Protein 1RQ8 (pdb70)

Secondary structure (DSSP, 8-state):
---HHHHHHHHHHTTSS--S-EE-SSS--HHHHHHHHHHHHHSSEEEEEE----HHHHHHHHHHHHHHHTEEEEEEETTEEEEEE---S--S----

Organism: Staphylococcus aureus (strain Mu50 / ATCC 700699) (NCBI:txid158878)

Nearest PDB structures (foldseek):
  1rq8-assembly1_A  TM=9.640E-01  e=4.983E-17  Staphylococcus aureus
  1jo0-assembly2_B  TM=8.767E-01  e=6.551E-09  Haemophilus influenzae
  1ln4-assembly1_A  TM=8.874E-01  e=1.952E-08  Escherichia coli
  8apo-assembly1_Xh  TM=8.265E-01  e=1.211E-04  Polytomella magna
  3gnl-assembly2_B  TM=3.657E-01  e=8.043E-01  Listeria monocytogenes serotype 4b str. F2365

Radius of gyration: 12.04 Å; Cα contacts (8 Å, |Δi|>4): 175; chains: 1; bounding box: 29×35×24 Å

Foldseek 3Di:
DADLQLLVVQVVVCVVPDQPFEADQVARDVVRVVVCQVVLVPDFKHKYQYNVPDDVRLVVRCVVVVVVNCWAFSAHDDSITITTHDDDDPDPRGGD

Sequence (96 aa):
MLTGKQKRYLRSLAHNIDPIFQIGKGGINENMIKQIDDTLENRELIKVHVLQNNFDDKKELAETLSEATRSELVQVIGSMIVIYRESKENKEIELPMLTGKQKRYLRSLAHNIDPIFQIGKGGINENMIKQIDDTLENRELIKVHVLQNNFDDKKELAETLSEATRSELVQVIGSMIVIYRESKENKEIELPMLTGKQKRYLRSLAHNIDPIFQIGKGGINENMIKQIDDTLENRELIKVHVLQNNFDDKKELAETLSEATRSELVQVIGSMIVIYRESKENKEIELPMLTGKQKRYLRSLAHNIDPIFQIGKGGINENMIKQIDDTLENRELIKVHVLQNNFDDKKELAETLSEATRSELVQVIGSMIVIYRESKENKEIELPMLTGKQKRYLRSLAHNIDPIFQIGKGGINENMIKQIDDTLENRELIKVHVLQNNFDDKKELAETLSEATRSELVQVIGSMIVIYRESKENKEIELPMLTGKQKRYLRSLAHNIDPIFQIGKGGINENMIKQIDDTLENRELIKVHVLQNNFDDKKELAETLSEATRSELVQVIGSMIVIYRESKENKEIELPMLTGKQKRYLRSLAHNIDPIFQIGKGGINENMIKQIDDTLENRELIKVHVLQNNFDDKKELAETLSEATRSELVQVIGSMIVIYRESKENKEIELPMLTGKQKRYLRSLAHNIDPIFQIGKGGINENMIKQIDDTLENRELIKVHVLQNNFDDKKELAETLSEATRSELVQVIGSMIVIYRESKENKEIELPMLTGKQKRYLRSLAHNIDPIFQIGKGGINENMIKQIDDTLENRELIKVHVLQNNFDDKKELAETLSEATRSELVQVIGSMIVIYRESKENKEIELPMLTGKQKRYLRSLAHNIDPIFQIGKGGINENMIKQIDDTLENRELIKVHVLQNNFDDKKELAETLSEATRSELVQVIGSMIVIYRESKENKEIELP

Structure (mmCIF, N/CA/C/O backbone):
data_1RQ8
#
_entry.id   1RQ8
#
loop_
_atom_site.group_PDB
_atom_site.id
_atom_site.type_symbol
_atom_site.label_atom_id
_atom_site.label_alt_id
_atom_site.label_comp_id
_atom_site.label_asym_id
_atom_site.label_entity_id
_atom_site.label_seq_id
_atom_site.pdbx_PDB_ins_code
_atom_site.Cartn_x
_atom_site.Cartn_y
_atom_site.Cartn_z
_atom_site.occupancy
_atom_site.B_iso_or_equiv
_atom_site.auth_seq_id
_atom_site.auth_comp_id
_atom_site.auth_asym_id
_atom_site.auth_atom_id
_atom_site.pdbx_PDB_model_num
ATOM 1 N N . MET A 1 1 ? -7.620 6.429 1.434 1.00 0.00 1 MET A N 1
ATOM 2 C CA . MET A 1 1 ? -7.465 7.621 0.551 1.00 0.00 1 MET A CA 1
ATOM 3 C C . MET A 1 1 ? -8.369 7.492 -0.679 1.00 0.00 1 MET A C 1
ATOM 4 O O . MET A 1 1 ? -9.125 8.388 -1.000 1.00 0.00 1 MET A O 1
ATOM 20 N N . LEU A 1 2 ? -8.294 6.388 -1.372 1.00 0.00 2 LEU A N 1
ATOM 21 C CA . LEU A 1 2 ? -9.149 6.212 -2.579 1.00 0.00 2 LEU A CA 1
ATOM 22 C C . LEU A 1 2 ? -10.539 5.750 -2.204 1.00 0.00 2 LEU A C 1
ATOM 23 O O . LEU A 1 2 ? -10.765 5.100 -1.203 1.00 0.00 2 LEU A O 1
ATOM 39 N N . THR A 1 3 ? -11.471 6.122 -3.016 1.00 0.00 3 THR A N 1
ATOM 40 C CA . THR A 1 3 ? -12.882 5.775 -2.772 1.00 0.00 3 THR A CA 1
ATOM 41 C C . THR A 1 3 ? -13.435 5.001 -3.978 1.00 0.00 3 THR A C 1
ATOM 42 O O . THR A 1 3 ? -12.809 4.920 -5.016 1.00 0.00 3 THR A O 1
ATOM 53 N N . GLY A 1 4 ? -14.589 4.424 -3.832 1.00 0.00 4 GLY A N 1
ATOM 54 C CA . GLY A 1 4 ? -15.197 3.631 -4.945 1.00 0.00 4 GLY A CA 1
ATOM 55 C C . GLY A 1 4 ? -15.069 4.358 -6.293 1.00 0.00 4 GLY A C 1
ATOM 56 O O . GLY A 1 4 ? -14.371 3.914 -7.183 1.00 0.00 4 GLY A O 1
ATOM 60 N N . LYS A 1 5 ? -15.761 5.451 -6.463 1.00 0.00 5 LYS A N 1
ATOM 61 C CA . LYS A 1 5 ? -15.705 6.181 -7.770 1.00 0.00 5 LYS A CA 1
ATOM 62 C C . LYS A 1 5 ? -14.261 6.468 -8.211 1.00 0.00 5 LYS A C 1
ATOM 63 O O . LYS A 1 5 ? -13.974 6.515 -9.392 1.00 0.00 5 LYS A O 1
ATOM 82 N N . GLN A 1 6 ? -13.345 6.660 -7.296 1.00 0.00 6 GLN A N 1
ATOM 83 C CA . GLN A 1 6 ? -11.944 6.941 -7.713 1.00 0.00 6 GLN A CA 1
ATOM 84 C C . GLN A 1 6 ? -11.305 5.664 -8.263 1.00 0.00 6 GLN A C 1
ATOM 85 O O . GLN A 1 6 ? -10.529 5.694 -9.195 1.00 0.00 6 GLN A O 1
ATOM 99 N N . LYS A 1 7 ? -11.639 4.542 -7.691 1.00 0.00 7 LYS A N 1
ATOM 100 C CA . LYS A 1 7 ? -11.070 3.248 -8.164 1.00 0.00 7 LYS A CA 1
ATOM 101 C C . LYS A 1 7 ? -11.485 2.981 -9.611 1.00 0.00 7 LYS A C 1
ATOM 102 O O . LYS A 1 7 ? -10.677 2.614 -10.432 1.00 0.00 7 LYS A O 1
ATOM 121 N N . ARG A 1 8 ? -12.739 3.132 -9.927 1.00 0.00 8 ARG A N 1
ATOM 122 C CA . ARG A 1 8 ? -13.180 2.851 -11.320 1.00 0.00 8 ARG A CA 1
ATOM 123 C C . ARG A 1 8 ? -12.400 3.711 -12.321 1.00 0.00 8 ARG A C 1
ATOM 124 O O . ARG A 1 8 ? -11.803 3.206 -13.252 1.00 0.00 8 ARG A O 1
ATOM 145 N N . TYR A 1 9 ? -12.399 5.003 -12.139 1.00 0.00 9 TYR A N 1
ATOM 146 C CA . TYR A 1 9 ? -11.656 5.888 -13.086 1.00 0.00 9 TYR A CA 1
ATOM 147 C C . TYR A 1 9 ? -10.193 5.475 -13.162 1.00 0.00 9 TYR A C 1
ATOM 148 O O . TYR A 1 9 ? -9.640 5.246 -14.221 1.00 0.00 9 TYR A O 1
ATOM 166 N N . LEU A 1 10 ? -9.561 5.417 -12.032 1.00 0.00 10 LEU A N 1
ATOM 167 C CA . LEU A 1 10 ? -8.122 5.069 -11.994 1.00 0.00 10 LEU A CA 1
ATOM 168 C C . LEU A 1 10 ? -7.874 3.611 -12.370 1.00 0.00 10 LEU A C 1
ATOM 169 O O . LEU A 1 10 ? -6.895 3.291 -13.014 1.00 0.00 10 LEU A O 1
ATOM 185 N N . ARG A 1 11 ? -8.735 2.720 -11.973 1.00 0.00 11 ARG A N 1
ATOM 186 C CA . ARG A 1 11 ? -8.521 1.285 -12.315 1.00 0.00 11 ARG A CA 1
ATOM 187 C C . ARG A 1 11 ? -8.256 1.147 -13.819 1.00 0.00 11 ARG A C 1
ATOM 188 O O . ARG A 1 11 ? -7.445 0.353 -14.250 1.00 0.00 11 ARG A O 1
ATOM 209 N N . SER A 1 12 ? -8.933 1.927 -14.614 1.00 0.00 12 SER A N 1
ATOM 210 C CA . SER A 1 12 ? -8.720 1.856 -16.086 1.00 0.00 12 SER A CA 1
ATOM 211 C C . SER A 1 12 ? -7.387 2.515 -16.445 1.00 0.00 12 SER A C 1
ATOM 212 O O . SER A 1 12 ? -6.685 2.074 -17.334 1.00 0.00 12 SER A O 1
ATOM 220 N N . LEU A 1 13 ? -7.034 3.573 -15.764 1.00 0.00 13 LEU A N 1
ATOM 221 C CA . LEU A 1 13 ? -5.750 4.261 -16.071 1.00 0.00 13 LEU A CA 1
ATOM 222 C C . LEU A 1 13 ? -4.579 3.301 -15.952 1.00 0.00 13 LEU A C 1
ATOM 223 O O . LEU A 1 13 ? -3.766 3.235 -16.833 1.00 0.00 13 LEU A O 1
ATOM 239 N N . ALA A 1 14 ? -4.489 2.566 -14.876 1.00 0.00 14 ALA A N 1
ATOM 240 C CA . ALA A 1 14 ? -3.346 1.613 -14.701 1.00 0.00 14 ALA A CA 1
ATOM 241 C C . ALA A 1 14 ? -3.548 0.345 -15.544 1.00 0.00 14 ALA A C 1
ATOM 242 O O . ALA A 1 14 ? -2.667 -0.485 -15.646 1.00 0.00 14 ALA A O 1
ATOM 249 N N . HIS A 1 15 ? -4.704 0.172 -16.126 1.00 0.00 15 HIS A N 1
ATOM 250 C CA . HIS A 1 15 ? -4.960 -1.061 -16.932 1.00 0.00 15 HIS A CA 1
ATOM 251 C C . HIS A 1 15 ? -4.134 -1.079 -18.223 1.00 0.00 15 HIS A C 1
ATOM 252 O O . HIS A 1 15 ? -3.548 -2.083 -18.577 1.00 0.00 15 HIS A O 1
ATOM 266 N N . ASN A 1 16 ? -4.091 0.009 -18.941 1.00 0.00 16 ASN A N 1
ATOM 267 C CA . ASN A 1 16 ? -3.313 0.024 -20.216 1.00 0.00 16 ASN A CA 1
ATOM 268 C C . ASN A 1 16 ? -1.832 0.321 -19.957 1.00 0.00 16 ASN A C 1
ATOM 269 O O . ASN A 1 16 ? -1.042 0.403 -20.877 1.00 0.00 16 ASN A O 1
ATOM 280 N N . ILE A 1 17 ? -1.445 0.496 -18.723 1.00 0.00 17 ILE A N 1
ATOM 281 C CA . ILE A 1 17 ? -0.024 0.797 -18.427 1.00 0.00 17 ILE A CA 1
ATOM 282 C C . ILE A 1 17 ? 0.732 -0.491 -18.098 1.00 0.00 17 ILE A C 1
ATOM 283 O O . ILE A 1 17 ? 0.146 -1.541 -17.926 1.00 0.00 17 ILE A O 1
ATOM 299 N N . ASP A 1 18 ? 2.029 -0.416 -18.013 1.00 0.00 18 ASP A N 1
ATOM 300 C CA . ASP A 1 18 ? 2.830 -1.634 -17.700 1.00 0.00 18 ASP A CA 1
ATOM 301 C C . ASP A 1 18 ? 3.430 -1.568 -16.283 1.00 0.00 18 ASP A C 1
ATOM 302 O O . ASP A 1 18 ? 3.803 -0.508 -15.819 1.00 0.00 18 ASP A O 1
ATOM 311 N N . PRO A 1 19 ? 3.534 -2.719 -15.654 1.00 0.00 19 PRO A N 1
ATOM 312 C CA . PRO A 1 19 ? 4.130 -2.802 -14.295 1.00 0.00 19 PRO A CA 1
ATOM 313 C C . PRO A 1 19 ? 5.659 -2.707 -14.392 1.00 0.00 19 PRO A C 1
ATOM 314 O O . PRO A 1 19 ? 6.276 -3.333 -15.230 1.00 0.00 19 PRO A O 1
ATOM 325 N N . ILE A 1 20 ? 6.276 -1.943 -13.529 1.00 0.00 20 ILE A N 1
ATOM 326 C CA . ILE A 1 20 ? 7.771 -1.834 -13.569 1.00 0.00 20 ILE A CA 1
ATOM 327 C C . ILE A 1 20 ? 8.377 -2.566 -12.362 1.00 0.00 20 ILE A C 1
ATOM 328 O O . ILE A 1 20 ? 9.540 -2.921 -12.357 1.00 0.00 20 ILE A O 1
ATOM 344 N N . PHE A 1 21 ? 7.576 -2.855 -11.369 1.00 0.00 21 PHE A N 1
ATOM 345 C CA . PHE A 1 21 ? 8.069 -3.635 -10.189 1.00 0.00 21 PHE A CA 1
ATOM 346 C C . PHE A 1 21 ? 7.376 -5.004 -10.213 1.00 0.00 21 PHE A C 1
ATOM 347 O O . PHE A 1 21 ? 6.188 -5.098 -10.447 1.00 0.00 21 PHE A O 1
ATOM 364 N N . GLN A 1 22 ? 8.101 -6.071 -10.008 1.00 0.00 22 GLN A N 1
ATOM 365 C CA . GLN A 1 22 ? 7.454 -7.418 -10.059 1.00 0.00 22 GLN A CA 1
ATOM 366 C C . GLN A 1 22 ? 7.729 -8.220 -8.783 1.00 0.00 22 GLN A C 1
ATOM 367 O O . GLN A 1 22 ? 8.858 -8.360 -8.356 1.00 0.00 22 GLN A O 1
ATOM 381 N N . ILE A 1 23 ? 6.700 -8.762 -8.185 1.00 0.00 23 ILE A N 1
ATOM 382 C CA . ILE A 1 23 ? 6.891 -9.572 -6.949 1.00 0.00 23 ILE A CA 1
ATOM 383 C C . ILE A 1 23 ? 7.153 -11.032 -7.329 1.00 0.00 23 ILE A C 1
ATOM 384 O O . ILE A 1 23 ? 6.610 -11.536 -8.288 1.00 0.00 23 ILE A O 1
ATOM 400 N N . GLY A 1 24 ? 7.982 -11.709 -6.583 1.00 0.00 24 GLY A N 1
ATOM 401 C CA . GLY A 1 24 ? 8.270 -13.134 -6.901 1.00 0.00 24 GLY A CA 1
ATOM 402 C C . GLY A 1 24 ? 7.009 -13.959 -6.659 1.00 0.00 24 GLY A C 1
ATOM 403 O O . GLY A 1 24 ? 5.927 -13.424 -6.516 1.00 0.00 24 GLY A O 1
ATOM 407 N N . LYS A 1 25 ? 7.128 -15.255 -6.613 1.00 0.00 25 LYS A N 1
ATOM 408 C CA . LYS A 1 25 ? 5.915 -16.095 -6.386 1.00 0.00 25 LYS A CA 1
ATOM 409 C C . LYS A 1 25 ? 5.706 -16.330 -4.887 1.00 0.00 25 LYS A C 1
ATOM 410 O O . LYS A 1 25 ? 4.613 -16.620 -4.444 1.00 0.00 25 LYS A O 1
ATOM 429 N N . GLY A 1 26 ? 6.743 -16.206 -4.104 1.00 0.00 26 GLY A N 1
ATOM 430 C CA . GLY A 1 26 ? 6.599 -16.422 -2.634 1.00 0.00 26 GLY A CA 1
ATOM 431 C C . GLY A 1 26 ? 5.446 -15.567 -2.103 1.00 0.00 26 GLY A C 1
ATOM 432 O O . GLY A 1 26 ? 4.669 -15.997 -1.274 1.00 0.00 26 GLY A O 1
ATOM 436 N N . GLY A 1 27 ? 5.333 -14.355 -2.574 1.00 0.00 27 GLY A N 1
ATOM 437 C CA . GLY A 1 27 ? 4.239 -13.465 -2.103 1.00 0.00 27 GLY A CA 1
ATOM 438 C C . GLY A 1 27 ? 4.712 -12.022 -2.222 1.00 0.00 27 GLY A C 1
ATOM 439 O O . GLY A 1 27 ? 5.218 -11.612 -3.248 1.00 0.00 27 GLY A O 1
ATOM 443 N N . ILE A 1 28 ? 4.576 -11.249 -1.183 1.00 0.00 28 ILE A N 1
ATOM 444 C CA . ILE A 1 28 ? 5.051 -9.843 -1.259 1.00 0.00 28 ILE A CA 1
ATOM 445 C C . ILE A 1 28 ? 6.368 -9.714 -0.489 1.00 0.00 28 ILE A C 1
ATOM 446 O O . ILE A 1 28 ? 6.421 -9.916 0.708 1.00 0.00 28 ILE A O 1
ATOM 462 N N . ASN A 1 29 ? 7.429 -9.379 -1.165 1.00 0.00 29 ASN A N 1
ATOM 463 C CA . ASN A 1 29 ? 8.739 -9.239 -0.467 1.00 0.00 29 ASN A CA 1
ATOM 464 C C . ASN A 1 29 ? 9.108 -7.760 -0.321 1.00 0.00 29 ASN A C 1
ATOM 465 O O . ASN A 1 29 ? 8.971 -6.987 -1.249 1.00 0.00 29 ASN A O 1
ATOM 476 N N . GLU A 1 30 ? 9.577 -7.351 0.833 1.00 0.00 30 GLU A N 1
ATOM 477 C CA . GLU A 1 30 ? 9.946 -5.914 1.002 1.00 0.00 30 GLU A CA 1
ATOM 478 C C . GLU A 1 30 ? 10.972 -5.520 -0.053 1.00 0.00 30 GLU A C 1
ATOM 479 O O . GLU A 1 30 ? 10.889 -4.462 -0.630 1.00 0.00 30 GLU A O 1
ATOM 491 N N . ASN A 1 31 ? 11.938 -6.364 -0.321 1.00 0.00 31 ASN A N 1
ATOM 492 C CA . ASN A 1 31 ? 12.956 -6.019 -1.360 1.00 0.00 31 ASN A CA 1
ATOM 493 C C . ASN A 1 31 ? 12.230 -5.571 -2.628 1.00 0.00 31 ASN A C 1
ATOM 494 O O . ASN A 1 31 ? 12.588 -4.597 -3.266 1.00 0.00 31 ASN A O 1
ATOM 505 N N . MET A 1 32 ? 11.177 -6.255 -2.967 1.00 0.00 32 MET A N 1
ATOM 506 C CA . MET A 1 32 ? 10.397 -5.852 -4.156 1.00 0.00 32 MET A CA 1
ATOM 507 C C . MET A 1 32 ? 9.691 -4.535 -3.852 1.00 0.00 32 MET A C 1
ATOM 508 O O . MET A 1 32 ? 9.589 -3.667 -4.695 1.00 0.00 32 MET A O 1
ATOM 522 N N . ILE A 1 33 ? 9.216 -4.367 -2.641 1.00 0.00 33 ILE A N 1
ATOM 523 C CA . ILE A 1 33 ? 8.542 -3.087 -2.303 1.00 0.00 33 ILE A CA 1
ATOM 524 C C . ILE A 1 33 ? 9.583 -1.979 -2.218 1.00 0.00 33 ILE A C 1
ATOM 525 O O . ILE A 1 33 ? 9.305 -0.838 -2.502 1.00 0.00 33 ILE A O 1
ATOM 541 N N . LYS A 1 34 ? 10.793 -2.305 -1.842 1.00 0.00 34 LYS A N 1
ATOM 542 C CA . LYS A 1 34 ? 11.844 -1.256 -1.761 1.00 0.00 34 LYS A CA 1
ATOM 543 C C . LYS A 1 34 ? 11.890 -0.536 -3.109 1.00 0.00 34 LYS A C 1
ATOM 544 O O . LYS A 1 34 ? 11.955 0.678 -3.192 1.00 0.00 34 LYS A O 1
ATOM 563 N N . GLN A 1 35 ? 11.811 -1.297 -4.170 1.00 0.00 35 GLN A N 1
ATOM 564 C CA . GLN A 1 35 ? 11.803 -0.693 -5.528 1.00 0.00 35 GLN A CA 1
ATOM 565 C C . GLN A 1 35 ? 10.424 -0.084 -5.794 1.00 0.00 35 GLN A C 1
ATOM 566 O O . GLN A 1 35 ? 10.306 1.058 -6.189 1.00 0.00 35 GLN A O 1
ATOM 580 N N . ILE A 1 36 ? 9.372 -0.833 -5.553 1.00 0.00 36 ILE A N 1
ATOM 581 C CA . ILE A 1 36 ? 8.000 -0.280 -5.767 1.00 0.00 36 ILE A CA 1
ATOM 582 C C . ILE A 1 36 ? 7.872 1.040 -5.006 1.00 0.00 36 ILE A C 1
ATOM 583 O O . ILE A 1 36 ? 7.315 2.007 -5.486 1.00 0.00 36 ILE A O 1
ATOM 599 N N . ASP A 1 37 ? 8.385 1.059 -3.802 1.00 0.00 37 ASP A N 1
ATOM 600 C CA . ASP A 1 37 ? 8.311 2.277 -2.954 1.00 0.00 37 ASP A CA 1
ATOM 601 C C . ASP A 1 37 ? 8.808 3.496 -3.733 1.00 0.00 37 ASP A C 1
ATOM 602 O O . ASP A 1 37 ? 8.101 4.468 -3.909 1.00 0.00 37 ASP A O 1
ATOM 611 N N . ASP A 1 38 ? 10.025 3.443 -4.209 1.00 0.00 38 ASP A N 1
ATOM 612 C CA . ASP A 1 38 ? 10.575 4.591 -4.986 1.00 0.00 38 ASP A CA 1
ATOM 613 C C . ASP A 1 38 ? 9.829 4.722 -6.315 1.00 0.00 38 ASP A C 1
ATOM 614 O O . ASP A 1 38 ? 9.562 5.809 -6.790 1.00 0.00 38 ASP A O 1
ATOM 623 N N . THR A 1 39 ? 9.489 3.615 -6.910 1.00 0.00 39 THR A N 1
ATOM 624 C CA . THR A 1 39 ? 8.754 3.647 -8.206 1.00 0.00 39 THR A CA 1
ATOM 625 C C . THR A 1 39 ? 7.400 4.340 -8.042 1.00 0.00 39 THR A C 1
ATOM 626 O O . THR A 1 39 ? 7.067 5.254 -8.770 1.00 0.00 39 THR A O 1
ATOM 637 N N . LEU A 1 40 ? 6.611 3.906 -7.094 1.00 0.00 40 LEU A N 1
ATOM 638 C CA . LEU A 1 40 ? 5.272 4.533 -6.888 1.00 0.00 40 LEU A CA 1
ATOM 639 C C . LEU A 1 40 ? 5.427 5.906 -6.229 1.00 0.00 40 LEU A C 1
ATOM 640 O O . LEU A 1 40 ? 4.657 6.812 -6.473 1.00 0.00 40 LEU A O 1
ATOM 656 N N . GLU A 1 41 ? 6.421 6.065 -5.400 1.00 0.00 41 GLU A N 1
ATOM 657 C CA . GLU A 1 41 ? 6.627 7.379 -4.732 1.00 0.00 41 GLU A CA 1
ATOM 658 C C . GLU A 1 41 ? 6.883 8.462 -5.784 1.00 0.00 41 GLU A C 1
ATOM 659 O O . GLU A 1 41 ? 6.699 9.637 -5.537 1.00 0.00 41 GLU A O 1
ATOM 671 N N . ASN A 1 42 ? 7.301 8.073 -6.958 1.00 0.00 42 ASN A N 1
ATOM 672 C CA . ASN A 1 42 ? 7.563 9.077 -8.028 1.00 0.00 42 ASN A CA 1
ATOM 673 C C . ASN A 1 42 ? 6.313 9.263 -8.895 1.00 0.00 42 ASN A C 1
ATOM 674 O O . ASN A 1 42 ? 5.958 10.366 -9.261 1.00 0.00 42 ASN A O 1
ATOM 685 N N . ARG A 1 43 ? 5.645 8.190 -9.227 1.00 0.00 43 ARG A N 1
ATOM 686 C CA . ARG A 1 43 ? 4.419 8.300 -10.071 1.00 0.00 43 ARG A CA 1
ATOM 687 C C . ARG A 1 43 ? 3.164 8.304 -9.189 1.00 0.00 43 ARG A C 1
ATOM 688 O O . ARG A 1 43 ? 3.243 8.182 -7.984 1.00 0.00 43 ARG A O 1
ATOM 709 N N . GLU A 1 44 ? 2.007 8.445 -9.782 1.00 0.00 44 GLU A N 1
ATOM 710 C CA . GLU A 1 44 ? 0.751 8.459 -8.975 1.00 0.00 44 GLU A CA 1
ATOM 711 C C . GLU A 1 44 ? -0.005 7.137 -9.140 1.00 0.00 44 GLU A C 1
ATOM 712 O O . GLU A 1 44 ? -0.622 6.644 -8.216 1.00 0.00 44 GLU A O 1
ATOM 724 N N . LEU A 1 45 ? 0.042 6.556 -10.307 1.00 0.00 45 LEU A N 1
ATOM 725 C CA . LEU A 1 45 ? -0.667 5.263 -10.530 1.00 0.00 45 LEU A CA 1
ATOM 726 C C . LEU A 1 45 ? 0.349 4.131 -10.654 1.00 0.00 45 LEU A C 1
ATOM 727 O O . LEU A 1 45 ? 1.292 4.215 -11.416 1.00 0.00 45 LEU A O 1
ATOM 743 N N . ILE A 1 46 ? 0.174 3.073 -9.913 1.00 0.00 46 ILE A N 1
ATOM 744 C CA . ILE A 1 46 ? 1.153 1.950 -10.003 1.00 0.00 46 ILE A CA 1
ATOM 745 C C . ILE A 1 46 ? 0.458 0.615 -10.276 1.00 0.00 46 ILE A C 1
ATOM 746 O O . ILE A 1 46 ? -0.369 0.152 -9.515 1.00 0.00 46 ILE A O 1
ATOM 762 N N . LYS A 1 47 ? 0.849 -0.020 -11.341 1.00 0.00 47 LYS A N 1
ATOM 763 C CA . LYS A 1 47 ? 0.294 -1.363 -11.691 1.00 0.00 47 LYS A CA 1
ATOM 764 C C . LYS A 1 47 ? 1.408 -2.362 -11.391 1.00 0.00 47 LYS A C 1
ATOM 765 O O . LYS A 1 47 ? 2.426 -2.346 -12.041 1.00 0.00 47 LYS A O 1
ATOM 784 N N . VAL A 1 48 ? 1.286 -3.173 -10.378 1.00 0.00 48 VAL A N 1
ATOM 785 C CA . VAL A 1 48 ? 2.411 -4.080 -10.041 1.00 0.00 48 VAL A CA 1
ATOM 786 C C . VAL A 1 48 ? 2.158 -5.506 -10.535 1.00 0.00 48 VAL A C 1
ATOM 787 O O . VAL A 1 48 ? 1.051 -5.983 -10.530 1.00 0.00 48 VAL A O 1
ATOM 800 N N . HIS A 1 49 ? 3.191 -6.201 -10.931 1.00 0.00 49 HIS A N 1
ATOM 801 C CA . HIS A 1 49 ? 3.017 -7.609 -11.396 1.00 0.00 49 HIS A CA 1
ATOM 802 C C . HIS A 1 49 ? 3.405 -8.578 -10.269 1.00 0.00 49 HIS A C 1
ATOM 803 O O . HIS A 1 49 ? 4.570 -8.777 -9.984 1.00 0.00 49 HIS A O 1
ATOM 817 N N . VAL A 1 50 ? 2.439 -9.177 -9.623 1.00 0.00 50 VAL A N 1
ATOM 818 C CA . VAL A 1 50 ? 2.751 -10.128 -8.509 1.00 0.00 50 VAL A CA 1
ATOM 819 C C . VAL A 1 50 ? 2.666 -11.565 -9.001 1.00 0.00 50 VAL A C 1
ATOM 820 O O . VAL A 1 50 ? 1.809 -11.919 -9.786 1.00 0.00 50 VAL A O 1
ATOM 833 N N . LEU A 1 51 ? 3.576 -12.389 -8.568 1.00 0.00 51 LEU A N 1
ATOM 834 C CA . LEU A 1 51 ? 3.577 -13.792 -9.036 1.00 0.00 51 LEU A CA 1
ATOM 835 C C . LEU A 1 51 ? 2.917 -14.747 -8.034 1.00 0.00 51 LEU A C 1
ATOM 836 O O . LEU A 1 51 ? 3.254 -15.913 -7.970 1.00 0.00 51 LEU A O 1
ATOM 852 N N . GLN A 1 52 ? 1.979 -14.283 -7.262 1.00 0.00 52 GLN A N 1
ATOM 853 C CA . GLN A 1 52 ? 1.313 -15.192 -6.281 1.00 0.00 52 GLN A CA 1
ATOM 854 C C . GLN A 1 52 ? 0.554 -16.314 -7.004 1.00 0.00 52 GLN A C 1
ATOM 855 O O . GLN A 1 52 ? 0.160 -17.286 -6.396 1.00 0.00 52 GLN A O 1
ATOM 869 N N . ASN A 1 53 ? 0.352 -16.183 -8.294 1.00 0.00 53 ASN A N 1
ATOM 870 C CA . ASN A 1 53 ? -0.377 -17.237 -9.079 1.00 0.00 53 ASN A CA 1
ATOM 871 C C . ASN A 1 53 ? -1.847 -17.325 -8.648 1.00 0.00 53 ASN A C 1
ATOM 872 O O . ASN A 1 53 ? -2.742 -17.122 -9.444 1.00 0.00 53 ASN A O 1
ATOM 883 N N . ASN A 1 54 ? -2.108 -17.630 -7.406 1.00 0.00 54 ASN A N 1
ATOM 884 C CA . ASN A 1 54 ? -3.527 -17.733 -6.950 1.00 0.00 54 ASN A CA 1
ATOM 885 C C . ASN A 1 54 ? -4.253 -16.403 -7.176 1.00 0.00 54 ASN A C 1
ATOM 886 O O . ASN A 1 54 ? -3.662 -15.343 -7.112 1.00 0.00 54 ASN A O 1
ATOM 897 N N . PHE A 1 55 ? -5.528 -16.454 -7.447 1.00 0.00 55 PHE A N 1
ATOM 898 C CA . PHE A 1 55 ? -6.293 -15.196 -7.687 1.00 0.00 55 PHE A CA 1
ATOM 899 C C . PHE A 1 55 ? -6.752 -14.578 -6.362 1.00 0.00 55 PHE A C 1
ATOM 900 O O . PHE A 1 55 ? -6.472 -13.431 -6.074 1.00 0.00 55 PHE A O 1
ATOM 917 N N . ASP A 1 56 ? -7.462 -15.321 -5.555 1.00 0.00 56 ASP A N 1
ATOM 918 C CA . ASP A 1 56 ? -7.939 -14.757 -4.258 1.00 0.00 56 ASP A CA 1
ATOM 919 C C . ASP A 1 56 ? -6.765 -14.462 -3.331 1.00 0.00 56 ASP A C 1
ATOM 920 O O . ASP A 1 56 ? -6.860 -13.675 -2.409 1.00 0.00 56 ASP A O 1
ATOM 929 N N . ASP A 1 57 ? -5.660 -15.073 -3.586 1.00 0.00 57 ASP A N 1
ATOM 930 C CA . ASP A 1 57 ? -4.459 -14.827 -2.740 1.00 0.00 57 ASP A CA 1
ATOM 931 C C . ASP A 1 57 ? -3.800 -13.521 -3.180 1.00 0.00 57 ASP A C 1
ATOM 932 O O . ASP A 1 57 ? -3.392 -12.715 -2.369 1.00 0.00 57 ASP A O 1
ATOM 941 N N . LYS A 1 58 ? -3.717 -13.298 -4.465 1.00 0.00 58 LYS A N 1
ATOM 942 C CA . LYS A 1 58 ? -3.107 -12.034 -4.964 1.00 0.00 58 LYS A CA 1
ATOM 943 C C . LYS A 1 58 ? -3.829 -10.845 -4.330 1.00 0.00 58 LYS A C 1
ATOM 944 O O . LYS A 1 58 ? -3.229 -9.845 -3.992 1.00 0.00 58 LYS A O 1
ATOM 963 N N . LYS A 1 59 ? -5.115 -10.962 -4.149 1.00 0.00 59 LYS A N 1
ATOM 964 C CA . LYS A 1 59 ? -5.881 -9.857 -3.514 1.00 0.00 59 LYS A CA 1
ATOM 965 C C . LYS A 1 59 ? -5.394 -9.683 -2.074 1.00 0.00 59 LYS A C 1
ATOM 966 O O . LYS A 1 59 ? -5.100 -8.589 -1.630 1.00 0.00 59 LYS A O 1
ATOM 985 N N . GLU A 1 60 ? -5.279 -10.765 -1.347 1.00 0.00 60 GLU A N 1
ATOM 986 C CA . GLU A 1 60 ? -4.783 -10.667 0.056 1.00 0.00 60 GLU A CA 1
ATOM 987 C C . GLU A 1 60 ? -3.443 -9.928 0.064 1.00 0.00 60 GLU A C 1
ATOM 988 O O . GLU A 1 60 ? -3.179 -9.094 0.912 1.00 0.00 60 GLU A O 1
ATOM 1000 N N . LEU A 1 61 ? -2.598 -10.215 -0.891 1.00 0.00 61 LEU A N 1
ATOM 1001 C CA . LEU A 1 61 ? -1.287 -9.515 -0.947 1.00 0.00 61 LEU A CA 1
ATOM 1002 C C . LEU A 1 61 ? -1.527 -8.008 -0.981 1.00 0.00 61 LEU A C 1
ATOM 1003 O O . LEU A 1 61 ? -0.847 -7.253 -0.321 1.00 0.00 61 LEU A O 1
ATOM 1019 N N . ALA A 1 62 ? -2.513 -7.563 -1.719 1.00 0.00 62 ALA A N 1
ATOM 1020 C CA . ALA A 1 62 ? -2.800 -6.102 -1.746 1.00 0.00 62 ALA A CA 1
ATOM 1021 C C . ALA A 1 62 ? -3.060 -5.634 -0.319 1.00 0.00 62 ALA A C 1
ATOM 1022 O O . ALA A 1 62 ? -2.783 -4.512 0.042 1.00 0.00 62 ALA A O 1
ATOM 1029 N N . GLU A 1 63 ? -3.567 -6.505 0.511 1.00 0.00 63 GLU A N 1
ATOM 1030 C CA . GLU A 1 63 ? -3.803 -6.111 1.926 1.00 0.00 63 GLU A CA 1
ATOM 1031 C C . GLU A 1 63 ? -2.472 -5.698 2.526 1.00 0.00 63 GLU A C 1
ATOM 1032 O O . GLU A 1 63 ? -2.361 -4.760 3.290 1.00 0.00 63 GLU A O 1
ATOM 1044 N N . THR A 1 64 ? -1.464 -6.398 2.140 1.00 0.00 64 THR A N 1
ATOM 1045 C CA . THR A 1 64 ? -0.088 -6.094 2.621 1.00 0.00 64 THR A CA 1
ATOM 1046 C C . THR A 1 64 ? 0.568 -5.067 1.692 1.00 0.00 64 THR A C 1
ATOM 1047 O O . THR A 1 64 ? 1.268 -4.176 2.130 1.00 0.00 64 THR A O 1
ATOM 1058 N N . LEU A 1 65 ? 0.341 -5.185 0.410 1.00 0.00 65 LEU A N 1
ATOM 1059 C CA . LEU A 1 65 ? 0.945 -4.216 -0.547 1.00 0.00 65 LEU A CA 1
ATOM 1060 C C . LEU A 1 65 ? 0.269 -2.854 -0.395 1.00 0.00 65 LEU A C 1
ATOM 1061 O O . LEU A 1 65 ? 0.920 -1.846 -0.218 1.00 0.00 65 LEU A O 1
ATOM 1077 N N . SER A 1 66 ? -1.035 -2.820 -0.453 1.00 0.00 66 SER A N 1
ATOM 1078 C CA . SER A 1 66 ? -1.753 -1.522 -0.302 1.00 0.00 66 SER A CA 1
ATOM 1079 C C . SER A 1 66 ? -1.437 -0.896 1.059 1.00 0.00 66 SER A C 1
ATOM 1080 O O . SER A 1 66 ? -1.102 0.269 1.151 1.00 0.00 66 SER A O 1
ATOM 1088 N N . GLU A 1 67 ? -1.543 -1.653 2.120 1.00 0.00 67 GLU A N 1
ATOM 1089 C CA . GLU A 1 67 ? -1.248 -1.084 3.467 1.00 0.00 67 GLU A CA 1
ATOM 1090 C C . GLU A 1 67 ? 0.210 -0.617 3.539 1.00 0.00 67 GLU A C 1
ATOM 1091 O O . GLU A 1 67 ? 0.526 0.360 4.189 1.00 0.00 67 GLU A O 1
ATOM 1103 N N . ALA A 1 68 ? 1.099 -1.305 2.875 1.00 0.00 68 ALA A N 1
ATOM 1104 C CA . ALA A 1 68 ? 2.535 -0.894 2.909 1.00 0.00 68 ALA A CA 1
ATOM 1105 C C . ALA A 1 68 ? 2.799 0.199 1.870 1.00 0.00 68 ALA A C 1
ATOM 1106 O O . ALA A 1 68 ? 3.598 1.091 2.082 1.00 0.00 68 ALA A O 1
ATOM 1113 N N . THR A 1 69 ? 2.134 0.139 0.749 1.00 0.00 69 THR A N 1
ATOM 1114 C CA . THR A 1 69 ? 2.348 1.175 -0.304 1.00 0.00 69 THR A CA 1
ATOM 1115 C C . THR A 1 69 ? 1.608 2.469 0.053 1.00 0.00 69 THR A C 1
ATOM 1116 O O . THR A 1 69 ? 1.628 3.425 -0.699 1.00 0.00 69 THR A O 1
ATOM 1127 N N . ARG A 1 70 ? 0.944 2.516 1.181 1.00 0.00 70 ARG A N 1
ATOM 1128 C CA . ARG A 1 70 ? 0.201 3.757 1.549 1.00 0.00 70 ARG A CA 1
ATOM 1129 C C . ARG A 1 70 ? -0.702 4.169 0.386 1.00 0.00 70 ARG A C 1
ATOM 1130 O O . ARG A 1 70 ? -1.020 5.328 0.202 1.00 0.00 70 ARG A O 1
ATOM 1151 N N . SER A 1 71 ? -1.100 3.215 -0.408 1.00 0.00 71 SER A N 1
ATOM 1152 C CA . SER A 1 71 ? -1.967 3.517 -1.577 1.00 0.00 71 SER A CA 1
ATOM 1153 C C . SER A 1 71 ? -3.271 2.712 -1.485 1.00 0.00 71 SER A C 1
ATOM 1154 O O . SER A 1 71 ? -3.528 2.049 -0.500 1.00 0.00 71 SER A O 1
ATOM 1162 N N . GLU A 1 72 ? -4.098 2.766 -2.496 1.00 0.00 72 GLU A N 1
ATOM 1163 C CA . GLU A 1 72 ? -5.381 2.003 -2.443 1.00 0.00 72 GLU A CA 1
ATOM 1164 C C . GLU A 1 72 ? -5.585 1.178 -3.722 1.00 0.00 72 GLU A C 1
ATOM 1165 O O . GLU A 1 72 ? -5.536 1.696 -4.819 1.00 0.00 72 GLU A O 1
ATOM 1177 N N . LEU A 1 73 ? -5.810 -0.105 -3.588 1.00 0.00 73 LEU A N 1
ATOM 1178 C CA . LEU A 1 73 ? -6.008 -0.965 -4.781 1.00 0.00 73 LEU A CA 1
ATOM 1179 C C . LEU A 1 73 ? -7.229 -0.559 -5.600 1.00 0.00 73 LEU A C 1
ATOM 1180 O O . LEU A 1 73 ? -8.345 -0.879 -5.237 1.00 0.00 73 LEU A O 1
ATOM 1196 N N . VAL A 1 74 ? -7.045 0.059 -6.733 1.00 0.00 74 VAL A N 1
ATOM 1197 C CA . VAL A 1 74 ? -8.241 0.354 -7.558 1.00 0.00 74 VAL A CA 1
ATOM 1198 C C . VAL A 1 74 ? -8.677 -0.983 -8.171 1.00 0.00 74 VAL A C 1
ATOM 1199 O O . VAL A 1 74 ? -9.840 -1.213 -8.426 1.00 0.00 74 VAL A O 1
ATOM 1212 N N . GLN A 1 75 ? -7.747 -1.907 -8.351 1.00 0.00 75 GLN A N 1
ATOM 1213 C CA . GLN A 1 75 ? -8.133 -3.256 -8.881 1.00 0.00 75 GLN A CA 1
ATOM 1214 C C . GLN A 1 75 ? -6.953 -4.165 -9.122 1.00 0.00 75 GLN A C 1
ATOM 1215 O O . GLN A 1 75 ? -5.819 -3.794 -9.048 1.00 0.00 75 GLN A O 1
ATOM 1229 N N . VAL A 1 76 ? -7.255 -5.399 -9.346 1.00 0.00 76 VAL A N 1
ATOM 1230 C CA . VAL A 1 76 ? -6.207 -6.415 -9.552 1.00 0.00 76 VAL A CA 1
ATOM 1231 C C . VAL A 1 76 ? -6.440 -7.123 -10.901 1.00 0.00 76 VAL A C 1
ATOM 1232 O O . VAL A 1 76 ? -7.504 -7.656 -11.151 1.00 0.00 76 VAL A O 1
ATOM 1245 N N . ILE A 1 77 ? -5.465 -7.131 -11.766 1.00 0.00 77 ILE A N 1
ATOM 1246 C CA . ILE A 1 77 ? -5.644 -7.797 -13.080 1.00 0.00 77 ILE A CA 1
ATOM 1247 C C . ILE A 1 77 ? -4.779 -9.070 -13.146 1.00 0.00 77 ILE A C 1
ATOM 1248 O O . ILE A 1 77 ? -3.592 -9.013 -13.399 1.00 0.00 77 ILE A O 1
ATOM 1264 N N . GLY A 1 78 ? -5.372 -10.215 -12.925 1.00 0.00 78 GLY A N 1
ATOM 1265 C CA . GLY A 1 78 ? -4.597 -11.492 -12.981 1.00 0.00 78 GLY A CA 1
ATOM 1266 C C . GLY A 1 78 ? -3.324 -11.375 -12.139 1.00 0.00 78 GLY A C 1
ATOM 1267 O O . GLY A 1 78 ? -3.375 -11.236 -10.933 1.00 0.00 78 GLY A O 1
ATOM 1271 N N . SER A 1 79 ? -2.181 -11.432 -12.767 1.00 0.00 79 SER A N 1
ATOM 1272 C CA . SER A 1 79 ? -0.902 -11.325 -12.004 1.00 0.00 79 SER A CA 1
ATOM 1273 C C . SER A 1 79 ? -0.489 -9.859 -11.857 1.00 0.00 79 SER A C 1
ATOM 1274 O O . SER A 1 79 ? 0.639 -9.557 -11.522 1.00 0.00 79 SER A O 1
ATOM 1282 N N . MET A 1 80 ? -1.388 -8.945 -12.102 1.00 0.00 80 MET A N 1
ATOM 1283 C CA . MET A 1 80 ? -1.031 -7.508 -11.971 1.00 0.00 80 MET A CA 1
ATOM 1284 C C . MET A 1 80 ? -1.937 -6.827 -10.941 1.00 0.00 80 MET A C 1
ATOM 1285 O O . MET A 1 80 ? -3.125 -7.068 -10.893 1.00 0.00 80 MET A O 1
ATOM 1299 N N . ILE A 1 81 ? -1.391 -5.974 -10.122 1.00 0.00 81 ILE A N 1
ATOM 1300 C CA . ILE A 1 81 ? -2.225 -5.276 -9.109 1.00 0.00 81 ILE A CA 1
ATOM 1301 C C . ILE A 1 81 ? -2.328 -3.793 -9.476 1.00 0.00 81 ILE A C 1
ATOM 1302 O O . ILE A 1 81 ? -1.356 -3.157 -9.826 1.00 0.00 81 ILE A O 1
ATOM 1318 N N . VAL A 1 82 ? -3.507 -3.255 -9.417 1.00 0.00 82 VAL A N 1
ATOM 1319 C CA . VAL A 1 82 ? -3.717 -1.821 -9.779 1.00 0.00 82 VAL A CA 1
ATOM 1320 C C . VAL A 1 82 ? -3.934 -0.990 -8.514 1.00 0.00 82 VAL A C 1
ATOM 1321 O O . VAL A 1 82 ? -4.935 -1.115 -7.841 1.00 0.00 82 VAL A O 1
ATOM 1334 N N . ILE A 1 83 ? -2.993 -0.151 -8.176 1.00 0.00 83 ILE A N 1
ATOM 1335 C CA . ILE A 1 83 ? -3.138 0.669 -6.937 1.00 0.00 83 ILE A CA 1
ATOM 1336 C C . ILE A 1 83 ? -2.846 2.142 -7.206 1.00 0.00 83 ILE A C 1
ATOM 1337 O O . ILE A 1 83 ? -2.149 2.494 -8.137 1.00 0.00 83 ILE A O 1
ATOM 1353 N N . TYR A 1 84 ? -3.366 3.002 -6.378 1.00 0.00 84 TYR A N 1
ATOM 1354 C CA . TYR A 1 84 ? -3.117 4.455 -6.553 1.00 0.00 84 TYR A CA 1
ATOM 1355 C C . TYR A 1 84 ? -2.477 5.029 -5.284 1.00 0.00 84 TYR A C 1
ATOM 1356 O O . TYR A 1 84 ? -3.099 5.120 -4.245 1.00 0.00 84 TYR A O 1
ATOM 1374 N N . ARG A 1 85 ? -1.242 5.421 -5.373 1.00 0.00 85 ARG A N 1
ATOM 1375 C CA . ARG A 1 85 ? -0.548 6.003 -4.188 1.00 0.00 85 ARG A CA 1
ATOM 1376 C C . ARG A 1 85 ? -0.985 7.457 -3.988 1.00 0.00 85 ARG A C 1
ATOM 1377 O O . ARG A 1 85 ? -1.231 8.165 -4.943 1.00 0.00 85 ARG A O 1
ATOM 1398 N N . GLU A 1 86 ? -1.126 7.875 -2.749 1.00 0.00 86 GLU A N 1
ATOM 1399 C CA . GLU A 1 86 ? -1.578 9.274 -2.432 1.00 0.00 86 GLU A CA 1
ATOM 1400 C C . GLU A 1 86 ? -0.999 10.309 -3.416 1.00 0.00 86 GLU A C 1
ATOM 1401 O O . GLU A 1 86 ? -0.112 10.025 -4.195 1.00 0.00 86 GLU A O 1
ATOM 1413 N N . SER A 1 87 ? -1.485 11.516 -3.371 1.00 0.00 87 SER A N 1
ATOM 1414 C CA . SER A 1 87 ? -0.969 12.552 -4.294 1.00 0.00 87 SER A CA 1
ATOM 1415 C C . SER A 1 87 ? 0.158 13.328 -3.639 1.00 0.00 87 SER A C 1
ATOM 1416 O O . SER A 1 87 ? 0.147 13.591 -2.453 1.00 0.00 87 SER A O 1
ATOM 1424 N N . LYS A 1 88 ? 1.119 13.718 -4.411 1.00 0.00 88 LYS A N 1
ATOM 1425 C CA . LYS A 1 88 ? 2.238 14.499 -3.858 1.00 0.00 88 LYS A CA 1
ATOM 1426 C C . LYS A 1 88 ? 2.688 15.460 -4.946 1.00 0.00 88 LYS A C 1
ATOM 1427 O O . LYS A 1 88 ? 2.821 16.651 -4.741 1.00 0.00 88 LYS A O 1
ATOM 1446 N N . GLU A 1 89 ? 2.867 14.938 -6.129 1.00 0.00 89 GLU A N 1
ATOM 1447 C CA . GLU A 1 89 ? 3.246 15.792 -7.276 1.00 0.00 89 GLU A CA 1
ATOM 1448 C C . GLU A 1 89 ? 2.008 15.969 -8.154 1.00 0.00 89 GLU A C 1
ATOM 1449 O O . GLU A 1 89 ? 1.401 15.010 -8.584 1.00 0.00 89 GLU A O 1
ATOM 1461 N N . ASN A 1 90 ? 1.620 17.184 -8.389 1.00 0.00 90 ASN A N 1
ATOM 1462 C CA . ASN A 1 90 ? 0.402 17.458 -9.211 1.00 0.00 90 ASN A CA 1
ATOM 1463 C C . ASN A 1 90 ? 0.504 16.830 -10.602 1.00 0.00 90 ASN A C 1
ATOM 1464 O O . ASN A 1 90 ? 0.799 17.488 -11.580 1.00 0.00 90 ASN A O 1
ATOM 1475 N N . LYS A 1 91 ? 0.217 15.566 -10.693 1.00 0.00 91 LYS A N 1
ATOM 1476 C CA . LYS A 1 91 ? 0.239 14.870 -12.005 1.00 0.00 91 LYS A CA 1
ATOM 1477 C C . LYS A 1 91 ? -1.192 14.841 -12.530 1.00 0.00 91 LYS A C 1
ATOM 1478 O O . LYS A 1 91 ? -2.121 14.987 -11.765 1.00 0.00 91 LYS A O 1
ATOM 1497 N N . GLU A 1 92 ? -1.393 14.685 -13.811 1.00 0.00 92 GLU A N 1
ATOM 1498 C CA . GLU A 1 92 ? -2.792 14.673 -14.334 1.00 0.00 92 GLU A CA 1
ATOM 1499 C C . GLU A 1 92 ? -3.530 13.454 -13.770 1.00 0.00 92 GLU A C 1
ATOM 1500 O O . GLU A 1 92 ? -3.728 12.458 -14.437 1.00 0.00 92 GLU A O 1
ATOM 1512 N N . ILE A 1 93 ? -3.908 13.535 -12.522 1.00 0.00 93 ILE A N 1
ATOM 1513 C CA . ILE A 1 93 ? -4.605 12.408 -11.850 1.00 0.00 93 ILE A CA 1
ATOM 1514 C C . ILE A 1 93 ? -6.079 12.760 -11.603 1.00 0.00 93 ILE A C 1
ATOM 1515 O O . ILE A 1 93 ? -6.413 13.873 -11.246 1.00 0.00 93 ILE A O 1
ATOM 1531 N N . GLU A 1 94 ? -6.954 11.805 -11.754 1.00 0.00 94 GLU A N 1
ATOM 1532 C CA . GLU A 1 94 ? -8.400 12.065 -11.489 1.00 0.00 94 GLU A CA 1
ATOM 1533 C C . GLU A 1 94 ? -8.805 11.370 -10.210 1.00 0.00 94 GLU A C 1
ATOM 1534 O O . GLU A 1 94 ? -8.252 10.348 -9.851 1.00 0.00 94 GLU A O 1
ATOM 1546 N N . LEU A 1 95 ? -9.780 11.886 -9.529 1.00 0.00 95 LEU A N 1
ATOM 1547 C CA . LEU A 1 95 ? -10.219 11.209 -8.293 1.00 0.00 95 LEU A CA 1
ATOM 1548 C C . LEU A 1 95 ? -11.482 11.871 -7.732 1.00 0.00 95 LEU A C 1
ATOM 1549 O O . LEU A 1 95 ? -11.456 12.441 -6.660 1.00 0.00 95 LEU A O 1
ATOM 1565 N N . PRO A 1 96 ? -12.555 11.769 -8.475 1.00 0.00 96 PRO A N 1
ATOM 1566 C CA . PRO A 1 96 ? -13.842 12.364 -8.035 1.00 0.00 96 PRO A CA 1
ATOM 1567 C C . PRO A 1 96 ? -14.400 11.603 -6.830 1.00 0.00 96 PRO A C 1
ATOM 1568 O O . PRO A 1 96 ? -14.010 10.463 -6.641 1.00 0.00 96 PRO A O 1
ATOM 1579 N N . MET A 1 1 ? -7.644 9.104 0.972 1.00 0.00 1 MET A N 2
ATOM 1580 C CA . MET A 1 1 ? -7.844 7.683 0.558 1.00 0.00 1 MET A CA 2
ATOM 1581 C C . MET A 1 1 ? -8.540 7.620 -0.797 1.00 0.00 1 MET A C 2
ATOM 1582 O O . MET A 1 1 ? -8.809 8.630 -1.417 1.00 0.00 1 MET A O 2
ATOM 1598 N N . LEU A 1 2 ? -8.852 6.440 -1.251 1.00 0.00 2 LEU A N 2
ATOM 1599 C CA . LEU A 1 2 ? -9.552 6.315 -2.555 1.00 0.00 2 LEU A CA 2
ATOM 1600 C C . LEU A 1 2 ? -10.918 5.685 -2.377 1.00 0.00 2 LEU A C 2
ATOM 1601 O O . LEU A 1 2 ? -11.159 4.901 -1.482 1.00 0.00 2 LEU A O 2
ATOM 1617 N N . THR A 1 3 ? -11.820 6.067 -3.223 1.00 0.00 3 THR A N 2
ATOM 1618 C CA . THR A 1 3 ? -13.205 5.554 -3.134 1.00 0.00 3 THR A CA 2
ATOM 1619 C C . THR A 1 3 ? -13.614 4.888 -4.457 1.00 0.00 3 THR A C 2
ATOM 1620 O O . THR A 1 3 ? -12.946 5.013 -5.463 1.00 0.00 3 THR A O 2
ATOM 1631 N N . GLY A 1 4 ? -14.706 4.181 -4.451 1.00 0.00 4 GLY A N 2
ATOM 1632 C CA . GLY A 1 4 ? -15.171 3.493 -5.696 1.00 0.00 4 GLY A CA 2
ATOM 1633 C C . GLY A 1 4 ? -15.142 4.460 -6.884 1.00 0.00 4 GLY A C 2
ATOM 1634 O O . GLY A 1 4 ? -14.608 4.157 -7.931 1.00 0.00 4 GLY A O 2
ATOM 1638 N N . LYS A 1 5 ? -15.717 5.621 -6.732 1.00 0.00 5 LYS A N 2
ATOM 1639 C CA . LYS A 1 5 ? -15.725 6.605 -7.855 1.00 0.00 5 LYS A CA 2
ATOM 1640 C C . LYS A 1 5 ? -14.301 6.878 -8.344 1.00 0.00 5 LYS A C 2
ATOM 1641 O O . LYS A 1 5 ? -14.028 6.856 -9.528 1.00 0.00 5 LYS A O 2
ATOM 1660 N N . GLN A 1 6 ? -13.388 7.131 -7.447 1.00 0.00 6 GLN A N 2
ATOM 1661 C CA . GLN A 1 6 ? -11.990 7.394 -7.870 1.00 0.00 6 GLN A CA 2
ATOM 1662 C C . GLN A 1 6 ? -11.402 6.110 -8.442 1.00 0.00 6 GLN A C 2
ATOM 1663 O O . GLN A 1 6 ? -10.708 6.113 -9.441 1.00 0.00 6 GLN A O 2
ATOM 1677 N N . LYS A 1 7 ? -11.703 5.008 -7.821 1.00 0.00 7 LYS A N 2
ATOM 1678 C CA . LYS A 1 7 ? -11.203 3.699 -8.315 1.00 0.00 7 LYS A CA 2
ATOM 1679 C C . LYS A 1 7 ? -11.647 3.509 -9.764 1.00 0.00 7 LYS A C 2
ATOM 1680 O O . LYS A 1 7 ? -10.915 3.009 -10.582 1.00 0.00 7 LYS A O 2
ATOM 1699 N N . ARG A 1 8 ? -12.846 3.901 -10.085 1.00 0.00 8 ARG A N 2
ATOM 1700 C CA . ARG A 1 8 ? -13.325 3.732 -11.485 1.00 0.00 8 ARG A CA 2
ATOM 1701 C C . ARG A 1 8 ? -12.377 4.451 -12.453 1.00 0.00 8 ARG A C 2
ATOM 1702 O O . ARG A 1 8 ? -11.843 3.860 -13.377 1.00 0.00 8 ARG A O 2
ATOM 1723 N N . TYR A 1 9 ? -12.158 5.717 -12.238 1.00 0.00 9 TYR A N 2
ATOM 1724 C CA . TYR A 1 9 ? -11.246 6.488 -13.134 1.00 0.00 9 TYR A CA 2
ATOM 1725 C C . TYR A 1 9 ? -9.829 5.935 -13.073 1.00 0.00 9 TYR A C 2
ATOM 1726 O O . TYR A 1 9 ? -9.143 5.823 -14.071 1.00 0.00 9 TYR A O 2
ATOM 1744 N N . LEU A 1 10 ? -9.372 5.643 -11.896 1.00 0.00 10 LEU A N 2
ATOM 1745 C CA . LEU A 1 10 ? -7.982 5.158 -11.740 1.00 0.00 10 LEU A CA 2
ATOM 1746 C C . LEU A 1 10 ? -7.825 3.687 -12.107 1.00 0.00 10 LEU A C 2
ATOM 1747 O O . LEU A 1 10 ? -6.918 3.323 -12.830 1.00 0.00 10 LEU A O 2
ATOM 1763 N N . ARG A 1 11 ? -8.674 2.829 -11.614 1.00 0.00 11 ARG A N 2
ATOM 1764 C CA . ARG A 1 11 ? -8.525 1.385 -11.947 1.00 0.00 11 ARG A CA 2
ATOM 1765 C C . ARG A 1 11 ? -8.404 1.214 -13.471 1.00 0.00 11 ARG A C 2
ATOM 1766 O O . ARG A 1 11 ? -7.811 0.273 -13.959 1.00 0.00 11 ARG A O 2
ATOM 1787 N N . SER A 1 12 ? -8.968 2.130 -14.217 1.00 0.00 12 SER A N 2
ATOM 1788 C CA . SER A 1 12 ? -8.896 2.039 -15.705 1.00 0.00 12 SER A CA 2
ATOM 1789 C C . SER A 1 12 ? -7.551 2.573 -16.222 1.00 0.00 12 SER A C 2
ATOM 1790 O O . SER A 1 12 ? -6.969 2.020 -17.134 1.00 0.00 12 SER A O 2
ATOM 1798 N N . LEU A 1 13 ? -7.055 3.643 -15.656 1.00 0.00 13 LEU A N 2
ATOM 1799 C CA . LEU A 1 13 ? -5.755 4.202 -16.133 1.00 0.00 13 LEU A CA 2
ATOM 1800 C C . LEU A 1 13 ? -4.670 3.133 -16.073 1.00 0.00 13 LEU A C 2
ATOM 1801 O O . LEU A 1 13 ? -3.940 2.925 -17.020 1.00 0.00 13 LEU A O 2
ATOM 1817 N N . ALA A 1 14 ? -4.563 2.454 -14.968 1.00 0.00 14 ALA A N 2
ATOM 1818 C CA . ALA A 1 14 ? -3.523 1.397 -14.834 1.00 0.00 14 ALA A CA 2
ATOM 1819 C C . ALA A 1 14 ? -3.572 0.442 -16.033 1.00 0.00 14 ALA A C 2
ATOM 1820 O O . ALA A 1 14 ? -2.586 -0.146 -16.413 1.00 0.00 14 ALA A O 2
ATOM 1827 N N . HIS A 1 15 ? -4.723 0.273 -16.620 1.00 0.00 15 HIS A N 2
ATOM 1828 C CA . HIS A 1 15 ? -4.843 -0.656 -17.781 1.00 0.00 15 HIS A CA 2
ATOM 1829 C C . HIS A 1 15 ? -3.831 -0.300 -18.875 1.00 0.00 15 HIS A C 2
ATOM 1830 O O . HIS A 1 15 ? -3.518 -1.108 -19.726 1.00 0.00 15 HIS A O 2
ATOM 1844 N N . ASN A 1 16 ? -3.322 0.903 -18.871 1.00 0.00 16 ASN A N 2
ATOM 1845 C CA . ASN A 1 16 ? -2.342 1.296 -19.926 1.00 0.00 16 ASN A CA 2
ATOM 1846 C C . ASN A 1 16 ? -0.968 1.591 -19.317 1.00 0.00 16 ASN A C 2
ATOM 1847 O O . ASN A 1 16 ? 0.022 1.672 -20.018 1.00 0.00 16 ASN A O 2
ATOM 1858 N N . ILE A 1 17 ? -0.890 1.763 -18.026 1.00 0.00 17 ILE A N 2
ATOM 1859 C CA . ILE A 1 17 ? 0.419 2.060 -17.394 1.00 0.00 17 ILE A CA 2
ATOM 1860 C C . ILE A 1 17 ? 1.249 0.775 -17.309 1.00 0.00 17 ILE A C 2
ATOM 1861 O O . ILE A 1 17 ? 0.813 -0.285 -17.712 1.00 0.00 17 ILE A O 2
ATOM 1877 N N . ASP A 1 18 ? 2.448 0.868 -16.818 1.00 0.00 18 ASP A N 2
ATOM 1878 C CA . ASP A 1 18 ? 3.325 -0.336 -16.731 1.00 0.00 18 ASP A CA 2
ATOM 1879 C C . ASP A 1 18 ? 3.483 -0.815 -15.280 1.00 0.00 18 ASP A C 2
ATOM 1880 O O . ASP A 1 18 ? 3.422 -0.023 -14.360 1.00 0.00 18 ASP A O 2
ATOM 1889 N N . PRO A 1 19 ? 3.689 -2.104 -15.122 1.00 0.00 19 PRO A N 2
ATOM 1890 C CA . PRO A 1 19 ? 3.862 -2.694 -13.767 1.00 0.00 19 PRO A CA 2
ATOM 1891 C C . PRO A 1 19 ? 5.100 -2.108 -13.086 1.00 0.00 19 PRO A C 2
ATOM 1892 O O . PRO A 1 19 ? 6.221 -2.382 -13.466 1.00 0.00 19 PRO A O 2
ATOM 1903 N N . ILE A 1 20 ? 4.890 -1.291 -12.083 1.00 0.00 20 ILE A N 2
ATOM 1904 C CA . ILE A 1 20 ? 6.031 -0.660 -11.354 1.00 0.00 20 ILE A CA 2
ATOM 1905 C C . ILE A 1 20 ? 7.133 -1.698 -11.069 1.00 0.00 20 ILE A C 2
ATOM 1906 O O . ILE A 1 20 ? 8.295 -1.458 -11.326 1.00 0.00 20 ILE A O 2
ATOM 1922 N N . PHE A 1 21 ? 6.772 -2.853 -10.567 1.00 0.00 21 PHE A N 2
ATOM 1923 C CA . PHE A 1 21 ? 7.787 -3.910 -10.287 1.00 0.00 21 PHE A CA 2
ATOM 1924 C C . PHE A 1 21 ? 7.114 -5.284 -10.240 1.00 0.00 21 PHE A C 2
ATOM 1925 O O . PHE A 1 21 ? 5.913 -5.389 -10.089 1.00 0.00 21 PHE A O 2
ATOM 1942 N N . GLN A 1 22 ? 7.871 -6.338 -10.373 1.00 0.00 22 GLN A N 2
ATOM 1943 C CA . GLN A 1 22 ? 7.259 -7.696 -10.338 1.00 0.00 22 GLN A CA 2
ATOM 1944 C C . GLN A 1 22 ? 7.475 -8.355 -8.970 1.00 0.00 22 GLN A C 2
ATOM 1945 O O . GLN A 1 22 ? 8.575 -8.414 -8.458 1.00 0.00 22 GLN A O 2
ATOM 1959 N N . ILE A 1 23 ? 6.425 -8.854 -8.378 1.00 0.00 23 ILE A N 2
ATOM 1960 C CA . ILE A 1 23 ? 6.547 -9.517 -7.046 1.00 0.00 23 ILE A CA 2
ATOM 1961 C C . ILE A 1 23 ? 6.992 -10.970 -7.244 1.00 0.00 23 ILE A C 2
ATOM 1962 O O . ILE A 1 23 ? 6.578 -11.623 -8.176 1.00 0.00 23 ILE A O 2
ATOM 1978 N N . GLY A 1 24 ? 7.807 -11.486 -6.360 1.00 0.00 24 GLY A N 2
ATOM 1979 C CA . GLY A 1 24 ? 8.248 -12.904 -6.492 1.00 0.00 24 GLY A CA 2
ATOM 1980 C C . GLY A 1 24 ? 7.109 -13.827 -6.056 1.00 0.00 24 GLY A C 2
ATOM 1981 O O . GLY A 1 24 ? 6.139 -13.392 -5.470 1.00 0.00 24 GLY A O 2
ATOM 1985 N N . LYS A 1 25 ? 7.207 -15.095 -6.345 1.00 0.00 25 LYS A N 2
ATOM 1986 C CA . LYS A 1 25 ? 6.111 -16.027 -5.951 1.00 0.00 25 LYS A CA 2
ATOM 1987 C C . LYS A 1 25 ? 6.220 -16.403 -4.472 1.00 0.00 25 LYS A C 2
ATOM 1988 O O . LYS A 1 25 ? 5.229 -16.648 -3.813 1.00 0.00 25 LYS A O 2
ATOM 2007 N N . GLY A 1 26 ? 7.413 -16.452 -3.941 1.00 0.00 26 GLY A N 2
ATOM 2008 C CA . GLY A 1 26 ? 7.573 -16.816 -2.502 1.00 0.00 26 GLY A CA 2
ATOM 2009 C C . GLY A 1 26 ? 6.651 -15.947 -1.643 1.00 0.00 26 GLY A C 2
ATOM 2010 O O . GLY A 1 26 ? 6.113 -16.389 -0.647 1.00 0.00 26 GLY A O 2
ATOM 2014 N N . GLY A 1 27 ? 6.472 -14.712 -2.020 1.00 0.00 27 GLY A N 2
ATOM 2015 C CA . GLY A 1 27 ? 5.595 -13.805 -1.236 1.00 0.00 27 GLY A CA 2
ATOM 2016 C C . GLY A 1 27 ? 6.103 -12.383 -1.430 1.00 0.00 27 GLY A C 2
ATOM 2017 O O . GLY A 1 27 ? 7.211 -12.178 -1.888 1.00 0.00 27 GLY A O 2
ATOM 2021 N N . ILE A 1 28 ? 5.321 -11.396 -1.101 1.00 0.00 28 ILE A N 2
ATOM 2022 C CA . ILE A 1 28 ? 5.808 -10.007 -1.296 1.00 0.00 28 ILE A CA 2
ATOM 2023 C C . ILE A 1 28 ? 7.010 -9.757 -0.378 1.00 0.00 28 ILE A C 2
ATOM 2024 O O . ILE A 1 28 ? 6.899 -9.781 0.832 1.00 0.00 28 ILE A O 2
ATOM 2040 N N . ASN A 1 29 ? 8.154 -9.510 -0.951 1.00 0.00 29 ASN A N 2
ATOM 2041 C CA . ASN A 1 29 ? 9.366 -9.249 -0.122 1.00 0.00 29 ASN A CA 2
ATOM 2042 C C . ASN A 1 29 ? 9.665 -7.746 -0.092 1.00 0.00 29 ASN A C 2
ATOM 2043 O O . ASN A 1 29 ? 9.507 -7.057 -1.080 1.00 0.00 29 ASN A O 2
ATOM 2054 N N . GLU A 1 30 ? 10.099 -7.228 1.029 1.00 0.00 30 GLU A N 2
ATOM 2055 C CA . GLU A 1 30 ? 10.406 -5.767 1.102 1.00 0.00 30 GLU A CA 2
ATOM 2056 C C . GLU A 1 30 ? 11.326 -5.367 -0.050 1.00 0.00 30 GLU A C 2
ATOM 2057 O O . GLU A 1 30 ? 11.277 -4.258 -0.535 1.00 0.00 30 GLU A O 2
ATOM 2069 N N . ASN A 1 31 ? 12.158 -6.268 -0.505 1.00 0.00 31 ASN A N 2
ATOM 2070 C CA . ASN A 1 31 ? 13.062 -5.927 -1.641 1.00 0.00 31 ASN A CA 2
ATOM 2071 C C . ASN A 1 31 ? 12.219 -5.400 -2.804 1.00 0.00 31 ASN A C 2
ATOM 2072 O O . ASN A 1 31 ? 12.503 -4.368 -3.382 1.00 0.00 31 ASN A O 2
ATOM 2083 N N . MET A 1 32 ? 11.164 -6.098 -3.128 1.00 0.00 32 MET A N 2
ATOM 2084 C CA . MET A 1 32 ? 10.280 -5.638 -4.230 1.00 0.00 32 MET A CA 2
ATOM 2085 C C . MET A 1 32 ? 9.607 -4.327 -3.824 1.00 0.00 32 MET A C 2
ATOM 2086 O O . MET A 1 32 ? 9.461 -3.424 -4.624 1.00 0.00 32 MET A O 2
ATOM 2100 N N . ILE A 1 33 ? 9.205 -4.207 -2.585 1.00 0.00 33 ILE A N 2
ATOM 2101 C CA . ILE A 1 33 ? 8.559 -2.939 -2.150 1.00 0.00 33 ILE A CA 2
ATOM 2102 C C . ILE A 1 33 ? 9.595 -1.823 -2.102 1.00 0.00 33 ILE A C 2
ATOM 2103 O O . ILE A 1 33 ? 9.295 -0.683 -2.363 1.00 0.00 33 ILE A O 2
ATOM 2119 N N . LYS A 1 34 ? 10.821 -2.133 -1.774 1.00 0.00 34 LYS A N 2
ATOM 2120 C CA . LYS A 1 34 ? 11.861 -1.065 -1.732 1.00 0.00 34 LYS A CA 2
ATOM 2121 C C . LYS A 1 34 ? 11.855 -0.334 -3.075 1.00 0.00 34 LYS A C 2
ATOM 2122 O O . LYS A 1 34 ? 11.912 0.879 -3.150 1.00 0.00 34 LYS A O 2
ATOM 2141 N N . GLN A 1 35 ? 11.752 -1.085 -4.136 1.00 0.00 35 GLN A N 2
ATOM 2142 C CA . GLN A 1 35 ? 11.701 -0.474 -5.488 1.00 0.00 35 GLN A CA 2
ATOM 2143 C C . GLN A 1 35 ? 10.323 0.163 -5.697 1.00 0.00 35 GLN A C 2
ATOM 2144 O O . GLN A 1 35 ? 10.208 1.334 -5.998 1.00 0.00 35 GLN A O 2
ATOM 2158 N N . ILE A 1 36 ? 9.275 -0.598 -5.507 1.00 0.00 36 ILE A N 2
ATOM 2159 C CA . ILE A 1 36 ? 7.898 -0.037 -5.664 1.00 0.00 36 ILE A CA 2
ATOM 2160 C C . ILE A 1 36 ? 7.767 1.215 -4.805 1.00 0.00 36 ILE A C 2
ATOM 2161 O O . ILE A 1 36 ? 7.124 2.171 -5.168 1.00 0.00 36 ILE A O 2
ATOM 2177 N N . ASP A 1 37 ? 8.378 1.196 -3.660 1.00 0.00 37 ASP A N 2
ATOM 2178 C CA . ASP A 1 37 ? 8.307 2.355 -2.734 1.00 0.00 37 ASP A CA 2
ATOM 2179 C C . ASP A 1 37 ? 8.768 3.635 -3.438 1.00 0.00 37 ASP A C 2
ATOM 2180 O O . ASP A 1 37 ? 8.104 4.650 -3.405 1.00 0.00 37 ASP A O 2
ATOM 2189 N N . ASP A 1 38 ? 9.916 3.592 -4.063 1.00 0.00 38 ASP A N 2
ATOM 2190 C CA . ASP A 1 38 ? 10.440 4.808 -4.757 1.00 0.00 38 ASP A CA 2
ATOM 2191 C C . ASP A 1 38 ? 9.714 5.043 -6.088 1.00 0.00 38 ASP A C 2
ATOM 2192 O O . ASP A 1 38 ? 9.520 6.167 -6.506 1.00 0.00 38 ASP A O 2
ATOM 2201 N N . THR A 1 39 ? 9.318 3.997 -6.763 1.00 0.00 39 THR A N 2
ATOM 2202 C CA . THR A 1 39 ? 8.618 4.182 -8.072 1.00 0.00 39 THR A CA 2
ATOM 2203 C C . THR A 1 39 ? 7.128 4.465 -7.850 1.00 0.00 39 THR A C 2
ATOM 2204 O O . THR A 1 39 ? 6.476 5.075 -8.676 1.00 0.00 39 THR A O 2
ATOM 2215 N N . LEU A 1 40 ? 6.589 4.055 -6.735 1.00 0.00 40 LEU A N 2
ATOM 2216 C CA . LEU A 1 40 ? 5.148 4.332 -6.460 1.00 0.00 40 LEU A CA 2
ATOM 2217 C C . LEU A 1 40 ? 5.013 5.726 -5.846 1.00 0.00 40 LEU A C 2
ATOM 2218 O O . LEU A 1 40 ? 4.194 6.524 -6.256 1.00 0.00 40 LEU A O 2
ATOM 2234 N N . GLU A 1 41 ? 5.814 6.017 -4.859 1.00 0.00 41 GLU A N 2
ATOM 2235 C CA . GLU A 1 41 ? 5.746 7.353 -4.205 1.00 0.00 41 GLU A CA 2
ATOM 2236 C C . GLU A 1 41 ? 5.956 8.457 -5.246 1.00 0.00 41 GLU A C 2
ATOM 2237 O O . GLU A 1 41 ? 5.329 9.496 -5.198 1.00 0.00 41 GLU A O 2
ATOM 2249 N N . ASN A 1 42 ? 6.833 8.237 -6.189 1.00 0.00 42 ASN A N 2
ATOM 2250 C CA . ASN A 1 42 ? 7.081 9.273 -7.232 1.00 0.00 42 ASN A CA 2
ATOM 2251 C C . ASN A 1 42 ? 5.862 9.407 -8.153 1.00 0.00 42 ASN A C 2
ATOM 2252 O O . ASN A 1 42 ? 5.447 10.499 -8.489 1.00 0.00 42 ASN A O 2
ATOM 2263 N N . ARG A 1 43 ? 5.288 8.309 -8.569 1.00 0.00 43 ARG A N 2
ATOM 2264 C CA . ARG A 1 43 ? 4.100 8.389 -9.472 1.00 0.00 43 ARG A CA 2
ATOM 2265 C C . ARG A 1 43 ? 2.802 8.279 -8.663 1.00 0.00 43 ARG A C 2
ATOM 2266 O O . ARG A 1 43 ? 2.822 8.115 -7.460 1.00 0.00 43 ARG A O 2
ATOM 2287 N N . GLU A 1 44 ? 1.674 8.366 -9.317 1.00 0.00 44 GLU A N 2
ATOM 2288 C CA . GLU A 1 44 ? 0.375 8.264 -8.587 1.00 0.00 44 GLU A CA 2
ATOM 2289 C C . GLU A 1 44 ? -0.242 6.880 -8.807 1.00 0.00 44 GLU A C 2
ATOM 2290 O O . GLU A 1 44 ? -0.681 6.230 -7.879 1.00 0.00 44 GLU A O 2
ATOM 2302 N N . LEU A 1 45 ? -0.271 6.422 -10.028 1.00 0.00 45 LEU A N 2
ATOM 2303 C CA . LEU A 1 45 ? -0.853 5.078 -10.311 1.00 0.00 45 LEU A CA 2
ATOM 2304 C C . LEU A 1 45 ? 0.257 4.098 -10.670 1.00 0.00 45 LEU A C 2
ATOM 2305 O O . LEU A 1 45 ? 1.051 4.342 -11.557 1.00 0.00 45 LEU A O 2
ATOM 2321 N N . ILE A 1 46 ? 0.319 2.988 -9.996 1.00 0.00 46 ILE A N 2
ATOM 2322 C CA . ILE A 1 46 ? 1.380 1.997 -10.312 1.00 0.00 46 ILE A CA 2
ATOM 2323 C C . ILE A 1 46 ? 0.793 0.588 -10.374 1.00 0.00 46 ILE A C 2
ATOM 2324 O O . ILE A 1 46 ? 0.141 0.128 -9.459 1.00 0.00 46 ILE A O 2
ATOM 2340 N N . LYS A 1 47 ? 1.030 -0.108 -11.446 1.00 0.00 47 LYS A N 2
ATOM 2341 C CA . LYS A 1 47 ? 0.505 -1.494 -11.556 1.00 0.00 47 LYS A CA 2
ATOM 2342 C C . LYS A 1 47 ? 1.559 -2.440 -10.976 1.00 0.00 47 LYS A C 2
ATOM 2343 O O . LYS A 1 47 ? 2.739 -2.234 -11.168 1.00 0.00 47 LYS A O 2
ATOM 2362 N N . VAL A 1 48 ? 1.179 -3.446 -10.243 1.00 0.00 48 VAL A N 2
ATOM 2363 C CA . VAL A 1 48 ? 2.207 -4.341 -9.673 1.00 0.00 48 VAL A CA 2
ATOM 2364 C C . VAL A 1 48 ? 1.921 -5.798 -10.071 1.00 0.00 48 VAL A C 2
ATOM 2365 O O . VAL A 1 48 ? 0.833 -6.297 -9.884 1.00 0.00 48 VAL A O 2
ATOM 2378 N N . HIS A 1 49 ? 2.893 -6.477 -10.620 1.00 0.00 49 HIS A N 2
ATOM 2379 C CA . HIS A 1 49 ? 2.676 -7.896 -11.039 1.00 0.00 49 HIS A CA 2
ATOM 2380 C C . HIS A 1 49 ? 2.980 -8.854 -9.882 1.00 0.00 49 HIS A C 2
ATOM 2381 O O . HIS A 1 49 ? 4.067 -8.862 -9.342 1.00 0.00 49 HIS A O 2
ATOM 2395 N N . VAL A 1 50 ? 2.023 -9.662 -9.503 1.00 0.00 50 VAL A N 2
ATOM 2396 C CA . VAL A 1 50 ? 2.246 -10.625 -8.380 1.00 0.00 50 VAL A CA 2
ATOM 2397 C C . VAL A 1 50 ? 2.477 -12.029 -8.920 1.00 0.00 50 VAL A C 2
ATOM 2398 O O . VAL A 1 50 ? 1.793 -12.500 -9.806 1.00 0.00 50 VAL A O 2
ATOM 2411 N N . LEU A 1 51 ? 3.472 -12.683 -8.396 1.00 0.00 51 LEU A N 2
ATOM 2412 C CA . LEU A 1 51 ? 3.807 -14.042 -8.870 1.00 0.00 51 LEU A CA 2
ATOM 2413 C C . LEU A 1 51 ? 3.003 -15.132 -8.150 1.00 0.00 51 LEU A C 2
ATOM 2414 O O . LEU A 1 51 ? 3.496 -16.221 -7.925 1.00 0.00 51 LEU A O 2
ATOM 2430 N N . GLN A 1 52 ? 1.777 -14.870 -7.796 1.00 0.00 52 GLN A N 2
ATOM 2431 C CA . GLN A 1 52 ? 0.968 -15.918 -7.107 1.00 0.00 52 GLN A CA 2
ATOM 2432 C C . GLN A 1 52 ? 0.099 -16.660 -8.128 1.00 0.00 52 GLN A C 2
ATOM 2433 O O . GLN A 1 52 ? -0.255 -17.808 -7.943 1.00 0.00 52 GLN A O 2
ATOM 2447 N N . ASN A 1 53 ? -0.239 -16.012 -9.209 1.00 0.00 53 ASN A N 2
ATOM 2448 C CA . ASN A 1 53 ? -1.078 -16.669 -10.256 1.00 0.00 53 ASN A CA 2
ATOM 2449 C C . ASN A 1 53 ? -2.316 -17.321 -9.632 1.00 0.00 53 ASN A C 2
ATOM 2450 O O . ASN A 1 53 ? -2.822 -18.310 -10.125 1.00 0.00 53 ASN A O 2
ATOM 2461 N N . ASN A 1 54 ? -2.811 -16.776 -8.554 1.00 0.00 54 ASN A N 2
ATOM 2462 C CA . ASN A 1 54 ? -4.021 -17.364 -7.909 1.00 0.00 54 ASN A CA 2
ATOM 2463 C C . ASN A 1 54 ? -5.117 -16.302 -7.785 1.00 0.00 54 ASN A C 2
ATOM 2464 O O . ASN A 1 54 ? -4.861 -15.120 -7.880 1.00 0.00 54 ASN A O 2
ATOM 2475 N N . PHE A 1 55 ? -6.338 -16.709 -7.583 1.00 0.00 55 PHE A N 2
ATOM 2476 C CA . PHE A 1 55 ? -7.440 -15.711 -7.464 1.00 0.00 55 PHE A CA 2
ATOM 2477 C C . PHE A 1 55 ? -7.472 -15.093 -6.060 1.00 0.00 55 PHE A C 2
ATOM 2478 O O . PHE A 1 55 ? -7.225 -13.914 -5.889 1.00 0.00 55 PHE A O 2
ATOM 2495 N N . ASP A 1 56 ? -7.788 -15.867 -5.054 1.00 0.00 56 ASP A N 2
ATOM 2496 C CA . ASP A 1 56 ? -7.849 -15.295 -3.673 1.00 0.00 56 ASP A CA 2
ATOM 2497 C C . ASP A 1 56 ? -6.461 -15.186 -3.047 1.00 0.00 56 ASP A C 2
ATOM 2498 O O . ASP A 1 56 ? -6.269 -14.526 -2.045 1.00 0.00 56 ASP A O 2
ATOM 2507 N N . ASP A 1 57 ? -5.498 -15.808 -3.636 1.00 0.00 57 ASP A N 2
ATOM 2508 C CA . ASP A 1 57 ? -4.115 -15.729 -3.083 1.00 0.00 57 ASP A CA 2
ATOM 2509 C C . ASP A 1 57 ? -3.406 -14.502 -3.657 1.00 0.00 57 ASP A C 2
ATOM 2510 O O . ASP A 1 57 ? -2.697 -13.799 -2.964 1.00 0.00 57 ASP A O 2
ATOM 2519 N N . LYS A 1 58 ? -3.607 -14.230 -4.918 1.00 0.00 58 LYS A N 2
ATOM 2520 C CA . LYS A 1 58 ? -2.960 -13.039 -5.534 1.00 0.00 58 LYS A CA 2
ATOM 2521 C C . LYS A 1 58 ? -3.497 -11.773 -4.864 1.00 0.00 58 LYS A C 2
ATOM 2522 O O . LYS A 1 58 ? -2.749 -10.903 -4.461 1.00 0.00 58 LYS A O 2
ATOM 2541 N N . LYS A 1 59 ? -4.792 -11.673 -4.724 1.00 0.00 59 LYS A N 2
ATOM 2542 C CA . LYS A 1 59 ? -5.372 -10.473 -4.060 1.00 0.00 59 LYS A CA 2
ATOM 2543 C C . LYS A 1 59 ? -4.831 -10.372 -2.631 1.00 0.00 59 LYS A C 2
ATOM 2544 O O . LYS A 1 59 ? -4.481 -9.306 -2.165 1.00 0.00 59 LYS A O 2
ATOM 2563 N N . GLU A 1 60 ? -4.739 -11.478 -1.934 1.00 0.00 60 GLU A N 2
ATOM 2564 C CA . GLU A 1 60 ? -4.200 -11.437 -0.543 1.00 0.00 60 GLU A CA 2
ATOM 2565 C C . GLU A 1 60 ? -2.822 -10.767 -0.551 1.00 0.00 60 GLU A C 2
ATOM 2566 O O . GLU A 1 60 ? -2.494 -9.977 0.315 1.00 0.00 60 GLU A O 2
ATOM 2578 N N . LEU A 1 61 ? -2.013 -11.058 -1.536 1.00 0.00 61 LEU A N 2
ATOM 2579 C CA . LEU A 1 61 ? -0.673 -10.411 -1.593 1.00 0.00 61 LEU A CA 2
ATOM 2580 C C . LEU A 1 61 ? -0.863 -8.893 -1.572 1.00 0.00 61 LEU A C 2
ATOM 2581 O O . LEU A 1 61 ? -0.160 -8.177 -0.885 1.00 0.00 61 LEU A O 2
ATOM 2597 N N . ALA A 1 62 ? -1.829 -8.396 -2.298 1.00 0.00 62 ALA A N 2
ATOM 2598 C CA . ALA A 1 62 ? -2.067 -6.927 -2.286 1.00 0.00 62 ALA A CA 2
ATOM 2599 C C . ALA A 1 62 ? -2.370 -6.474 -0.863 1.00 0.00 62 ALA A C 2
ATOM 2600 O O . ALA A 1 62 ? -1.916 -5.441 -0.430 1.00 0.00 62 ALA A O 2
ATOM 2607 N N . GLU A 1 63 ? -3.124 -7.245 -0.119 1.00 0.00 63 GLU A N 2
ATOM 2608 C CA . GLU A 1 63 ? -3.429 -6.843 1.288 1.00 0.00 63 GLU A CA 2
ATOM 2609 C C . GLU A 1 63 ? -2.132 -6.481 1.996 1.00 0.00 63 GLU A C 2
ATOM 2610 O O . GLU A 1 63 ? -2.071 -5.608 2.841 1.00 0.00 63 GLU A O 2
ATOM 2622 N N . THR A 1 64 ? -1.097 -7.141 1.609 1.00 0.00 64 THR A N 2
ATOM 2623 C CA . THR A 1 64 ? 0.245 -6.867 2.191 1.00 0.00 64 THR A CA 2
ATOM 2624 C C . THR A 1 64 ? 0.878 -5.667 1.479 1.00 0.00 64 THR A C 2
ATOM 2625 O O . THR A 1 64 ? 1.582 -4.878 2.077 1.00 0.00 64 THR A O 2
ATOM 2636 N N . LEU A 1 65 ? 0.625 -5.517 0.203 1.00 0.00 65 LEU A N 2
ATOM 2637 C CA . LEU A 1 65 ? 1.208 -4.362 -0.541 1.00 0.00 65 LEU A CA 2
ATOM 2638 C C . LEU A 1 65 ? 0.371 -3.106 -0.294 1.00 0.00 65 LEU A C 2
ATOM 2639 O O . LEU A 1 65 ? 0.881 -2.075 0.096 1.00 0.00 65 LEU A O 2
ATOM 2655 N N . SER A 1 66 ? -0.915 -3.188 -0.507 1.00 0.00 66 SER A N 2
ATOM 2656 C CA . SER A 1 66 ? -1.781 -1.999 -0.270 1.00 0.00 66 SER A CA 2
ATOM 2657 C C . SER A 1 66 ? -1.574 -1.476 1.154 1.00 0.00 66 SER A C 2
ATOM 2658 O O . SER A 1 66 ? -1.580 -0.285 1.394 1.00 0.00 66 SER A O 2
ATOM 2666 N N . GLU A 1 67 ? -1.390 -2.357 2.104 1.00 0.00 67 GLU A N 2
ATOM 2667 C CA . GLU A 1 67 ? -1.184 -1.903 3.510 1.00 0.00 67 GLU A CA 2
ATOM 2668 C C . GLU A 1 67 ? 0.239 -1.368 3.702 1.00 0.00 67 GLU A C 2
ATOM 2669 O O . GLU A 1 67 ? 0.474 -0.481 4.498 1.00 0.00 67 GLU A O 2
ATOM 2681 N N . ALA A 1 68 ? 1.191 -1.901 2.985 1.00 0.00 68 ALA A N 2
ATOM 2682 C CA . ALA A 1 68 ? 2.596 -1.423 3.136 1.00 0.00 68 ALA A CA 2
ATOM 2683 C C . ALA A 1 68 ? 2.860 -0.222 2.222 1.00 0.00 68 ALA A C 2
ATOM 2684 O O . ALA A 1 68 ? 3.686 0.620 2.511 1.00 0.00 68 ALA A O 2
ATOM 2691 N N . THR A 1 69 ? 2.170 -0.138 1.118 1.00 0.00 69 THR A N 2
ATOM 2692 C CA . THR A 1 69 ? 2.389 1.007 0.189 1.00 0.00 69 THR A CA 2
ATOM 2693 C C . THR A 1 69 ? 1.683 2.272 0.699 1.00 0.00 69 THR A C 2
ATOM 2694 O O . THR A 1 69 ? 1.797 3.330 0.113 1.00 0.00 69 THR A O 2
ATOM 2705 N N . ARG A 1 70 ? 0.952 2.178 1.781 1.00 0.00 70 ARG A N 2
ATOM 2706 C CA . ARG A 1 70 ? 0.243 3.384 2.306 1.00 0.00 70 ARG A CA 2
ATOM 2707 C C . ARG A 1 70 ? -0.598 4.017 1.195 1.00 0.00 70 ARG A C 2
ATOM 2708 O O . ARG A 1 70 ? -0.860 5.203 1.193 1.00 0.00 70 ARG A O 2
ATOM 2729 N N . SER A 1 71 ? -1.016 3.224 0.251 1.00 0.00 71 SER A N 2
ATOM 2730 C CA . SER A 1 71 ? -1.837 3.752 -0.876 1.00 0.00 71 SER A CA 2
ATOM 2731 C C . SER A 1 71 ? -3.222 3.092 -0.859 1.00 0.00 71 SER A C 2
ATOM 2732 O O . SER A 1 71 ? -3.596 2.451 0.102 1.00 0.00 71 SER A O 2
ATOM 2740 N N . GLU A 1 72 ? -3.986 3.239 -1.908 1.00 0.00 72 GLU A N 2
ATOM 2741 C CA . GLU A 1 72 ? -5.339 2.607 -1.922 1.00 0.00 72 GLU A CA 2
ATOM 2742 C C . GLU A 1 72 ? -5.558 1.809 -3.212 1.00 0.00 72 GLU A C 2
ATOM 2743 O O . GLU A 1 72 ? -5.608 2.359 -4.294 1.00 0.00 72 GLU A O 2
ATOM 2755 N N . LEU A 1 73 ? -5.678 0.511 -3.105 1.00 0.00 73 LEU A N 2
ATOM 2756 C CA . LEU A 1 73 ? -5.879 -0.332 -4.308 1.00 0.00 73 LEU A CA 2
ATOM 2757 C C . LEU A 1 73 ? -7.164 0.009 -5.052 1.00 0.00 73 LEU A C 2
ATOM 2758 O O . LEU A 1 73 ? -8.247 -0.294 -4.586 1.00 0.00 73 LEU A O 2
ATOM 2774 N N . VAL A 1 74 ? -7.070 0.552 -6.233 1.00 0.00 74 VAL A N 2
ATOM 2775 C CA . VAL A 1 74 ? -8.317 0.787 -6.996 1.00 0.00 74 VAL A CA 2
ATOM 2776 C C . VAL A 1 74 ? -8.809 -0.597 -7.437 1.00 0.00 74 VAL A C 2
ATOM 2777 O O . VAL A 1 74 ? -9.990 -0.861 -7.523 1.00 0.00 74 VAL A O 2
ATOM 2790 N N . GLN A 1 75 ? -7.890 -1.512 -7.667 1.00 0.00 75 GLN A N 2
ATOM 2791 C CA . GLN A 1 75 ? -8.277 -2.909 -8.049 1.00 0.00 75 GLN A CA 2
ATOM 2792 C C . GLN A 1 75 ? -7.067 -3.720 -8.456 1.00 0.00 75 GLN A C 2
ATOM 2793 O O . GLN A 1 75 ? -5.939 -3.270 -8.439 1.00 0.00 75 GLN A O 2
ATOM 2807 N N . VAL A 1 76 ? -7.322 -4.942 -8.780 1.00 0.00 76 VAL A N 2
ATOM 2808 C CA . VAL A 1 76 ? -6.248 -5.877 -9.154 1.00 0.00 76 VAL A CA 2
ATOM 2809 C C . VAL A 1 76 ? -6.533 -6.428 -10.561 1.00 0.00 76 VAL A C 2
ATOM 2810 O O . VAL A 1 76 ? -7.411 -7.245 -10.753 1.00 0.00 76 VAL A O 2
ATOM 2823 N N . ILE A 1 77 ? -5.806 -5.970 -11.540 1.00 0.00 77 ILE A N 2
ATOM 2824 C CA . ILE A 1 77 ? -6.030 -6.437 -12.927 1.00 0.00 77 ILE A CA 2
ATOM 2825 C C . ILE A 1 77 ? -5.355 -7.795 -13.161 1.00 0.00 77 ILE A C 2
ATOM 2826 O O . ILE A 1 77 ? -4.158 -7.879 -13.352 1.00 0.00 77 ILE A O 2
ATOM 2842 N N . GLY A 1 78 ? -6.117 -8.855 -13.156 1.00 0.00 78 GLY A N 2
ATOM 2843 C CA . GLY A 1 78 ? -5.529 -10.209 -13.388 1.00 0.00 78 GLY A CA 2
ATOM 2844 C C . GLY A 1 78 ? -4.301 -10.413 -12.498 1.00 0.00 78 GLY A C 2
ATOM 2845 O O . GLY A 1 78 ? -4.399 -10.463 -11.288 1.00 0.00 78 GLY A O 2
ATOM 2849 N N . SER A 1 79 ? -3.144 -10.536 -13.090 1.00 0.00 79 SER A N 2
ATOM 2850 C CA . SER A 1 79 ? -1.908 -10.742 -12.283 1.00 0.00 79 SER A CA 2
ATOM 2851 C C . SER A 1 79 ? -1.255 -9.400 -11.940 1.00 0.00 79 SER A C 2
ATOM 2852 O O . SER A 1 79 ? -0.137 -9.351 -11.470 1.00 0.00 79 SER A O 2
ATOM 2860 N N . MET A 1 80 ? -1.940 -8.312 -12.164 1.00 0.00 80 MET A N 2
ATOM 2861 C CA . MET A 1 80 ? -1.344 -6.986 -11.841 1.00 0.00 80 MET A CA 2
ATOM 2862 C C . MET A 1 80 ? -2.200 -6.258 -10.802 1.00 0.00 80 MET A C 2
ATOM 2863 O O . MET A 1 80 ? -3.409 -6.257 -10.876 1.00 0.00 80 MET A O 2
ATOM 2877 N N . ILE A 1 81 ? -1.583 -5.633 -9.837 1.00 0.00 81 ILE A N 2
ATOM 2878 C CA . ILE A 1 81 ? -2.369 -4.903 -8.807 1.00 0.00 81 ILE A CA 2
ATOM 2879 C C . ILE A 1 81 ? -2.246 -3.396 -9.039 1.00 0.00 81 ILE A C 2
ATOM 2880 O O . ILE A 1 81 ? -1.163 -2.845 -9.033 1.00 0.00 81 ILE A O 2
ATOM 2896 N N . VAL A 1 82 ? -3.342 -2.725 -9.251 1.00 0.00 82 VAL A N 2
ATOM 2897 C CA . VAL A 1 82 ? -3.279 -1.256 -9.490 1.00 0.00 82 VAL A CA 2
ATOM 2898 C C . VAL A 1 82 ? -3.519 -0.491 -8.190 1.00 0.00 82 VAL A C 2
ATOM 2899 O O . VAL A 1 82 ? -4.594 -0.534 -7.629 1.00 0.00 82 VAL A O 2
ATOM 2912 N N . ILE A 1 83 ? -2.536 0.214 -7.707 1.00 0.00 83 ILE A N 2
ATOM 2913 C CA . ILE A 1 83 ? -2.737 0.976 -6.444 1.00 0.00 83 ILE A CA 2
ATOM 2914 C C . ILE A 1 83 ? -2.456 2.462 -6.662 1.00 0.00 83 ILE A C 2
ATOM 2915 O O . ILE A 1 83 ? -1.604 2.839 -7.442 1.00 0.00 83 ILE A O 2
ATOM 2931 N N . TYR A 1 84 ? -3.167 3.308 -5.969 1.00 0.00 84 TYR A N 2
ATOM 2932 C CA . TYR A 1 84 ? -2.945 4.770 -6.123 1.00 0.00 84 TYR A CA 2
ATOM 2933 C C . TYR A 1 84 ? -2.408 5.347 -4.804 1.00 0.00 84 TYR A C 2
ATOM 2934 O O . TYR A 1 84 ? -3.114 5.409 -3.817 1.00 0.00 84 TYR A O 2
ATOM 2952 N N . ARG A 1 85 ? -1.176 5.773 -4.774 1.00 0.00 85 ARG A N 2
ATOM 2953 C CA . ARG A 1 85 ? -0.629 6.344 -3.508 1.00 0.00 85 ARG A CA 2
ATOM 2954 C C . ARG A 1 85 ? -0.696 7.872 -3.529 1.00 0.00 85 ARG A C 2
ATOM 2955 O O . ARG A 1 85 ? 0.086 8.523 -4.194 1.00 0.00 85 ARG A O 2
ATOM 2976 N N . GLU A 1 86 ? -1.614 8.435 -2.778 1.00 0.00 86 GLU A N 2
ATOM 2977 C CA . GLU A 1 86 ? -1.772 9.932 -2.692 1.00 0.00 86 GLU A CA 2
ATOM 2978 C C . GLU A 1 86 ? -1.377 10.647 -4.000 1.00 0.00 86 GLU A C 2
ATOM 2979 O O . GLU A 1 86 ? -1.519 10.112 -5.083 1.00 0.00 86 GLU A O 2
ATOM 2991 N N . SER A 1 87 ? -0.880 11.854 -3.897 1.00 0.00 87 SER A N 2
ATOM 2992 C CA . SER A 1 87 ? -0.469 12.621 -5.111 1.00 0.00 87 SER A CA 2
ATOM 2993 C C . SER A 1 87 ? 0.958 13.142 -4.939 1.00 0.00 87 SER A C 2
ATOM 2994 O O . SER A 1 87 ? 1.376 13.475 -3.848 1.00 0.00 87 SER A O 2
ATOM 3002 N N . LYS A 1 88 ? 1.706 13.233 -6.002 1.00 0.00 88 LYS A N 2
ATOM 3003 C CA . LYS A 1 88 ? 3.092 13.749 -5.884 1.00 0.00 88 LYS A CA 2
ATOM 3004 C C . LYS A 1 88 ? 3.383 14.612 -7.101 1.00 0.00 88 LYS A C 2
ATOM 3005 O O . LYS A 1 88 ? 3.657 15.791 -6.996 1.00 0.00 88 LYS A O 2
ATOM 3024 N N . GLU A 1 89 ? 3.279 14.036 -8.263 1.00 0.00 89 GLU A N 2
ATOM 3025 C CA . GLU A 1 89 ? 3.499 14.826 -9.496 1.00 0.00 89 GLU A CA 2
ATOM 3026 C C . GLU A 1 89 ? 2.156 14.999 -10.204 1.00 0.00 89 GLU A C 2
ATOM 3027 O O . GLU A 1 89 ? 1.472 14.044 -10.502 1.00 0.00 89 GLU A O 2
ATOM 3039 N N . ASN A 1 90 ? 1.773 16.216 -10.444 1.00 0.00 90 ASN A N 2
ATOM 3040 C CA . ASN A 1 90 ? 0.468 16.493 -11.114 1.00 0.00 90 ASN A CA 2
ATOM 3041 C C . ASN A 1 90 ? 0.394 15.798 -12.476 1.00 0.00 90 ASN A C 2
ATOM 3042 O O . ASN A 1 90 ? 0.623 16.399 -13.507 1.00 0.00 90 ASN A O 2
ATOM 3053 N N . LYS A 1 91 ? 0.067 14.538 -12.484 1.00 0.00 91 LYS A N 2
ATOM 3054 C CA . LYS A 1 91 ? -0.037 13.795 -13.774 1.00 0.00 91 LYS A CA 2
ATOM 3055 C C . LYS A 1 91 ? -1.507 13.690 -14.184 1.00 0.00 91 LYS A C 2
ATOM 3056 O O . LYS A 1 91 ? -2.360 14.354 -13.629 1.00 0.00 91 LYS A O 2
ATOM 3075 N N . GLU A 1 92 ? -1.819 12.858 -15.140 1.00 0.00 92 GLU A N 2
ATOM 3076 C CA . GLU A 1 92 ? -3.245 12.725 -15.555 1.00 0.00 92 GLU A CA 2
ATOM 3077 C C . GLU A 1 92 ? -3.984 11.825 -14.564 1.00 0.00 92 GLU A C 2
ATOM 3078 O O . GLU A 1 92 ? -4.330 10.701 -14.866 1.00 0.00 92 GLU A O 2
ATOM 3090 N N . ILE A 1 93 ? -4.227 12.317 -13.380 1.00 0.00 93 ILE A N 2
ATOM 3091 C CA . ILE A 1 93 ? -4.942 11.499 -12.360 1.00 0.00 93 ILE A CA 2
ATOM 3092 C C . ILE A 1 93 ? -6.343 12.069 -12.117 1.00 0.00 93 ILE A C 2
ATOM 3093 O O . ILE A 1 93 ? -6.534 13.266 -12.040 1.00 0.00 93 ILE A O 2
ATOM 3109 N N . GLU A 1 94 ? -7.318 11.218 -11.976 1.00 0.00 94 GLU A N 2
ATOM 3110 C CA . GLU A 1 94 ? -8.699 11.707 -11.714 1.00 0.00 94 GLU A CA 2
ATOM 3111 C C . GLU A 1 94 ? -9.195 11.119 -10.394 1.00 0.00 94 GLU A C 2
ATOM 3112 O O . GLU A 1 94 ? -9.393 9.928 -10.270 1.00 0.00 94 GLU A O 2
ATOM 3124 N N . LEU A 1 95 ? -9.386 11.944 -9.405 1.00 0.00 95 LEU A N 2
ATOM 3125 C CA . LEU A 1 95 ? -9.856 11.428 -8.090 1.00 0.00 95 LEU A CA 2
ATOM 3126 C C . LEU A 1 95 ? -10.837 12.420 -7.455 1.00 0.00 95 LEU A C 2
ATOM 3127 O O . LEU A 1 95 ? -10.486 13.133 -6.538 1.00 0.00 95 LEU A O 2
ATOM 3143 N N . PRO A 1 96 ? -12.042 12.435 -7.970 1.00 0.00 96 PRO A N 2
ATOM 3144 C CA . PRO A 1 96 ? -13.083 13.353 -7.444 1.00 0.00 96 PRO A CA 2
ATOM 3145 C C . PRO A 1 96 ? -13.523 12.916 -6.044 1.00 0.00 96 PRO A C 2
ATOM 3146 O O . PRO A 1 96 ? -14.711 12.713 -5.853 1.00 0.00 96 PRO A O 2
ATOM 3157 N N . MET A 1 1 ? -7.720 8.271 0.802 1.00 0.00 1 MET A N 3
ATOM 3158 C CA . MET A 1 1 ? -7.892 6.900 0.237 1.00 0.00 1 MET A CA 3
ATOM 3159 C C . MET A 1 1 ? -8.655 6.966 -1.081 1.00 0.00 1 MET A C 3
ATOM 3160 O O . MET A 1 1 ? -8.800 8.015 -1.677 1.00 0.00 1 MET A O 3
ATOM 3176 N N . LEU A 1 2 ? -9.165 5.853 -1.531 1.00 0.00 2 LEU A N 3
ATOM 3177 C CA . LEU A 1 2 ? -9.939 5.862 -2.796 1.00 0.00 2 LEU A CA 3
ATOM 3178 C C . LEU A 1 2 ? -11.377 5.451 -2.557 1.00 0.00 2 LEU A C 3
ATOM 3179 O O . LEU A 1 2 ? -11.711 4.771 -1.607 1.00 0.00 2 LEU A O 3
ATOM 3195 N N . THR A 1 3 ? -12.228 5.903 -3.418 1.00 0.00 3 THR A N 3
ATOM 3196 C CA . THR A 1 3 ? -13.669 5.612 -3.294 1.00 0.00 3 THR A CA 3
ATOM 3197 C C . THR A 1 3 ? -14.172 4.898 -4.561 1.00 0.00 3 THR A C 3
ATOM 3198 O O . THR A 1 3 ? -13.476 4.801 -5.553 1.00 0.00 3 THR A O 3
ATOM 3209 N N . GLY A 1 4 ? -15.365 4.381 -4.512 1.00 0.00 4 GLY A N 3
ATOM 3210 C CA . GLY A 1 4 ? -15.932 3.641 -5.682 1.00 0.00 4 GLY A CA 3
ATOM 3211 C C . GLY A 1 4 ? -15.674 4.383 -7.000 1.00 0.00 4 GLY A C 3
ATOM 3212 O O . GLY A 1 4 ? -14.906 3.938 -7.831 1.00 0.00 4 GLY A O 3
ATOM 3216 N N . LYS A 1 5 ? -16.332 5.490 -7.218 1.00 0.00 5 LYS A N 3
ATOM 3217 C CA . LYS A 1 5 ? -16.146 6.232 -8.506 1.00 0.00 5 LYS A CA 3
ATOM 3218 C C . LYS A 1 5 ? -14.663 6.497 -8.807 1.00 0.00 5 LYS A C 3
ATOM 3219 O O . LYS A 1 5 ? -14.257 6.507 -9.956 1.00 0.00 5 LYS A O 3
ATOM 3238 N N . GLN A 1 6 ? -13.844 6.706 -7.810 1.00 0.00 6 GLN A N 3
ATOM 3239 C CA . GLN A 1 6 ? -12.404 6.960 -8.087 1.00 0.00 6 GLN A CA 3
ATOM 3240 C C . GLN A 1 6 ? -11.742 5.674 -8.587 1.00 0.00 6 GLN A C 3
ATOM 3241 O O . GLN A 1 6 ? -10.734 5.699 -9.263 1.00 0.00 6 GLN A O 3
ATOM 3255 N N . LYS A 1 7 ? -12.318 4.550 -8.263 1.00 0.00 7 LYS A N 3
ATOM 3256 C CA . LYS A 1 7 ? -11.748 3.253 -8.717 1.00 0.00 7 LYS A CA 3
ATOM 3257 C C . LYS A 1 7 ? -11.983 3.084 -10.217 1.00 0.00 7 LYS A C 3
ATOM 3258 O O . LYS A 1 7 ? -11.075 2.819 -10.963 1.00 0.00 7 LYS A O 3
ATOM 3277 N N . ARG A 1 8 ? -13.195 3.236 -10.665 1.00 0.00 8 ARG A N 3
ATOM 3278 C CA . ARG A 1 8 ? -13.470 3.078 -12.122 1.00 0.00 8 ARG A CA 3
ATOM 3279 C C . ARG A 1 8 ? -12.505 3.936 -12.954 1.00 0.00 8 ARG A C 3
ATOM 3280 O O . ARG A 1 8 ? -11.858 3.454 -13.866 1.00 0.00 8 ARG A O 3
ATOM 3301 N N . TYR A 1 9 ? -12.404 5.202 -12.654 1.00 0.00 9 TYR A N 3
ATOM 3302 C CA . TYR A 1 9 ? -11.485 6.081 -13.439 1.00 0.00 9 TYR A CA 3
ATOM 3303 C C . TYR A 1 9 ? -10.046 5.601 -13.337 1.00 0.00 9 TYR A C 3
ATOM 3304 O O . TYR A 1 9 ? -9.358 5.413 -14.322 1.00 0.00 9 TYR A O 3
ATOM 3322 N N . LEU A 1 10 ? -9.572 5.456 -12.141 1.00 0.00 10 LEU A N 3
ATOM 3323 C CA . LEU A 1 10 ? -8.161 5.057 -11.942 1.00 0.00 10 LEU A CA 3
ATOM 3324 C C . LEU A 1 10 ? -7.913 3.580 -12.245 1.00 0.00 10 LEU A C 3
ATOM 3325 O O . LEU A 1 10 ? -6.917 3.232 -12.850 1.00 0.00 10 LEU A O 3
ATOM 3341 N N . ARG A 1 11 ? -8.777 2.706 -11.826 1.00 0.00 11 ARG A N 3
ATOM 3342 C CA . ARG A 1 11 ? -8.538 1.263 -12.095 1.00 0.00 11 ARG A CA 3
ATOM 3343 C C . ARG A 1 11 ? -8.277 1.036 -13.591 1.00 0.00 11 ARG A C 3
ATOM 3344 O O . ARG A 1 11 ? -7.546 0.146 -13.975 1.00 0.00 11 ARG A O 3
ATOM 3365 N N . SER A 1 12 ? -8.870 1.840 -14.436 1.00 0.00 12 SER A N 3
ATOM 3366 C CA . SER A 1 12 ? -8.652 1.669 -15.902 1.00 0.00 12 SER A CA 3
ATOM 3367 C C . SER A 1 12 ? -7.327 2.314 -16.329 1.00 0.00 12 SER A C 3
ATOM 3368 O O . SER A 1 12 ? -6.655 1.833 -17.220 1.00 0.00 12 SER A O 3
ATOM 3376 N N . LEU A 1 13 ? -6.947 3.402 -15.711 1.00 0.00 13 LEU A N 3
ATOM 3377 C CA . LEU A 1 13 ? -5.668 4.073 -16.098 1.00 0.00 13 LEU A CA 3
ATOM 3378 C C . LEU A 1 13 ? -4.493 3.106 -15.990 1.00 0.00 13 LEU A C 3
ATOM 3379 O O . LEU A 1 13 ? -3.710 2.975 -16.906 1.00 0.00 13 LEU A O 3
ATOM 3395 N N . ALA A 1 14 ? -4.363 2.432 -14.881 1.00 0.00 14 ALA A N 3
ATOM 3396 C CA . ALA A 1 14 ? -3.222 1.486 -14.710 1.00 0.00 14 ALA A CA 3
ATOM 3397 C C . ALA A 1 14 ? -3.213 0.451 -15.838 1.00 0.00 14 ALA A C 3
ATOM 3398 O O . ALA A 1 14 ? -2.172 0.006 -16.277 1.00 0.00 14 ALA A O 3
ATOM 3405 N N . HIS A 1 15 ? -4.369 0.062 -16.303 1.00 0.00 15 HIS A N 3
ATOM 3406 C CA . HIS A 1 15 ? -4.433 -0.952 -17.395 1.00 0.00 15 HIS A CA 3
ATOM 3407 C C . HIS A 1 15 ? -3.579 -0.505 -18.581 1.00 0.00 15 HIS A C 3
ATOM 3408 O O . HIS A 1 15 ? -3.125 -1.311 -19.369 1.00 0.00 15 HIS A O 3
ATOM 3422 N N . ASN A 1 16 ? -3.358 0.771 -18.715 1.00 0.00 16 ASN A N 3
ATOM 3423 C CA . ASN A 1 16 ? -2.535 1.266 -19.853 1.00 0.00 16 ASN A CA 3
ATOM 3424 C C . ASN A 1 16 ? -1.102 1.552 -19.395 1.00 0.00 16 ASN A C 3
ATOM 3425 O O . ASN A 1 16 ? -0.179 1.543 -20.183 1.00 0.00 16 ASN A O 3
ATOM 3436 N N . ILE A 1 17 ? -0.904 1.804 -18.128 1.00 0.00 17 ILE A N 3
ATOM 3437 C CA . ILE A 1 17 ? 0.464 2.085 -17.632 1.00 0.00 17 ILE A CA 3
ATOM 3438 C C . ILE A 1 17 ? 1.280 0.795 -17.630 1.00 0.00 17 ILE A C 3
ATOM 3439 O O . ILE A 1 17 ? 0.770 -0.277 -17.892 1.00 0.00 17 ILE A O 3
ATOM 3455 N N . ASP A 1 18 ? 2.544 0.894 -17.360 1.00 0.00 18 ASP A N 3
ATOM 3456 C CA . ASP A 1 18 ? 3.404 -0.322 -17.367 1.00 0.00 18 ASP A CA 3
ATOM 3457 C C . ASP A 1 18 ? 3.863 -0.729 -15.953 1.00 0.00 18 ASP A C 3
ATOM 3458 O O . ASP A 1 18 ? 4.122 0.116 -15.118 1.00 0.00 18 ASP A O 3
ATOM 3467 N N . PRO A 1 19 ? 3.997 -2.024 -15.754 1.00 0.00 19 PRO A N 3
ATOM 3468 C CA . PRO A 1 19 ? 4.486 -2.566 -14.465 1.00 0.00 19 PRO A CA 3
ATOM 3469 C C . PRO A 1 19 ? 6.025 -2.534 -14.464 1.00 0.00 19 PRO A C 3
ATOM 3470 O O . PRO A 1 19 ? 6.668 -2.860 -15.441 1.00 0.00 19 PRO A O 3
ATOM 3481 N N . ILE A 1 20 ? 6.608 -2.145 -13.367 1.00 0.00 20 ILE A N 3
ATOM 3482 C CA . ILE A 1 20 ? 8.111 -2.084 -13.260 1.00 0.00 20 ILE A CA 3
ATOM 3483 C C . ILE A 1 20 ? 8.572 -2.979 -12.102 1.00 0.00 20 ILE A C 3
ATOM 3484 O O . ILE A 1 20 ? 9.719 -3.366 -12.007 1.00 0.00 20 ILE A O 3
ATOM 3500 N N . PHE A 1 21 ? 7.675 -3.263 -11.211 1.00 0.00 21 PHE A N 3
ATOM 3501 C CA . PHE A 1 21 ? 7.988 -4.085 -10.009 1.00 0.00 21 PHE A CA 3
ATOM 3502 C C . PHE A 1 21 ? 7.253 -5.422 -10.083 1.00 0.00 21 PHE A C 3
ATOM 3503 O O . PHE A 1 21 ? 6.095 -5.488 -10.448 1.00 0.00 21 PHE A O 3
ATOM 3520 N N . GLN A 1 22 ? 7.915 -6.492 -9.742 1.00 0.00 22 GLN A N 3
ATOM 3521 C CA . GLN A 1 22 ? 7.250 -7.822 -9.797 1.00 0.00 22 GLN A CA 3
ATOM 3522 C C . GLN A 1 22 ? 7.486 -8.593 -8.497 1.00 0.00 22 GLN A C 3
ATOM 3523 O O . GLN A 1 22 ? 8.606 -8.778 -8.065 1.00 0.00 22 GLN A O 3
ATOM 3537 N N . ILE A 1 23 ? 6.436 -9.062 -7.885 1.00 0.00 23 ILE A N 3
ATOM 3538 C CA . ILE A 1 23 ? 6.588 -9.843 -6.627 1.00 0.00 23 ILE A CA 3
ATOM 3539 C C . ILE A 1 23 ? 7.019 -11.262 -6.989 1.00 0.00 23 ILE A C 3
ATOM 3540 O O . ILE A 1 23 ? 6.610 -11.790 -7.997 1.00 0.00 23 ILE A O 3
ATOM 3556 N N . GLY A 1 24 ? 7.833 -11.876 -6.177 1.00 0.00 24 GLY A N 3
ATOM 3557 C CA . GLY A 1 24 ? 8.274 -13.266 -6.479 1.00 0.00 24 GLY A CA 3
ATOM 3558 C C . GLY A 1 24 ? 7.233 -14.239 -5.931 1.00 0.00 24 GLY A C 3
ATOM 3559 O O . GLY A 1 24 ? 6.398 -13.878 -5.125 1.00 0.00 24 GLY A O 3
ATOM 3563 N N . LYS A 1 25 ? 7.267 -15.469 -6.359 1.00 0.00 25 LYS A N 3
ATOM 3564 C CA . LYS A 1 25 ? 6.265 -16.447 -5.852 1.00 0.00 25 LYS A CA 3
ATOM 3565 C C . LYS A 1 25 ? 6.681 -16.967 -4.477 1.00 0.00 25 LYS A C 3
ATOM 3566 O O . LYS A 1 25 ? 7.557 -17.799 -4.348 1.00 0.00 25 LYS A O 3
ATOM 3585 N N . GLY A 1 26 ? 6.052 -16.471 -3.449 1.00 0.00 26 GLY A N 3
ATOM 3586 C CA . GLY A 1 26 ? 6.390 -16.912 -2.070 1.00 0.00 26 GLY A CA 3
ATOM 3587 C C . GLY A 1 26 ? 5.726 -15.963 -1.074 1.00 0.00 26 GLY A C 3
ATOM 3588 O O . GLY A 1 26 ? 5.218 -16.376 -0.050 1.00 0.00 26 GLY A O 3
ATOM 3592 N N . GLY A 1 27 ? 5.719 -14.690 -1.371 1.00 0.00 27 GLY A N 3
ATOM 3593 C CA . GLY A 1 27 ? 5.086 -13.711 -0.453 1.00 0.00 27 GLY A CA 3
ATOM 3594 C C . GLY A 1 27 ? 5.629 -12.326 -0.773 1.00 0.00 27 GLY A C 3
ATOM 3595 O O . GLY A 1 27 ? 6.656 -12.188 -1.409 1.00 0.00 27 GLY A O 3
ATOM 3599 N N . ILE A 1 28 ? 4.953 -11.295 -0.355 1.00 0.00 28 ILE A N 3
ATOM 3600 C CA . ILE A 1 28 ? 5.452 -9.932 -0.662 1.00 0.00 28 ILE A CA 3
ATOM 3601 C C . ILE A 1 28 ? 6.766 -9.672 0.087 1.00 0.00 28 ILE A C 3
ATOM 3602 O O . ILE A 1 28 ? 6.804 -9.639 1.301 1.00 0.00 28 ILE A O 3
ATOM 3618 N N . ASN A 1 29 ? 7.838 -9.480 -0.629 1.00 0.00 29 ASN A N 3
ATOM 3619 C CA . ASN A 1 29 ? 9.147 -9.213 0.043 1.00 0.00 29 ASN A CA 3
ATOM 3620 C C . ASN A 1 29 ? 9.518 -7.728 -0.080 1.00 0.00 29 ASN A C 3
ATOM 3621 O O . ASN A 1 29 ? 9.356 -7.126 -1.123 1.00 0.00 29 ASN A O 3
ATOM 3632 N N . GLU A 1 30 ? 10.018 -7.130 0.975 1.00 0.00 30 GLU A N 3
ATOM 3633 C CA . GLU A 1 30 ? 10.399 -5.684 0.901 1.00 0.00 30 GLU A CA 3
ATOM 3634 C C . GLU A 1 30 ? 11.335 -5.456 -0.284 1.00 0.00 30 GLU A C 3
ATOM 3635 O O . GLU A 1 30 ? 11.328 -4.407 -0.892 1.00 0.00 30 GLU A O 3
ATOM 3647 N N . ASN A 1 31 ? 12.134 -6.436 -0.629 1.00 0.00 31 ASN A N 3
ATOM 3648 C CA . ASN A 1 31 ? 13.054 -6.266 -1.794 1.00 0.00 31 ASN A CA 3
ATOM 3649 C C . ASN A 1 31 ? 12.244 -5.761 -2.988 1.00 0.00 31 ASN A C 3
ATOM 3650 O O . ASN A 1 31 ? 12.671 -4.900 -3.735 1.00 0.00 31 ASN A O 3
ATOM 3661 N N . MET A 1 32 ? 11.053 -6.272 -3.138 1.00 0.00 32 MET A N 3
ATOM 3662 C CA . MET A 1 32 ? 10.182 -5.810 -4.243 1.00 0.00 32 MET A CA 3
ATOM 3663 C C . MET A 1 32 ? 9.640 -4.425 -3.897 1.00 0.00 32 MET A C 3
ATOM 3664 O O . MET A 1 32 ? 9.563 -3.553 -4.740 1.00 0.00 32 MET A O 3
ATOM 3678 N N . ILE A 1 33 ? 9.282 -4.201 -2.655 1.00 0.00 33 ILE A N 3
ATOM 3679 C CA . ILE A 1 33 ? 8.772 -2.855 -2.286 1.00 0.00 33 ILE A CA 3
ATOM 3680 C C . ILE A 1 33 ? 9.905 -1.849 -2.401 1.00 0.00 33 ILE A C 3
ATOM 3681 O O . ILE A 1 33 ? 9.684 -0.697 -2.686 1.00 0.00 33 ILE A O 3
ATOM 3697 N N . LYS A 1 34 ? 11.125 -2.274 -2.203 1.00 0.00 34 LYS A N 3
ATOM 3698 C CA . LYS A 1 34 ? 12.260 -1.321 -2.340 1.00 0.00 34 LYS A CA 3
ATOM 3699 C C . LYS A 1 34 ? 12.210 -0.750 -3.757 1.00 0.00 34 LYS A C 3
ATOM 3700 O O . LYS A 1 34 ? 12.294 0.447 -3.980 1.00 0.00 34 LYS A O 3
ATOM 3719 N N . GLN A 1 35 ? 12.021 -1.614 -4.718 1.00 0.00 35 GLN A N 3
ATOM 3720 C CA . GLN A 1 35 ? 11.906 -1.150 -6.123 1.00 0.00 35 GLN A CA 3
ATOM 3721 C C . GLN A 1 35 ? 10.591 -0.384 -6.273 1.00 0.00 35 GLN A C 3
ATOM 3722 O O . GLN A 1 35 ? 10.567 0.750 -6.709 1.00 0.00 35 GLN A O 3
ATOM 3736 N N . ILE A 1 36 ? 9.497 -0.991 -5.888 1.00 0.00 36 ILE A N 3
ATOM 3737 C CA . ILE A 1 36 ? 8.181 -0.294 -5.981 1.00 0.00 36 ILE A CA 3
ATOM 3738 C C . ILE A 1 36 ? 8.261 1.047 -5.259 1.00 0.00 36 ILE A C 3
ATOM 3739 O O . ILE A 1 36 ? 7.587 1.998 -5.601 1.00 0.00 36 ILE A O 3
ATOM 3755 N N . ASP A 1 37 ? 9.082 1.117 -4.246 1.00 0.00 37 ASP A N 3
ATOM 3756 C CA . ASP A 1 37 ? 9.213 2.379 -3.477 1.00 0.00 37 ASP A CA 3
ATOM 3757 C C . ASP A 1 37 ? 9.574 3.515 -4.436 1.00 0.00 37 ASP A C 3
ATOM 3758 O O . ASP A 1 37 ? 8.886 4.512 -4.527 1.00 0.00 37 ASP A O 3
ATOM 3767 N N . ASP A 1 38 ? 10.651 3.356 -5.167 1.00 0.00 38 ASP A N 3
ATOM 3768 C CA . ASP A 1 38 ? 11.062 4.416 -6.138 1.00 0.00 38 ASP A CA 3
ATOM 3769 C C . ASP A 1 38 ? 10.111 4.415 -7.342 1.00 0.00 38 ASP A C 3
ATOM 3770 O O . ASP A 1 38 ? 9.694 5.452 -7.821 1.00 0.00 38 ASP A O 3
ATOM 3779 N N . THR A 1 39 ? 9.754 3.254 -7.819 1.00 0.00 39 THR A N 3
ATOM 3780 C CA . THR A 1 39 ? 8.813 3.165 -8.977 1.00 0.00 39 THR A CA 3
ATOM 3781 C C . THR A 1 39 ? 7.508 3.887 -8.644 1.00 0.00 39 THR A C 3
ATOM 3782 O O . THR A 1 39 ? 6.910 4.536 -9.479 1.00 0.00 39 THR A O 3
ATOM 3793 N N . LEU A 1 40 ? 7.061 3.770 -7.423 1.00 0.00 40 LEU A N 3
ATOM 3794 C CA . LEU A 1 40 ? 5.792 4.441 -7.020 1.00 0.00 40 LEU A CA 3
ATOM 3795 C C . LEU A 1 40 ? 6.081 5.856 -6.508 1.00 0.00 40 LEU A C 3
ATOM 3796 O O . LEU A 1 40 ? 5.386 6.798 -6.834 1.00 0.00 40 LEU A O 3
ATOM 3812 N N . GLU A 1 41 ? 7.103 6.012 -5.710 1.00 0.00 41 GLU A N 3
ATOM 3813 C CA . GLU A 1 41 ? 7.436 7.366 -5.181 1.00 0.00 41 GLU A CA 3
ATOM 3814 C C . GLU A 1 41 ? 7.570 8.363 -6.335 1.00 0.00 41 GLU A C 3
ATOM 3815 O O . GLU A 1 41 ? 7.424 9.556 -6.158 1.00 0.00 41 GLU A O 3
ATOM 3827 N N . ASN A 1 42 ? 7.849 7.882 -7.515 1.00 0.00 42 ASN A N 3
ATOM 3828 C CA . ASN A 1 42 ? 7.995 8.801 -8.680 1.00 0.00 42 ASN A CA 3
ATOM 3829 C C . ASN A 1 42 ? 6.665 8.926 -9.432 1.00 0.00 42 ASN A C 3
ATOM 3830 O O . ASN A 1 42 ? 6.172 10.012 -9.662 1.00 0.00 42 ASN A O 3
ATOM 3841 N N . ARG A 1 43 ? 6.082 7.823 -9.819 1.00 0.00 43 ARG A N 3
ATOM 3842 C CA . ARG A 1 43 ? 4.788 7.884 -10.559 1.00 0.00 43 ARG A CA 3
ATOM 3843 C C . ARG A 1 43 ? 3.618 8.058 -9.585 1.00 0.00 43 ARG A C 3
ATOM 3844 O O . ARG A 1 43 ? 3.804 8.227 -8.396 1.00 0.00 43 ARG A O 3
ATOM 3865 N N . GLU A 1 44 ? 2.413 8.007 -10.085 1.00 0.00 44 GLU A N 3
ATOM 3866 C CA . GLU A 1 44 ? 1.220 8.159 -9.197 1.00 0.00 44 GLU A CA 3
ATOM 3867 C C . GLU A 1 44 ? 0.343 6.906 -9.289 1.00 0.00 44 GLU A C 3
ATOM 3868 O O . GLU A 1 44 ? -0.281 6.498 -8.328 1.00 0.00 44 GLU A O 3
ATOM 3880 N N . LEU A 1 45 ? 0.321 6.269 -10.430 1.00 0.00 45 LEU A N 3
ATOM 3881 C CA . LEU A 1 45 ? -0.475 5.019 -10.585 1.00 0.00 45 LEU A CA 3
ATOM 3882 C C . LEU A 1 45 ? 0.502 3.863 -10.771 1.00 0.00 45 LEU A C 3
ATOM 3883 O O . LEU A 1 45 ? 1.543 4.026 -11.378 1.00 0.00 45 LEU A O 3
ATOM 3899 N N . ILE A 1 46 ? 0.215 2.709 -10.237 1.00 0.00 46 ILE A N 3
ATOM 3900 C CA . ILE A 1 46 ? 1.194 1.593 -10.387 1.00 0.00 46 ILE A CA 3
ATOM 3901 C C . ILE A 1 46 ? 0.525 0.230 -10.572 1.00 0.00 46 ILE A C 3
ATOM 3902 O O . ILE A 1 46 ? -0.025 -0.337 -9.646 1.00 0.00 46 ILE A O 3
ATOM 3918 N N . LYS A 1 47 ? 0.638 -0.331 -11.750 1.00 0.00 47 LYS A N 3
ATOM 3919 C CA . LYS A 1 47 ? 0.085 -1.702 -11.979 1.00 0.00 47 LYS A CA 3
ATOM 3920 C C . LYS A 1 47 ? 1.210 -2.684 -11.646 1.00 0.00 47 LYS A C 3
ATOM 3921 O O . LYS A 1 47 ? 2.182 -2.773 -12.367 1.00 0.00 47 LYS A O 3
ATOM 3940 N N . VAL A 1 48 ? 1.133 -3.375 -10.545 1.00 0.00 48 VAL A N 3
ATOM 3941 C CA . VAL A 1 48 ? 2.240 -4.285 -10.168 1.00 0.00 48 VAL A CA 3
ATOM 3942 C C . VAL A 1 48 ? 1.888 -5.737 -10.507 1.00 0.00 48 VAL A C 3
ATOM 3943 O O . VAL A 1 48 ? 0.760 -6.139 -10.383 1.00 0.00 48 VAL A O 3
ATOM 3956 N N . HIS A 1 49 ? 2.850 -6.533 -10.893 1.00 0.00 49 HIS A N 3
ATOM 3957 C CA . HIS A 1 49 ? 2.563 -7.973 -11.200 1.00 0.00 49 HIS A CA 3
ATOM 3958 C C . HIS A 1 49 ? 2.905 -8.834 -9.978 1.00 0.00 49 HIS A C 3
ATOM 3959 O O . HIS A 1 49 ? 3.935 -8.662 -9.359 1.00 0.00 49 HIS A O 3
ATOM 3973 N N . VAL A 1 50 ? 2.045 -9.750 -9.618 1.00 0.00 50 VAL A N 3
ATOM 3974 C CA . VAL A 1 50 ? 2.325 -10.606 -8.426 1.00 0.00 50 VAL A CA 3
ATOM 3975 C C . VAL A 1 50 ? 2.546 -12.055 -8.834 1.00 0.00 50 VAL A C 3
ATOM 3976 O O . VAL A 1 50 ? 1.880 -12.589 -9.699 1.00 0.00 50 VAL A O 3
ATOM 3989 N N . LEU A 1 51 ? 3.505 -12.681 -8.216 1.00 0.00 51 LEU A N 3
ATOM 3990 C CA . LEU A 1 51 ? 3.821 -14.086 -8.554 1.00 0.00 51 LEU A CA 3
ATOM 3991 C C . LEU A 1 51 ? 2.954 -15.079 -7.768 1.00 0.00 51 LEU A C 3
ATOM 3992 O O . LEU A 1 51 ? 3.425 -16.110 -7.332 1.00 0.00 51 LEU A O 3
ATOM 4008 N N . GLN A 1 52 ? 1.694 -14.790 -7.591 1.00 0.00 52 GLN A N 3
ATOM 4009 C CA . GLN A 1 52 ? 0.815 -15.738 -6.843 1.00 0.00 52 GLN A CA 3
ATOM 4010 C C . GLN A 1 52 ? 0.034 -16.616 -7.827 1.00 0.00 52 GLN A C 3
ATOM 4011 O O . GLN A 1 52 ? -0.303 -17.746 -7.536 1.00 0.00 52 GLN A O 3
ATOM 4025 N N . ASN A 1 53 ? -0.257 -16.097 -8.993 1.00 0.00 53 ASN A N 3
ATOM 4026 C CA . ASN A 1 53 ? -1.019 -16.887 -10.012 1.00 0.00 53 ASN A CA 3
ATOM 4027 C C . ASN A 1 53 ? -2.412 -17.262 -9.489 1.00 0.00 53 ASN A C 3
ATOM 4028 O O . ASN A 1 53 ? -3.091 -18.093 -10.058 1.00 0.00 53 ASN A O 3
ATOM 4039 N N . ASN A 1 54 ? -2.846 -16.656 -8.416 1.00 0.00 54 ASN A N 3
ATOM 4040 C CA . ASN A 1 54 ? -4.197 -16.982 -7.875 1.00 0.00 54 ASN A CA 3
ATOM 4041 C C . ASN A 1 54 ? -5.036 -15.707 -7.752 1.00 0.00 54 ASN A C 3
ATOM 4042 O O . ASN A 1 54 ? -4.516 -14.607 -7.754 1.00 0.00 54 ASN A O 3
ATOM 4053 N N . PHE A 1 55 ? -6.330 -15.841 -7.655 1.00 0.00 55 PHE A N 3
ATOM 4054 C CA . PHE A 1 55 ? -7.195 -14.632 -7.545 1.00 0.00 55 PHE A CA 3
ATOM 4055 C C . PHE A 1 55 ? -7.318 -14.171 -6.088 1.00 0.00 55 PHE A C 3
ATOM 4056 O O . PHE A 1 55 ? -6.971 -13.056 -5.753 1.00 0.00 55 PHE A O 3
ATOM 4073 N N . ASP A 1 56 ? -7.820 -15.008 -5.221 1.00 0.00 56 ASP A N 3
ATOM 4074 C CA . ASP A 1 56 ? -7.972 -14.592 -3.793 1.00 0.00 56 ASP A CA 3
ATOM 4075 C C . ASP A 1 56 ? -6.617 -14.454 -3.106 1.00 0.00 56 ASP A C 3
ATOM 4076 O O . ASP A 1 56 ? -6.499 -13.880 -2.040 1.00 0.00 56 ASP A O 3
ATOM 4085 N N . ASP A 1 57 ? -5.597 -14.957 -3.713 1.00 0.00 57 ASP A N 3
ATOM 4086 C CA . ASP A 1 57 ? -4.239 -14.846 -3.110 1.00 0.00 57 ASP A CA 3
ATOM 4087 C C . ASP A 1 57 ? -3.617 -13.509 -3.508 1.00 0.00 57 ASP A C 3
ATOM 4088 O O . ASP A 1 57 ? -3.091 -12.789 -2.683 1.00 0.00 57 ASP A O 3
ATOM 4097 N N . LYS A 1 58 ? -3.690 -13.163 -4.765 1.00 0.00 58 LYS A N 3
ATOM 4098 C CA . LYS A 1 58 ? -3.121 -11.860 -5.205 1.00 0.00 58 LYS A CA 3
ATOM 4099 C C . LYS A 1 58 ? -3.779 -10.735 -4.408 1.00 0.00 58 LYS A C 3
ATOM 4100 O O . LYS A 1 58 ? -3.173 -9.723 -4.115 1.00 0.00 58 LYS A O 3
ATOM 4119 N N . LYS A 1 59 ? -5.019 -10.917 -4.041 1.00 0.00 59 LYS A N 3
ATOM 4120 C CA . LYS A 1 59 ? -5.721 -9.875 -3.245 1.00 0.00 59 LYS A CA 3
ATOM 4121 C C . LYS A 1 59 ? -5.084 -9.788 -1.860 1.00 0.00 59 LYS A C 3
ATOM 4122 O O . LYS A 1 59 ? -4.778 -8.718 -1.370 1.00 0.00 59 LYS A O 3
ATOM 4141 N N . GLU A 1 60 ? -4.868 -10.912 -1.227 1.00 0.00 60 GLU A N 3
ATOM 4142 C CA . GLU A 1 60 ? -4.235 -10.895 0.122 1.00 0.00 60 GLU A CA 3
ATOM 4143 C C . GLU A 1 60 ? -2.911 -10.130 0.058 1.00 0.00 60 GLU A C 3
ATOM 4144 O O . GLU A 1 60 ? -2.628 -9.289 0.889 1.00 0.00 60 GLU A O 3
ATOM 4156 N N . LEU A 1 61 ? -2.101 -10.399 -0.930 1.00 0.00 61 LEU A N 3
ATOM 4157 C CA . LEU A 1 61 ? -0.809 -9.667 -1.044 1.00 0.00 61 LEU A CA 3
ATOM 4158 C C . LEU A 1 61 ? -1.083 -8.162 -1.024 1.00 0.00 61 LEU A C 3
ATOM 4159 O O . LEU A 1 61 ? -0.494 -7.422 -0.262 1.00 0.00 61 LEU A O 3
ATOM 4175 N N . ALA A 1 62 ? -1.994 -7.700 -1.840 1.00 0.00 62 ALA A N 3
ATOM 4176 C CA . ALA A 1 62 ? -2.312 -6.244 -1.839 1.00 0.00 62 ALA A CA 3
ATOM 4177 C C . ALA A 1 62 ? -2.658 -5.802 -0.419 1.00 0.00 62 ALA A C 3
ATOM 4178 O O . ALA A 1 62 ? -2.470 -4.664 -0.049 1.00 0.00 62 ALA A O 3
ATOM 4185 N N . GLU A 1 63 ? -3.145 -6.703 0.389 1.00 0.00 63 GLU A N 3
ATOM 4186 C CA . GLU A 1 63 ? -3.473 -6.328 1.789 1.00 0.00 63 GLU A CA 3
ATOM 4187 C C . GLU A 1 63 ? -2.200 -5.858 2.466 1.00 0.00 63 GLU A C 3
ATOM 4188 O O . GLU A 1 63 ? -2.171 -4.900 3.216 1.00 0.00 63 GLU A O 3
ATOM 4200 N N . THR A 1 64 ? -1.149 -6.532 2.163 1.00 0.00 64 THR A N 3
ATOM 4201 C CA . THR A 1 64 ? 0.182 -6.176 2.729 1.00 0.00 64 THR A CA 3
ATOM 4202 C C . THR A 1 64 ? 0.868 -5.150 1.826 1.00 0.00 64 THR A C 3
ATOM 4203 O O . THR A 1 64 ? 1.573 -4.276 2.289 1.00 0.00 64 THR A O 3
ATOM 4214 N N . LEU A 1 65 ? 0.664 -5.246 0.537 1.00 0.00 65 LEU A N 3
ATOM 4215 C CA . LEU A 1 65 ? 1.301 -4.266 -0.386 1.00 0.00 65 LEU A CA 3
ATOM 4216 C C . LEU A 1 65 ? 0.581 -2.922 -0.276 1.00 0.00 65 LEU A C 3
ATOM 4217 O O . LEU A 1 65 ? 1.193 -1.898 -0.058 1.00 0.00 65 LEU A O 3
ATOM 4233 N N . SER A 1 66 ? -0.720 -2.924 -0.411 1.00 0.00 66 SER A N 3
ATOM 4234 C CA . SER A 1 66 ? -1.484 -1.647 -0.301 1.00 0.00 66 SER A CA 3
ATOM 4235 C C . SER A 1 66 ? -1.226 -0.995 1.060 1.00 0.00 66 SER A C 3
ATOM 4236 O O . SER A 1 66 ? -0.991 0.193 1.153 1.00 0.00 66 SER A O 3
ATOM 4244 N N . GLU A 1 67 ? -1.269 -1.760 2.120 1.00 0.00 67 GLU A N 3
ATOM 4245 C CA . GLU A 1 67 ? -1.028 -1.173 3.472 1.00 0.00 67 GLU A CA 3
ATOM 4246 C C . GLU A 1 67 ? 0.431 -0.723 3.605 1.00 0.00 67 GLU A C 3
ATOM 4247 O O . GLU A 1 67 ? 0.737 0.218 4.310 1.00 0.00 67 GLU A O 3
ATOM 4259 N N . ALA A 1 68 ? 1.334 -1.386 2.935 1.00 0.00 68 ALA A N 3
ATOM 4260 C CA . ALA A 1 68 ? 2.771 -0.994 3.027 1.00 0.00 68 ALA A CA 3
ATOM 4261 C C . ALA A 1 68 ? 3.122 0.032 1.943 1.00 0.00 68 ALA A C 3
ATOM 4262 O O . ALA A 1 68 ? 4.191 0.609 1.947 1.00 0.00 68 ALA A O 3
ATOM 4269 N N . THR A 1 69 ? 2.237 0.263 1.010 1.00 0.00 69 THR A N 3
ATOM 4270 C CA . THR A 1 69 ? 2.536 1.249 -0.067 1.00 0.00 69 THR A CA 3
ATOM 4271 C C . THR A 1 69 ? 1.854 2.591 0.221 1.00 0.00 69 THR A C 3
ATOM 4272 O O . THR A 1 69 ? 1.920 3.506 -0.578 1.00 0.00 69 THR A O 3
ATOM 4283 N N . ARG A 1 70 ? 1.183 2.724 1.342 1.00 0.00 70 ARG A N 3
ATOM 4284 C CA . ARG A 1 70 ? 0.488 4.015 1.641 1.00 0.00 70 ARG A CA 3
ATOM 4285 C C . ARG A 1 70 ? -0.383 4.393 0.444 1.00 0.00 70 ARG A C 3
ATOM 4286 O O . ARG A 1 70 ? -0.570 5.550 0.124 1.00 0.00 70 ARG A O 3
ATOM 4307 N N . SER A 1 71 ? -0.888 3.402 -0.234 1.00 0.00 71 SER A N 3
ATOM 4308 C CA . SER A 1 71 ? -1.724 3.648 -1.439 1.00 0.00 71 SER A CA 3
ATOM 4309 C C . SER A 1 71 ? -3.092 2.969 -1.290 1.00 0.00 71 SER A C 3
ATOM 4310 O O . SER A 1 71 ? -3.386 2.370 -0.275 1.00 0.00 71 SER A O 3
ATOM 4318 N N . GLU A 1 72 ? -3.931 3.050 -2.291 1.00 0.00 72 GLU A N 3
ATOM 4319 C CA . GLU A 1 72 ? -5.272 2.396 -2.188 1.00 0.00 72 GLU A CA 3
ATOM 4320 C C . GLU A 1 72 ? -5.556 1.533 -3.426 1.00 0.00 72 GLU A C 3
ATOM 4321 O O . GLU A 1 72 ? -5.601 2.022 -4.537 1.00 0.00 72 GLU A O 3
ATOM 4333 N N . LEU A 1 73 ? -5.735 0.248 -3.241 1.00 0.00 73 LEU A N 3
ATOM 4334 C CA . LEU A 1 73 ? -6.001 -0.653 -4.391 1.00 0.00 73 LEU A CA 3
ATOM 4335 C C . LEU A 1 73 ? -7.278 -0.279 -5.133 1.00 0.00 73 LEU A C 3
ATOM 4336 O O . LEU A 1 73 ? -8.363 -0.606 -4.687 1.00 0.00 73 LEU A O 3
ATOM 4352 N N . VAL A 1 74 ? -7.181 0.315 -6.290 1.00 0.00 74 VAL A N 3
ATOM 4353 C CA . VAL A 1 74 ? -8.432 0.571 -7.037 1.00 0.00 74 VAL A CA 3
ATOM 4354 C C . VAL A 1 74 ? -8.889 -0.797 -7.558 1.00 0.00 74 VAL A C 3
ATOM 4355 O O . VAL A 1 74 ? -10.064 -1.066 -7.695 1.00 0.00 74 VAL A O 3
ATOM 4368 N N . GLN A 1 75 ? -7.950 -1.697 -7.799 1.00 0.00 75 GLN A N 3
ATOM 4369 C CA . GLN A 1 75 ? -8.331 -3.071 -8.254 1.00 0.00 75 GLN A CA 3
ATOM 4370 C C . GLN A 1 75 ? -7.139 -3.945 -8.557 1.00 0.00 75 GLN A C 3
ATOM 4371 O O . GLN A 1 75 ? -6.009 -3.600 -8.335 1.00 0.00 75 GLN A O 3
ATOM 4385 N N . VAL A 1 76 ? -7.427 -5.125 -8.999 1.00 0.00 76 VAL A N 3
ATOM 4386 C CA . VAL A 1 76 ? -6.373 -6.114 -9.295 1.00 0.00 76 VAL A CA 3
ATOM 4387 C C . VAL A 1 76 ? -6.545 -6.614 -10.743 1.00 0.00 76 VAL A C 3
ATOM 4388 O O . VAL A 1 76 ? -7.543 -7.222 -11.078 1.00 0.00 76 VAL A O 3
ATOM 4401 N N . ILE A 1 77 ? -5.597 -6.365 -11.604 1.00 0.00 77 ILE A N 3
ATOM 4402 C CA . ILE A 1 77 ? -5.733 -6.825 -13.010 1.00 0.00 77 ILE A CA 3
ATOM 4403 C C . ILE A 1 77 ? -5.108 -8.223 -13.172 1.00 0.00 77 ILE A C 3
ATOM 4404 O O . ILE A 1 77 ? -3.912 -8.362 -13.325 1.00 0.00 77 ILE A O 3
ATOM 4420 N N . GLY A 1 78 ? -5.915 -9.254 -13.156 1.00 0.00 78 GLY A N 3
ATOM 4421 C CA . GLY A 1 78 ? -5.379 -10.642 -13.323 1.00 0.00 78 GLY A CA 3
ATOM 4422 C C . GLY A 1 78 ? -4.168 -10.859 -12.410 1.00 0.00 78 GLY A C 3
ATOM 4423 O O . GLY A 1 78 ? -4.274 -10.818 -11.199 1.00 0.00 78 GLY A O 3
ATOM 4427 N N . SER A 1 79 ? -3.016 -11.085 -12.984 1.00 0.00 79 SER A N 3
ATOM 4428 C CA . SER A 1 79 ? -1.791 -11.301 -12.158 1.00 0.00 79 SER A CA 3
ATOM 4429 C C . SER A 1 79 ? -1.162 -9.966 -11.767 1.00 0.00 79 SER A C 3
ATOM 4430 O O . SER A 1 79 ? -0.058 -9.916 -11.262 1.00 0.00 79 SER A O 3
ATOM 4438 N N . MET A 1 80 ? -1.851 -8.881 -11.987 1.00 0.00 80 MET A N 3
ATOM 4439 C CA . MET A 1 80 ? -1.281 -7.566 -11.615 1.00 0.00 80 MET A CA 3
ATOM 4440 C C . MET A 1 80 ? -2.199 -6.852 -10.618 1.00 0.00 80 MET A C 3
ATOM 4441 O O . MET A 1 80 ? -3.397 -7.048 -10.617 1.00 0.00 80 MET A O 3
ATOM 4455 N N . ILE A 1 81 ? -1.649 -6.027 -9.771 1.00 0.00 81 ILE A N 3
ATOM 4456 C CA . ILE A 1 81 ? -2.493 -5.304 -8.784 1.00 0.00 81 ILE A CA 3
ATOM 4457 C C . ILE A 1 81 ? -2.571 -3.824 -9.162 1.00 0.00 81 ILE A C 3
ATOM 4458 O O . ILE A 1 81 ? -1.586 -3.203 -9.511 1.00 0.00 81 ILE A O 3
ATOM 4474 N N . VAL A 1 82 ? -3.740 -3.269 -9.113 1.00 0.00 82 VAL A N 3
ATOM 4475 C CA . VAL A 1 82 ? -3.922 -1.836 -9.485 1.00 0.00 82 VAL A CA 3
ATOM 4476 C C . VAL A 1 82 ? -4.063 -0.978 -8.226 1.00 0.00 82 VAL A C 3
ATOM 4477 O O . VAL A 1 82 ? -5.065 -1.023 -7.548 1.00 0.00 82 VAL A O 3
ATOM 4490 N N . ILE A 1 83 ? -3.072 -0.188 -7.907 1.00 0.00 83 ILE A N 3
ATOM 4491 C CA . ILE A 1 83 ? -3.168 0.652 -6.674 1.00 0.00 83 ILE A CA 3
ATOM 4492 C C . ILE A 1 83 ? -2.971 2.132 -6.982 1.00 0.00 83 ILE A C 3
ATOM 4493 O O . ILE A 1 83 ? -2.209 2.507 -7.851 1.00 0.00 83 ILE A O 3
ATOM 4509 N N . TYR A 1 84 ? -3.645 2.977 -6.253 1.00 0.00 84 TYR A N 3
ATOM 4510 C CA . TYR A 1 84 ? -3.497 4.437 -6.470 1.00 0.00 84 TYR A CA 3
ATOM 4511 C C . TYR A 1 84 ? -2.863 5.070 -5.227 1.00 0.00 84 TYR A C 3
ATOM 4512 O O . TYR A 1 84 ? -3.464 5.125 -4.171 1.00 0.00 84 TYR A O 3
ATOM 4530 N N . ARG A 1 85 ? -1.660 5.547 -5.345 1.00 0.00 85 ARG A N 3
ATOM 4531 C CA . ARG A 1 85 ? -0.986 6.179 -4.172 1.00 0.00 85 ARG A CA 3
ATOM 4532 C C . ARG A 1 85 ? -1.562 7.584 -3.945 1.00 0.00 85 ARG A C 3
ATOM 4533 O O . ARG A 1 85 ? -1.877 8.289 -4.883 1.00 0.00 85 ARG A O 3
ATOM 4554 N N . GLU A 1 86 ? -1.734 7.963 -2.701 1.00 0.00 86 GLU A N 3
ATOM 4555 C CA . GLU A 1 86 ? -2.315 9.305 -2.364 1.00 0.00 86 GLU A CA 3
ATOM 4556 C C . GLU A 1 86 ? -1.763 10.413 -3.272 1.00 0.00 86 GLU A C 3
ATOM 4557 O O . GLU A 1 86 ? -0.864 10.206 -4.063 1.00 0.00 86 GLU A O 3
ATOM 4569 N N . SER A 1 87 ? -2.283 11.600 -3.147 1.00 0.00 87 SER A N 3
ATOM 4570 C CA . SER A 1 87 ? -1.790 12.712 -3.987 1.00 0.00 87 SER A CA 3
ATOM 4571 C C . SER A 1 87 ? -0.745 13.510 -3.229 1.00 0.00 87 SER A C 3
ATOM 4572 O O . SER A 1 87 ? -0.834 13.703 -2.032 1.00 0.00 87 SER A O 3
ATOM 4580 N N . LYS A 1 88 ? 0.231 13.995 -3.921 1.00 0.00 88 LYS A N 3
ATOM 4581 C CA . LYS A 1 88 ? 1.273 14.804 -3.262 1.00 0.00 88 LYS A CA 3
ATOM 4582 C C . LYS A 1 88 ? 1.750 15.827 -4.283 1.00 0.00 88 LYS A C 3
ATOM 4583 O O . LYS A 1 88 ? 1.807 17.013 -4.029 1.00 0.00 88 LYS A O 3
ATOM 4602 N N . GLU A 1 89 ? 2.036 15.358 -5.465 1.00 0.00 89 GLU A N 3
ATOM 4603 C CA . GLU A 1 89 ? 2.450 16.272 -6.555 1.00 0.00 89 GLU A CA 3
ATOM 4604 C C . GLU A 1 89 ? 1.308 16.329 -7.572 1.00 0.00 89 GLU A C 3
ATOM 4605 O O . GLU A 1 89 ? 0.867 15.316 -8.073 1.00 0.00 89 GLU A O 3
ATOM 4617 N N . ASN A 1 90 ? 0.813 17.501 -7.847 1.00 0.00 90 ASN A N 3
ATOM 4618 C CA . ASN A 1 90 ? -0.327 17.650 -8.804 1.00 0.00 90 ASN A CA 3
ATOM 4619 C C . ASN A 1 90 ? -0.027 16.994 -10.153 1.00 0.00 90 ASN A C 3
ATOM 4620 O O . ASN A 1 90 ? 0.369 17.636 -11.106 1.00 0.00 90 ASN A O 3
ATOM 4631 N N . LYS A 1 91 ? -0.253 15.720 -10.233 1.00 0.00 91 LYS A N 3
ATOM 4632 C CA . LYS A 1 91 ? -0.039 14.976 -11.499 1.00 0.00 91 LYS A CA 3
ATOM 4633 C C . LYS A 1 91 ? -1.399 14.781 -12.159 1.00 0.00 91 LYS A C 3
ATOM 4634 O O . LYS A 1 91 ? -2.411 14.883 -11.500 1.00 0.00 91 LYS A O 3
ATOM 4653 N N . GLU A 1 92 ? -1.453 14.532 -13.442 1.00 0.00 92 GLU A N 3
ATOM 4654 C CA . GLU A 1 92 ? -2.785 14.356 -14.097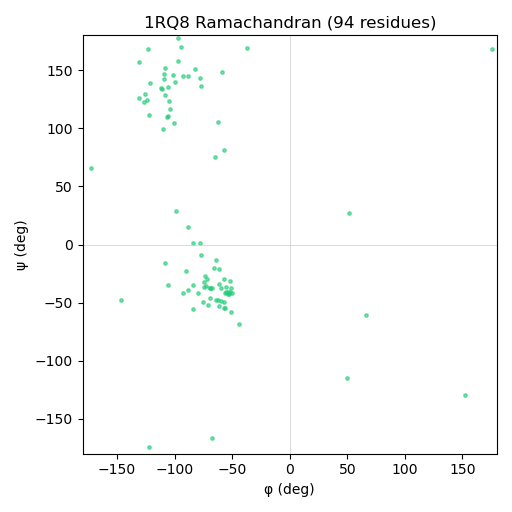 1.00 0.00 92 GLU A CA 3
ATOM 4655 C C . GLU A 1 92 ? -3.472 13.109 -13.527 1.00 0.00 92 GLU A C 3
ATOM 4656 O O . GLU A 1 92 ? -3.551 12.074 -14.159 1.00 0.00 92 GLU A O 3
ATOM 4668 N N . ILE A 1 93 ? -3.953 13.219 -12.319 1.00 0.00 93 ILE A N 3
ATOM 4669 C CA . ILE A 1 93 ? -4.627 12.080 -11.643 1.00 0.00 93 ILE A CA 3
ATOM 4670 C C . ILE A 1 93 ? -6.133 12.356 -11.540 1.00 0.00 93 ILE A C 3
ATOM 4671 O O . ILE A 1 93 ? -6.551 13.459 -11.248 1.00 0.00 93 ILE A O 3
ATOM 4687 N N . GLU A 1 94 ? -6.947 11.362 -11.757 1.00 0.00 94 GLU A N 3
ATOM 4688 C CA . GLU A 1 94 ? -8.417 11.577 -11.647 1.00 0.00 94 GLU A CA 3
ATOM 4689 C C . GLU A 1 94 ? -8.918 11.065 -10.317 1.00 0.00 94 GLU A C 3
ATOM 4690 O O . GLU A 1 94 ? -8.498 10.026 -9.844 1.00 0.00 94 GLU A O 3
ATOM 4702 N N . LEU A 1 95 ? -9.842 11.751 -9.728 1.00 0.00 95 LEU A N 3
ATOM 4703 C CA . LEU A 1 95 ? -10.399 11.259 -8.455 1.00 0.00 95 LEU A CA 3
ATOM 4704 C C . LEU A 1 95 ? -11.544 12.167 -7.992 1.00 0.00 95 LEU A C 3
ATOM 4705 O O . LEU A 1 95 ? -11.412 12.880 -7.018 1.00 0.00 95 LEU A O 3
ATOM 4721 N N . PRO A 1 96 ? -12.634 12.111 -8.714 1.00 0.00 96 PRO A N 3
ATOM 4722 C CA . PRO A 1 96 ? -13.815 12.944 -8.375 1.00 0.00 96 PRO A CA 3
ATOM 4723 C C . PRO A 1 96 ? -14.474 12.443 -7.087 1.00 0.00 96 PRO A C 3
ATOM 4724 O O . PRO A 1 96 ? -13.853 11.653 -6.395 1.00 0.00 96 PRO A O 3
ATOM 4735 N N . MET A 1 1 ? -7.748 6.222 1.488 1.00 0.00 1 MET A N 4
ATOM 4736 C CA . MET A 1 1 ? -7.388 7.343 0.573 1.00 0.00 1 MET A CA 4
ATOM 4737 C C . MET A 1 1 ? -8.312 7.347 -0.647 1.00 0.00 1 MET A C 4
ATOM 4738 O O . MET A 1 1 ? -9.012 8.305 -0.907 1.00 0.00 1 MET A O 4
ATOM 4754 N N . LEU A 1 2 ? -8.315 6.280 -1.397 1.00 0.00 2 LEU A N 4
ATOM 4755 C CA . LEU A 1 2 ? -9.189 6.214 -2.602 1.00 0.00 2 LEU A CA 4
ATOM 4756 C C . LEU A 1 2 ? -10.565 5.684 -2.250 1.00 0.00 2 LEU A C 4
ATOM 4757 O O . LEU A 1 2 ? -10.772 5.042 -1.239 1.00 0.00 2 LEU A O 4
ATOM 4773 N N . THR A 1 3 ? -11.512 5.992 -3.079 1.00 0.00 3 THR A N 4
ATOM 4774 C CA . THR A 1 3 ? -12.906 5.566 -2.825 1.00 0.00 3 THR A CA 4
ATOM 4775 C C . THR A 1 3 ? -13.440 4.736 -4.007 1.00 0.00 3 THR A C 4
ATOM 4776 O O . THR A 1 3 ? -12.839 4.666 -5.058 1.00 0.00 3 THR A O 4
ATOM 4787 N N . GLY A 1 4 ? -14.557 4.101 -3.820 1.00 0.00 4 GLY A N 4
ATOM 4788 C CA . GLY A 1 4 ? -15.141 3.253 -4.902 1.00 0.00 4 GLY A CA 4
ATOM 4789 C C . GLY A 1 4 ? -15.215 4.019 -6.229 1.00 0.00 4 GLY A C 4
ATOM 4790 O O . GLY A 1 4 ? -14.947 3.473 -7.280 1.00 0.00 4 GLY A O 4
ATOM 4794 N N . LYS A 1 5 ? -15.596 5.268 -6.202 1.00 0.00 5 LYS A N 4
ATOM 4795 C CA . LYS A 1 5 ? -15.703 6.038 -7.480 1.00 0.00 5 LYS A CA 4
ATOM 4796 C C . LYS A 1 5 ? -14.321 6.329 -8.074 1.00 0.00 5 LYS A C 4
ATOM 4797 O O . LYS A 1 5 ? -14.079 6.088 -9.241 1.00 0.00 5 LYS A O 4
ATOM 4816 N N . GLN A 1 6 ? -13.411 6.843 -7.292 1.00 0.00 6 GLN A N 4
ATOM 4817 C CA . GLN A 1 6 ? -12.060 7.138 -7.836 1.00 0.00 6 GLN A CA 4
ATOM 4818 C C . GLN A 1 6 ? -11.431 5.841 -8.338 1.00 0.00 6 GLN A C 4
ATOM 4819 O O . GLN A 1 6 ? -10.623 5.834 -9.243 1.00 0.00 6 GLN A O 4
ATOM 4833 N N . LYS A 1 7 ? -11.821 4.740 -7.762 1.00 0.00 7 LYS A N 4
ATOM 4834 C CA . LYS A 1 7 ? -11.282 3.424 -8.199 1.00 0.00 7 LYS A CA 4
ATOM 4835 C C . LYS A 1 7 ? -11.746 3.145 -9.625 1.00 0.00 7 LYS A C 4
ATOM 4836 O O . LYS A 1 7 ? -10.981 2.744 -10.466 1.00 0.00 7 LYS A O 4
ATOM 4855 N N . ARG A 1 8 ? -12.997 3.365 -9.904 1.00 0.00 8 ARG A N 4
ATOM 4856 C CA . ARG A 1 8 ? -13.504 3.115 -11.282 1.00 0.00 8 ARG A CA 4
ATOM 4857 C C . ARG A 1 8 ? -12.626 3.834 -12.317 1.00 0.00 8 ARG A C 4
ATOM 4858 O O . ARG A 1 8 ? -12.110 3.232 -13.243 1.00 0.00 8 ARG A O 4
ATOM 4879 N N . TYR A 1 9 ? -12.454 5.120 -12.164 1.00 0.00 9 TYR A N 4
ATOM 4880 C CA . TYR A 1 9 ? -11.620 5.891 -13.138 1.00 0.00 9 TYR A CA 4
ATOM 4881 C C . TYR A 1 9 ? -10.173 5.417 -13.125 1.00 0.00 9 TYR A C 4
ATOM 4882 O O . TYR A 1 9 ? -9.597 5.098 -14.146 1.00 0.00 9 TYR A O 4
ATOM 4900 N N . LEU A 1 10 ? -9.573 5.413 -11.975 1.00 0.00 10 LEU A N 4
ATOM 4901 C CA . LEU A 1 10 ? -8.148 5.015 -11.882 1.00 0.00 10 LEU A CA 4
ATOM 4902 C C . LEU A 1 10 ? -7.949 3.531 -12.168 1.00 0.00 10 LEU A C 4
ATOM 4903 O O . LEU A 1 10 ? -6.984 3.146 -12.798 1.00 0.00 10 LEU A O 4
ATOM 4919 N N . ARG A 1 11 ? -8.834 2.690 -11.716 1.00 0.00 11 ARG A N 4
ATOM 4920 C CA . ARG A 1 11 ? -8.659 1.234 -11.978 1.00 0.00 11 ARG A CA 4
ATOM 4921 C C . ARG A 1 11 ? -8.418 1.009 -13.479 1.00 0.00 11 ARG A C 4
ATOM 4922 O O . ARG A 1 11 ? -7.625 0.180 -13.876 1.00 0.00 11 ARG A O 4
ATOM 4943 N N . SER A 1 12 ? -9.105 1.754 -14.310 1.00 0.00 12 SER A N 4
ATOM 4944 C CA . SER A 1 12 ? -8.925 1.596 -15.784 1.00 0.00 12 SER A CA 4
ATOM 4945 C C . SER A 1 12 ? -7.603 2.226 -16.242 1.00 0.00 12 SER A C 4
ATOM 4946 O O . SER A 1 12 ? -6.983 1.770 -17.182 1.00 0.00 12 SER A O 4
ATOM 4954 N N . LEU A 1 13 ? -7.169 3.275 -15.595 1.00 0.00 13 LEU A N 4
ATOM 4955 C CA . LEU A 1 13 ? -5.890 3.930 -16.007 1.00 0.00 13 LEU A CA 4
ATOM 4956 C C . LEU A 1 13 ? -4.747 2.915 -15.998 1.00 0.00 13 LEU A C 4
ATOM 4957 O O . LEU A 1 13 ? -3.976 2.834 -16.934 1.00 0.00 13 LEU A O 4
ATOM 4973 N N . ALA A 1 14 ? -4.635 2.147 -14.943 1.00 0.00 14 ALA A N 4
ATOM 4974 C CA . ALA A 1 14 ? -3.540 1.128 -14.838 1.00 0.00 14 ALA A CA 4
ATOM 4975 C C . ALA A 1 14 ? -3.326 0.391 -16.166 1.00 0.00 14 ALA A C 4
ATOM 4976 O O . ALA A 1 14 ? -2.210 0.123 -16.565 1.00 0.00 14 ALA A O 4
ATOM 4983 N N . HIS A 1 15 ? -4.390 0.048 -16.845 1.00 0.00 15 HIS A N 4
ATOM 4984 C CA . HIS A 1 15 ? -4.248 -0.689 -18.134 1.00 0.00 15 HIS A CA 4
ATOM 4985 C C . HIS A 1 15 ? -3.293 0.059 -19.062 1.00 0.00 15 HIS A C 4
ATOM 4986 O O . HIS A 1 15 ? -2.413 -0.523 -19.662 1.00 0.00 15 HIS A O 4
ATOM 5000 N N . ASN A 1 16 ? -3.450 1.346 -19.172 1.00 0.00 16 ASN A N 4
ATOM 5001 C CA . ASN A 1 16 ? -2.535 2.122 -20.047 1.00 0.00 16 ASN A CA 4
ATOM 5002 C C . ASN A 1 16 ? -1.143 2.171 -19.415 1.00 0.00 16 ASN A C 4
ATOM 5003 O O . ASN A 1 16 ? -0.154 2.403 -20.081 1.00 0.00 16 ASN A O 4
ATOM 5014 N N . ILE A 1 17 ? -1.061 1.963 -18.126 1.00 0.00 17 ILE A N 4
ATOM 5015 C CA . ILE A 1 17 ? 0.253 2.005 -17.440 1.00 0.00 17 ILE A CA 4
ATOM 5016 C C . ILE A 1 17 ? 0.902 0.620 -17.449 1.00 0.00 17 ILE A C 4
ATOM 5017 O O . ILE A 1 17 ? 0.265 -0.385 -17.691 1.00 0.00 17 ILE A O 4
ATOM 5033 N N . ASP A 1 18 ? 2.171 0.580 -17.188 1.00 0.00 18 ASP A N 4
ATOM 5034 C CA . ASP A 1 18 ? 2.918 -0.712 -17.174 1.00 0.00 18 ASP A CA 4
ATOM 5035 C C . ASP A 1 18 ? 3.352 -1.091 -15.748 1.00 0.00 18 ASP A C 4
ATOM 5036 O O . ASP A 1 18 ? 3.619 -0.225 -14.939 1.00 0.00 18 ASP A O 4
ATOM 5045 N N . PRO A 1 19 ? 3.436 -2.377 -15.492 1.00 0.00 19 PRO A N 4
ATOM 5046 C CA . PRO A 1 19 ? 3.879 -2.858 -14.155 1.00 0.00 19 PRO A CA 4
ATOM 5047 C C . PRO A 1 19 ? 5.335 -2.433 -13.934 1.00 0.00 19 PRO A C 4
ATOM 5048 O O . PRO A 1 19 ? 6.241 -2.958 -14.550 1.00 0.00 19 PRO A O 4
ATOM 5059 N N . ILE A 1 20 ? 5.566 -1.458 -13.095 1.00 0.00 20 ILE A N 4
ATOM 5060 C CA . ILE A 1 20 ? 6.975 -0.982 -12.894 1.00 0.00 20 ILE A CA 4
ATOM 5061 C C . ILE A 1 20 ? 7.820 -1.999 -12.098 1.00 0.00 20 ILE A C 4
ATOM 5062 O O . ILE A 1 20 ? 9.019 -2.061 -12.273 1.00 0.00 20 ILE A O 4
ATOM 5078 N N . PHE A 1 21 ? 7.223 -2.836 -11.280 1.00 0.00 21 PHE A N 4
ATOM 5079 C CA . PHE A 1 21 ? 8.034 -3.870 -10.554 1.00 0.00 21 PHE A CA 4
ATOM 5080 C C . PHE A 1 21 ? 7.205 -5.144 -10.359 1.00 0.00 21 PHE A C 4
ATOM 5081 O O . PHE A 1 21 ? 5.999 -5.096 -10.220 1.00 0.00 21 PHE A O 4
ATOM 5098 N N . GLN A 1 22 ? 7.840 -6.288 -10.378 1.00 0.00 22 GLN A N 4
ATOM 5099 C CA . GLN A 1 22 ? 7.084 -7.568 -10.225 1.00 0.00 22 GLN A CA 4
ATOM 5100 C C . GLN A 1 22 ? 7.599 -8.385 -9.033 1.00 0.00 22 GLN A C 4
ATOM 5101 O O . GLN A 1 22 ? 8.770 -8.372 -8.709 1.00 0.00 22 GLN A O 4
ATOM 5115 N N . ILE A 1 23 ? 6.718 -9.107 -8.393 1.00 0.00 23 ILE A N 4
ATOM 5116 C CA . ILE A 1 23 ? 7.117 -9.951 -7.228 1.00 0.00 23 ILE A CA 4
ATOM 5117 C C . ILE A 1 23 ? 7.415 -11.374 -7.718 1.00 0.00 23 ILE A C 4
ATOM 5118 O O . ILE A 1 23 ? 6.772 -11.863 -8.622 1.00 0.00 23 ILE A O 4
ATOM 5134 N N . GLY A 1 24 ? 8.365 -12.041 -7.122 1.00 0.00 24 GLY A N 4
ATOM 5135 C CA . GLY A 1 24 ? 8.669 -13.436 -7.550 1.00 0.00 24 GLY A CA 4
ATOM 5136 C C . GLY A 1 24 ? 7.542 -14.340 -7.058 1.00 0.00 24 GLY A C 4
ATOM 5137 O O . GLY A 1 24 ? 6.677 -13.906 -6.323 1.00 0.00 24 GLY A O 4
ATOM 5141 N N . LYS A 1 25 ? 7.528 -15.585 -7.445 1.00 0.00 25 LYS A N 4
ATOM 5142 C CA . LYS A 1 25 ? 6.426 -16.477 -6.973 1.00 0.00 25 LYS A CA 4
ATOM 5143 C C . LYS A 1 25 ? 6.829 -17.133 -5.654 1.00 0.00 25 LYS A C 4
ATOM 5144 O O . LYS A 1 25 ? 7.466 -18.166 -5.625 1.00 0.00 25 LYS A O 4
ATOM 5163 N N . GLY A 1 26 ? 6.458 -16.528 -4.560 1.00 0.00 26 GLY A N 4
ATOM 5164 C CA . GLY A 1 26 ? 6.810 -17.095 -3.232 1.00 0.00 26 GLY A CA 4
ATOM 5165 C C . GLY A 1 26 ? 6.118 -16.283 -2.135 1.00 0.00 26 GLY A C 4
ATOM 5166 O O . GLY A 1 26 ? 5.674 -16.821 -1.140 1.00 0.00 26 GLY A O 4
ATOM 5170 N N . GLY A 1 27 ? 6.021 -14.989 -2.303 1.00 0.00 27 GLY A N 4
ATOM 5171 C CA . GLY A 1 27 ? 5.359 -14.153 -1.268 1.00 0.00 27 GLY A CA 4
ATOM 5172 C C . GLY A 1 27 ? 5.801 -12.708 -1.459 1.00 0.00 27 GLY A C 4
ATOM 5173 O O . GLY A 1 27 ? 6.837 -12.443 -2.037 1.00 0.00 27 GLY A O 4
ATOM 5177 N N . ILE A 1 28 ? 5.032 -11.767 -0.992 1.00 0.00 28 ILE A N 4
ATOM 5178 C CA . ILE A 1 28 ? 5.436 -10.348 -1.173 1.00 0.00 28 ILE A CA 4
ATOM 5179 C C . ILE A 1 28 ? 6.733 -10.079 -0.412 1.00 0.00 28 ILE A C 4
ATOM 5180 O O . ILE A 1 28 ? 6.786 -10.156 0.799 1.00 0.00 28 ILE A O 4
ATOM 5196 N N . ASN A 1 29 ? 7.780 -9.756 -1.115 1.00 0.00 29 ASN A N 4
ATOM 5197 C CA . ASN A 1 29 ? 9.075 -9.471 -0.433 1.00 0.00 29 ASN A CA 4
ATOM 5198 C C . ASN A 1 29 ? 9.327 -7.960 -0.401 1.00 0.00 29 ASN A C 4
ATOM 5199 O O . ASN A 1 29 ? 9.187 -7.281 -1.398 1.00 0.00 29 ASN A O 4
ATOM 5210 N N . GLU A 1 30 ? 9.698 -7.424 0.735 1.00 0.00 30 GLU A N 4
ATOM 5211 C CA . GLU A 1 30 ? 9.955 -5.953 0.809 1.00 0.00 30 GLU A CA 4
ATOM 5212 C C . GLU A 1 30 ? 10.918 -5.534 -0.301 1.00 0.00 30 GLU A C 4
ATOM 5213 O O . GLU A 1 30 ? 10.933 -4.396 -0.720 1.00 0.00 30 GLU A O 4
ATOM 5225 N N . ASN A 1 31 ? 11.714 -6.445 -0.798 1.00 0.00 31 ASN A N 4
ATOM 5226 C CA . ASN A 1 31 ? 12.651 -6.078 -1.898 1.00 0.00 31 ASN A CA 4
ATOM 5227 C C . ASN A 1 31 ? 11.846 -5.475 -3.048 1.00 0.00 31 ASN A C 4
ATOM 5228 O O . ASN A 1 31 ? 12.211 -4.469 -3.625 1.00 0.00 31 ASN A O 4
ATOM 5239 N N . MET A 1 32 ? 10.732 -6.077 -3.363 1.00 0.00 32 MET A N 4
ATOM 5240 C CA . MET A 1 32 ? 9.880 -5.536 -4.453 1.00 0.00 32 MET A CA 4
ATOM 5241 C C . MET A 1 32 ? 9.195 -4.258 -3.975 1.00 0.00 32 MET A C 4
ATOM 5242 O O . MET A 1 32 ? 9.152 -3.269 -4.680 1.00 0.00 32 MET A O 4
ATOM 5256 N N . ILE A 1 33 ? 8.670 -4.256 -2.774 1.00 0.00 33 ILE A N 4
ATOM 5257 C CA . ILE A 1 33 ? 8.014 -3.018 -2.276 1.00 0.00 33 ILE A CA 4
ATOM 5258 C C . ILE A 1 33 ? 9.055 -1.912 -2.158 1.00 0.00 33 ILE A C 4
ATOM 5259 O O . ILE A 1 33 ? 8.766 -0.760 -2.373 1.00 0.00 33 ILE A O 4
ATOM 5275 N N . LYS A 1 34 ? 10.273 -2.247 -1.828 1.00 0.00 34 LYS A N 4
ATOM 5276 C CA . LYS A 1 34 ? 11.318 -1.190 -1.723 1.00 0.00 34 LYS A CA 4
ATOM 5277 C C . LYS A 1 34 ? 11.375 -0.437 -3.053 1.00 0.00 34 LYS A C 4
ATOM 5278 O O . LYS A 1 34 ? 11.408 0.779 -3.099 1.00 0.00 34 LYS A O 4
ATOM 5297 N N . GLN A 1 35 ? 11.347 -1.162 -4.138 1.00 0.00 35 GLN A N 4
ATOM 5298 C CA . GLN A 1 35 ? 11.360 -0.508 -5.473 1.00 0.00 35 GLN A CA 4
ATOM 5299 C C . GLN A 1 35 ? 9.967 0.055 -5.769 1.00 0.00 35 GLN A C 4
ATOM 5300 O O . GLN A 1 35 ? 9.815 1.220 -6.079 1.00 0.00 35 GLN A O 4
ATOM 5314 N N . ILE A 1 36 ? 8.941 -0.754 -5.646 1.00 0.00 36 ILE A N 4
ATOM 5315 C CA . ILE A 1 36 ? 7.554 -0.246 -5.893 1.00 0.00 36 ILE A CA 4
ATOM 5316 C C . ILE A 1 36 ? 7.324 1.006 -5.043 1.00 0.00 36 ILE A C 4
ATOM 5317 O O . ILE A 1 36 ? 6.721 1.969 -5.469 1.00 0.00 36 ILE A O 4
ATOM 5333 N N . ASP A 1 37 ? 7.808 0.975 -3.829 1.00 0.00 37 ASP A N 4
ATOM 5334 C CA . ASP A 1 37 ? 7.639 2.130 -2.908 1.00 0.00 37 ASP A CA 4
ATOM 5335 C C . ASP A 1 37 ? 8.112 3.417 -3.595 1.00 0.00 37 ASP A C 4
ATOM 5336 O O . ASP A 1 37 ? 7.393 4.392 -3.679 1.00 0.00 37 ASP A O 4
ATOM 5345 N N . ASP A 1 38 ? 9.329 3.419 -4.077 1.00 0.00 38 ASP A N 4
ATOM 5346 C CA . ASP A 1 38 ? 9.872 4.633 -4.758 1.00 0.00 38 ASP A CA 4
ATOM 5347 C C . ASP A 1 38 ? 9.094 4.923 -6.043 1.00 0.00 38 ASP A C 4
ATOM 5348 O O . ASP A 1 38 ? 9.014 6.051 -6.491 1.00 0.00 38 ASP A O 4
ATOM 5357 N N . THR A 1 39 ? 8.513 3.918 -6.635 1.00 0.00 39 THR A N 4
ATOM 5358 C CA . THR A 1 39 ? 7.728 4.139 -7.889 1.00 0.00 39 THR A CA 4
ATOM 5359 C C . THR A 1 39 ? 6.327 4.607 -7.519 1.00 0.00 39 THR A C 4
ATOM 5360 O O . THR A 1 39 ? 5.714 5.401 -8.205 1.00 0.00 39 THR A O 4
ATOM 5371 N N . LEU A 1 40 ? 5.822 4.117 -6.426 1.00 0.00 40 LEU A N 4
ATOM 5372 C CA . LEU A 1 40 ? 4.465 4.515 -5.979 1.00 0.00 40 LEU A CA 4
ATOM 5373 C C . LEU A 1 40 ? 4.553 5.816 -5.177 1.00 0.00 40 LEU A C 4
ATOM 5374 O O . LEU A 1 40 ? 3.646 6.623 -5.179 1.00 0.00 40 LEU A O 4
ATOM 5390 N N . GLU A 1 41 ? 5.647 6.025 -4.498 1.00 0.00 41 GLU A N 4
ATOM 5391 C CA . GLU A 1 41 ? 5.804 7.274 -3.701 1.00 0.00 41 GLU A CA 4
ATOM 5392 C C . GLU A 1 41 ? 6.209 8.435 -4.616 1.00 0.00 41 GLU A C 4
ATOM 5393 O O . GLU A 1 41 ? 6.057 9.590 -4.272 1.00 0.00 41 GLU A O 4
ATOM 5405 N N . ASN A 1 42 ? 6.726 8.137 -5.778 1.00 0.00 42 ASN A N 4
ATOM 5406 C CA . ASN A 1 42 ? 7.139 9.225 -6.713 1.00 0.00 42 ASN A CA 4
ATOM 5407 C C . ASN A 1 42 ? 6.062 9.449 -7.776 1.00 0.00 42 ASN A C 4
ATOM 5408 O O . ASN A 1 42 ? 5.893 10.543 -8.281 1.00 0.00 42 ASN A O 4
ATOM 5419 N N . ARG A 1 43 ? 5.331 8.425 -8.123 1.00 0.00 43 ARG A N 4
ATOM 5420 C CA . ARG A 1 43 ? 4.266 8.582 -9.155 1.00 0.00 43 ARG A CA 4
ATOM 5421 C C . ARG A 1 43 ? 2.882 8.562 -8.502 1.00 0.00 43 ARG A C 4
ATOM 5422 O O . ARG A 1 43 ? 2.737 8.811 -7.320 1.00 0.00 43 ARG A O 4
ATOM 5443 N N . GLU A 1 44 ? 1.864 8.265 -9.263 1.00 0.00 44 GLU A N 4
ATOM 5444 C CA . GLU A 1 44 ? 0.488 8.224 -8.690 1.00 0.00 44 GLU A CA 4
ATOM 5445 C C . GLU A 1 44 ? -0.124 6.838 -8.904 1.00 0.00 44 GLU A C 4
ATOM 5446 O O . GLU A 1 44 ? -0.509 6.170 -7.967 1.00 0.00 44 GLU A O 4
ATOM 5458 N N . LEU A 1 45 ? -0.205 6.397 -10.130 1.00 0.00 45 LEU A N 4
ATOM 5459 C CA . LEU A 1 45 ? -0.780 5.049 -10.405 1.00 0.00 45 LEU A CA 4
ATOM 5460 C C . LEU A 1 45 ? 0.339 4.093 -10.815 1.00 0.00 45 LEU A C 4
ATOM 5461 O O . LEU A 1 45 ? 1.045 4.327 -11.776 1.00 0.00 45 LEU A O 4
ATOM 5477 N N . ILE A 1 46 ? 0.514 3.023 -10.094 1.00 0.00 46 ILE A N 4
ATOM 5478 C CA . ILE A 1 46 ? 1.599 2.061 -10.450 1.00 0.00 46 ILE A CA 4
ATOM 5479 C C . ILE A 1 46 ? 1.042 0.651 -10.609 1.00 0.00 46 ILE A C 4
ATOM 5480 O O . ILE A 1 46 ? 0.314 0.151 -9.775 1.00 0.00 46 ILE A O 4
ATOM 5496 N N . LYS A 1 47 ? 1.414 -0.008 -11.663 1.00 0.00 47 LYS A N 4
ATOM 5497 C CA . LYS A 1 47 ? 0.956 -1.404 -11.867 1.00 0.00 47 LYS A CA 4
ATOM 5498 C C . LYS A 1 47 ? 2.004 -2.326 -11.239 1.00 0.00 47 LYS A C 4
ATOM 5499 O O . LYS A 1 47 ? 3.189 -2.084 -11.356 1.00 0.00 47 LYS A O 4
ATOM 5518 N N . VAL A 1 48 ? 1.605 -3.347 -10.541 1.00 0.00 48 VAL A N 4
ATOM 5519 C CA . VAL A 1 48 ? 2.608 -4.224 -9.911 1.00 0.00 48 VAL A CA 4
ATOM 5520 C C . VAL A 1 48 ? 2.309 -5.686 -10.256 1.00 0.00 48 VAL A C 4
ATOM 5521 O O . VAL A 1 48 ? 1.247 -6.181 -9.965 1.00 0.00 48 VAL A O 4
ATOM 5534 N N . HIS A 1 49 ? 3.235 -6.380 -10.866 1.00 0.00 49 HIS A N 4
ATOM 5535 C CA . HIS A 1 49 ? 2.983 -7.809 -11.228 1.00 0.00 49 HIS A CA 4
ATOM 5536 C C . HIS A 1 49 ? 3.354 -8.732 -10.066 1.00 0.00 49 HIS A C 4
ATOM 5537 O O . HIS A 1 49 ? 4.509 -8.909 -9.736 1.00 0.00 49 HIS A O 4
ATOM 5551 N N . VAL A 1 50 ? 2.367 -9.316 -9.443 1.00 0.00 50 VAL A N 4
ATOM 5552 C CA . VAL A 1 50 ? 2.621 -10.225 -8.301 1.00 0.00 50 VAL A CA 4
ATOM 5553 C C . VAL A 1 50 ? 2.509 -11.679 -8.744 1.00 0.00 50 VAL A C 4
ATOM 5554 O O . VAL A 1 50 ? 1.555 -12.090 -9.372 1.00 0.00 50 VAL A O 4
ATOM 5567 N N . LEU A 1 51 ? 3.510 -12.447 -8.436 1.00 0.00 51 LEU A N 4
ATOM 5568 C CA . LEU A 1 51 ? 3.517 -13.869 -8.843 1.00 0.00 51 LEU A CA 4
ATOM 5569 C C . LEU A 1 51 ? 2.830 -14.765 -7.805 1.00 0.00 51 LEU A C 4
ATOM 5570 O O . LEU A 1 51 ? 3.442 -15.633 -7.219 1.00 0.00 51 LEU A O 4
ATOM 5586 N N . GLN A 1 52 ? 1.564 -14.579 -7.590 1.00 0.00 52 GLN A N 4
ATOM 5587 C CA . GLN A 1 52 ? 0.846 -15.439 -6.607 1.00 0.00 52 GLN A CA 4
ATOM 5588 C C . GLN A 1 52 ? 0.116 -16.565 -7.344 1.00 0.00 52 GLN A C 4
ATOM 5589 O O . GLN A 1 52 ? -0.085 -17.641 -6.816 1.00 0.00 52 GLN A O 4
ATOM 5603 N N . ASN A 1 53 ? -0.270 -16.325 -8.571 1.00 0.00 53 ASN A N 4
ATOM 5604 C CA . ASN A 1 53 ? -0.979 -17.374 -9.368 1.00 0.00 53 ASN A CA 4
ATOM 5605 C C . ASN A 1 53 ? -2.284 -17.804 -8.685 1.00 0.00 53 ASN A C 4
ATOM 5606 O O . ASN A 1 53 ? -2.870 -18.809 -9.034 1.00 0.00 53 ASN A O 4
ATOM 5617 N N . ASN A 1 54 ? -2.750 -17.057 -7.720 1.00 0.00 54 ASN A N 4
ATOM 5618 C CA . ASN A 1 54 ? -4.019 -17.443 -7.038 1.00 0.00 54 ASN A CA 4
ATOM 5619 C C . ASN A 1 54 ? -5.028 -16.291 -7.096 1.00 0.00 54 ASN A C 4
ATOM 5620 O O . ASN A 1 54 ? -4.673 -15.149 -7.317 1.00 0.00 54 ASN A O 4
ATOM 5631 N N . PHE A 1 55 ? -6.286 -16.586 -6.904 1.00 0.00 55 PHE A N 4
ATOM 5632 C CA . PHE A 1 55 ? -7.325 -15.516 -6.963 1.00 0.00 55 PHE A CA 4
ATOM 5633 C C . PHE A 1 55 ? -7.427 -14.752 -5.637 1.00 0.00 55 PHE A C 4
ATOM 5634 O O . PHE A 1 55 ? -7.063 -13.596 -5.552 1.00 0.00 55 PHE A O 4
ATOM 5651 N N . ASP A 1 56 ? -7.942 -15.373 -4.608 1.00 0.00 56 ASP A N 4
ATOM 5652 C CA . ASP A 1 56 ? -8.087 -14.653 -3.306 1.00 0.00 56 ASP A CA 4
ATOM 5653 C C . ASP A 1 56 ? -6.753 -14.527 -2.575 1.00 0.00 56 ASP A C 4
ATOM 5654 O O . ASP A 1 56 ? -6.668 -13.932 -1.518 1.00 0.00 56 ASP A O 4
ATOM 5663 N N . ASP A 1 57 ? -5.713 -15.053 -3.135 1.00 0.00 57 ASP A N 4
ATOM 5664 C CA . ASP A 1 57 ? -4.382 -14.933 -2.478 1.00 0.00 57 ASP A CA 4
ATOM 5665 C C . ASP A 1 57 ? -3.632 -13.766 -3.114 1.00 0.00 57 ASP A C 4
ATOM 5666 O O . ASP A 1 57 ? -3.085 -12.924 -2.431 1.00 0.00 57 ASP A O 4
ATOM 5675 N N . LYS A 1 58 ? -3.630 -13.687 -4.418 1.00 0.00 58 LYS A N 4
ATOM 5676 C CA . LYS A 1 58 ? -2.941 -12.548 -5.077 1.00 0.00 58 LYS A CA 4
ATOM 5677 C C . LYS A 1 58 ? -3.611 -11.256 -4.619 1.00 0.00 58 LYS A C 4
ATOM 5678 O O . LYS A 1 58 ? -2.973 -10.237 -4.440 1.00 0.00 58 LYS A O 4
ATOM 5697 N N . LYS A 1 59 ? -4.897 -11.305 -4.398 1.00 0.00 59 LYS A N 4
ATOM 5698 C CA . LYS A 1 59 ? -5.617 -10.098 -3.917 1.00 0.00 59 LYS A CA 4
ATOM 5699 C C . LYS A 1 59 ? -5.198 -9.830 -2.473 1.00 0.00 59 LYS A C 4
ATOM 5700 O O . LYS A 1 59 ? -4.822 -8.731 -2.117 1.00 0.00 59 LYS A O 4
ATOM 5719 N N . GLU A 1 60 ? -5.231 -10.842 -1.644 1.00 0.00 60 GLU A N 4
ATOM 5720 C CA . GLU A 1 60 ? -4.802 -10.657 -0.230 1.00 0.00 60 GLU A CA 4
ATOM 5721 C C . GLU A 1 60 ? -3.378 -10.099 -0.217 1.00 0.00 60 GLU A C 4
ATOM 5722 O O . GLU A 1 60 ? -3.032 -9.251 0.585 1.00 0.00 60 GLU A O 4
ATOM 5734 N N . LEU A 1 61 ? -2.549 -10.552 -1.124 1.00 0.00 61 LEU A N 4
ATOM 5735 C CA . LEU A 1 61 ? -1.159 -10.026 -1.179 1.00 0.00 61 LEU A CA 4
ATOM 5736 C C . LEU A 1 61 ? -1.217 -8.504 -1.320 1.00 0.00 61 LEU A C 4
ATOM 5737 O O . LEU A 1 61 ? -0.497 -7.782 -0.664 1.00 0.00 61 LEU A O 4
ATOM 5753 N N . ALA A 1 62 ? -2.091 -8.006 -2.154 1.00 0.00 62 ALA A N 4
ATOM 5754 C CA . ALA A 1 62 ? -2.195 -6.531 -2.296 1.00 0.00 62 ALA A CA 4
ATOM 5755 C C . ALA A 1 62 ? -2.557 -5.928 -0.945 1.00 0.00 62 ALA A C 4
ATOM 5756 O O . ALA A 1 62 ? -2.070 -4.886 -0.577 1.00 0.00 62 ALA A O 4
ATOM 5763 N N . GLU A 1 63 ? -3.396 -6.586 -0.183 1.00 0.00 63 GLU A N 4
ATOM 5764 C CA . GLU A 1 63 ? -3.754 -6.036 1.158 1.00 0.00 63 GLU A CA 4
ATOM 5765 C C . GLU A 1 63 ? -2.475 -5.711 1.918 1.00 0.00 63 GLU A C 4
ATOM 5766 O O . GLU A 1 63 ? -2.400 -4.785 2.704 1.00 0.00 63 GLU A O 4
ATOM 5778 N N . THR A 1 64 ? -1.463 -6.460 1.636 1.00 0.00 64 THR A N 4
ATOM 5779 C CA . THR A 1 64 ? -0.139 -6.229 2.275 1.00 0.00 64 THR A CA 4
ATOM 5780 C C . THR A 1 64 ? 0.607 -5.135 1.507 1.00 0.00 64 THR A C 4
ATOM 5781 O O . THR A 1 64 ? 1.327 -4.342 2.080 1.00 0.00 64 THR A O 4
ATOM 5792 N N . LEU A 1 65 ? 0.431 -5.079 0.209 1.00 0.00 65 LEU A N 4
ATOM 5793 C CA . LEU A 1 65 ? 1.126 -4.025 -0.587 1.00 0.00 65 LEU A CA 4
ATOM 5794 C C . LEU A 1 65 ? 0.365 -2.705 -0.475 1.00 0.00 65 LEU A C 4
ATOM 5795 O O . LEU A 1 65 ? 0.924 -1.688 -0.119 1.00 0.00 65 LEU A O 4
ATOM 5811 N N . SER A 1 66 ? -0.911 -2.716 -0.760 1.00 0.00 66 SER A N 4
ATOM 5812 C CA . SER A 1 66 ? -1.707 -1.461 -0.655 1.00 0.00 66 SER A CA 4
ATOM 5813 C C . SER A 1 66 ? -1.512 -0.833 0.731 1.00 0.00 66 SER A C 4
ATOM 5814 O O . SER A 1 66 ? -1.364 0.365 0.864 1.00 0.00 66 SER A O 4
ATOM 5822 N N . GLU A 1 67 ? -1.504 -1.636 1.762 1.00 0.00 67 GLU A N 4
ATOM 5823 C CA . GLU A 1 67 ? -1.311 -1.084 3.133 1.00 0.00 67 GLU A CA 4
ATOM 5824 C C . GLU A 1 67 ? 0.158 -0.702 3.342 1.00 0.00 67 GLU A C 4
ATOM 5825 O O . GLU A 1 67 ? 0.471 0.259 4.015 1.00 0.00 67 GLU A O 4
ATOM 5837 N N . ALA A 1 68 ? 1.059 -1.450 2.767 1.00 0.00 68 ALA A N 4
ATOM 5838 C CA . ALA A 1 68 ? 2.508 -1.135 2.930 1.00 0.00 68 ALA A CA 4
ATOM 5839 C C . ALA A 1 68 ? 2.895 0.051 2.043 1.00 0.00 68 ALA A C 4
ATOM 5840 O O . ALA A 1 68 ? 3.766 0.830 2.377 1.00 0.00 68 ALA A O 4
ATOM 5847 N N . THR A 1 69 ? 2.256 0.196 0.915 1.00 0.00 69 THR A N 4
ATOM 5848 C CA . THR A 1 69 ? 2.591 1.336 0.011 1.00 0.00 69 THR A CA 4
ATOM 5849 C C . THR A 1 69 ? 1.833 2.599 0.434 1.00 0.00 69 THR A C 4
ATOM 5850 O O . THR A 1 69 ? 1.837 3.591 -0.267 1.00 0.00 69 THR A O 4
ATOM 5861 N N . ARG A 1 70 ? 1.173 2.576 1.567 1.00 0.00 70 ARG A N 4
ATOM 5862 C CA . ARG A 1 70 ? 0.410 3.784 2.009 1.00 0.00 70 ARG A CA 4
ATOM 5863 C C . ARG A 1 70 ? -0.482 4.268 0.864 1.00 0.00 70 ARG A C 4
ATOM 5864 O O . ARG A 1 70 ? -0.537 5.442 0.554 1.00 0.00 70 ARG A O 4
ATOM 5885 N N . SER A 1 71 ? -1.155 3.358 0.219 1.00 0.00 71 SER A N 4
ATOM 5886 C CA . SER A 1 71 ? -2.021 3.738 -0.931 1.00 0.00 71 SER A CA 4
ATOM 5887 C C . SER A 1 71 ? -3.318 2.928 -0.920 1.00 0.00 71 SER A C 4
ATOM 5888 O O . SER A 1 71 ? -3.624 2.238 0.031 1.00 0.00 71 SER A O 4
ATOM 5896 N N . GLU A 1 72 ? -4.086 3.005 -1.976 1.00 0.00 72 GLU A N 4
ATOM 5897 C CA . GLU A 1 72 ? -5.362 2.237 -2.018 1.00 0.00 72 GLU A CA 4
ATOM 5898 C C . GLU A 1 72 ? -5.499 1.460 -3.336 1.00 0.00 72 GLU A C 4
ATOM 5899 O O . GLU A 1 72 ? -5.533 2.036 -4.405 1.00 0.00 72 GLU A O 4
ATOM 5911 N N . LEU A 1 73 ? -5.582 0.157 -3.267 1.00 0.00 73 LEU A N 4
ATOM 5912 C CA . LEU A 1 73 ? -5.720 -0.659 -4.501 1.00 0.00 73 LEU A CA 4
ATOM 5913 C C . LEU A 1 73 ? -6.994 -0.321 -5.270 1.00 0.00 73 LEU A C 4
ATOM 5914 O O . LEU A 1 73 ? -8.066 -0.757 -4.894 1.00 0.00 73 LEU A O 4
ATOM 5930 N N . VAL A 1 74 ? -6.906 0.375 -6.372 1.00 0.00 74 VAL A N 4
ATOM 5931 C CA . VAL A 1 74 ? -8.154 0.606 -7.137 1.00 0.00 74 VAL A CA 4
ATOM 5932 C C . VAL A 1 74 ? -8.545 -0.751 -7.725 1.00 0.00 74 VAL A C 4
ATOM 5933 O O . VAL A 1 74 ? -9.706 -1.071 -7.862 1.00 0.00 74 VAL A O 4
ATOM 5946 N N . GLN A 1 75 ? -7.564 -1.584 -8.029 1.00 0.00 75 GLN A N 4
ATOM 5947 C CA . GLN A 1 75 ? -7.884 -2.948 -8.556 1.00 0.00 75 GLN A CA 4
ATOM 5948 C C . GLN A 1 75 ? -6.660 -3.782 -8.850 1.00 0.00 75 GLN A C 4
ATOM 5949 O O . GLN A 1 75 ? -5.545 -3.366 -8.716 1.00 0.00 75 GLN A O 4
ATOM 5963 N N . VAL A 1 76 ? -6.904 -5.007 -9.185 1.00 0.00 76 VAL A N 4
ATOM 5964 C CA . VAL A 1 76 ? -5.812 -5.965 -9.450 1.00 0.00 76 VAL A CA 4
ATOM 5965 C C . VAL A 1 76 ? -5.968 -6.527 -10.877 1.00 0.00 76 VAL A C 4
ATOM 5966 O O . VAL A 1 76 ? -6.928 -7.208 -11.177 1.00 0.00 76 VAL A O 4
ATOM 5979 N N . ILE A 1 77 ? -5.047 -6.238 -11.756 1.00 0.00 77 ILE A N 4
ATOM 5980 C CA . ILE A 1 77 ? -5.165 -6.744 -13.146 1.00 0.00 77 ILE A CA 4
ATOM 5981 C C . ILE A 1 77 ? -4.551 -8.148 -13.265 1.00 0.00 77 ILE A C 4
ATOM 5982 O O . ILE A 1 77 ? -3.354 -8.300 -13.393 1.00 0.00 77 ILE A O 4
ATOM 5998 N N . GLY A 1 78 ? -5.367 -9.170 -13.237 1.00 0.00 78 GLY A N 4
ATOM 5999 C CA . GLY A 1 78 ? -4.837 -10.564 -13.360 1.00 0.00 78 GLY A CA 4
ATOM 6000 C C . GLY A 1 78 ? -3.659 -10.764 -12.403 1.00 0.00 78 GLY A C 4
ATOM 6001 O O . GLY A 1 78 ? -3.817 -10.778 -11.199 1.00 0.00 78 GLY A O 4
ATOM 6005 N N . SER A 1 79 ? -2.476 -10.917 -12.934 1.00 0.00 79 SER A N 4
ATOM 6006 C CA . SER A 1 79 ? -1.284 -11.115 -12.061 1.00 0.00 79 SER A CA 4
ATOM 6007 C C . SER A 1 79 ? -0.677 -9.767 -11.671 1.00 0.00 79 SER A C 4
ATOM 6008 O O . SER A 1 79 ? 0.438 -9.695 -11.191 1.00 0.00 79 SER A O 4
ATOM 6016 N N . MET A 1 80 ? -1.394 -8.695 -11.872 1.00 0.00 80 MET A N 4
ATOM 6017 C CA . MET A 1 80 ? -0.841 -7.365 -11.510 1.00 0.00 80 MET A CA 4
ATOM 6018 C C . MET A 1 80 ? -1.750 -6.646 -10.504 1.00 0.00 80 MET A C 4
ATOM 6019 O O . MET A 1 80 ? -2.923 -6.941 -10.388 1.00 0.00 80 MET A O 4
ATOM 6033 N N . ILE A 1 81 ? -1.209 -5.704 -9.774 1.00 0.00 81 ILE A N 4
ATOM 6034 C CA . ILE A 1 81 ? -2.028 -4.960 -8.774 1.00 0.00 81 ILE A CA 4
ATOM 6035 C C . ILE A 1 81 ? -2.059 -3.467 -9.125 1.00 0.00 81 ILE A C 4
ATOM 6036 O O . ILE A 1 81 ? -1.055 -2.880 -9.478 1.00 0.00 81 ILE A O 4
ATOM 6052 N N . VAL A 1 82 ? -3.205 -2.856 -9.043 1.00 0.00 82 VAL A N 4
ATOM 6053 C CA . VAL A 1 82 ? -3.318 -1.408 -9.381 1.00 0.00 82 VAL A CA 4
ATOM 6054 C C . VAL A 1 82 ? -3.508 -0.563 -8.121 1.00 0.00 82 VAL A C 4
ATOM 6055 O O . VAL A 1 82 ? -4.546 -0.595 -7.497 1.00 0.00 82 VAL A O 4
ATOM 6068 N N . ILE A 1 83 ? -2.524 0.207 -7.747 1.00 0.00 83 ILE A N 4
ATOM 6069 C CA . ILE A 1 83 ? -2.676 1.037 -6.517 1.00 0.00 83 ILE A CA 4
ATOM 6070 C C . ILE A 1 83 ? -2.386 2.509 -6.800 1.00 0.00 83 ILE A C 4
ATOM 6071 O O . ILE A 1 83 ? -1.470 2.849 -7.522 1.00 0.00 83 ILE A O 4
ATOM 6087 N N . TYR A 1 84 ? -3.153 3.382 -6.210 1.00 0.00 84 TYR A N 4
ATOM 6088 C CA . TYR A 1 84 ? -2.923 4.838 -6.407 1.00 0.00 84 TYR A CA 4
ATOM 6089 C C . TYR A 1 84 ? -2.606 5.471 -5.048 1.00 0.00 84 TYR A C 4
ATOM 6090 O O . TYR A 1 84 ? -3.460 5.562 -4.188 1.00 0.00 84 TYR A O 4
ATOM 6108 N N . ARG A 1 85 ? -1.388 5.889 -4.831 1.00 0.00 85 ARG A N 4
ATOM 6109 C CA . ARG A 1 85 ? -1.044 6.486 -3.504 1.00 0.00 85 ARG A CA 4
ATOM 6110 C C . ARG A 1 85 ? -1.140 8.010 -3.535 1.00 0.00 85 ARG A C 4
ATOM 6111 O O . ARG A 1 85 ? -0.387 8.667 -4.225 1.00 0.00 85 ARG A O 4
ATOM 6132 N N . GLU A 1 86 ? -2.043 8.553 -2.749 1.00 0.00 86 GLU A N 4
ATOM 6133 C CA . GLU A 1 86 ? -2.244 10.047 -2.643 1.00 0.00 86 GLU A CA 4
ATOM 6134 C C . GLU A 1 86 ? -1.762 10.814 -3.894 1.00 0.00 86 GLU A C 4
ATOM 6135 O O . GLU A 1 86 ? -1.875 10.342 -5.008 1.00 0.00 86 GLU A O 4
ATOM 6147 N N . SER A 1 87 ? -1.231 11.997 -3.711 1.00 0.00 87 SER A N 4
ATOM 6148 C CA . SER A 1 87 ? -0.734 12.795 -4.870 1.00 0.00 87 SER A CA 4
ATOM 6149 C C . SER A 1 87 ? 0.693 13.266 -4.597 1.00 0.00 87 SER A C 4
ATOM 6150 O O . SER A 1 87 ? 1.052 13.564 -3.475 1.00 0.00 87 SER A O 4
ATOM 6158 N N . LYS A 1 88 ? 1.508 13.353 -5.608 1.00 0.00 88 LYS A N 4
ATOM 6159 C CA . LYS A 1 88 ? 2.899 13.820 -5.397 1.00 0.00 88 LYS A CA 4
ATOM 6160 C C . LYS A 1 88 ? 3.377 14.461 -6.687 1.00 0.00 88 LYS A C 4
ATOM 6161 O O . LYS A 1 88 ? 3.645 15.644 -6.746 1.00 0.00 88 LYS A O 4
ATOM 6180 N N . GLU A 1 89 ? 3.439 13.696 -7.737 1.00 0.00 89 GLU A N 4
ATOM 6181 C CA . GLU A 1 89 ? 3.844 14.276 -9.035 1.00 0.00 89 GLU A CA 4
ATOM 6182 C C . GLU A 1 89 ? 2.577 14.712 -9.768 1.00 0.00 89 GLU A C 4
ATOM 6183 O O . GLU A 1 89 ? 1.679 13.926 -9.990 1.00 0.00 89 GLU A O 4
ATOM 6195 N N . ASN A 1 90 ? 2.495 15.960 -10.119 1.00 0.00 90 ASN A N 4
ATOM 6196 C CA . ASN A 1 90 ? 1.281 16.474 -10.821 1.00 0.00 90 ASN A CA 4
ATOM 6197 C C . ASN A 1 90 ? 1.090 15.775 -12.165 1.00 0.00 90 ASN A C 4
ATOM 6198 O O . ASN A 1 90 ? 1.370 16.320 -13.215 1.00 0.00 90 ASN A O 4
ATOM 6209 N N . LYS A 1 91 ? 0.586 14.582 -12.126 1.00 0.00 91 LYS A N 4
ATOM 6210 C CA . LYS A 1 91 ? 0.325 13.818 -13.372 1.00 0.00 91 LYS A CA 4
ATOM 6211 C C . LYS A 1 91 ? -1.156 13.959 -13.704 1.00 0.00 91 LYS A C 4
ATOM 6212 O O . LYS A 1 91 ? -1.941 14.277 -12.837 1.00 0.00 91 LYS A O 4
ATOM 6231 N N . GLU A 1 92 ? -1.550 13.755 -14.932 1.00 0.00 92 GLU A N 4
ATOM 6232 C CA . GLU A 1 92 ? -2.999 13.897 -15.265 1.00 0.00 92 GLU A CA 4
ATOM 6233 C C . GLU A 1 92 ? -3.780 12.809 -14.520 1.00 0.00 92 GLU A C 4
ATOM 6234 O O . GLU A 1 92 ? -4.208 11.822 -15.086 1.00 0.00 92 GLU A O 4
ATOM 6246 N N . ILE A 1 93 ? -3.936 12.987 -13.237 1.00 0.00 93 ILE A N 4
ATOM 6247 C CA . ILE A 1 93 ? -4.643 11.988 -12.396 1.00 0.00 93 ILE A CA 4
ATOM 6248 C C . ILE A 1 93 ? -6.010 12.531 -11.957 1.00 0.00 93 ILE A C 4
ATOM 6249 O O . ILE A 1 93 ? -6.142 13.674 -11.569 1.00 0.00 93 ILE A O 4
ATOM 6265 N N . GLU A 1 94 ? -7.016 11.703 -11.992 1.00 0.00 94 GLU A N 4
ATOM 6266 C CA . GLU A 1 94 ? -8.371 12.151 -11.551 1.00 0.00 94 GLU A CA 4
ATOM 6267 C C . GLU A 1 94 ? -8.752 11.461 -10.261 1.00 0.00 94 GLU A C 4
ATOM 6268 O O . GLU A 1 94 ? -8.315 10.362 -9.979 1.00 0.00 94 GLU A O 4
ATOM 6280 N N . LEU A 1 95 ? -9.593 12.074 -9.491 1.00 0.00 95 LEU A N 4
ATOM 6281 C CA . LEU A 1 95 ? -10.029 11.421 -8.243 1.00 0.00 95 LEU A CA 4
ATOM 6282 C C . LEU A 1 95 ? -11.213 12.183 -7.637 1.00 0.00 95 LEU A C 4
ATOM 6283 O O . LEU A 1 95 ? -11.105 12.747 -6.566 1.00 0.00 95 LEU A O 4
ATOM 6299 N N . PRO A 1 96 ? -12.311 12.174 -8.353 1.00 0.00 96 PRO A N 4
ATOM 6300 C CA . PRO A 1 96 ? -13.532 12.876 -7.886 1.00 0.00 96 PRO A CA 4
ATOM 6301 C C . PRO A 1 96 ? -14.156 12.135 -6.701 1.00 0.00 96 PRO A C 4
ATOM 6302 O O . PRO A 1 96 ? -13.431 11.838 -5.765 1.00 0.00 96 PRO A O 4
ATOM 6313 N N . MET A 1 1 ? -8.396 6.296 1.586 1.00 0.00 1 MET A N 5
ATOM 6314 C CA . MET A 1 1 ? -8.272 7.567 0.813 1.00 0.00 1 MET A CA 5
ATOM 6315 C C . MET A 1 1 ? -9.059 7.477 -0.494 1.00 0.00 1 MET A C 5
ATOM 6316 O O . MET A 1 1 ? -9.869 8.329 -0.801 1.00 0.00 1 MET A O 5
ATOM 6332 N N . LEU A 1 2 ? -8.823 6.457 -1.274 1.00 0.00 2 LEU A N 5
ATOM 6333 C CA . LEU A 1 2 ? -9.557 6.326 -2.560 1.00 0.00 2 LEU A CA 5
ATOM 6334 C C . LEU A 1 2 ? -10.927 5.720 -2.338 1.00 0.00 2 LEU A C 5
ATOM 6335 O O . LEU A 1 2 ? -11.157 4.962 -1.416 1.00 0.00 2 LEU A O 5
ATOM 6351 N N . THR A 1 3 ? -11.845 6.096 -3.169 1.00 0.00 3 THR A N 5
ATOM 6352 C CA . THR A 1 3 ? -13.234 5.608 -3.023 1.00 0.00 3 THR A CA 5
ATOM 6353 C C . THR A 1 3 ? -13.702 4.907 -4.309 1.00 0.00 3 THR A C 5
ATOM 6354 O O . THR A 1 3 ? -13.067 4.977 -5.340 1.00 0.00 3 THR A O 5
ATOM 6365 N N . GLY A 1 4 ? -14.806 4.223 -4.236 1.00 0.00 4 GLY A N 5
ATOM 6366 C CA . GLY A 1 4 ? -15.334 3.492 -5.429 1.00 0.00 4 GLY A CA 5
ATOM 6367 C C . GLY A 1 4 ? -15.302 4.381 -6.678 1.00 0.00 4 GLY A C 5
ATOM 6368 O O . GLY A 1 4 ? -14.835 3.974 -7.725 1.00 0.00 4 GLY A O 5
ATOM 6372 N N . LYS A 1 5 ? -15.804 5.581 -6.589 1.00 0.00 5 LYS A N 5
ATOM 6373 C CA . LYS A 1 5 ? -15.812 6.475 -7.787 1.00 0.00 5 LYS A CA 5
ATOM 6374 C C . LYS A 1 5 ? -14.385 6.760 -8.269 1.00 0.00 5 LYS A C 5
ATOM 6375 O O . LYS A 1 5 ? -14.105 6.721 -9.453 1.00 0.00 5 LYS A O 5
ATOM 6394 N N . GLN A 1 6 ? -13.477 7.044 -7.375 1.00 0.00 6 GLN A N 5
ATOM 6395 C CA . GLN A 1 6 ? -12.085 7.325 -7.804 1.00 0.00 6 GLN A CA 5
ATOM 6396 C C . GLN A 1 6 ? -11.452 6.036 -8.324 1.00 0.00 6 GLN A C 5
ATOM 6397 O O . GLN A 1 6 ? -10.602 6.048 -9.192 1.00 0.00 6 GLN A O 5
ATOM 6411 N N . LYS A 1 7 ? -11.893 4.920 -7.816 1.00 0.00 7 LYS A N 5
ATOM 6412 C CA . LYS A 1 7 ? -11.362 3.612 -8.287 1.00 0.00 7 LYS A CA 5
ATOM 6413 C C . LYS A 1 7 ? -11.812 3.392 -9.730 1.00 0.00 7 LYS A C 5
ATOM 6414 O O . LYS A 1 7 ? -11.060 2.947 -10.561 1.00 0.00 7 LYS A O 5
ATOM 6433 N N . ARG A 1 8 ? -13.037 3.710 -10.035 1.00 0.00 8 ARG A N 5
ATOM 6434 C CA . ARG A 1 8 ? -13.524 3.521 -11.430 1.00 0.00 8 ARG A CA 5
ATOM 6435 C C . ARG A 1 8 ? -12.581 4.222 -12.418 1.00 0.00 8 ARG A C 5
ATOM 6436 O O . ARG A 1 8 ? -12.075 3.623 -13.349 1.00 0.00 8 ARG A O 5
ATOM 6457 N N . TYR A 1 9 ? -12.341 5.489 -12.215 1.00 0.00 9 TYR A N 5
ATOM 6458 C CA . TYR A 1 9 ? -11.436 6.243 -13.134 1.00 0.00 9 TYR A CA 5
ATOM 6459 C C . TYR A 1 9 ? -10.021 5.680 -13.099 1.00 0.00 9 TYR A C 5
ATOM 6460 O O . TYR A 1 9 ? -9.406 5.438 -14.119 1.00 0.00 9 TYR A O 5
ATOM 6478 N N . LEU A 1 10 ? -9.488 5.519 -11.928 1.00 0.00 10 LEU A N 5
ATOM 6479 C CA . LEU A 1 10 ? -8.093 5.029 -11.803 1.00 0.00 10 LEU A CA 5
ATOM 6480 C C . LEU A 1 10 ? -7.968 3.547 -12.136 1.00 0.00 10 LEU A C 5
ATOM 6481 O O . LEU A 1 10 ? -7.071 3.144 -12.852 1.00 0.00 10 LEU A O 5
ATOM 6497 N N . ARG A 1 11 ? -8.835 2.724 -11.622 1.00 0.00 11 ARG A N 5
ATOM 6498 C CA . ARG A 1 11 ? -8.731 1.268 -11.915 1.00 0.00 11 ARG A CA 5
ATOM 6499 C C . ARG A 1 11 ? -8.608 1.050 -13.429 1.00 0.00 11 ARG A C 5
ATOM 6500 O O . ARG A 1 11 ? -7.965 0.126 -13.886 1.00 0.00 11 ARG A O 5
ATOM 6521 N N . SER A 1 12 ? -9.229 1.900 -14.208 1.00 0.00 12 SER A N 5
ATOM 6522 C CA . SER A 1 12 ? -9.155 1.749 -15.689 1.00 0.00 12 SER A CA 5
ATOM 6523 C C . SER A 1 12 ? -7.827 2.300 -16.220 1.00 0.00 12 SER A C 5
ATOM 6524 O O . SER A 1 12 ? -7.264 1.781 -17.163 1.00 0.00 12 SER A O 5
ATOM 6532 N N . LEU A 1 13 ? -7.320 3.349 -15.627 1.00 0.00 13 LEU A N 5
ATOM 6533 C CA . LEU A 1 13 ? -6.032 3.920 -16.112 1.00 0.00 13 LEU A CA 5
ATOM 6534 C C . LEU A 1 13 ? -4.948 2.851 -16.112 1.00 0.00 13 LEU A C 5
ATOM 6535 O O . LEU A 1 13 ? -4.257 2.673 -17.087 1.00 0.00 13 LEU A O 5
ATOM 6551 N N . ALA A 1 14 ? -4.806 2.148 -15.023 1.00 0.00 14 ALA A N 5
ATOM 6552 C CA . ALA A 1 14 ? -3.760 1.086 -14.925 1.00 0.00 14 ALA A CA 5
ATOM 6553 C C . ALA A 1 14 ? -3.857 0.092 -16.092 1.00 0.00 14 ALA A C 5
ATOM 6554 O O . ALA A 1 14 ? -2.914 -0.608 -16.404 1.00 0.00 14 ALA A O 5
ATOM 6561 N N . HIS A 1 15 ? -5.001 -0.001 -16.709 1.00 0.00 15 HIS A N 5
ATOM 6562 C CA . HIS A 1 15 ? -5.185 -0.978 -17.825 1.00 0.00 15 HIS A CA 5
ATOM 6563 C C . HIS A 1 15 ? -4.140 -0.805 -18.938 1.00 0.00 15 HIS A C 5
ATOM 6564 O O . HIS A 1 15 ? -3.587 -1.772 -19.423 1.00 0.00 15 HIS A O 5
ATOM 6578 N N . ASN A 1 16 ? -3.883 0.399 -19.371 1.00 0.00 16 ASN A N 5
ATOM 6579 C CA . ASN A 1 16 ? -2.896 0.587 -20.480 1.00 0.00 16 ASN A CA 5
ATOM 6580 C C . ASN A 1 16 ? -1.506 0.956 -19.950 1.00 0.00 16 ASN A C 5
ATOM 6581 O O . ASN A 1 16 ? -0.637 1.350 -20.703 1.00 0.00 16 ASN A O 5
ATOM 6592 N N . ILE A 1 17 ? -1.285 0.852 -18.672 1.00 0.00 17 ILE A N 5
ATOM 6593 C CA . ILE A 1 17 ? 0.042 1.216 -18.115 1.00 0.00 17 ILE A CA 5
ATOM 6594 C C . ILE A 1 17 ? 0.888 -0.047 -17.906 1.00 0.00 17 ILE A C 5
ATOM 6595 O O . ILE A 1 17 ? 0.423 -1.155 -18.088 1.00 0.00 17 ILE A O 5
ATOM 6611 N N . ASP A 1 18 ? 2.127 0.116 -17.539 1.00 0.00 18 ASP A N 5
ATOM 6612 C CA . ASP A 1 18 ? 3.018 -1.063 -17.331 1.00 0.00 18 ASP A CA 5
ATOM 6613 C C . ASP A 1 18 ? 3.249 -1.312 -15.835 1.00 0.00 18 ASP A C 5
ATOM 6614 O O . ASP A 1 18 ? 3.259 -0.387 -15.054 1.00 0.00 18 ASP A O 5
ATOM 6623 N N . PRO A 1 19 ? 3.429 -2.562 -15.482 1.00 0.00 19 PRO A N 5
ATOM 6624 C CA . PRO A 1 19 ? 3.660 -2.930 -14.057 1.00 0.00 19 PRO A CA 5
ATOM 6625 C C . PRO A 1 19 ? 4.942 -2.277 -13.532 1.00 0.00 19 PRO A C 5
ATOM 6626 O O . PRO A 1 19 ? 6.037 -2.650 -13.902 1.00 0.00 19 PRO A O 5
ATOM 6637 N N . ILE A 1 20 ? 4.803 -1.292 -12.676 1.00 0.00 20 ILE A N 5
ATOM 6638 C CA . ILE A 1 20 ? 6.002 -0.587 -12.115 1.00 0.00 20 ILE A CA 5
ATOM 6639 C C . ILE A 1 20 ? 7.083 -1.613 -11.698 1.00 0.00 20 ILE A C 5
ATOM 6640 O O . ILE A 1 20 ? 8.196 -1.552 -12.175 1.00 0.00 20 ILE A O 5
ATOM 6656 N N . PHE A 1 21 ? 6.762 -2.587 -10.878 1.00 0.00 21 PHE A N 5
ATOM 6657 C CA . PHE A 1 21 ? 7.773 -3.633 -10.518 1.00 0.00 21 PHE A CA 5
ATOM 6658 C C . PHE A 1 21 ? 7.054 -4.977 -10.343 1.00 0.00 21 PHE A C 5
ATOM 6659 O O . PHE A 1 21 ? 5.847 -5.028 -10.199 1.00 0.00 21 PHE A O 5
ATOM 6676 N N . GLN A 1 22 ? 7.771 -6.066 -10.385 1.00 0.00 22 GLN A N 5
ATOM 6677 C CA . GLN A 1 22 ? 7.100 -7.392 -10.252 1.00 0.00 22 GLN A CA 5
ATOM 6678 C C . GLN A 1 22 ? 7.372 -8.037 -8.887 1.00 0.00 22 GLN A C 5
ATOM 6679 O O . GLN A 1 22 ? 8.451 -7.935 -8.335 1.00 0.00 22 GLN A O 5
ATOM 6693 N N . ILE A 1 23 ? 6.393 -8.720 -8.357 1.00 0.00 23 ILE A N 5
ATOM 6694 C CA . ILE A 1 23 ? 6.554 -9.410 -7.041 1.00 0.00 23 ILE A CA 5
ATOM 6695 C C . ILE A 1 23 ? 7.246 -10.758 -7.278 1.00 0.00 23 ILE A C 5
ATOM 6696 O O . ILE A 1 23 ? 6.988 -11.416 -8.265 1.00 0.00 23 ILE A O 5
ATOM 6712 N N . GLY A 1 24 ? 8.097 -11.179 -6.381 1.00 0.00 24 GLY A N 5
ATOM 6713 C CA . GLY A 1 24 ? 8.783 -12.490 -6.564 1.00 0.00 24 GLY A CA 5
ATOM 6714 C C . GLY A 1 24 ? 7.805 -13.621 -6.258 1.00 0.00 24 GLY A C 5
ATOM 6715 O O . GLY A 1 24 ? 6.860 -13.451 -5.515 1.00 0.00 24 GLY A O 5
ATOM 6719 N N . LYS A 1 25 ? 8.021 -14.777 -6.825 1.00 0.00 25 LYS A N 5
ATOM 6720 C CA . LYS A 1 25 ? 7.095 -15.910 -6.561 1.00 0.00 25 LYS A CA 5
ATOM 6721 C C . LYS A 1 25 ? 7.358 -16.494 -5.174 1.00 0.00 25 LYS A C 5
ATOM 6722 O O . LYS A 1 25 ? 8.447 -16.945 -4.872 1.00 0.00 25 LYS A O 5
ATOM 6741 N N . GLY A 1 26 ? 6.367 -16.481 -4.330 1.00 0.00 26 GLY A N 5
ATOM 6742 C CA . GLY A 1 26 ? 6.544 -17.023 -2.957 1.00 0.00 26 GLY A CA 5
ATOM 6743 C C . GLY A 1 26 ? 5.782 -16.139 -1.970 1.00 0.00 26 GLY A C 5
ATOM 6744 O O . GLY A 1 26 ? 5.146 -16.622 -1.054 1.00 0.00 26 GLY A O 5
ATOM 6748 N N . GLY A 1 27 ? 5.838 -14.846 -2.151 1.00 0.00 27 GLY A N 5
ATOM 6749 C CA . GLY A 1 27 ? 5.119 -13.933 -1.227 1.00 0.00 27 GLY A CA 5
ATOM 6750 C C . GLY A 1 27 ? 5.691 -12.533 -1.394 1.00 0.00 27 GLY A C 5
ATOM 6751 O O . GLY A 1 27 ? 6.781 -12.362 -1.902 1.00 0.00 27 GLY A O 5
ATOM 6755 N N . ILE A 1 28 ? 4.973 -11.527 -0.986 1.00 0.00 28 ILE A N 5
ATOM 6756 C CA . ILE A 1 28 ? 5.508 -10.150 -1.149 1.00 0.00 28 ILE A CA 5
ATOM 6757 C C . ILE A 1 28 ? 6.767 -9.983 -0.293 1.00 0.00 28 ILE A C 5
ATOM 6758 O O . ILE A 1 28 ? 6.723 -10.064 0.919 1.00 0.00 28 ILE A O 5
ATOM 6774 N N . ASN A 1 29 ? 7.885 -9.746 -0.917 1.00 0.00 29 ASN A N 5
ATOM 6775 C CA . ASN A 1 29 ? 9.153 -9.567 -0.151 1.00 0.00 29 ASN A CA 5
ATOM 6776 C C . ASN A 1 29 ? 9.477 -8.076 -0.009 1.00 0.00 29 ASN A C 5
ATOM 6777 O O . ASN A 1 29 ? 9.345 -7.319 -0.950 1.00 0.00 29 ASN A O 5
ATOM 6788 N N . GLU A 1 30 ? 9.905 -7.640 1.151 1.00 0.00 30 GLU A N 5
ATOM 6789 C CA . GLU A 1 30 ? 10.231 -6.191 1.305 1.00 0.00 30 GLU A CA 5
ATOM 6790 C C . GLU A 1 30 ? 11.249 -5.777 0.250 1.00 0.00 30 GLU A C 5
ATOM 6791 O O . GLU A 1 30 ? 11.096 -4.766 -0.390 1.00 0.00 30 GLU A O 5
ATOM 6803 N N . ASN A 1 31 ? 12.285 -6.555 0.051 1.00 0.00 31 ASN A N 5
ATOM 6804 C CA . ASN A 1 31 ? 13.298 -6.190 -0.987 1.00 0.00 31 ASN A CA 5
ATOM 6805 C C . ASN A 1 31 ? 12.571 -5.873 -2.296 1.00 0.00 31 ASN A C 5
ATOM 6806 O O . ASN A 1 31 ? 12.815 -4.869 -2.944 1.00 0.00 31 ASN A O 5
ATOM 6817 N N . MET A 1 32 ? 11.641 -6.702 -2.660 1.00 0.00 32 MET A N 5
ATOM 6818 C CA . MET A 1 32 ? 10.860 -6.433 -3.887 1.00 0.00 32 MET A CA 5
ATOM 6819 C C . MET A 1 32 ? 10.083 -5.129 -3.687 1.00 0.00 32 MET A C 5
ATOM 6820 O O . MET A 1 32 ? 9.908 -4.353 -4.606 1.00 0.00 32 MET A O 5
ATOM 6834 N N . ILE A 1 33 ? 9.632 -4.868 -2.483 1.00 0.00 33 ILE A N 5
ATOM 6835 C CA . ILE A 1 33 ? 8.892 -3.600 -2.236 1.00 0.00 33 ILE A CA 5
ATOM 6836 C C . ILE A 1 33 ? 9.881 -2.445 -2.121 1.00 0.00 33 ILE A C 5
ATOM 6837 O O . ILE A 1 33 ? 9.544 -1.313 -2.382 1.00 0.00 33 ILE A O 5
ATOM 6853 N N . LYS A 1 34 ? 11.108 -2.713 -1.741 1.00 0.00 34 LYS A N 5
ATOM 6854 C CA . LYS A 1 34 ? 12.097 -1.606 -1.639 1.00 0.00 34 LYS A CA 5
ATOM 6855 C C . LYS A 1 34 ? 12.105 -0.885 -2.985 1.00 0.00 34 LYS A C 5
ATOM 6856 O O . LYS A 1 34 ? 12.205 0.323 -3.074 1.00 0.00 34 LYS A O 5
ATOM 6875 N N . GLN A 1 35 ? 11.941 -1.648 -4.034 1.00 0.00 35 GLN A N 5
ATOM 6876 C CA . GLN A 1 35 ? 11.872 -1.055 -5.394 1.00 0.00 35 GLN A CA 5
ATOM 6877 C C . GLN A 1 35 ? 10.516 -0.357 -5.548 1.00 0.00 35 GLN A C 5
ATOM 6878 O O . GLN A 1 35 ? 10.436 0.822 -5.831 1.00 0.00 35 GLN A O 5
ATOM 6892 N N . ILE A 1 36 ? 9.446 -1.084 -5.330 1.00 0.00 36 ILE A N 5
ATOM 6893 C CA . ILE A 1 36 ? 8.085 -0.475 -5.425 1.00 0.00 36 ILE A CA 5
ATOM 6894 C C . ILE A 1 36 ? 8.024 0.761 -4.526 1.00 0.00 36 ILE A C 5
ATOM 6895 O O . ILE A 1 36 ? 7.247 1.670 -4.743 1.00 0.00 36 ILE A O 5
ATOM 6911 N N . ASP A 1 37 ? 8.842 0.788 -3.509 1.00 0.00 37 ASP A N 5
ATOM 6912 C CA . ASP A 1 37 ? 8.851 1.941 -2.573 1.00 0.00 37 ASP A CA 5
ATOM 6913 C C . ASP A 1 37 ? 9.279 3.216 -3.307 1.00 0.00 37 ASP A C 5
ATOM 6914 O O . ASP A 1 37 ? 8.570 4.200 -3.334 1.00 0.00 37 ASP A O 5
ATOM 6923 N N . ASP A 1 38 ? 10.441 3.202 -3.902 1.00 0.00 38 ASP A N 5
ATOM 6924 C CA . ASP A 1 38 ? 10.920 4.410 -4.636 1.00 0.00 38 ASP A CA 5
ATOM 6925 C C . ASP A 1 38 ? 9.902 4.811 -5.706 1.00 0.00 38 ASP A C 5
ATOM 6926 O O . ASP A 1 38 ? 9.712 5.976 -5.997 1.00 0.00 38 ASP A O 5
ATOM 6935 N N . THR A 1 39 ? 9.247 3.850 -6.292 1.00 0.00 39 THR A N 5
ATOM 6936 C CA . THR A 1 39 ? 8.237 4.163 -7.347 1.00 0.00 39 THR A CA 5
ATOM 6937 C C . THR A 1 39 ? 6.924 4.610 -6.698 1.00 0.00 39 THR A C 5
ATOM 6938 O O . THR A 1 39 ? 6.412 5.679 -6.987 1.00 0.00 39 THR A O 5
ATOM 6949 N N . LEU A 1 40 ? 6.381 3.828 -5.800 1.00 0.00 40 LEU A N 5
ATOM 6950 C CA . LEU A 1 40 ? 5.121 4.263 -5.139 1.00 0.00 40 LEU A CA 5
ATOM 6951 C C . LEU A 1 40 ? 5.409 5.554 -4.374 1.00 0.00 40 LEU A C 5
ATOM 6952 O O . LEU A 1 40 ? 4.555 6.403 -4.217 1.00 0.00 40 LEU A O 5
ATOM 6968 N N . GLU A 1 41 ? 6.631 5.727 -3.938 1.00 0.00 41 GLU A N 5
ATOM 6969 C CA . GLU A 1 41 ? 6.992 6.985 -3.234 1.00 0.00 41 GLU A CA 5
ATOM 6970 C C . GLU A 1 41 ? 6.800 8.136 -4.217 1.00 0.00 41 GLU A C 5
ATOM 6971 O O . GLU A 1 41 ? 6.361 9.211 -3.860 1.00 0.00 41 GLU A O 5
ATOM 6983 N N . ASN A 1 42 ? 7.095 7.895 -5.470 1.00 0.00 42 ASN A N 5
ATOM 6984 C CA . ASN A 1 42 ? 6.892 8.949 -6.502 1.00 0.00 42 ASN A CA 5
ATOM 6985 C C . ASN A 1 42 ? 5.394 9.250 -6.608 1.00 0.00 42 ASN A C 5
ATOM 6986 O O . ASN A 1 42 ? 4.996 10.301 -7.067 1.00 0.00 42 ASN A O 5
ATOM 6997 N N . ARG A 1 43 ? 4.569 8.318 -6.161 1.00 0.00 43 ARG A N 5
ATOM 6998 C CA . ARG A 1 43 ? 3.070 8.485 -6.178 1.00 0.00 43 ARG A CA 5
ATOM 6999 C C . ARG A 1 43 ? 2.490 8.208 -7.569 1.00 0.00 43 ARG A C 5
ATOM 7000 O O . ARG A 1 43 ? 3.044 7.452 -8.339 1.00 0.00 43 ARG A O 5
ATOM 7021 N N . GLU A 1 44 ? 1.358 8.805 -7.877 1.00 0.00 44 GLU A N 5
ATOM 7022 C CA . GLU A 1 44 ? 0.683 8.593 -9.205 1.00 0.00 44 GLU A CA 5
ATOM 7023 C C . GLU A 1 44 ? 0.031 7.201 -9.263 1.00 0.00 44 GLU A C 5
ATOM 7024 O O . GLU A 1 44 ? -0.461 6.697 -8.272 1.00 0.00 44 GLU A O 5
ATOM 7036 N N . LEU A 1 45 ? 0.002 6.586 -10.420 1.00 0.00 45 LEU A N 5
ATOM 7037 C CA . LEU A 1 45 ? -0.643 5.242 -10.553 1.00 0.00 45 LEU A CA 5
ATOM 7038 C C . LEU A 1 45 ? 0.418 4.148 -10.725 1.00 0.00 45 LEU A C 5
ATOM 7039 O O . LEU A 1 45 ? 1.195 4.167 -11.659 1.00 0.00 45 LEU A O 5
ATOM 7055 N N . ILE A 1 46 ? 0.451 3.191 -9.832 1.00 0.00 46 ILE A N 5
ATOM 7056 C CA . ILE A 1 46 ? 1.463 2.091 -9.952 1.00 0.00 46 ILE A CA 5
ATOM 7057 C C . ILE A 1 46 ? 0.774 0.754 -10.236 1.00 0.00 46 ILE A C 5
ATOM 7058 O O . ILE A 1 46 ? -0.169 0.364 -9.577 1.00 0.00 46 ILE A O 5
ATOM 7074 N N . LYS A 1 47 ? 1.268 0.052 -11.214 1.00 0.00 47 LYS A N 5
ATOM 7075 C CA . LYS A 1 47 ? 0.700 -1.276 -11.579 1.00 0.00 47 LYS A CA 5
ATOM 7076 C C . LYS A 1 47 ? 1.702 -2.336 -11.113 1.00 0.00 47 LYS A C 5
ATOM 7077 O O . LYS A 1 47 ? 2.876 -2.218 -11.385 1.00 0.00 47 LYS A O 5
ATOM 7096 N N . VAL A 1 48 ? 1.298 -3.335 -10.379 1.00 0.00 48 VAL A N 5
ATOM 7097 C CA . VAL A 1 48 ? 2.297 -4.313 -9.898 1.00 0.00 48 VAL A CA 5
ATOM 7098 C C . VAL A 1 48 ? 1.907 -5.754 -10.255 1.00 0.00 48 VAL A C 5
ATOM 7099 O O . VAL A 1 48 ? 0.806 -6.186 -10.007 1.00 0.00 48 VAL A O 5
ATOM 7112 N N . HIS A 1 49 ? 2.816 -6.505 -10.818 1.00 0.00 49 HIS A N 5
ATOM 7113 C CA . HIS A 1 49 ? 2.500 -7.922 -11.180 1.00 0.00 49 HIS A CA 5
ATOM 7114 C C . HIS A 1 49 ? 2.840 -8.864 -10.017 1.00 0.00 49 HIS A C 5
ATOM 7115 O O . HIS A 1 49 ? 3.890 -8.765 -9.412 1.00 0.00 49 HIS A O 5
ATOM 7129 N N . VAL A 1 50 ? 1.961 -9.780 -9.703 1.00 0.00 50 VAL A N 5
ATOM 7130 C CA . VAL A 1 50 ? 2.233 -10.732 -8.583 1.00 0.00 50 VAL A CA 5
ATOM 7131 C C . VAL A 1 50 ? 2.640 -12.092 -9.127 1.00 0.00 50 VAL A C 5
ATOM 7132 O O . VAL A 1 50 ? 1.959 -12.692 -9.936 1.00 0.00 50 VAL A O 5
ATOM 7145 N N . LEU A 1 51 ? 3.771 -12.567 -8.690 1.00 0.00 51 LEU A N 5
ATOM 7146 C CA . LEU A 1 51 ? 4.270 -13.875 -9.169 1.00 0.00 51 LEU A CA 5
ATOM 7147 C C . LEU A 1 51 ? 3.544 -15.059 -8.519 1.00 0.00 51 LEU A C 5
ATOM 7148 O O . LEU A 1 51 ? 3.946 -16.196 -8.668 1.00 0.00 51 LEU A O 5
ATOM 7164 N N . GLN A 1 52 ? 2.483 -14.815 -7.814 1.00 0.00 52 GLN A N 5
ATOM 7165 C CA . GLN A 1 52 ? 1.738 -15.938 -7.172 1.00 0.00 52 GLN A CA 5
ATOM 7166 C C . GLN A 1 52 ? 0.732 -16.528 -8.166 1.00 0.00 52 GLN A C 5
ATOM 7167 O O . GLN A 1 52 ? 0.364 -17.683 -8.082 1.00 0.00 52 GLN A O 5
ATOM 7181 N N . ASN A 1 53 ? 0.291 -15.742 -9.110 1.00 0.00 53 ASN A N 5
ATOM 7182 C CA . ASN A 1 53 ? -0.684 -16.249 -10.119 1.00 0.00 53 ASN A CA 5
ATOM 7183 C C . ASN A 1 53 ? -1.920 -16.834 -9.430 1.00 0.00 53 ASN A C 5
ATOM 7184 O O . ASN A 1 53 ? -2.447 -17.850 -9.839 1.00 0.00 53 ASN A O 5
ATOM 7195 N N . ASN A 1 54 ? -2.390 -16.204 -8.388 1.00 0.00 54 ASN A N 5
ATOM 7196 C CA . ASN A 1 54 ? -3.594 -16.731 -7.682 1.00 0.00 54 ASN A CA 5
ATOM 7197 C C . ASN A 1 54 ? -4.729 -15.704 -7.737 1.00 0.00 54 ASN A C 5
ATOM 7198 O O . ASN A 1 54 ? -4.500 -14.517 -7.861 1.00 0.00 54 ASN A O 5
ATOM 7209 N N . PHE A 1 55 ? -5.953 -16.152 -7.655 1.00 0.00 55 PHE A N 5
ATOM 7210 C CA . PHE A 1 55 ? -7.102 -15.202 -7.717 1.00 0.00 55 PHE A CA 5
ATOM 7211 C C . PHE A 1 55 ? -7.292 -14.469 -6.384 1.00 0.00 55 PHE A C 5
ATOM 7212 O O . PHE A 1 55 ? -6.816 -13.365 -6.204 1.00 0.00 55 PHE A O 5
ATOM 7229 N N . ASP A 1 56 ? -7.997 -15.057 -5.454 1.00 0.00 56 ASP A N 5
ATOM 7230 C CA . ASP A 1 56 ? -8.223 -14.366 -4.150 1.00 0.00 56 ASP A CA 5
ATOM 7231 C C . ASP A 1 56 ? -6.950 -14.325 -3.309 1.00 0.00 56 ASP A C 5
ATOM 7232 O O . ASP A 1 56 ? -6.889 -13.671 -2.285 1.00 0.00 56 ASP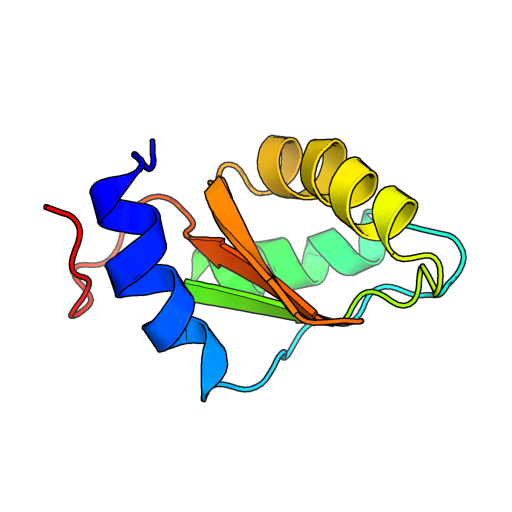 A O 5
ATOM 7241 N N . ASP A 1 57 ? -5.931 -14.992 -3.740 1.00 0.00 57 ASP A N 5
ATOM 7242 C CA . ASP A 1 57 ? -4.653 -14.971 -2.972 1.00 0.00 57 ASP A CA 5
ATOM 7243 C C . ASP A 1 57 ? -3.797 -13.801 -3.458 1.00 0.00 57 ASP A C 5
ATOM 7244 O O . ASP A 1 57 ? -3.211 -13.082 -2.673 1.00 0.00 57 ASP A O 5
ATOM 7253 N N . LYS A 1 58 ? -3.741 -13.586 -4.748 1.00 0.00 58 LYS A N 5
ATOM 7254 C CA . LYS A 1 58 ? -2.944 -12.441 -5.268 1.00 0.00 58 LYS A CA 5
ATOM 7255 C C . LYS A 1 58 ? -3.553 -11.140 -4.747 1.00 0.00 58 LYS A C 5
ATOM 7256 O O . LYS A 1 58 ? -2.856 -10.198 -4.426 1.00 0.00 58 LYS A O 5
ATOM 7275 N N . LYS A 1 59 ? -4.854 -11.092 -4.642 1.00 0.00 59 LYS A N 5
ATOM 7276 C CA . LYS A 1 59 ? -5.514 -9.864 -4.118 1.00 0.00 59 LYS A CA 5
ATOM 7277 C C . LYS A 1 59 ? -5.099 -9.662 -2.661 1.00 0.00 59 LYS A C 5
ATOM 7278 O O . LYS A 1 59 ? -4.714 -8.583 -2.259 1.00 0.00 59 LYS A O 5
ATOM 7297 N N . GLU A 1 60 ? -5.152 -10.703 -1.869 1.00 0.00 60 GLU A N 5
ATOM 7298 C CA . GLU A 1 60 ? -4.733 -10.570 -0.444 1.00 0.00 60 GLU A CA 5
ATOM 7299 C C . GLU A 1 60 ? -3.305 -10.024 -0.396 1.00 0.00 60 GLU A C 5
ATOM 7300 O O . GLU A 1 60 ? -2.960 -9.212 0.441 1.00 0.00 60 GLU A O 5
ATOM 7312 N N . LEU A 1 61 ? -2.471 -10.450 -1.309 1.00 0.00 61 LEU A N 5
ATOM 7313 C CA . LEU A 1 61 ? -1.076 -9.934 -1.326 1.00 0.00 61 LEU A CA 5
ATOM 7314 C C . LEU A 1 61 ? -1.119 -8.407 -1.392 1.00 0.00 61 LEU A C 5
ATOM 7315 O O . LEU A 1 61 ? -0.432 -7.728 -0.659 1.00 0.00 61 LEU A O 5
ATOM 7331 N N . ALA A 1 62 ? -1.948 -7.853 -2.241 1.00 0.00 62 ALA A N 5
ATOM 7332 C CA . ALA A 1 62 ? -2.035 -6.368 -2.299 1.00 0.00 62 ALA A CA 5
ATOM 7333 C C . ALA A 1 62 ? -2.375 -5.843 -0.911 1.00 0.00 62 ALA A C 5
ATOM 7334 O O . ALA A 1 62 ? -1.867 -4.837 -0.480 1.00 0.00 62 ALA A O 5
ATOM 7341 N N . GLU A 1 63 ? -3.218 -6.537 -0.189 1.00 0.00 63 GLU A N 5
ATOM 7342 C CA . GLU A 1 63 ? -3.560 -6.082 1.190 1.00 0.00 63 GLU A CA 5
ATOM 7343 C C . GLU A 1 63 ? -2.272 -5.807 1.955 1.00 0.00 63 GLU A C 5
ATOM 7344 O O . GLU A 1 63 ? -2.180 -4.919 2.781 1.00 0.00 63 GLU A O 5
ATOM 7356 N N . THR A 1 64 ? -1.273 -6.554 1.630 1.00 0.00 64 THR A N 5
ATOM 7357 C CA . THR A 1 64 ? 0.059 -6.367 2.266 1.00 0.00 64 THR A CA 5
ATOM 7358 C C . THR A 1 64 ? 0.811 -5.243 1.548 1.00 0.00 64 THR A C 5
ATOM 7359 O O . THR A 1 64 ? 1.556 -4.497 2.151 1.00 0.00 64 THR A O 5
ATOM 7370 N N . LEU A 1 65 ? 0.610 -5.107 0.260 1.00 0.00 65 LEU A N 5
ATOM 7371 C CA . LEU A 1 65 ? 1.308 -4.020 -0.485 1.00 0.00 65 LEU A CA 5
ATOM 7372 C C . LEU A 1 65 ? 0.575 -2.698 -0.268 1.00 0.00 65 LEU A C 5
ATOM 7373 O O . LEU A 1 65 ? 1.160 -1.714 0.128 1.00 0.00 65 LEU A O 5
ATOM 7389 N N . SER A 1 66 ? -0.711 -2.671 -0.507 1.00 0.00 66 SER A N 5
ATOM 7390 C CA . SER A 1 66 ? -1.480 -1.412 -0.292 1.00 0.00 66 SER A CA 5
ATOM 7391 C C . SER A 1 66 ? -1.207 -0.868 1.115 1.00 0.00 66 SER A C 5
ATOM 7392 O O . SER A 1 66 ? -1.082 0.324 1.317 1.00 0.00 66 SER A O 5
ATOM 7400 N N . GLU A 1 67 ? -1.112 -1.735 2.090 1.00 0.00 67 GLU A N 5
ATOM 7401 C CA . GLU A 1 67 ? -0.847 -1.266 3.481 1.00 0.00 67 GLU A CA 5
ATOM 7402 C C . GLU A 1 67 ? 0.619 -0.845 3.638 1.00 0.00 67 GLU A C 5
ATOM 7403 O O . GLU A 1 67 ? 0.940 0.036 4.411 1.00 0.00 67 GLU A O 5
ATOM 7415 N N . ALA A 1 68 ? 1.511 -1.466 2.914 1.00 0.00 68 ALA A N 5
ATOM 7416 C CA . ALA A 1 68 ? 2.953 -1.097 3.029 1.00 0.00 68 ALA A CA 5
ATOM 7417 C C . ALA A 1 68 ? 3.318 -0.019 2.000 1.00 0.00 68 ALA A C 5
ATOM 7418 O O . ALA A 1 68 ? 4.363 0.595 2.077 1.00 0.00 68 ALA A O 5
ATOM 7425 N N . THR A 1 69 ? 2.468 0.214 1.035 1.00 0.00 69 THR A N 5
ATOM 7426 C CA . THR A 1 69 ? 2.770 1.249 0.005 1.00 0.00 69 THR A CA 5
ATOM 7427 C C . THR A 1 69 ? 2.129 2.590 0.380 1.00 0.00 69 THR A C 5
ATOM 7428 O O . THR A 1 69 ? 2.273 3.570 -0.323 1.00 0.00 69 THR A O 5
ATOM 7439 N N . ARG A 1 70 ? 1.418 2.648 1.477 1.00 0.00 70 ARG A N 5
ATOM 7440 C CA . ARG A 1 70 ? 0.771 3.933 1.873 1.00 0.00 70 ARG A CA 5
ATOM 7441 C C . ARG A 1 70 ? -0.091 4.452 0.721 1.00 0.00 70 ARG A C 5
ATOM 7442 O O . ARG A 1 70 ? -0.141 5.635 0.450 1.00 0.00 70 ARG A O 5
ATOM 7463 N N . SER A 1 71 ? -0.763 3.569 0.036 1.00 0.00 71 SER A N 5
ATOM 7464 C CA . SER A 1 71 ? -1.615 4.003 -1.108 1.00 0.00 71 SER A CA 5
ATOM 7465 C C . SER A 1 71 ? -2.983 3.322 -1.044 1.00 0.00 71 SER A C 5
ATOM 7466 O O . SER A 1 71 ? -3.332 2.704 -0.057 1.00 0.00 71 SER A O 5
ATOM 7474 N N . GLU A 1 72 ? -3.769 3.437 -2.082 1.00 0.00 72 GLU A N 5
ATOM 7475 C CA . GLU A 1 72 ? -5.120 2.804 -2.061 1.00 0.00 72 GLU A CA 5
ATOM 7476 C C . GLU A 1 72 ? -5.364 1.977 -3.331 1.00 0.00 72 GLU A C 5
ATOM 7477 O O . GLU A 1 72 ? -5.415 2.499 -4.426 1.00 0.00 72 GLU A O 5
ATOM 7489 N N . LEU A 1 73 ? -5.504 0.684 -3.184 1.00 0.00 73 LEU A N 5
ATOM 7490 C CA . LEU A 1 73 ? -5.733 -0.197 -4.359 1.00 0.00 73 LEU A CA 5
ATOM 7491 C C . LEU A 1 73 ? -7.026 0.136 -5.098 1.00 0.00 73 LEU A C 5
ATOM 7492 O O . LEU A 1 73 ? -8.095 -0.238 -4.654 1.00 0.00 73 LEU A O 5
ATOM 7508 N N . VAL A 1 74 ? -6.958 0.746 -6.254 1.00 0.00 74 VAL A N 5
ATOM 7509 C CA . VAL A 1 74 ? -8.227 0.959 -6.993 1.00 0.00 74 VAL A CA 5
ATOM 7510 C C . VAL A 1 74 ? -8.689 -0.437 -7.413 1.00 0.00 74 VAL A C 5
ATOM 7511 O O . VAL A 1 74 ? -9.844 -0.792 -7.297 1.00 0.00 74 VAL A O 5
ATOM 7524 N N . GLN A 1 75 ? -7.758 -1.264 -7.852 1.00 0.00 75 GLN A N 5
ATOM 7525 C CA . GLN A 1 75 ? -8.126 -2.661 -8.221 1.00 0.00 75 GLN A CA 5
ATOM 7526 C C . GLN A 1 75 ? -6.966 -3.470 -8.742 1.00 0.00 75 GLN A C 5
ATOM 7527 O O . GLN A 1 75 ? -5.833 -3.088 -8.669 1.00 0.00 75 GLN A O 5
ATOM 7541 N N . VAL A 1 76 ? -7.269 -4.643 -9.183 1.00 0.00 76 VAL A N 5
ATOM 7542 C CA . VAL A 1 76 ? -6.219 -5.567 -9.651 1.00 0.00 76 VAL A CA 5
ATOM 7543 C C . VAL A 1 76 ? -6.501 -5.984 -11.104 1.00 0.00 76 VAL A C 5
ATOM 7544 O O . VAL A 1 76 ? -7.606 -6.355 -11.449 1.00 0.00 76 VAL A O 5
ATOM 7557 N N . ILE A 1 77 ? -5.515 -5.923 -11.952 1.00 0.00 77 ILE A N 5
ATOM 7558 C CA . ILE A 1 77 ? -5.727 -6.309 -13.366 1.00 0.00 77 ILE A CA 5
ATOM 7559 C C . ILE A 1 77 ? -5.193 -7.732 -13.605 1.00 0.00 77 ILE A C 5
ATOM 7560 O O . ILE A 1 77 ? -4.012 -7.940 -13.796 1.00 0.00 77 ILE A O 5
ATOM 7576 N N . GLY A 1 78 ? -6.063 -8.707 -13.607 1.00 0.00 78 GLY A N 5
ATOM 7577 C CA . GLY A 1 78 ? -5.620 -10.113 -13.845 1.00 0.00 78 GLY A CA 5
ATOM 7578 C C . GLY A 1 78 ? -4.424 -10.457 -12.952 1.00 0.00 78 GLY A C 5
ATOM 7579 O O . GLY A 1 78 ? -4.577 -10.773 -11.790 1.00 0.00 78 GLY A O 5
ATOM 7583 N N . SER A 1 79 ? -3.235 -10.408 -13.490 1.00 0.00 79 SER A N 5
ATOM 7584 C CA . SER A 1 79 ? -2.030 -10.742 -12.673 1.00 0.00 79 SER A CA 5
ATOM 7585 C C . SER A 1 79 ? -1.332 -9.468 -12.192 1.00 0.00 79 SER A C 5
ATOM 7586 O O . SER A 1 79 ? -0.214 -9.506 -11.718 1.00 0.00 79 SER A O 5
ATOM 7594 N N . MET A 1 80 ? -1.976 -8.340 -12.305 1.00 0.00 80 MET A N 5
ATOM 7595 C CA . MET A 1 80 ? -1.335 -7.077 -11.847 1.00 0.00 80 MET A CA 5
ATOM 7596 C C . MET A 1 80 ? -2.202 -6.393 -10.786 1.00 0.00 80 MET A C 5
ATOM 7597 O O . MET A 1 80 ? -3.406 -6.543 -10.766 1.00 0.00 80 MET A O 5
ATOM 7611 N N . ILE A 1 81 ? -1.605 -5.632 -9.913 1.00 0.00 81 ILE A N 5
ATOM 7612 C CA . ILE A 1 81 ? -2.394 -4.927 -8.873 1.00 0.00 81 ILE A CA 5
ATOM 7613 C C . ILE A 1 81 ? -2.350 -3.428 -9.157 1.00 0.00 81 ILE A C 5
ATOM 7614 O O . ILE A 1 81 ? -1.316 -2.877 -9.476 1.00 0.00 81 ILE A O 5
ATOM 7630 N N . VAL A 1 82 ? -3.465 -2.770 -9.074 1.00 0.00 82 VAL A N 5
ATOM 7631 C CA . VAL A 1 82 ? -3.494 -1.314 -9.376 1.00 0.00 82 VAL A CA 5
ATOM 7632 C C . VAL A 1 82 ? -3.629 -0.478 -8.113 1.00 0.00 82 VAL A C 5
ATOM 7633 O O . VAL A 1 82 ? -4.668 -0.448 -7.490 1.00 0.00 82 VAL A O 5
ATOM 7646 N N . ILE A 1 83 ? -2.604 0.233 -7.741 1.00 0.00 83 ILE A N 5
ATOM 7647 C CA . ILE A 1 83 ? -2.713 1.071 -6.518 1.00 0.00 83 ILE A CA 5
ATOM 7648 C C . ILE A 1 83 ? -2.412 2.530 -6.842 1.00 0.00 83 ILE A C 5
ATOM 7649 O O . ILE A 1 83 ? -1.560 2.841 -7.650 1.00 0.00 83 ILE A O 5
ATOM 7665 N N . TYR A 1 84 ? -3.103 3.427 -6.205 1.00 0.00 84 TYR A N 5
ATOM 7666 C CA . TYR A 1 84 ? -2.855 4.868 -6.459 1.00 0.00 84 TYR A CA 5
ATOM 7667 C C . TYR A 1 84 ? -2.351 5.522 -5.164 1.00 0.00 84 TYR A C 5
ATOM 7668 O O . TYR A 1 84 ? -3.088 5.656 -4.207 1.00 0.00 84 TYR A O 5
ATOM 7686 N N . ARG A 1 85 ? -1.114 5.932 -5.122 1.00 0.00 85 ARG A N 5
ATOM 7687 C CA . ARG A 1 85 ? -0.608 6.576 -3.875 1.00 0.00 85 ARG A CA 5
ATOM 7688 C C . ARG A 1 85 ? -0.869 8.088 -3.915 1.00 0.00 85 ARG A C 5
ATOM 7689 O O . ARG A 1 85 ? -0.277 8.791 -4.705 1.00 0.00 85 ARG A O 5
ATOM 7710 N N . GLU A 1 86 ? -1.728 8.563 -3.031 1.00 0.00 86 GLU A N 5
ATOM 7711 C CA . GLU A 1 86 ? -2.085 10.030 -2.920 1.00 0.00 86 GLU A CA 5
ATOM 7712 C C . GLU A 1 86 ? -1.733 10.852 -4.180 1.00 0.00 86 GLU A C 5
ATOM 7713 O O . GLU A 1 86 ? -1.846 10.384 -5.295 1.00 0.00 86 GLU A O 5
ATOM 7725 N N . SER A 1 87 ? -1.334 12.089 -4.008 1.00 0.00 87 SER A N 5
ATOM 7726 C CA . SER A 1 87 ? -0.984 12.938 -5.187 1.00 0.00 87 SER A CA 5
ATOM 7727 C C . SER A 1 87 ? 0.372 13.612 -4.967 1.00 0.00 87 SER A C 5
ATOM 7728 O O . SER A 1 87 ? 0.722 13.977 -3.863 1.00 0.00 87 SER A O 5
ATOM 7736 N N . LYS A 1 88 ? 1.128 13.797 -6.009 1.00 0.00 88 LYS A N 5
ATOM 7737 C CA . LYS A 1 88 ? 2.446 14.466 -5.864 1.00 0.00 88 LYS A CA 5
ATOM 7738 C C . LYS A 1 88 ? 2.816 15.064 -7.210 1.00 0.00 88 LYS A C 5
ATOM 7739 O O . LYS A 1 88 ? 2.882 16.266 -7.377 1.00 0.00 88 LYS A O 5
ATOM 7758 N N . GLU A 1 89 ? 3.003 14.230 -8.189 1.00 0.00 89 GLU A N 5
ATOM 7759 C CA . GLU A 1 89 ? 3.304 14.744 -9.544 1.00 0.00 89 GLU A CA 5
ATOM 7760 C C . GLU A 1 89 ? 1.984 14.820 -10.305 1.00 0.00 89 GLU A C 5
ATOM 7761 O O . GLU A 1 89 ? 1.264 13.848 -10.395 1.00 0.00 89 GLU A O 5
ATOM 7773 N N . ASN A 1 90 ? 1.646 15.968 -10.812 1.00 0.00 90 ASN A N 5
ATOM 7774 C CA . ASN A 1 90 ? 0.350 16.122 -11.539 1.00 0.00 90 ASN A CA 5
ATOM 7775 C C . ASN A 1 90 ? 0.281 15.196 -12.755 1.00 0.00 90 ASN A C 5
ATOM 7776 O O . ASN A 1 90 ? 0.419 15.611 -13.888 1.00 0.00 90 ASN A O 5
ATOM 7787 N N . LYS A 1 91 ? 0.029 13.948 -12.511 1.00 0.00 91 LYS A N 5
ATOM 7788 C CA . LYS A 1 91 ? -0.103 12.960 -13.613 1.00 0.00 91 LYS A CA 5
ATOM 7789 C C . LYS A 1 91 ? -1.581 12.867 -13.962 1.00 0.00 91 LYS A C 5
ATOM 7790 O O . LYS A 1 91 ? -2.409 13.249 -13.165 1.00 0.00 91 LYS A O 5
ATOM 7809 N N . GLU A 1 92 ? -1.933 12.407 -15.134 1.00 0.00 92 GLU A N 5
ATOM 7810 C CA . GLU A 1 92 ? -3.383 12.335 -15.474 1.00 0.00 92 GLU A CA 5
ATOM 7811 C C . GLU A 1 92 ? -4.066 11.322 -14.551 1.00 0.00 92 GLU A C 5
ATOM 7812 O O . GLU A 1 92 ? -4.441 10.237 -14.949 1.00 0.00 92 GLU A O 5
ATOM 7824 N N . ILE A 1 93 ? -4.215 11.689 -13.309 1.00 0.00 93 ILE A N 5
ATOM 7825 C CA . ILE A 1 93 ? -4.854 10.804 -12.305 1.00 0.00 93 ILE A CA 5
ATOM 7826 C C . ILE A 1 93 ? -6.208 11.388 -11.899 1.00 0.00 93 ILE A C 5
ATOM 7827 O O . ILE A 1 93 ? -6.331 12.573 -11.660 1.00 0.00 93 ILE A O 5
ATOM 7843 N N . GLU A 1 94 ? -7.223 10.577 -11.809 1.00 0.00 94 GLU A N 5
ATOM 7844 C CA . GLU A 1 94 ? -8.554 11.114 -11.407 1.00 0.00 94 GLU A CA 5
ATOM 7845 C C . GLU A 1 94 ? -8.867 10.741 -9.976 1.00 0.00 94 GLU A C 5
ATOM 7846 O O . GLU A 1 94 ? -8.446 9.715 -9.480 1.00 0.00 94 GLU A O 5
ATOM 7858 N N . LEU A 1 95 ? -9.647 11.541 -9.322 1.00 0.00 95 LEU A N 5
ATOM 7859 C CA . LEU A 1 95 ? -10.037 11.200 -7.941 1.00 0.00 95 LEU A CA 5
ATOM 7860 C C . LEU A 1 95 ? -11.033 12.233 -7.401 1.00 0.00 95 LEU A C 5
ATOM 7861 O O . LEU A 1 95 ? -10.729 12.964 -6.480 1.00 0.00 95 LEU A O 5
ATOM 7877 N N . PRO A 1 96 ? -12.197 12.257 -8.000 1.00 0.00 96 PRO A N 5
ATOM 7878 C CA . PRO A 1 96 ? -13.250 13.209 -7.577 1.00 0.00 96 PRO A CA 5
ATOM 7879 C C . PRO A 1 96 ? -13.883 12.756 -6.258 1.00 0.00 96 PRO A C 5
ATOM 7880 O O . PRO A 1 96 ? -15.066 12.992 -6.080 1.00 0.00 96 PRO A O 5
ATOM 7891 N N . MET A 1 1 ? -6.912 8.865 0.867 1.00 0.00 1 MET A N 6
ATOM 7892 C CA . MET A 1 1 ? -7.360 7.470 0.578 1.00 0.00 1 MET A CA 6
ATOM 7893 C C . MET A 1 1 ? -8.136 7.422 -0.732 1.00 0.00 1 MET A C 6
ATOM 7894 O O . MET A 1 1 ? -8.329 8.422 -1.394 1.00 0.00 1 MET A O 6
ATOM 7910 N N . LEU A 1 2 ? -8.599 6.264 -1.100 1.00 0.00 2 LEU A N 6
ATOM 7911 C CA . LEU A 1 2 ? -9.382 6.146 -2.353 1.00 0.00 2 LEU A CA 6
ATOM 7912 C C . LEU A 1 2 ? -10.793 5.676 -2.063 1.00 0.00 2 LEU A C 6
ATOM 7913 O O . LEU A 1 2 ? -11.072 5.040 -1.067 1.00 0.00 2 LEU A O 6
ATOM 7929 N N . THR A 1 3 ? -11.684 6.026 -2.932 1.00 0.00 3 THR A N 6
ATOM 7930 C CA . THR A 1 3 ? -13.103 5.660 -2.745 1.00 0.00 3 THR A CA 6
ATOM 7931 C C . THR A 1 3 ? -13.608 4.861 -3.958 1.00 0.00 3 THR A C 6
ATOM 7932 O O . THR A 1 3 ? -12.959 4.780 -4.980 1.00 0.00 3 THR A O 6
ATOM 7943 N N . GLY A 1 4 ? -14.754 4.263 -3.835 1.00 0.00 4 GLY A N 6
ATOM 7944 C CA . GLY A 1 4 ? -15.309 3.449 -4.958 1.00 0.00 4 GLY A CA 6
ATOM 7945 C C . GLY A 1 4 ? -15.290 4.244 -6.268 1.00 0.00 4 GLY A C 6
ATOM 7946 O O . GLY A 1 4 ? -14.896 3.741 -7.301 1.00 0.00 4 GLY A O 6
ATOM 7950 N N . LYS A 1 5 ? -15.728 5.473 -6.242 1.00 0.00 5 LYS A N 6
ATOM 7951 C CA . LYS A 1 5 ? -15.749 6.282 -7.498 1.00 0.00 5 LYS A CA 6
ATOM 7952 C C . LYS A 1 5 ? -14.332 6.536 -8.018 1.00 0.00 5 LYS A C 6
ATOM 7953 O O . LYS A 1 5 ? -14.079 6.449 -9.205 1.00 0.00 5 LYS A O 6
ATOM 7972 N N . GLN A 1 6 ? -13.400 6.845 -7.157 1.00 0.00 6 GLN A N 6
ATOM 7973 C CA . GLN A 1 6 ? -12.016 7.093 -7.632 1.00 0.00 6 GLN A CA 6
ATOM 7974 C C . GLN A 1 6 ? -11.453 5.801 -8.219 1.00 0.00 6 GLN A C 6
ATOM 7975 O O . GLN A 1 6 ? -10.776 5.800 -9.227 1.00 0.00 6 GLN A O 6
ATOM 7989 N N . LYS A 1 7 ? -11.758 4.699 -7.598 1.00 0.00 7 LYS A N 6
ATOM 7990 C CA . LYS A 1 7 ? -11.281 3.382 -8.102 1.00 0.00 7 LYS A CA 6
ATOM 7991 C C . LYS A 1 7 ? -11.727 3.196 -9.552 1.00 0.00 7 LYS A C 6
ATOM 7992 O O . LYS A 1 7 ? -10.985 2.726 -10.381 1.00 0.00 7 LYS A O 6
ATOM 8011 N N . ARG A 1 8 ? -12.938 3.561 -9.861 1.00 0.00 8 ARG A N 6
ATOM 8012 C CA . ARG A 1 8 ? -13.430 3.396 -11.258 1.00 0.00 8 ARG A CA 6
ATOM 8013 C C . ARG A 1 8 ? -12.522 4.149 -12.244 1.00 0.00 8 ARG A C 6
ATOM 8014 O O . ARG A 1 8 ? -11.997 3.579 -13.185 1.00 0.00 8 ARG A O 6
ATOM 8035 N N . TYR A 1 9 ? -12.333 5.422 -12.031 1.00 0.00 9 TYR A N 6
ATOM 8036 C CA . TYR A 1 9 ? -11.465 6.217 -12.951 1.00 0.00 9 TYR A CA 6
ATOM 8037 C C . TYR A 1 9 ? -10.026 5.717 -12.908 1.00 0.00 9 TYR A C 6
ATOM 8038 O O . TYR A 1 9 ? -9.378 5.555 -13.923 1.00 0.00 9 TYR A O 6
ATOM 8056 N N . LEU A 1 10 ? -9.515 5.510 -11.735 1.00 0.00 10 LEU A N 6
ATOM 8057 C CA . LEU A 1 10 ? -8.105 5.064 -11.603 1.00 0.00 10 LEU A CA 6
ATOM 8058 C C . LEU A 1 10 ? -7.924 3.607 -12.016 1.00 0.00 10 LEU A C 6
ATOM 8059 O O . LEU A 1 10 ? -6.946 3.256 -12.646 1.00 0.00 10 LEU A O 6
ATOM 8075 N N . ARG A 1 11 ? -8.840 2.749 -11.665 1.00 0.00 11 ARG A N 6
ATOM 8076 C CA . ARG A 1 11 ? -8.685 1.316 -12.041 1.00 0.00 11 ARG A CA 6
ATOM 8077 C C . ARG A 1 11 ? -8.388 1.209 -13.544 1.00 0.00 11 ARG A C 6
ATOM 8078 O O . ARG A 1 11 ? -7.547 0.443 -13.970 1.00 0.00 11 ARG A O 6
ATOM 8099 N N . SER A 1 12 ? -9.072 1.983 -14.346 1.00 0.00 12 SER A N 6
ATOM 8100 C CA . SER A 1 12 ? -8.824 1.933 -15.815 1.00 0.00 12 SER A CA 6
ATOM 8101 C C . SER A 1 12 ? -7.545 2.704 -16.163 1.00 0.00 12 SER A C 6
ATOM 8102 O O . SER A 1 12 ? -6.884 2.418 -17.141 1.00 0.00 12 SER A O 6
ATOM 8110 N N . LEU A 1 13 ? -7.196 3.686 -15.373 1.00 0.00 13 LEU A N 6
ATOM 8111 C CA . LEU A 1 13 ? -5.968 4.480 -15.665 1.00 0.00 13 LEU A CA 6
ATOM 8112 C C . LEU A 1 13 ? -4.730 3.602 -15.606 1.00 0.00 13 LEU A C 6
ATOM 8113 O O . LEU A 1 13 ? -3.916 3.629 -16.497 1.00 0.00 13 LEU A O 6
ATOM 8129 N N . ALA A 1 14 ? -4.585 2.838 -14.561 1.00 0.00 14 ALA A N 6
ATOM 8130 C CA . ALA A 1 14 ? -3.386 1.960 -14.414 1.00 0.00 14 ALA A CA 6
ATOM 8131 C C . ALA A 1 14 ? -3.359 0.870 -15.498 1.00 0.00 14 ALA A C 6
ATOM 8132 O O . ALA A 1 14 ? -2.378 0.172 -15.661 1.00 0.00 14 ALA A O 6
ATOM 8139 N N . HIS A 1 15 ? -4.432 0.706 -16.227 1.00 0.00 15 HIS A N 6
ATOM 8140 C CA . HIS A 1 15 ? -4.469 -0.353 -17.282 1.00 0.00 15 HIS A CA 6
ATOM 8141 C C . HIS A 1 15 ? -3.565 0.012 -18.464 1.00 0.00 15 HIS A C 6
ATOM 8142 O O . HIS A 1 15 ? -2.814 -0.806 -18.957 1.00 0.00 15 HIS A O 6
ATOM 8156 N N . ASN A 1 16 ? -3.635 1.228 -18.931 1.00 0.00 16 ASN A N 6
ATOM 8157 C CA . ASN A 1 16 ? -2.783 1.634 -20.088 1.00 0.00 16 ASN A CA 6
ATOM 8158 C C . ASN A 1 16 ? -1.352 1.942 -19.631 1.00 0.00 16 ASN A C 6
ATOM 8159 O O . ASN A 1 16 ? -0.495 2.268 -20.428 1.00 0.00 16 ASN A O 6
ATOM 8170 N N . ILE A 1 17 ? -1.088 1.856 -18.355 1.00 0.00 17 ILE A N 6
ATOM 8171 C CA . ILE A 1 17 ? 0.273 2.158 -17.848 1.00 0.00 17 ILE A CA 6
ATOM 8172 C C . ILE A 1 17 ? 1.068 0.860 -17.680 1.00 0.00 17 ILE A C 6
ATOM 8173 O O . ILE A 1 17 ? 0.529 -0.226 -17.760 1.00 0.00 17 ILE A O 6
ATOM 8189 N N . ASP A 1 18 ? 2.347 0.967 -17.461 1.00 0.00 18 ASP A N 6
ATOM 8190 C CA . ASP A 1 18 ? 3.189 -0.257 -17.302 1.00 0.00 18 ASP A CA 6
ATOM 8191 C C . ASP A 1 18 ? 3.689 -0.438 -15.851 1.00 0.00 18 ASP A C 6
ATOM 8192 O O . ASP A 1 18 ? 3.980 0.529 -15.172 1.00 0.00 18 ASP A O 6
ATOM 8201 N N . PRO A 1 19 ? 3.815 -1.685 -15.444 1.00 0.00 19 PRO A N 6
ATOM 8202 C CA . PRO A 1 19 ? 4.340 -2.014 -14.086 1.00 0.00 19 PRO A CA 6
ATOM 8203 C C . PRO A 1 19 ? 5.860 -1.767 -14.050 1.00 0.00 19 PRO A C 6
ATOM 8204 O O . PRO A 1 19 ? 6.552 -1.956 -15.031 1.00 0.00 19 PRO A O 6
ATOM 8215 N N . ILE A 1 20 ? 6.382 -1.381 -12.920 1.00 0.00 20 ILE A N 6
ATOM 8216 C CA . ILE A 1 20 ? 7.868 -1.157 -12.795 1.00 0.00 20 ILE A CA 6
ATOM 8217 C C . ILE A 1 20 ? 8.434 -2.179 -11.803 1.00 0.00 20 ILE A C 6
ATOM 8218 O O . ILE A 1 20 ? 9.609 -2.487 -11.797 1.00 0.00 20 ILE A O 6
ATOM 8234 N N . PHE A 1 21 ? 7.588 -2.670 -10.946 1.00 0.00 21 PHE A N 6
ATOM 8235 C CA . PHE A 1 21 ? 8.009 -3.643 -9.896 1.00 0.00 21 PHE A CA 6
ATOM 8236 C C . PHE A 1 21 ? 7.400 -5.022 -10.173 1.00 0.00 21 PHE A C 6
ATOM 8237 O O . PHE A 1 21 ? 6.281 -5.138 -10.634 1.00 0.00 21 PHE A O 6
ATOM 8254 N N . GLN A 1 22 ? 8.135 -6.068 -9.898 1.00 0.00 22 GLN A N 6
ATOM 8255 C CA . GLN A 1 22 ? 7.610 -7.442 -10.147 1.00 0.00 22 GLN A CA 6
ATOM 8256 C C . GLN A 1 22 ? 7.907 -8.354 -8.951 1.00 0.00 22 GLN A C 6
ATOM 8257 O O . GLN A 1 22 ? 9.049 -8.577 -8.597 1.00 0.00 22 GLN A O 6
ATOM 8271 N N . ILE A 1 23 ? 6.891 -8.891 -8.333 1.00 0.00 23 ILE A N 6
ATOM 8272 C CA . ILE A 1 23 ? 7.115 -9.799 -7.169 1.00 0.00 23 ILE A CA 6
ATOM 8273 C C . ILE A 1 23 ? 7.343 -11.225 -7.676 1.00 0.00 23 ILE A C 6
ATOM 8274 O O . ILE A 1 23 ? 6.744 -11.646 -8.642 1.00 0.00 23 ILE A O 6
ATOM 8290 N N . GLY A 1 24 ? 8.186 -11.973 -7.017 1.00 0.00 24 GLY A N 6
ATOM 8291 C CA . GLY A 1 24 ? 8.422 -13.378 -7.445 1.00 0.00 24 GLY A CA 6
ATOM 8292 C C . GLY A 1 24 ? 7.378 -14.261 -6.768 1.00 0.00 24 GLY A C 6
ATOM 8293 O O . GLY A 1 24 ? 6.756 -13.862 -5.802 1.00 0.00 24 GLY A O 6
ATOM 8297 N N . LYS A 1 25 ? 7.163 -15.448 -7.259 1.00 0.00 25 LYS A N 6
ATOM 8298 C CA . LYS A 1 25 ? 6.142 -16.325 -6.624 1.00 0.00 25 LYS A CA 6
ATOM 8299 C C . LYS A 1 25 ? 6.655 -16.844 -5.282 1.00 0.00 25 LYS A C 6
ATOM 8300 O O . LYS A 1 25 ? 7.570 -17.642 -5.217 1.00 0.00 25 LYS A O 6
ATOM 8319 N N . GLY A 1 26 ? 6.072 -16.387 -4.210 1.00 0.00 26 GLY A N 6
ATOM 8320 C CA . GLY A 1 26 ? 6.515 -16.836 -2.863 1.00 0.00 26 GLY A CA 6
ATOM 8321 C C . GLY A 1 26 ? 5.823 -15.979 -1.805 1.00 0.00 26 GLY A C 6
ATOM 8322 O O . GLY A 1 26 ? 5.375 -16.469 -0.787 1.00 0.00 26 GLY A O 6
ATOM 8326 N N . GLY A 1 27 ? 5.731 -14.696 -2.038 1.00 0.00 27 GLY A N 6
ATOM 8327 C CA . GLY A 1 27 ? 5.070 -13.805 -1.056 1.00 0.00 27 GLY A CA 6
ATOM 8328 C C . GLY A 1 27 ? 5.584 -12.391 -1.273 1.00 0.00 27 GLY A C 6
ATOM 8329 O O . GLY A 1 27 ? 6.686 -12.195 -1.747 1.00 0.00 27 GLY A O 6
ATOM 8333 N N . ILE A 1 28 ? 4.807 -11.403 -0.944 1.00 0.00 28 ILE A N 6
ATOM 8334 C CA . ILE A 1 28 ? 5.285 -10.015 -1.154 1.00 0.00 28 ILE A CA 6
ATOM 8335 C C . ILE A 1 28 ? 6.477 -9.740 -0.237 1.00 0.00 28 ILE A C 6
ATOM 8336 O O . ILE A 1 28 ? 6.359 -9.751 0.972 1.00 0.00 28 ILE A O 6
ATOM 8352 N N . ASN A 1 29 ? 7.626 -9.499 -0.800 1.00 0.00 29 ASN A N 6
ATOM 8353 C CA . ASN A 1 29 ? 8.824 -9.231 0.051 1.00 0.00 29 ASN A CA 6
ATOM 8354 C C . ASN A 1 29 ? 9.152 -7.733 0.073 1.00 0.00 29 ASN A C 6
ATOM 8355 O O . ASN A 1 29 ? 8.935 -7.031 -0.895 1.00 0.00 29 ASN A O 6
ATOM 8366 N N . GLU A 1 30 ? 9.678 -7.235 1.167 1.00 0.00 30 GLU A N 6
ATOM 8367 C CA . GLU A 1 30 ? 10.016 -5.781 1.223 1.00 0.00 30 GLU A CA 6
ATOM 8368 C C . GLU A 1 30 ? 10.996 -5.434 0.108 1.00 0.00 30 GLU A C 6
ATOM 8369 O O . GLU A 1 30 ? 10.978 -4.341 -0.418 1.00 0.00 30 GLU A O 6
ATOM 8381 N N . ASN A 1 31 ? 11.846 -6.357 -0.275 1.00 0.00 31 ASN A N 6
ATOM 8382 C CA . ASN A 1 31 ? 12.811 -6.064 -1.378 1.00 0.00 31 ASN A CA 6
ATOM 8383 C C . ASN A 1 31 ? 12.038 -5.486 -2.563 1.00 0.00 31 ASN A C 6
ATOM 8384 O O . ASN A 1 31 ? 12.446 -4.525 -3.190 1.00 0.00 31 ASN A O 6
ATOM 8395 N N . MET A 1 32 ? 10.894 -6.047 -2.839 1.00 0.00 32 MET A N 6
ATOM 8396 C CA . MET A 1 32 ? 10.062 -5.517 -3.943 1.00 0.00 32 MET A CA 6
ATOM 8397 C C . MET A 1 32 ? 9.415 -4.212 -3.481 1.00 0.00 32 MET A C 6
ATOM 8398 O O . MET A 1 32 ? 9.190 -3.314 -4.268 1.00 0.00 32 MET A O 6
ATOM 8412 N N . ILE A 1 33 ? 9.144 -4.075 -2.201 1.00 0.00 33 ILE A N 6
ATOM 8413 C CA . ILE A 1 33 ? 8.551 -2.794 -1.728 1.00 0.00 33 ILE A CA 6
ATOM 8414 C C . ILE A 1 33 ? 9.631 -1.724 -1.749 1.00 0.00 33 ILE A C 6
ATOM 8415 O O . ILE A 1 33 ? 9.360 -0.563 -1.949 1.00 0.00 33 ILE A O 6
ATOM 8431 N N . LYS A 1 34 ? 10.866 -2.107 -1.559 1.00 0.00 34 LYS A N 6
ATOM 8432 C CA . LYS A 1 34 ? 11.956 -1.099 -1.599 1.00 0.00 34 LYS A CA 6
ATOM 8433 C C . LYS A 1 34 ? 11.888 -0.400 -2.956 1.00 0.00 34 LYS A C 6
ATOM 8434 O O . LYS A 1 34 ? 11.924 0.813 -3.063 1.00 0.00 34 LYS A O 6
ATOM 8453 N N . GLN A 1 35 ? 11.742 -1.178 -3.996 1.00 0.00 35 GLN A N 6
ATOM 8454 C CA . GLN A 1 35 ? 11.621 -0.592 -5.356 1.00 0.00 35 GLN A CA 6
ATOM 8455 C C . GLN A 1 35 ? 10.236 0.043 -5.500 1.00 0.00 35 GLN A C 6
ATOM 8456 O O . GLN A 1 35 ? 10.107 1.204 -5.835 1.00 0.00 35 GLN A O 6
ATOM 8470 N N . ILE A 1 36 ? 9.193 -0.705 -5.225 1.00 0.00 36 ILE A N 6
ATOM 8471 C CA . ILE A 1 36 ? 7.817 -0.134 -5.328 1.00 0.00 36 ILE A CA 6
ATOM 8472 C C . ILE A 1 36 ? 7.739 1.154 -4.519 1.00 0.00 36 ILE A C 6
ATOM 8473 O O . ILE A 1 36 ? 7.050 2.089 -4.873 1.00 0.00 36 ILE A O 6
ATOM 8489 N N . ASP A 1 37 ? 8.448 1.201 -3.428 1.00 0.00 37 ASP A N 6
ATOM 8490 C CA . ASP A 1 37 ? 8.431 2.416 -2.579 1.00 0.00 37 ASP A CA 6
ATOM 8491 C C . ASP A 1 37 ? 8.817 3.632 -3.430 1.00 0.00 37 ASP A C 6
ATOM 8492 O O . ASP A 1 37 ? 8.091 4.601 -3.515 1.00 0.00 37 ASP A O 6
ATOM 8501 N N . ASP A 1 38 ? 9.962 3.577 -4.066 1.00 0.00 38 ASP A N 6
ATOM 8502 C CA . ASP A 1 38 ? 10.406 4.723 -4.922 1.00 0.00 38 ASP A CA 6
ATOM 8503 C C . ASP A 1 38 ? 9.557 4.799 -6.199 1.00 0.00 38 ASP A C 6
ATOM 8504 O O . ASP A 1 38 ? 9.212 5.866 -6.666 1.00 0.00 38 ASP A O 6
ATOM 8513 N N . THR A 1 39 ? 9.208 3.670 -6.754 1.00 0.00 39 THR A N 6
ATOM 8514 C CA . THR A 1 39 ? 8.367 3.655 -7.991 1.00 0.00 39 THR A CA 6
ATOM 8515 C C . THR A 1 39 ? 7.057 4.412 -7.750 1.00 0.00 39 THR A C 6
ATOM 8516 O O . THR A 1 39 ? 6.633 5.211 -8.563 1.00 0.00 39 THR A O 6
ATOM 8527 N N . LEU A 1 40 ? 6.413 4.173 -6.638 1.00 0.00 40 LEU A N 6
ATOM 8528 C CA . LEU A 1 40 ? 5.134 4.888 -6.354 1.00 0.00 40 LEU A CA 6
ATOM 8529 C C . LEU A 1 40 ? 5.416 6.224 -5.654 1.00 0.00 40 LEU A C 6
ATOM 8530 O O . LEU A 1 40 ? 4.697 7.189 -5.828 1.00 0.00 40 LEU A O 6
ATOM 8546 N N . GLU A 1 41 ? 6.458 6.291 -4.867 1.00 0.00 41 GLU A N 6
ATOM 8547 C CA . GLU A 1 41 ? 6.783 7.567 -4.163 1.00 0.00 41 GLU A CA 6
ATOM 8548 C C . GLU A 1 41 ? 7.037 8.680 -5.186 1.00 0.00 41 GLU A C 6
ATOM 8549 O O . GLU A 1 41 ? 6.988 9.852 -4.868 1.00 0.00 41 GLU A O 6
ATOM 8561 N N . ASN A 1 42 ? 7.306 8.321 -6.413 1.00 0.00 42 ASN A N 6
ATOM 8562 C CA . ASN A 1 42 ? 7.558 9.355 -7.458 1.00 0.00 42 ASN A CA 6
ATOM 8563 C C . ASN A 1 42 ? 6.373 9.421 -8.426 1.00 0.00 42 ASN A C 6
ATOM 8564 O O . ASN A 1 42 ? 6.124 10.432 -9.052 1.00 0.00 42 ASN A O 6
ATOM 8575 N N . ARG A 1 43 ? 5.638 8.348 -8.550 1.00 0.00 43 ARG A N 6
ATOM 8576 C CA . ARG A 1 43 ? 4.467 8.347 -9.474 1.00 0.00 43 ARG A CA 6
ATOM 8577 C C . ARG A 1 43 ? 3.165 8.473 -8.676 1.00 0.00 43 ARG A C 6
ATOM 8578 O O . ARG A 1 43 ? 3.178 8.703 -7.483 1.00 0.00 43 ARG A O 6
ATOM 8599 N N . GLU A 1 44 ? 2.042 8.327 -9.325 1.00 0.00 44 GLU A N 6
ATOM 8600 C CA . GLU A 1 44 ? 0.740 8.439 -8.604 1.00 0.00 44 GLU A CA 6
ATOM 8601 C C . GLU A 1 44 ? -0.036 7.122 -8.712 1.00 0.00 44 GLU A C 6
ATOM 8602 O O . GLU A 1 44 ? -0.606 6.641 -7.752 1.00 0.00 44 GLU A O 6
ATOM 8614 N N . LEU A 1 45 ? -0.051 6.533 -9.877 1.00 0.00 45 LEU A N 6
ATOM 8615 C CA . LEU A 1 45 ? -0.778 5.245 -10.061 1.00 0.00 45 LEU A CA 6
ATOM 8616 C C . LEU A 1 45 ? 0.235 4.111 -10.210 1.00 0.00 45 LEU A C 6
ATOM 8617 O O . LEU A 1 45 ? 1.193 4.220 -10.949 1.00 0.00 45 LEU A O 6
ATOM 8633 N N . ILE A 1 46 ? 0.052 3.032 -9.499 1.00 0.00 46 ILE A N 6
ATOM 8634 C CA . ILE A 1 46 ? 1.034 1.911 -9.597 1.00 0.00 46 ILE A CA 6
ATOM 8635 C C . ILE A 1 46 ? 0.360 0.595 -10.003 1.00 0.00 46 ILE A C 6
ATOM 8636 O O . ILE A 1 46 ? -0.472 0.058 -9.299 1.00 0.00 46 ILE A O 6
ATOM 8652 N N . LYS A 1 47 ? 0.771 0.055 -11.117 1.00 0.00 47 LYS A N 6
ATOM 8653 C CA . LYS A 1 47 ? 0.232 -1.266 -11.583 1.00 0.00 47 LYS A CA 6
ATOM 8654 C C . LYS A 1 47 ? 1.326 -2.287 -11.297 1.00 0.00 47 LYS A C 6
ATOM 8655 O O . LYS A 1 47 ? 2.356 -2.273 -11.938 1.00 0.00 47 LYS A O 6
ATOM 8674 N N . VAL A 1 48 ? 1.173 -3.121 -10.308 1.00 0.00 48 VAL A N 6
ATOM 8675 C CA . VAL A 1 48 ? 2.270 -4.057 -9.977 1.00 0.00 48 VAL A CA 6
ATOM 8676 C C . VAL A 1 48 ? 1.996 -5.460 -10.518 1.00 0.00 48 VAL A C 6
ATOM 8677 O O . VAL A 1 48 ? 0.878 -5.911 -10.540 1.00 0.00 48 VAL A O 6
ATOM 8690 N N . HIS A 1 49 ? 3.017 -6.169 -10.913 1.00 0.00 49 HIS A N 6
ATOM 8691 C CA . HIS A 1 49 ? 2.807 -7.561 -11.405 1.00 0.00 49 HIS A CA 6
ATOM 8692 C C . HIS A 1 49 ? 3.238 -8.551 -10.314 1.00 0.00 49 HIS A C 6
ATOM 8693 O O . HIS A 1 49 ? 4.412 -8.751 -10.073 1.00 0.00 49 HIS A O 6
ATOM 8707 N N . VAL A 1 50 ? 2.296 -9.154 -9.638 1.00 0.00 50 VAL A N 6
ATOM 8708 C CA . VAL A 1 50 ? 2.651 -10.108 -8.542 1.00 0.00 50 VAL A CA 6
ATOM 8709 C C . VAL A 1 50 ? 2.626 -11.551 -9.019 1.00 0.00 50 VAL A C 6
ATOM 8710 O O . VAL A 1 50 ? 1.771 -11.969 -9.776 1.00 0.00 50 VAL A O 6
ATOM 8723 N N . LEU A 1 51 ? 3.580 -12.305 -8.567 1.00 0.00 51 LEU A N 6
ATOM 8724 C CA . LEU A 1 51 ? 3.672 -13.726 -8.958 1.00 0.00 51 LEU A CA 6
ATOM 8725 C C . LEU A 1 51 ? 2.866 -14.615 -8.004 1.00 0.00 51 LEU A C 6
ATOM 8726 O O . LEU A 1 51 ? 3.322 -15.661 -7.584 1.00 0.00 51 LEU A O 6
ATOM 8742 N N . GLN A 1 52 ? 1.676 -14.213 -7.659 1.00 0.00 52 GLN A N 6
ATOM 8743 C CA . GLN A 1 52 ? 0.850 -15.041 -6.732 1.00 0.00 52 GLN A CA 6
ATOM 8744 C C . GLN A 1 52 ? 0.051 -16.094 -7.511 1.00 0.00 52 GLN A C 6
ATOM 8745 O O . GLN A 1 52 ? -0.486 -17.023 -6.940 1.00 0.00 52 GLN A O 6
ATOM 8759 N N . ASN A 1 53 ? -0.028 -15.962 -8.814 1.00 0.00 53 ASN A N 6
ATOM 8760 C CA . ASN A 1 53 ? -0.788 -16.956 -9.641 1.00 0.00 53 ASN A CA 6
ATOM 8761 C C . ASN A 1 53 ? -2.278 -16.937 -9.287 1.00 0.00 53 ASN A C 6
ATOM 8762 O O . ASN A 1 53 ? -3.097 -16.445 -10.039 1.00 0.00 53 ASN A O 6
ATOM 8773 N N . ASN A 1 54 ? -2.642 -17.474 -8.155 1.00 0.00 54 ASN A N 6
ATOM 8774 C CA . ASN A 1 54 ? -4.082 -17.492 -7.765 1.00 0.00 54 ASN A CA 6
ATOM 8775 C C . ASN A 1 54 ? -4.637 -16.068 -7.693 1.00 0.00 54 ASN A C 6
ATOM 8776 O O . ASN A 1 54 ? -3.916 -15.118 -7.457 1.00 0.00 54 ASN A O 6
ATOM 8787 N N . PHE A 1 55 ? -5.916 -15.912 -7.897 1.00 0.00 55 PHE A N 6
ATOM 8788 C CA . PHE A 1 55 ? -6.522 -14.551 -7.845 1.00 0.00 55 PHE A CA 6
ATOM 8789 C C . PHE A 1 55 ? -6.851 -14.161 -6.401 1.00 0.00 55 PHE A C 6
ATOM 8790 O O . PHE A 1 55 ? -6.390 -13.154 -5.902 1.00 0.00 55 PHE A O 6
ATOM 8807 N N . ASP A 1 56 ? -7.646 -14.945 -5.723 1.00 0.00 56 ASP A N 6
ATOM 8808 C CA . ASP A 1 56 ? -7.998 -14.599 -4.314 1.00 0.00 56 ASP A CA 6
ATOM 8809 C C . ASP A 1 56 ? -6.741 -14.461 -3.466 1.00 0.00 56 ASP A C 6
ATOM 8810 O O . ASP A 1 56 ? -6.732 -13.814 -2.437 1.00 0.00 56 ASP A O 6
ATOM 8819 N N . ASP A 1 57 ? -5.682 -15.046 -3.908 1.00 0.00 57 ASP A N 6
ATOM 8820 C CA . ASP A 1 57 ? -4.400 -14.945 -3.158 1.00 0.00 57 ASP A CA 6
ATOM 8821 C C . ASP A 1 57 ? -3.736 -13.615 -3.501 1.00 0.00 57 ASP A C 6
ATOM 8822 O O . ASP A 1 57 ? -3.152 -12.960 -2.661 1.00 0.00 57 ASP A O 6
ATOM 8831 N N . LYS A 1 58 ? -3.844 -13.206 -4.735 1.00 0.00 58 LYS A N 6
ATOM 8832 C CA . LYS A 1 58 ? -3.246 -11.908 -5.148 1.00 0.00 58 LYS A CA 6
ATOM 8833 C C . LYS A 1 58 ? -3.937 -10.776 -4.390 1.00 0.00 58 LYS A C 6
ATOM 8834 O O . LYS A 1 58 ? -3.308 -9.843 -3.928 1.00 0.00 58 LYS A O 6
ATOM 8853 N N . LYS 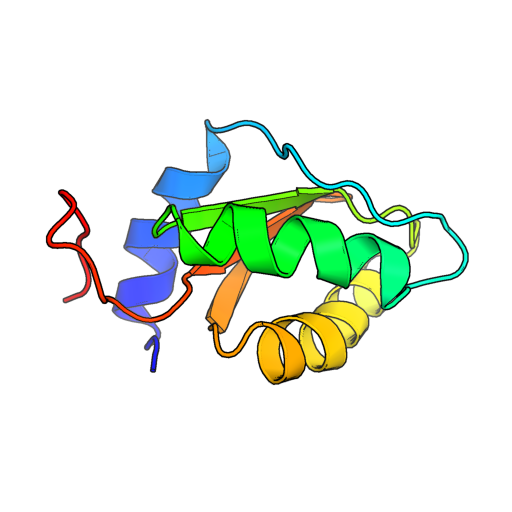A 1 59 ? -5.232 -10.862 -4.249 1.00 0.00 59 LYS A N 6
ATOM 8854 C CA . LYS A 1 59 ? -5.975 -9.805 -3.509 1.00 0.00 59 LYS A CA 6
ATOM 8855 C C . LYS A 1 59 ? -5.431 -9.702 -2.083 1.00 0.00 59 LYS A C 6
ATOM 8856 O O . LYS A 1 59 ? -5.069 -8.636 -1.622 1.00 0.00 59 LYS A O 6
ATOM 8875 N N . GLU A 1 60 ? -5.351 -10.804 -1.381 1.00 0.00 60 GLU A N 6
ATOM 8876 C CA . GLU A 1 60 ? -4.807 -10.759 0.007 1.00 0.00 60 GLU A CA 6
ATOM 8877 C C . GLU A 1 60 ? -3.426 -10.109 -0.020 1.00 0.00 60 GLU A C 6
ATOM 8878 O O . GLU A 1 60 ? -3.099 -9.265 0.798 1.00 0.00 60 GLU A O 6
ATOM 8890 N N . LEU A 1 61 ? -2.612 -10.475 -0.976 1.00 0.00 61 LEU A N 6
ATOM 8891 C CA . LEU A 1 61 ? -1.265 -9.854 -1.069 1.00 0.00 61 LEU A CA 6
ATOM 8892 C C . LEU A 1 61 ? -1.433 -8.335 -1.114 1.00 0.00 61 LEU A C 6
ATOM 8893 O O . LEU A 1 61 ? -0.644 -7.595 -0.561 1.00 0.00 61 LEU A O 6
ATOM 8909 N N . ALA A 1 62 ? -2.488 -7.863 -1.729 1.00 0.00 62 ALA A N 6
ATOM 8910 C CA . ALA A 1 62 ? -2.720 -6.396 -1.753 1.00 0.00 62 ALA A CA 6
ATOM 8911 C C . ALA A 1 62 ? -2.893 -5.927 -0.315 1.00 0.00 62 ALA A C 6
ATOM 8912 O O . ALA A 1 62 ? -2.531 -4.831 0.042 1.00 0.00 62 ALA A O 6
ATOM 8919 N N . GLU A 1 63 ? -3.417 -6.775 0.532 1.00 0.00 63 GLU A N 6
ATOM 8920 C CA . GLU A 1 63 ? -3.563 -6.382 1.960 1.00 0.00 63 GLU A CA 6
ATOM 8921 C C . GLU A 1 63 ? -2.190 -5.994 2.482 1.00 0.00 63 GLU A C 6
ATOM 8922 O O . GLU A 1 63 ? -2.026 -5.101 3.289 1.00 0.00 63 GLU A O 6
ATOM 8934 N N . THR A 1 64 ? -1.209 -6.658 1.975 1.00 0.00 64 THR A N 6
ATOM 8935 C CA . THR A 1 64 ? 0.198 -6.361 2.362 1.00 0.00 64 THR A CA 6
ATOM 8936 C C . THR A 1 64 ? 0.725 -5.207 1.506 1.00 0.00 64 THR A C 6
ATOM 8937 O O . THR A 1 64 ? 1.222 -4.222 2.015 1.00 0.00 64 THR A O 6
ATOM 8948 N N . LEU A 1 65 ? 0.620 -5.319 0.206 1.00 0.00 65 LEU A N 6
ATOM 8949 C CA . LEU A 1 65 ? 1.119 -4.222 -0.673 1.00 0.00 65 LEU A CA 6
ATOM 8950 C C . LEU A 1 65 ? 0.347 -2.934 -0.390 1.00 0.00 65 LEU A C 6
ATOM 8951 O O . LEU A 1 65 ? 0.925 -1.905 -0.111 1.00 0.00 65 LEU A O 6
ATOM 8967 N N . SER A 1 66 ? -0.957 -2.986 -0.443 1.00 0.00 66 SER A N 6
ATOM 8968 C CA . SER A 1 66 ? -1.762 -1.763 -0.164 1.00 0.00 66 SER A CA 6
ATOM 8969 C C . SER A 1 66 ? -1.377 -1.178 1.199 1.00 0.00 66 SER A C 6
ATOM 8970 O O . SER A 1 66 ? -1.194 0.014 1.343 1.00 0.00 66 SER A O 6
ATOM 8978 N N . GLU A 1 67 ? -1.251 -2.009 2.200 1.00 0.00 67 GLU A N 6
ATOM 8979 C CA . GLU A 1 67 ? -0.877 -1.494 3.548 1.00 0.00 67 GLU A CA 6
ATOM 8980 C C . GLU A 1 67 ? 0.571 -0.993 3.541 1.00 0.00 67 GLU A C 6
ATOM 8981 O O . GLU A 1 67 ? 0.896 0.003 4.154 1.00 0.00 67 GLU A O 6
ATOM 8993 N N . ALA A 1 68 ? 1.444 -1.676 2.849 1.00 0.00 68 ALA A N 6
ATOM 8994 C CA . ALA A 1 68 ? 2.868 -1.234 2.804 1.00 0.00 68 ALA A CA 6
ATOM 8995 C C . ALA A 1 68 ? 3.020 -0.024 1.876 1.00 0.00 68 ALA A C 6
ATOM 8996 O O . ALA A 1 68 ? 3.848 0.837 2.094 1.00 0.00 68 ALA A O 6
ATOM 9003 N N . THR A 1 69 ? 2.227 0.046 0.842 1.00 0.00 69 THR A N 6
ATOM 9004 C CA . THR A 1 69 ? 2.327 1.199 -0.099 1.00 0.00 69 THR A CA 6
ATOM 9005 C C . THR A 1 69 ? 1.483 2.380 0.399 1.00 0.00 69 THR A C 6
ATOM 9006 O O . THR A 1 69 ? 1.476 3.438 -0.196 1.00 0.00 69 THR A O 6
ATOM 9017 N N . ARG A 1 70 ? 0.773 2.213 1.486 1.00 0.00 70 ARG A N 6
ATOM 9018 C CA . ARG A 1 70 ? -0.065 3.331 2.009 1.00 0.00 70 ARG A CA 6
ATOM 9019 C C . ARG A 1 70 ? -0.985 3.859 0.903 1.00 0.00 70 ARG A C 6
ATOM 9020 O O . ARG A 1 70 ? -1.324 5.025 0.864 1.00 0.00 70 ARG A O 6
ATOM 9041 N N . SER A 1 71 ? -1.388 3.003 0.006 1.00 0.00 71 SER A N 6
ATOM 9042 C CA . SER A 1 71 ? -2.285 3.439 -1.104 1.00 0.00 71 SER A CA 6
ATOM 9043 C C . SER A 1 71 ? -3.585 2.631 -1.074 1.00 0.00 71 SER A C 6
ATOM 9044 O O . SER A 1 71 ? -3.874 1.942 -0.116 1.00 0.00 71 SER A O 6
ATOM 9052 N N . GLU A 1 72 ? -4.370 2.703 -2.116 1.00 0.00 72 GLU A N 6
ATOM 9053 C CA . GLU A 1 72 ? -5.646 1.928 -2.132 1.00 0.00 72 GLU A CA 6
ATOM 9054 C C . GLU A 1 72 ? -5.797 1.141 -3.441 1.00 0.00 72 GLU A C 6
ATOM 9055 O O . GLU A 1 72 ? -5.760 1.701 -4.518 1.00 0.00 72 GLU A O 6
ATOM 9067 N N . LEU A 1 73 ? -5.965 -0.155 -3.357 1.00 0.00 73 LEU A N 6
ATOM 9068 C CA . LEU A 1 73 ? -6.117 -0.975 -4.584 1.00 0.00 73 LEU A CA 6
ATOM 9069 C C . LEU A 1 73 ? -7.338 -0.564 -5.396 1.00 0.00 73 LEU A C 6
ATOM 9070 O O . LEU A 1 73 ? -8.450 -0.920 -5.050 1.00 0.00 73 LEU A O 6
ATOM 9086 N N . VAL A 1 74 ? -7.165 0.107 -6.500 1.00 0.00 74 VAL A N 6
ATOM 9087 C CA . VAL A 1 74 ? -8.367 0.412 -7.309 1.00 0.00 74 VAL A CA 6
ATOM 9088 C C . VAL A 1 74 ? -8.810 -0.912 -7.941 1.00 0.00 74 VAL A C 6
ATOM 9089 O O . VAL A 1 74 ? -9.978 -1.148 -8.168 1.00 0.00 74 VAL A O 6
ATOM 9102 N N . GLN A 1 75 ? -7.876 -1.817 -8.173 1.00 0.00 75 GLN A N 6
ATOM 9103 C CA . GLN A 1 75 ? -8.257 -3.155 -8.730 1.00 0.00 75 GLN A CA 6
ATOM 9104 C C . GLN A 1 75 ? -7.072 -4.060 -8.954 1.00 0.00 75 GLN A C 6
ATOM 9105 O O . GLN A 1 75 ? -5.937 -3.697 -8.810 1.00 0.00 75 GLN A O 6
ATOM 9119 N N . VAL A 1 76 ? -7.371 -5.280 -9.245 1.00 0.00 76 VAL A N 6
ATOM 9120 C CA . VAL A 1 76 ? -6.320 -6.294 -9.440 1.00 0.00 76 VAL A CA 6
ATOM 9121 C C . VAL A 1 76 ? -6.472 -6.945 -10.829 1.00 0.00 76 VAL A C 6
ATOM 9122 O O . VAL A 1 76 ? -7.370 -7.731 -11.059 1.00 0.00 76 VAL A O 6
ATOM 9135 N N . ILE A 1 77 ? -5.598 -6.637 -11.745 1.00 0.00 77 ILE A N 6
ATOM 9136 C CA . ILE A 1 77 ? -5.684 -7.248 -13.101 1.00 0.00 77 ILE A CA 6
ATOM 9137 C C . ILE A 1 77 ? -4.999 -8.626 -13.068 1.00 0.00 77 ILE A C 6
ATOM 9138 O O . ILE A 1 77 ? -4.167 -8.882 -12.226 1.00 0.00 77 ILE A O 6
ATOM 9154 N N . GLY A 1 78 ? -5.363 -9.515 -13.961 1.00 0.00 78 GLY A N 6
ATOM 9155 C CA . GLY A 1 78 ? -4.747 -10.886 -13.978 1.00 0.00 78 GLY A CA 6
ATOM 9156 C C . GLY A 1 78 ? -3.228 -10.801 -13.761 1.00 0.00 78 GLY A C 6
ATOM 9157 O O . GLY A 1 78 ? -2.490 -10.362 -14.620 1.00 0.00 78 GLY A O 6
ATOM 9161 N N . SER A 1 79 ? -2.770 -11.217 -12.602 1.00 0.00 79 SER A N 6
ATOM 9162 C CA . SER A 1 79 ? -1.303 -11.176 -12.266 1.00 0.00 79 SER A CA 6
ATOM 9163 C C . SER A 1 79 ? -0.822 -9.737 -12.033 1.00 0.00 79 SER A C 6
ATOM 9164 O O . SER A 1 79 ? 0.332 -9.507 -11.726 1.00 0.00 79 SER A O 6
ATOM 9172 N N . MET A 1 80 ? -1.684 -8.765 -12.168 1.00 0.00 80 MET A N 6
ATOM 9173 C CA . MET A 1 80 ? -1.259 -7.357 -11.942 1.00 0.00 80 MET A CA 6
ATOM 9174 C C . MET A 1 80 ? -2.124 -6.706 -10.854 1.00 0.00 80 MET A C 6
ATOM 9175 O O . MET A 1 80 ? -3.306 -6.963 -10.758 1.00 0.00 80 MET A O 6
ATOM 9189 N N . ILE A 1 81 ? -1.553 -5.854 -10.046 1.00 0.00 81 ILE A N 6
ATOM 9190 C CA . ILE A 1 81 ? -2.351 -5.176 -8.987 1.00 0.00 81 ILE A CA 6
ATOM 9191 C C . ILE A 1 81 ? -2.450 -3.683 -9.319 1.00 0.00 81 ILE A C 6
ATOM 9192 O O . ILE A 1 81 ? -1.490 -3.060 -9.726 1.00 0.00 81 ILE A O 6
ATOM 9208 N N . VAL A 1 82 ? -3.613 -3.123 -9.185 1.00 0.00 82 VAL A N 6
ATOM 9209 C CA . VAL A 1 82 ? -3.815 -1.681 -9.529 1.00 0.00 82 VAL A CA 6
ATOM 9210 C C . VAL A 1 82 ? -3.992 -0.847 -8.255 1.00 0.00 82 VAL A C 6
ATOM 9211 O O . VAL A 1 82 ? -4.983 -0.952 -7.564 1.00 0.00 82 VAL A O 6
ATOM 9224 N N . ILE A 1 83 ? -3.025 -0.023 -7.935 1.00 0.00 83 ILE A N 6
ATOM 9225 C CA . ILE A 1 83 ? -3.122 0.801 -6.689 1.00 0.00 83 ILE A CA 6
ATOM 9226 C C . ILE A 1 83 ? -2.744 2.259 -6.954 1.00 0.00 83 ILE A C 6
ATOM 9227 O O . ILE A 1 83 ? -2.062 2.577 -7.907 1.00 0.00 83 ILE A O 6
ATOM 9243 N N . TYR A 1 84 ? -3.179 3.142 -6.098 1.00 0.00 84 TYR A N 6
ATOM 9244 C CA . TYR A 1 84 ? -2.845 4.584 -6.267 1.00 0.00 84 TYR A CA 6
ATOM 9245 C C . TYR A 1 84 ? -2.392 5.165 -4.919 1.00 0.00 84 TYR A C 6
ATOM 9246 O O . TYR A 1 84 ? -3.177 5.301 -4.000 1.00 0.00 84 TYR A O 6
ATOM 9264 N N . ARG A 1 85 ? -1.140 5.515 -4.794 1.00 0.00 85 ARG A N 6
ATOM 9265 C CA . ARG A 1 85 ? -0.670 6.094 -3.498 1.00 0.00 85 ARG A CA 6
ATOM 9266 C C . ARG A 1 85 ? -0.734 7.626 -3.542 1.00 0.00 85 ARG A C 6
ATOM 9267 O O . ARG A 1 85 ? -0.025 8.255 -4.299 1.00 0.00 85 ARG A O 6
ATOM 9288 N N . GLU A 1 86 ? -1.566 8.209 -2.704 1.00 0.00 86 GLU A N 6
ATOM 9289 C CA . GLU A 1 86 ? -1.718 9.708 -2.622 1.00 0.00 86 GLU A CA 6
ATOM 9290 C C . GLU A 1 86 ? -1.383 10.417 -3.949 1.00 0.00 86 GLU A C 6
ATOM 9291 O O . GLU A 1 86 ? -1.611 9.896 -5.022 1.00 0.00 86 GLU A O 6
ATOM 9303 N N . SER A 1 87 ? -0.827 11.599 -3.871 1.00 0.00 87 SER A N 6
ATOM 9304 C CA . SER A 1 87 ? -0.450 12.339 -5.108 1.00 0.00 87 SER A CA 6
ATOM 9305 C C . SER A 1 87 ? 0.999 12.811 -4.997 1.00 0.00 87 SER A C 6
ATOM 9306 O O . SER A 1 87 ? 1.470 13.144 -3.928 1.00 0.00 87 SER A O 6
ATOM 9314 N N . LYS A 1 88 ? 1.710 12.852 -6.087 1.00 0.00 88 LYS A N 6
ATOM 9315 C CA . LYS A 1 88 ? 3.118 13.312 -6.030 1.00 0.00 88 LYS A CA 6
ATOM 9316 C C . LYS A 1 88 ? 3.465 13.943 -7.368 1.00 0.00 88 LYS A C 6
ATOM 9317 O O . LYS A 1 88 ? 3.736 15.123 -7.463 1.00 0.00 88 LYS A O 6
ATOM 9336 N N . GLU A 1 89 ? 3.411 13.170 -8.413 1.00 0.00 89 GLU A N 6
ATOM 9337 C CA . GLU A 1 89 ? 3.688 13.737 -9.752 1.00 0.00 89 GLU A CA 6
ATOM 9338 C C . GLU A 1 89 ? 2.351 14.073 -10.407 1.00 0.00 89 GLU A C 6
ATOM 9339 O O . GLU A 1 89 ? 1.489 13.230 -10.545 1.00 0.00 89 GLU A O 6
ATOM 9351 N N . ASN A 1 90 ? 2.171 15.301 -10.787 1.00 0.00 90 ASN A N 6
ATOM 9352 C CA . ASN A 1 90 ? 0.884 15.723 -11.416 1.00 0.00 90 ASN A CA 6
ATOM 9353 C C . ASN A 1 90 ? 0.615 14.935 -12.699 1.00 0.00 90 ASN A C 6
ATOM 9354 O O . ASN A 1 90 ? 0.826 15.407 -13.798 1.00 0.00 90 ASN A O 6
ATOM 9365 N N . LYS A 1 91 ? 0.121 13.745 -12.548 1.00 0.00 91 LYS A N 6
ATOM 9366 C CA . LYS A 1 91 ? -0.213 12.893 -13.719 1.00 0.00 91 LYS A CA 6
ATOM 9367 C C . LYS A 1 91 ? -1.715 12.997 -13.961 1.00 0.00 91 LYS A C 6
ATOM 9368 O O . LYS A 1 91 ? -2.442 13.383 -13.071 1.00 0.00 91 LYS A O 6
ATOM 9387 N N . GLU A 1 92 ? -2.192 12.693 -15.140 1.00 0.00 92 GLU A N 6
ATOM 9388 C CA . GLU A 1 92 ? -3.663 12.807 -15.382 1.00 0.00 92 GLU A CA 6
ATOM 9389 C C . GLU A 1 92 ? -4.395 11.794 -14.497 1.00 0.00 92 GLU A C 6
ATOM 9390 O O . GLU A 1 92 ? -4.875 10.774 -14.950 1.00 0.00 92 GLU A O 6
ATOM 9402 N N . ILE A 1 93 ? -4.455 1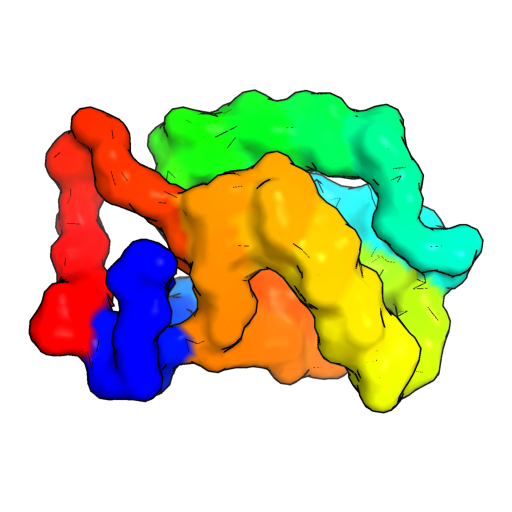2.077 -13.224 1.00 0.00 93 ILE A N 6
ATOM 9403 C CA . ILE A 1 93 ? -5.117 11.165 -12.257 1.00 0.00 93 ILE A CA 6
ATOM 9404 C C . ILE A 1 93 ? -6.420 11.796 -11.750 1.00 0.00 93 ILE A C 6
ATOM 9405 O O . ILE A 1 93 ? -6.435 12.917 -11.283 1.00 0.00 93 ILE A O 6
ATOM 9421 N N . GLU A 1 94 ? -7.505 11.078 -11.820 1.00 0.00 94 GLU A N 6
ATOM 9422 C CA . GLU A 1 94 ? -8.794 11.633 -11.321 1.00 0.00 94 GLU A CA 6
ATOM 9423 C C . GLU A 1 94 ? -9.105 11.054 -9.959 1.00 0.00 94 GLU A C 6
ATOM 9424 O O . GLU A 1 94 ? -8.700 9.955 -9.642 1.00 0.00 94 GLU A O 6
ATOM 9436 N N . LEU A 1 95 ? -9.852 11.755 -9.166 1.00 0.00 95 LEU A N 6
ATOM 9437 C CA . LEU A 1 95 ? -10.210 11.193 -7.851 1.00 0.00 95 LEU A CA 6
ATOM 9438 C C . LEU A 1 95 ? -11.375 11.973 -7.231 1.00 0.00 95 LEU A C 6
ATOM 9439 O O . LEU A 1 95 ? -11.230 12.574 -6.185 1.00 0.00 95 LEU A O 6
ATOM 9455 N N . PRO A 1 96 ? -12.500 11.934 -7.903 1.00 0.00 96 PRO A N 6
ATOM 9456 C CA . PRO A 1 96 ? -13.704 12.644 -7.409 1.00 0.00 96 PRO A CA 6
ATOM 9457 C C . PRO A 1 96 ? -14.311 11.899 -6.216 1.00 0.00 96 PRO A C 6
ATOM 9458 O O . PRO A 1 96 ? -15.504 11.646 -6.246 1.00 0.00 96 PRO A O 6
ATOM 9469 N N . MET A 1 1 ? -7.831 7.438 1.360 1.00 0.00 1 MET A N 7
ATOM 9470 C CA . MET A 1 1 ? -8.051 6.119 0.699 1.00 0.00 1 MET A CA 7
ATOM 9471 C C . MET A 1 1 ? -8.750 6.306 -0.643 1.00 0.00 1 MET A C 7
ATOM 9472 O O . MET A 1 1 ? -9.064 7.409 -1.045 1.00 0.00 1 MET A O 7
ATOM 9488 N N . LEU A 1 2 ? -9.019 5.231 -1.330 1.00 0.00 2 LEU A N 7
ATOM 9489 C CA . LEU A 1 2 ? -9.722 5.346 -2.631 1.00 0.00 2 LEU A CA 7
ATOM 9490 C C . LEU A 1 2 ? -11.063 4.641 -2.575 1.00 0.00 2 LEU A C 7
ATOM 9491 O O . LEU A 1 2 ? -11.258 3.674 -1.865 1.00 0.00 2 LEU A O 7
ATOM 9507 N N . THR A 1 3 ? -12.002 5.175 -3.288 1.00 0.00 3 THR A N 7
ATOM 9508 C CA . THR A 1 3 ? -13.374 4.623 -3.272 1.00 0.00 3 THR A CA 7
ATOM 9509 C C . THR A 1 3 ? -13.823 4.225 -4.686 1.00 0.00 3 THR A C 7
ATOM 9510 O O . THR A 1 3 ? -13.182 4.539 -5.669 1.00 0.00 3 THR A O 7
ATOM 9521 N N . GLY A 1 4 ? -14.919 3.524 -4.779 1.00 0.00 4 GLY A N 7
ATOM 9522 C CA . GLY A 1 4 ? -15.437 3.073 -6.109 1.00 0.00 4 GLY A CA 7
ATOM 9523 C C . GLY A 1 4 ? -15.368 4.210 -7.136 1.00 0.00 4 GLY A C 7
ATOM 9524 O O . GLY A 1 4 ? -14.794 4.063 -8.197 1.00 0.00 4 GLY A O 7
ATOM 9528 N N . LYS A 1 5 ? -15.950 5.337 -6.835 1.00 0.00 5 LYS A N 7
ATOM 9529 C CA . LYS A 1 5 ? -15.915 6.471 -7.804 1.00 0.00 5 LYS A CA 7
ATOM 9530 C C . LYS A 1 5 ? -14.469 6.813 -8.169 1.00 0.00 5 LYS A C 7
ATOM 9531 O O . LYS A 1 5 ? -14.123 6.926 -9.329 1.00 0.00 5 LYS A O 7
ATOM 9550 N N . GLN A 1 6 ? -13.615 6.962 -7.193 1.00 0.00 6 GLN A N 7
ATOM 9551 C CA . GLN A 1 6 ? -12.198 7.276 -7.494 1.00 0.00 6 GLN A CA 7
ATOM 9552 C C . GLN A 1 6 ? -11.586 6.095 -8.234 1.00 0.00 6 GLN A C 7
ATOM 9553 O O . GLN A 1 6 ? -10.732 6.241 -9.085 1.00 0.00 6 GLN A O 7
ATOM 9567 N N . LYS A 1 7 ? -12.034 4.919 -7.902 1.00 0.00 7 LYS A N 7
ATOM 9568 C CA . LYS A 1 7 ? -11.511 3.695 -8.557 1.00 0.00 7 LYS A CA 7
ATOM 956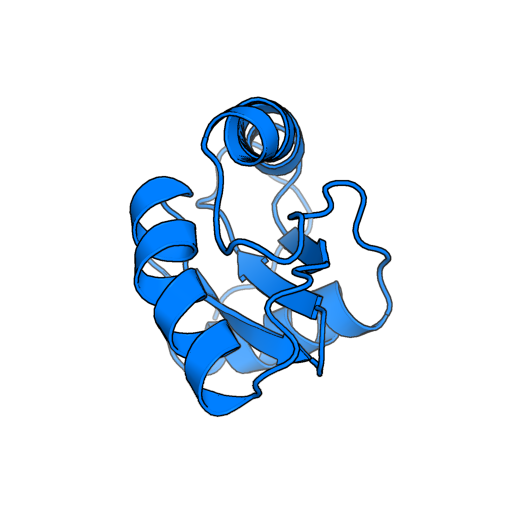9 C C . LYS A 1 7 ? -11.971 3.636 -10.012 1.00 0.00 7 LYS A C 7
ATOM 9570 O O . LYS A 1 7 ? -11.206 3.355 -10.903 1.00 0.00 7 LYS A O 7
ATOM 9589 N N . ARG A 1 8 ? -13.221 3.891 -10.260 1.00 0.00 8 ARG A N 7
ATOM 9590 C CA . ARG A 1 8 ? -13.728 3.830 -11.660 1.00 0.00 8 ARG A CA 7
ATOM 9591 C C . ARG A 1 8 ? -12.826 4.636 -12.603 1.00 0.00 8 ARG A C 7
ATOM 9592 O O . ARG A 1 8 ? -12.369 4.139 -13.614 1.00 0.00 8 ARG A O 7
ATOM 9613 N N . TYR A 1 9 ? -12.568 5.872 -12.283 1.00 0.00 9 TYR A N 7
ATOM 9614 C CA . TYR A 1 9 ? -11.699 6.703 -13.172 1.00 0.00 9 TYR A CA 7
ATOM 9615 C C . TYR A 1 9 ? -10.268 6.183 -13.172 1.00 0.00 9 TYR A C 7
ATOM 9616 O O . TYR A 1 9 ? -9.671 5.951 -14.207 1.00 0.00 9 TYR A O 7
ATOM 9634 N N . LEU A 1 10 ? -9.699 6.041 -12.017 1.00 0.00 10 LEU A N 7
ATOM 9635 C CA . LEU A 1 10 ? -8.293 5.586 -11.939 1.00 0.00 10 LEU A CA 7
ATOM 9636 C C . LEU A 1 10 ? -8.136 4.133 -12.386 1.00 0.00 10 LEU A C 7
ATOM 9637 O O . LEU A 1 10 ? -7.314 3.829 -13.228 1.00 0.00 10 LEU A O 7
ATOM 9653 N N . ARG A 1 11 ? -8.903 3.230 -11.843 1.00 0.00 11 ARG A N 7
ATOM 9654 C CA . ARG A 1 11 ? -8.767 1.804 -12.263 1.00 0.00 11 ARG A CA 7
ATOM 9655 C C . ARG A 1 11 ? -8.822 1.706 -13.798 1.00 0.00 11 ARG A C 7
ATOM 9656 O O . ARG A 1 11 ? -8.220 0.837 -14.396 1.00 0.00 11 ARG A O 7
ATOM 9677 N N . SER A 1 12 ? -9.525 2.609 -14.436 1.00 0.00 12 SER A N 7
ATOM 9678 C CA . SER A 1 12 ? -9.594 2.582 -15.926 1.00 0.00 12 SER A CA 7
ATOM 9679 C C . SER A 1 12 ? -8.202 2.867 -16.500 1.00 0.00 12 SER A C 7
ATOM 9680 O O . SER A 1 12 ? -7.730 2.177 -17.381 1.00 0.00 12 SER A O 7
ATOM 9688 N N . LEU A 1 13 ? -7.532 3.866 -15.987 1.00 0.00 13 LEU A N 7
ATOM 9689 C CA . LEU A 1 13 ? -6.159 4.179 -16.482 1.00 0.00 13 LEU A CA 7
ATOM 9690 C C . LEU A 1 13 ? -5.286 2.950 -16.356 1.00 0.00 13 LEU A C 7
ATOM 9691 O O . LEU A 1 13 ? -4.465 2.674 -17.204 1.00 0.00 13 LEU A O 7
ATOM 9707 N N . ALA A 1 14 ? -5.460 2.223 -15.295 1.00 0.00 14 ALA A N 7
ATOM 9708 C CA . ALA A 1 14 ? -4.640 1.005 -15.060 1.00 0.00 14 ALA A CA 7
ATOM 9709 C C . ALA A 1 14 ? -4.491 0.164 -16.338 1.00 0.00 14 ALA A C 7
ATOM 9710 O O . ALA A 1 14 ? -3.537 -0.572 -16.498 1.00 0.00 14 ALA A O 7
ATOM 9717 N N . HIS A 1 15 ? -5.437 0.250 -17.233 1.00 0.00 15 HIS A N 7
ATOM 9718 C CA . HIS A 1 15 ? -5.367 -0.561 -18.486 1.00 0.00 15 HIS A CA 7
ATOM 9719 C C . HIS A 1 15 ? -4.211 -0.116 -19.386 1.00 0.00 15 HIS A C 7
ATOM 9720 O O . HIS A 1 15 ? -3.740 -0.872 -20.213 1.00 0.00 15 HIS A O 7
ATOM 9734 N N . ASN A 1 16 ? -3.764 1.101 -19.259 1.00 0.00 16 ASN A N 7
ATOM 9735 C CA . ASN A 1 16 ? -2.656 1.570 -20.142 1.00 0.00 16 ASN A CA 7
ATOM 9736 C C . ASN A 1 16 ? -1.413 1.941 -19.325 1.00 0.00 16 ASN A C 7
ATOM 9737 O O . ASN A 1 16 ? -0.551 2.659 -19.789 1.00 0.00 16 ASN A O 7
ATOM 9748 N N . ILE A 1 17 ? -1.307 1.456 -18.117 1.00 0.00 17 ILE A N 7
ATOM 9749 C CA . ILE A 1 17 ? -0.122 1.777 -17.287 1.00 0.00 17 ILE A CA 7
ATOM 9750 C C . ILE A 1 17 ? 0.865 0.612 -17.348 1.00 0.00 17 ILE A C 7
ATOM 9751 O O . ILE A 1 17 ? 0.529 -0.477 -17.771 1.00 0.00 17 ILE A O 7
ATOM 9767 N N . ASP A 1 18 ? 2.079 0.836 -16.949 1.00 0.00 18 ASP A N 7
ATOM 9768 C CA . ASP A 1 18 ? 3.095 -0.259 -17.005 1.00 0.00 18 ASP A CA 7
ATOM 9769 C C . ASP A 1 18 ? 3.569 -0.726 -15.612 1.00 0.00 18 ASP A C 7
ATOM 9770 O O . ASP A 1 18 ? 3.703 0.072 -14.705 1.00 0.00 18 ASP A O 7
ATOM 9779 N N . PRO A 1 19 ? 3.867 -2.007 -15.513 1.00 0.00 19 PRO A N 7
ATOM 9780 C CA . PRO A 1 19 ? 4.405 -2.589 -14.253 1.00 0.00 19 PRO A CA 7
ATOM 9781 C C . PRO A 1 19 ? 5.931 -2.362 -14.214 1.00 0.00 19 PRO A C 7
ATOM 9782 O O . PRO A 1 19 ? 6.605 -2.478 -15.218 1.00 0.00 19 PRO A O 7
ATOM 9793 N N . ILE A 1 20 ? 6.479 -2.072 -13.070 1.00 0.00 20 ILE A N 7
ATOM 9794 C CA . ILE A 1 20 ? 7.972 -1.873 -12.966 1.00 0.00 20 ILE A CA 7
ATOM 9795 C C . ILE A 1 20 ? 8.535 -2.797 -11.874 1.00 0.00 20 ILE A C 7
ATOM 9796 O O . ILE A 1 20 ? 9.707 -3.116 -11.850 1.00 0.00 20 ILE A O 7
ATOM 9812 N N . PHE A 1 21 ? 7.696 -3.205 -10.965 1.00 0.00 21 PHE A N 7
ATOM 9813 C CA . PHE A 1 21 ? 8.125 -4.093 -9.839 1.00 0.00 21 PHE A CA 7
ATOM 9814 C C . PHE A 1 21 ? 7.491 -5.475 -10.001 1.00 0.00 21 PHE A C 7
ATOM 9815 O O . PHE A 1 21 ? 6.337 -5.602 -10.359 1.00 0.00 21 PHE A O 7
ATOM 9832 N N . GLN A 1 22 ? 8.238 -6.510 -9.738 1.00 0.00 22 GLN A N 7
ATOM 9833 C CA . GLN A 1 22 ? 7.681 -7.884 -9.875 1.00 0.00 22 GLN A CA 7
ATOM 9834 C C . GLN A 1 22 ? 7.752 -8.619 -8.535 1.00 0.00 22 GLN A C 7
ATOM 9835 O O . GLN A 1 22 ? 8.815 -8.844 -7.991 1.00 0.00 22 GLN A O 7
ATOM 9849 N N . ILE A 1 23 ? 6.624 -8.999 -8.008 1.00 0.00 23 ILE A N 7
ATOM 9850 C CA . ILE A 1 23 ? 6.606 -9.729 -6.710 1.00 0.00 23 ILE A CA 7
ATOM 9851 C C . ILE A 1 23 ? 6.976 -11.192 -6.963 1.00 0.00 23 ILE A C 7
ATOM 9852 O O . ILE A 1 23 ? 6.636 -11.749 -7.984 1.00 0.00 23 ILE A O 7
ATOM 9868 N N . GLY A 1 24 ? 7.669 -11.807 -6.039 1.00 0.00 24 GLY A N 7
ATOM 9869 C CA . GLY A 1 24 ? 8.059 -13.236 -6.216 1.00 0.00 24 GLY A CA 7
ATOM 9870 C C . GLY A 1 24 ? 6.894 -14.130 -5.792 1.00 0.00 24 GLY A C 7
ATOM 9871 O O . GLY A 1 24 ? 5.849 -13.654 -5.399 1.00 0.00 24 GLY A O 7
ATOM 9875 N N . LYS A 1 25 ? 7.055 -15.423 -5.879 1.00 0.00 25 LYS A N 7
ATOM 9876 C CA . LYS A 1 25 ? 5.936 -16.329 -5.487 1.00 0.00 25 LYS A CA 7
ATOM 9877 C C . LYS A 1 25 ? 5.908 -16.514 -3.970 1.00 0.00 25 LYS A C 7
ATOM 9878 O O . LYS A 1 25 ? 4.884 -16.820 -3.393 1.00 0.00 25 LYS A O 7
ATOM 9897 N N . GLY A 1 26 ? 7.023 -16.332 -3.317 1.00 0.00 26 GLY A N 7
ATOM 9898 C CA . GLY A 1 26 ? 7.050 -16.498 -1.837 1.00 0.00 26 GLY A CA 7
ATOM 9899 C C . GLY A 1 26 ? 5.984 -15.599 -1.208 1.00 0.00 26 GLY A C 7
ATOM 9900 O O . GLY A 1 26 ? 5.322 -15.974 -0.260 1.00 0.00 26 GLY A O 7
ATOM 9904 N N . GLY A 1 27 ? 5.817 -14.414 -1.726 1.00 0.00 27 GLY A N 7
ATOM 9905 C CA . GLY A 1 27 ? 4.803 -13.485 -1.166 1.00 0.00 27 GLY A CA 7
ATOM 9906 C C . GLY A 1 27 ? 5.279 -12.065 -1.432 1.00 0.00 27 GLY A C 7
ATOM 9907 O O . GLY A 1 27 ? 5.998 -11.820 -2.383 1.00 0.00 27 GLY A O 7
ATOM 9911 N N . ILE A 1 28 ? 4.914 -11.126 -0.609 1.00 0.00 28 ILE A N 7
ATOM 9912 C CA . ILE A 1 28 ? 5.391 -9.742 -0.851 1.00 0.00 28 ILE A CA 7
ATOM 9913 C C . ILE A 1 28 ? 6.607 -9.459 0.036 1.00 0.00 28 ILE A C 7
ATOM 9914 O O . ILE A 1 28 ? 6.510 -9.444 1.247 1.00 0.00 28 ILE A O 7
ATOM 9930 N N . ASN A 1 29 ? 7.746 -9.233 -0.551 1.00 0.00 29 ASN A N 7
ATOM 9931 C CA . ASN A 1 29 ? 8.961 -8.948 0.272 1.00 0.00 29 ASN A CA 7
ATOM 9932 C C . ASN A 1 29 ? 9.288 -7.449 0.237 1.00 0.00 29 ASN A C 7
ATOM 9933 O O . ASN A 1 29 ? 8.931 -6.751 -0.691 1.00 0.00 29 ASN A O 7
ATOM 9944 N N . GLU A 1 30 ? 9.965 -6.945 1.239 1.00 0.00 30 GLU A N 7
ATOM 9945 C CA . GLU A 1 30 ? 10.306 -5.491 1.242 1.00 0.00 30 GLU A CA 7
ATOM 9946 C C . GLU A 1 30 ? 11.258 -5.177 0.092 1.00 0.00 30 GLU A C 7
ATOM 9947 O O . GLU A 1 30 ? 11.122 -4.167 -0.560 1.00 0.00 30 GLU A O 7
ATOM 9959 N N . ASN A 1 31 ? 12.219 -6.031 -0.176 1.00 0.00 31 ASN A N 7
ATOM 9960 C CA . ASN A 1 31 ? 13.161 -5.751 -1.306 1.00 0.00 31 ASN A CA 7
ATOM 9961 C C . ASN A 1 31 ? 12.345 -5.404 -2.555 1.00 0.00 31 ASN A C 7
ATOM 9962 O O . ASN A 1 31 ? 12.692 -4.526 -3.326 1.00 0.00 31 ASN A O 7
ATOM 9973 N N . MET A 1 32 ? 11.232 -6.061 -2.725 1.00 0.00 32 MET A N 7
ATOM 9974 C CA . MET A 1 32 ? 10.358 -5.752 -3.880 1.00 0.00 32 MET A CA 7
ATOM 9975 C C . MET A 1 32 ? 9.680 -4.410 -3.628 1.00 0.00 32 MET A C 7
ATOM 9976 O O . MET A 1 32 ? 9.548 -3.593 -4.518 1.00 0.00 32 MET A O 7
ATOM 9990 N N . ILE A 1 33 ? 9.271 -4.156 -2.408 1.00 0.00 33 ILE A N 7
ATOM 9991 C CA . ILE A 1 33 ? 8.632 -2.848 -2.119 1.00 0.00 33 ILE A CA 7
ATOM 9992 C C . ILE A 1 33 ? 9.691 -1.754 -2.179 1.00 0.00 33 ILE A C 7
ATOM 9993 O O . ILE A 1 33 ? 9.404 -0.630 -2.511 1.00 0.00 33 ILE A O 7
ATOM 10009 N N . LYS A 1 34 ? 10.924 -2.073 -1.875 1.00 0.00 34 LYS A N 7
ATOM 10010 C CA . LYS A 1 34 ? 11.989 -1.034 -1.949 1.00 0.00 34 LYS A CA 7
ATOM 10011 C C . LYS A 1 34 ? 11.931 -0.422 -3.349 1.00 0.00 34 LYS A C 7
ATOM 10012 O O . LYS A 1 34 ? 11.925 0.784 -3.533 1.00 0.00 34 LYS A O 7
ATOM 10031 N N . GLN A 1 35 ? 11.828 -1.272 -4.337 1.00 0.00 35 GLN A N 7
ATOM 10032 C CA . GLN A 1 35 ? 11.706 -0.781 -5.731 1.00 0.00 35 GLN A CA 7
ATOM 10033 C C . GLN A 1 35 ? 10.357 -0.075 -5.883 1.00 0.00 35 GLN A C 7
ATOM 10034 O O . GLN A 1 35 ? 10.286 1.068 -6.285 1.00 0.00 35 GLN A O 7
ATOM 10048 N N . ILE A 1 36 ? 9.282 -0.745 -5.537 1.00 0.00 36 ILE A N 7
ATOM 10049 C CA . ILE A 1 36 ? 7.934 -0.104 -5.641 1.00 0.00 36 ILE A CA 7
ATOM 10050 C C . ILE A 1 36 ? 7.957 1.239 -4.923 1.00 0.00 36 ILE A C 7
ATOM 10051 O O . ILE A 1 36 ? 7.314 2.187 -5.324 1.00 0.00 36 ILE A O 7
ATOM 10067 N N . ASP A 1 37 ? 8.699 1.313 -3.854 1.00 0.00 37 ASP A N 7
ATOM 10068 C CA . ASP A 1 37 ? 8.783 2.574 -3.077 1.00 0.00 37 ASP A CA 7
ATOM 10069 C C . ASP A 1 37 ? 9.118 3.735 -4.017 1.00 0.00 37 ASP A C 7
ATOM 10070 O O . ASP A 1 37 ? 8.397 4.708 -4.104 1.00 0.00 37 ASP A O 7
ATOM 10079 N N . ASP A 1 38 ? 10.208 3.627 -4.734 1.00 0.00 38 ASP A N 7
ATOM 10080 C CA . ASP A 1 38 ? 10.592 4.714 -5.685 1.00 0.00 38 ASP A CA 7
ATOM 10081 C C . ASP A 1 38 ? 9.700 4.652 -6.933 1.00 0.00 38 ASP A C 7
ATOM 10082 O O . ASP A 1 38 ? 9.280 5.661 -7.463 1.00 0.00 38 ASP A O 7
ATOM 10091 N N . THR A 1 39 ? 9.402 3.467 -7.391 1.00 0.00 39 THR A N 7
ATOM 10092 C CA . THR A 1 39 ? 8.525 3.307 -8.593 1.00 0.00 39 THR A CA 7
ATOM 10093 C C . THR A 1 39 ? 7.165 3.978 -8.361 1.00 0.00 39 THR A C 7
ATOM 10094 O O . THR A 1 39 ? 6.717 4.777 -9.160 1.00 0.00 39 THR A O 7
ATOM 10105 N N . LEU A 1 40 ? 6.504 3.665 -7.277 1.00 0.00 40 LEU A N 7
ATOM 10106 C CA . LEU A 1 40 ? 5.175 4.296 -7.010 1.00 0.00 40 LEU A CA 7
ATOM 10107 C C . LEU A 1 40 ? 5.365 5.748 -6.556 1.00 0.00 40 LEU A C 7
ATOM 10108 O O . LEU A 1 40 ? 4.521 6.595 -6.774 1.00 0.00 40 LEU A O 7
ATOM 10124 N N . GLU A 1 41 ? 6.468 6.035 -5.923 1.00 0.00 41 GLU A N 7
ATOM 10125 C CA . GLU A 1 41 ? 6.722 7.425 -5.450 1.00 0.00 41 GLU A CA 7
ATOM 10126 C C . GLU A 1 41 ? 7.014 8.349 -6.639 1.00 0.00 41 GLU A C 7
ATOM 10127 O O . GLU A 1 41 ? 7.020 9.558 -6.507 1.00 0.00 41 GLU A O 7
ATOM 10139 N N . ASN A 1 42 ? 7.251 7.798 -7.798 1.00 0.00 42 ASN A N 7
ATOM 10140 C CA . ASN A 1 42 ? 7.537 8.654 -8.985 1.00 0.00 42 ASN A CA 7
ATOM 10141 C C . ASN A 1 42 ? 6.265 8.844 -9.819 1.00 0.00 42 ASN A C 7
ATOM 10142 O O . ASN A 1 42 ? 6.049 9.884 -10.409 1.00 0.00 42 ASN A O 7
ATOM 10153 N N . ARG A 1 43 ? 5.423 7.849 -9.870 1.00 0.00 43 ARG A N 7
ATOM 10154 C CA . ARG A 1 43 ? 4.166 7.975 -10.667 1.00 0.00 43 ARG A CA 7
ATOM 10155 C C . ARG A 1 43 ? 2.946 7.956 -9.740 1.00 0.00 43 ARG A C 7
ATOM 10156 O O . ARG A 1 43 ? 3.072 7.975 -8.532 1.00 0.00 43 ARG A O 7
ATOM 10177 N N . GLU A 1 44 ? 1.766 7.920 -10.298 1.00 0.00 44 GLU A N 7
ATOM 10178 C CA . GLU A 1 44 ? 0.538 7.902 -9.451 1.00 0.00 44 GLU A CA 7
ATOM 10179 C C . GLU A 1 44 ? -0.169 6.548 -9.567 1.00 0.00 44 GLU A C 7
ATOM 10180 O O . GLU A 1 44 ? -0.750 6.056 -8.619 1.00 0.00 44 GLU A O 7
ATOM 10192 N N . LEU A 1 45 ? -0.118 5.938 -10.721 1.00 0.00 45 LEU A N 7
ATOM 10193 C CA . LEU A 1 45 ? -0.776 4.610 -10.898 1.00 0.00 45 LEU A CA 7
ATOM 10194 C C . LEU A 1 45 ? 0.311 3.535 -10.980 1.00 0.00 45 LEU A C 7
ATOM 10195 O O . LEU A 1 45 ? 1.263 3.659 -11.724 1.00 0.00 45 LEU A O 7
ATOM 10211 N N . ILE A 1 46 ? 0.202 2.503 -10.189 1.00 0.00 46 ILE A N 7
ATOM 10212 C CA . ILE A 1 46 ? 1.265 1.448 -10.191 1.00 0.00 46 ILE A CA 7
ATOM 10213 C C . ILE A 1 46 ? 0.694 0.047 -10.440 1.00 0.00 46 ILE A C 7
ATOM 10214 O O . ILE A 1 46 ? 0.030 -0.522 -9.596 1.00 0.00 46 ILE A O 7
ATOM 10230 N N . LYS A 1 47 ? 0.981 -0.534 -11.581 1.00 0.00 47 LYS A N 7
ATOM 10231 C CA . LYS A 1 47 ? 0.489 -1.919 -11.860 1.00 0.00 47 LYS A CA 7
ATOM 10232 C C . LYS A 1 47 ? 1.537 -2.897 -11.351 1.00 0.00 47 LYS A C 7
ATOM 10233 O O . LYS A 1 47 ? 2.602 -2.996 -11.921 1.00 0.00 47 LYS A O 7
ATOM 10252 N N . VAL A 1 48 ? 1.297 -3.595 -10.282 1.00 0.00 48 VAL A N 7
ATOM 10253 C CA . VAL A 1 48 ? 2.348 -4.501 -9.787 1.00 0.00 48 VAL A CA 7
ATOM 10254 C C . VAL A 1 48 ? 2.046 -5.949 -10.185 1.00 0.00 48 VAL A C 7
ATOM 10255 O O . VAL A 1 48 ? 0.925 -6.399 -10.092 1.00 0.00 48 VAL A O 7
ATOM 10268 N N . HIS A 1 49 ? 3.040 -6.688 -10.599 1.00 0.00 49 HIS A N 7
ATOM 10269 C CA . HIS A 1 49 ? 2.807 -8.114 -10.975 1.00 0.00 49 HIS A CA 7
ATOM 10270 C C . HIS A 1 49 ? 3.050 -9.012 -9.757 1.00 0.00 49 HIS A C 7
ATOM 10271 O O . HIS A 1 49 ? 4.077 -8.930 -9.117 1.00 0.00 49 HIS A O 7
ATOM 10285 N N . VAL A 1 50 ? 2.111 -9.858 -9.421 1.00 0.00 50 VAL A N 7
ATOM 10286 C CA . VAL A 1 50 ? 2.298 -10.743 -8.228 1.00 0.00 50 VAL A CA 7
ATOM 10287 C C . VAL A 1 50 ? 2.491 -12.192 -8.645 1.00 0.00 50 VAL A C 7
ATOM 10288 O O . VAL A 1 50 ? 1.741 -12.743 -9.427 1.00 0.00 50 VAL A O 7
ATOM 10301 N N . LEU A 1 51 ? 3.518 -12.803 -8.127 1.00 0.00 51 LEU A N 7
ATOM 10302 C CA . LEU A 1 51 ? 3.811 -14.206 -8.479 1.00 0.00 51 LEU A CA 7
ATOM 10303 C C . LEU A 1 51 ? 3.090 -15.196 -7.559 1.00 0.00 51 LEU A C 7
ATOM 10304 O O . LEU A 1 51 ? 3.520 -16.320 -7.390 1.00 0.00 51 LEU A O 7
ATOM 10320 N N . GLN A 1 52 ? 2.004 -14.800 -6.969 1.00 0.00 52 GLN A N 7
ATOM 10321 C CA . GLN A 1 52 ? 1.265 -15.733 -6.068 1.00 0.00 52 GLN A CA 7
ATOM 10322 C C . GLN A 1 52 ? 0.503 -16.779 -6.892 1.00 0.00 52 GLN A C 7
ATOM 10323 O O . GLN A 1 52 ? 0.114 -17.810 -6.383 1.00 0.00 52 GLN A O 7
ATOM 10337 N N . ASN A 1 53 ? 0.292 -16.517 -8.161 1.00 0.00 53 ASN A N 7
ATOM 10338 C CA . ASN A 1 53 ? -0.442 -17.482 -9.050 1.00 0.00 53 ASN A CA 7
ATOM 10339 C C . ASN A 1 53 ? -1.908 -17.631 -8.622 1.00 0.00 53 ASN A C 7
ATOM 10340 O O . ASN A 1 53 ? -2.812 -17.377 -9.390 1.00 0.00 53 ASN A O 7
ATOM 10351 N N . ASN A 1 54 ? -2.152 -18.050 -7.412 1.00 0.00 54 ASN A N 7
ATOM 10352 C CA . ASN A 1 54 ? -3.561 -18.224 -6.955 1.00 0.00 54 ASN A CA 7
ATOM 10353 C C . ASN A 1 54 ? -4.323 -16.898 -7.063 1.00 0.00 54 ASN A C 7
ATOM 10354 O O . ASN A 1 54 ? -3.745 -15.831 -7.005 1.00 0.00 54 ASN A O 7
ATOM 10365 N N . PHE A 1 55 ? -5.617 -16.961 -7.239 1.00 0.00 55 PHE A N 7
ATOM 10366 C CA . PHE A 1 55 ? -6.418 -15.708 -7.375 1.00 0.00 55 PHE A CA 7
ATOM 10367 C C . PHE A 1 55 ? -6.712 -15.087 -6.005 1.00 0.00 55 PHE A C 7
ATOM 10368 O O . PHE A 1 55 ? -6.203 -14.036 -5.670 1.00 0.00 55 PHE A O 7
ATOM 10385 N N . ASP A 1 56 ? -7.538 -15.718 -5.212 1.00 0.00 56 ASP A N 7
ATOM 10386 C CA . ASP A 1 56 ? -7.864 -15.143 -3.874 1.00 0.00 56 ASP A CA 7
ATOM 10387 C C . ASP A 1 56 ? -6.593 -14.835 -3.094 1.00 0.00 56 ASP A C 7
ATOM 10388 O O . ASP A 1 56 ? -6.568 -13.994 -2.216 1.00 0.00 56 ASP A O 7
ATOM 10397 N N . ASP A 1 57 ? -5.540 -15.496 -3.426 1.00 0.00 57 ASP A N 7
ATOM 10398 C CA . ASP A 1 57 ? -4.247 -15.247 -2.731 1.00 0.00 57 ASP A CA 7
ATOM 10399 C C . ASP A 1 57 ? -3.606 -13.978 -3.292 1.00 0.00 57 ASP A C 7
ATOM 10400 O O . ASP A 1 57 ? -3.039 -13.184 -2.568 1.00 0.00 57 ASP A O 7
ATOM 10409 N N . LYS A 1 58 ? -3.711 -13.770 -4.578 1.00 0.00 58 LYS A N 7
ATOM 10410 C CA . LYS A 1 58 ? -3.128 -12.539 -5.178 1.00 0.00 58 LYS A CA 7
ATOM 10411 C C . LYS A 1 58 ? -3.742 -11.317 -4.499 1.00 0.00 58 LYS A C 7
ATOM 10412 O O . LYS A 1 58 ? -3.064 -10.360 -4.181 1.00 0.00 58 LYS A O 7
ATOM 10431 N N . LYS A 1 59 ? -5.025 -11.354 -4.257 1.00 0.00 59 LYS A N 7
ATOM 10432 C CA . LYS A 1 59 ? -5.689 -10.209 -3.576 1.00 0.00 59 LYS A CA 7
ATOM 10433 C C . LYS A 1 59 ? -5.098 -10.050 -2.174 1.00 0.00 59 LYS A C 7
ATOM 10434 O O . LYS A 1 59 ? -4.865 -8.953 -1.706 1.00 0.00 59 LYS A O 7
ATOM 10453 N N . GLU A 1 60 ? -4.838 -11.145 -1.508 1.00 0.00 60 GLU A N 7
ATOM 10454 C CA . GLU A 1 60 ? -4.245 -11.064 -0.144 1.00 0.00 60 GLU A CA 7
ATOM 10455 C C . GLU A 1 60 ? -2.929 -10.291 -0.208 1.00 0.00 60 GLU A C 7
ATOM 10456 O O . GLU A 1 60 ? -2.627 -9.483 0.648 1.00 0.00 60 GLU A O 7
ATOM 10468 N N . LEU A 1 61 ? -2.146 -10.516 -1.231 1.00 0.00 61 LEU A N 7
ATOM 10469 C CA . LEU A 1 61 ? -0.864 -9.770 -1.349 1.00 0.00 61 LEU A CA 7
ATOM 10470 C C . LEU A 1 61 ? -1.171 -8.273 -1.318 1.00 0.00 61 LEU A C 7
ATOM 10471 O O . LEU A 1 61 ? -0.619 -7.537 -0.532 1.00 0.00 61 LEU A O 7
ATOM 10487 N N . ALA A 1 62 ? -2.079 -7.817 -2.140 1.00 0.00 62 ALA A N 7
ATOM 10488 C CA . ALA A 1 62 ? -2.427 -6.367 -2.115 1.00 0.00 62 ALA A CA 7
ATOM 10489 C C . ALA A 1 62 ? -2.761 -5.948 -0.682 1.00 0.00 62 ALA A C 7
ATOM 10490 O O . ALA A 1 62 ? -2.573 -4.817 -0.298 1.00 0.00 62 ALA A O 7
ATOM 10497 N N . GLU A 1 63 ? -3.228 -6.861 0.125 1.00 0.00 63 GLU A N 7
ATOM 10498 C CA . GLU A 1 63 ? -3.532 -6.501 1.537 1.00 0.00 63 GLU A CA 7
ATOM 10499 C C . GLU A 1 63 ? -2.254 -5.992 2.182 1.00 0.00 63 GLU A C 7
ATOM 10500 O O . GLU A 1 63 ? -2.226 -5.014 2.903 1.00 0.00 63 GLU A O 7
ATOM 10512 N N . THR A 1 64 ? -1.199 -6.659 1.876 1.00 0.00 64 THR A N 7
ATOM 10513 C CA . THR A 1 64 ? 0.141 -6.272 2.403 1.00 0.00 64 THR A CA 7
ATOM 10514 C C . THR A 1 64 ? 0.796 -5.279 1.440 1.00 0.00 64 THR A C 7
ATOM 10515 O O . THR A 1 64 ? 1.416 -4.316 1.845 1.00 0.00 64 THR A O 7
ATOM 10526 N N . LEU A 1 65 ? 0.653 -5.509 0.162 1.00 0.00 65 LEU A N 7
ATOM 10527 C CA . LEU A 1 65 ? 1.251 -4.584 -0.839 1.00 0.00 65 LEU A CA 7
ATOM 10528 C C . LEU A 1 65 ? 0.564 -3.221 -0.750 1.00 0.00 65 LEU A C 7
ATOM 10529 O O . LEU A 1 65 ? 1.209 -2.203 -0.618 1.00 0.00 65 LEU A O 7
ATOM 10545 N N . SER A 1 66 ? -0.744 -3.196 -0.804 1.00 0.00 66 SER A N 7
ATOM 10546 C CA . SER A 1 66 ? -1.465 -1.894 -0.706 1.00 0.00 66 SER A CA 7
ATOM 10547 C C . SER A 1 66 ? -1.122 -1.211 0.620 1.00 0.00 66 SER A C 7
ATOM 10548 O O . SER A 1 66 ? -0.792 -0.043 0.661 1.00 0.00 66 SER A O 7
ATOM 10556 N N . GLU A 1 67 ? -1.194 -1.933 1.708 1.00 0.00 67 GLU A N 7
ATOM 10557 C CA . GLU A 1 67 ? -0.868 -1.322 3.028 1.00 0.00 67 GLU A CA 7
ATOM 10558 C C . GLU A 1 67 ? 0.604 -0.902 3.068 1.00 0.00 67 GLU A C 7
ATOM 10559 O O . GLU A 1 67 ? 0.957 0.104 3.653 1.00 0.00 67 GLU A O 7
ATOM 10571 N N . ALA A 1 68 ? 1.466 -1.664 2.454 1.00 0.00 68 ALA A N 7
ATOM 10572 C CA . ALA A 1 68 ? 2.912 -1.309 2.461 1.00 0.00 68 ALA A CA 7
ATOM 10573 C C . ALA A 1 68 ? 3.206 -0.250 1.393 1.00 0.00 68 ALA A C 7
ATOM 10574 O O . ALA A 1 68 ? 4.153 0.503 1.498 1.00 0.00 68 ALA A O 7
ATOM 10581 N N . THR A 1 69 ? 2.402 -0.187 0.366 1.00 0.00 69 THR A N 7
ATOM 10582 C CA . THR A 1 69 ? 2.643 0.826 -0.703 1.00 0.00 69 THR A CA 7
ATOM 10583 C C . THR A 1 69 ? 2.071 2.188 -0.291 1.00 0.00 69 THR A C 7
ATOM 10584 O O . THR A 1 69 ? 2.082 3.127 -1.062 1.00 0.00 69 THR A O 7
ATOM 10595 N N . ARG A 1 70 ? 1.557 2.310 0.909 1.00 0.00 70 ARG A N 7
ATOM 10596 C CA . ARG A 1 70 ? 0.977 3.619 1.334 1.00 0.00 70 ARG A CA 7
ATOM 10597 C C . ARG A 1 70 ? -0.052 4.074 0.296 1.00 0.00 70 ARG A C 7
ATOM 10598 O O . ARG A 1 70 ? -0.297 5.249 0.111 1.00 0.00 70 ARG A O 7
ATOM 10619 N N . SER A 1 71 ? -0.643 3.132 -0.385 1.00 0.00 71 SER A N 7
ATOM 10620 C CA . SER A 1 71 ? -1.653 3.463 -1.426 1.00 0.00 71 SER A CA 7
ATOM 10621 C C . SER A 1 71 ? -2.888 2.577 -1.244 1.00 0.00 71 SER A C 7
ATOM 10622 O O . SER A 1 71 ? -2.825 1.531 -0.630 1.00 0.00 71 SER A O 7
ATOM 10630 N N . GLU A 1 72 ? -4.004 2.977 -1.780 1.00 0.00 72 GLU A N 7
ATOM 10631 C CA . GLU A 1 72 ? -5.231 2.142 -1.641 1.00 0.00 72 GLU A CA 7
ATOM 10632 C C . GLU A 1 72 ? -5.489 1.392 -2.946 1.00 0.00 72 GLU A C 7
ATOM 10633 O O . GLU A 1 72 ? -5.338 1.943 -4.019 1.00 0.00 72 GLU A O 7
ATOM 10645 N N . LEU A 1 73 ? -5.843 0.134 -2.879 1.00 0.00 73 LEU A N 7
ATOM 10646 C CA . LEU A 1 73 ? -6.063 -0.623 -4.124 1.00 0.00 73 LEU A CA 7
ATOM 10647 C C . LEU A 1 73 ? -7.141 0.000 -4.991 1.00 0.00 73 LEU A C 7
ATOM 10648 O O . LEU A 1 73 ? -8.247 0.261 -4.562 1.00 0.00 73 LEU A O 7
ATOM 10664 N N . VAL A 1 74 ? -6.826 0.170 -6.233 1.00 0.00 74 VAL A N 7
ATOM 10665 C CA . VAL A 1 74 ? -7.808 0.695 -7.194 1.00 0.00 74 VAL A CA 7
ATOM 10666 C C . VAL A 1 74 ? -8.374 -0.530 -7.932 1.00 0.00 74 VAL A C 7
ATOM 10667 O O . VAL A 1 74 ? -9.505 -0.540 -8.372 1.00 0.00 74 VAL A O 7
ATOM 10680 N N . GLN A 1 75 ? -7.590 -1.591 -8.025 1.00 0.00 75 GLN A N 7
ATOM 10681 C CA . GLN A 1 75 ? -8.076 -2.848 -8.679 1.00 0.00 75 GLN A CA 7
ATOM 10682 C C . GLN A 1 75 ? -6.968 -3.850 -8.866 1.00 0.00 75 GLN A C 7
ATOM 10683 O O . GLN A 1 75 ? -5.818 -3.588 -8.649 1.00 0.00 75 GLN A O 7
ATOM 10697 N N . VAL A 1 76 ? -7.352 -5.024 -9.226 1.00 0.00 76 VAL A N 7
ATOM 10698 C CA . VAL A 1 76 ? -6.389 -6.119 -9.427 1.00 0.00 76 VAL A CA 7
ATOM 10699 C C . VAL A 1 76 ? -6.596 -6.694 -10.841 1.00 0.00 76 VAL A C 7
ATOM 10700 O O . VAL A 1 76 ? -7.591 -7.337 -11.108 1.00 0.00 76 VAL A O 7
ATOM 10713 N N . ILE A 1 77 ? -5.690 -6.459 -11.748 1.00 0.00 77 ILE A N 7
ATOM 10714 C CA . ILE A 1 77 ? -5.876 -6.983 -13.126 1.00 0.00 77 ILE A CA 7
ATOM 10715 C C . ILE A 1 77 ? -5.136 -8.323 -13.290 1.00 0.00 77 ILE A C 7
ATOM 10716 O O . ILE A 1 77 ? -3.931 -8.366 -13.440 1.00 0.00 77 ILE A O 7
ATOM 10732 N N . GLY A 1 78 ? -5.860 -9.414 -13.267 1.00 0.00 78 GLY A N 7
ATOM 10733 C CA . GLY A 1 78 ? -5.218 -10.754 -13.427 1.00 0.00 78 GLY A CA 7
ATOM 10734 C C . GLY A 1 78 ? -4.017 -10.875 -12.486 1.00 0.00 78 GLY A C 7
ATOM 10735 O O . GLY A 1 78 ? -4.149 -10.809 -11.280 1.00 0.00 78 GLY A O 7
ATOM 10739 N N . SER A 1 79 ? -2.844 -11.048 -13.032 1.00 0.00 79 SER A N 7
ATOM 10740 C CA . SER A 1 79 ? -1.631 -11.168 -12.173 1.00 0.00 79 SER A CA 7
ATOM 10741 C C . SER A 1 79 ? -1.025 -9.784 -11.913 1.00 0.00 79 SER A C 7
ATOM 10742 O O . SER A 1 79 ? 0.113 -9.663 -11.505 1.00 0.00 79 SER A O 7
ATOM 10750 N N . MET A 1 80 ? -1.779 -8.740 -12.140 1.00 0.00 80 MET A N 7
ATOM 10751 C CA . MET A 1 80 ? -1.248 -7.370 -11.900 1.00 0.00 80 MET A CA 7
ATOM 10752 C C . MET A 1 80 ? -2.128 -6.647 -10.876 1.00 0.00 80 MET A C 7
ATOM 10753 O O . MET A 1 80 ? -3.337 -6.760 -10.902 1.00 0.00 80 MET A O 7
ATOM 10767 N N . ILE A 1 81 ? -1.542 -5.906 -9.977 1.00 0.00 81 ILE A N 7
ATOM 10768 C CA . ILE A 1 81 ? -2.368 -5.190 -8.967 1.00 0.00 81 ILE A CA 7
ATOM 10769 C C . ILE A 1 81 ? -2.418 -3.691 -9.295 1.00 0.00 81 ILE A C 7
ATOM 10770 O O . ILE A 1 81 ? -1.406 -3.030 -9.412 1.00 0.00 81 ILE A O 7
ATOM 10786 N N . VAL A 1 82 ? -3.598 -3.166 -9.442 1.00 0.00 82 VAL A N 7
ATOM 10787 C CA . VAL A 1 82 ? -3.769 -1.719 -9.765 1.00 0.00 82 VAL A CA 7
ATOM 10788 C C . VAL A 1 82 ? -3.970 -0.891 -8.495 1.00 0.00 82 VAL A C 7
ATOM 10789 O O . VAL A 1 82 ? -4.978 -1.012 -7.833 1.00 0.00 82 VAL A O 7
ATOM 10802 N N . ILE A 1 83 ? -3.036 -0.046 -8.149 1.00 0.00 83 ILE A N 7
ATOM 10803 C CA . ILE A 1 83 ? -3.220 0.772 -6.912 1.00 0.00 83 ILE A CA 7
ATOM 10804 C C . ILE A 1 83 ? -2.916 2.245 -7.165 1.00 0.00 83 ILE A C 7
ATOM 10805 O O . ILE A 1 83 ? -2.152 2.600 -8.042 1.00 0.00 83 ILE A O 7
ATOM 10821 N N . TYR A 1 84 ? -3.513 3.102 -6.386 1.00 0.00 84 TYR A N 7
ATOM 10822 C CA . TYR A 1 84 ? -3.275 4.558 -6.546 1.00 0.00 84 TYR A CA 7
ATOM 10823 C C . TYR A 1 84 ? -2.616 5.112 -5.274 1.00 0.00 84 TYR A C 7
ATOM 10824 O O . TYR A 1 84 ? -3.223 5.182 -4.223 1.00 0.00 84 TYR A O 7
ATOM 10842 N N . ARG A 1 85 ? -1.380 5.508 -5.376 1.00 0.00 85 ARG A N 7
ATOM 10843 C CA . ARG A 1 85 ? -0.660 6.070 -4.194 1.00 0.00 85 ARG A CA 7
ATOM 10844 C C . ARG A 1 85 ? -1.094 7.517 -3.952 1.00 0.00 85 ARG A C 7
ATOM 10845 O O . ARG A 1 85 ? -1.334 8.257 -4.884 1.00 0.00 85 ARG A O 7
ATOM 10866 N N . GLU A 1 86 ? -1.230 7.903 -2.701 1.00 0.00 86 GLU A N 7
ATOM 10867 C CA . GLU A 1 86 ? -1.675 9.296 -2.354 1.00 0.00 86 GLU A CA 7
ATOM 10868 C C . GLU A 1 86 ? -1.059 10.347 -3.291 1.00 0.00 86 GLU A C 7
ATOM 10869 O O . GLU A 1 86 ? -0.141 10.076 -4.040 1.00 0.00 86 GLU A O 7
ATOM 10881 N N . SER A 1 87 ? -1.551 11.551 -3.242 1.00 0.00 87 SER A N 7
ATOM 10882 C CA . SER A 1 87 ? -1.002 12.606 -4.122 1.00 0.00 87 SER A CA 7
ATOM 10883 C C . SER A 1 87 ? -0.003 13.461 -3.361 1.00 0.00 87 SER A C 7
ATOM 10884 O O . SER A 1 87 ? -0.162 13.735 -2.188 1.00 0.00 87 SER A O 7
ATOM 10892 N N . LYS A 1 88 ? 1.011 13.904 -4.032 1.00 0.00 88 LYS A N 7
ATOM 10893 C CA . LYS A 1 88 ? 2.014 14.764 -3.377 1.00 0.00 88 LYS A CA 7
ATOM 10894 C C . LYS A 1 88 ? 2.470 15.773 -4.417 1.00 0.00 88 LYS A C 7
ATOM 10895 O O . LYS A 1 88 ? 2.455 16.969 -4.203 1.00 0.00 88 LYS A O 7
ATOM 10914 N N . GLU A 1 89 ? 2.816 15.284 -5.574 1.00 0.00 89 GLU A N 7
ATOM 10915 C CA . GLU A 1 89 ? 3.207 16.187 -6.676 1.00 0.00 89 GLU A CA 7
ATOM 10916 C C . GLU A 1 89 ? 2.014 16.295 -7.622 1.00 0.00 89 GLU A C 7
ATOM 10917 O O . GLU A 1 89 ? 1.519 15.306 -8.121 1.00 0.00 89 GLU A O 7
ATOM 10929 N N . ASN A 1 90 ? 1.538 17.480 -7.843 1.00 0.00 90 ASN A N 7
ATOM 10930 C CA . ASN A 1 90 ? 0.355 17.678 -8.732 1.00 0.00 90 ASN A CA 7
ATOM 10931 C C . ASN A 1 90 ? 0.585 17.057 -10.109 1.00 0.00 90 ASN A C 7
ATOM 10932 O O . ASN A 1 90 ? 0.982 17.714 -11.051 1.00 0.00 90 ASN A O 7
ATOM 10943 N N . LYS A 1 91 ? 0.302 15.796 -10.225 1.00 0.00 91 LYS A N 7
ATOM 10944 C CA . LYS A 1 91 ? 0.451 15.091 -11.524 1.00 0.00 91 LYS A CA 7
ATOM 10945 C C . LYS A 1 91 ? -0.914 15.067 -12.201 1.00 0.00 91 LYS A C 7
ATOM 10946 O O . LYS A 1 91 ? -1.922 15.211 -11.543 1.00 0.00 91 LYS A O 7
ATOM 10965 N N . GLU A 1 92 ? -0.973 14.907 -13.496 1.00 0.00 92 GLU A N 7
ATOM 10966 C CA . GLU A 1 92 ? -2.306 14.888 -14.168 1.00 0.00 92 GLU A CA 7
ATOM 10967 C C . GLU A 1 92 ? -3.084 13.666 -13.678 1.00 0.00 92 GLU A C 7
ATOM 10968 O O . GLU A 1 92 ? -3.158 12.647 -14.336 1.00 0.00 92 GLU A O 7
ATOM 10980 N N . ILE A 1 93 ? -3.634 13.765 -12.498 1.00 0.00 93 ILE A N 7
ATOM 10981 C CA . ILE A 1 93 ? -4.385 12.631 -11.901 1.00 0.00 93 ILE A CA 7
ATOM 10982 C C . ILE A 1 93 ? -5.889 12.932 -11.889 1.00 0.00 93 ILE A C 7
ATOM 10983 O O . ILE A 1 93 ? -6.311 14.044 -11.641 1.00 0.00 93 ILE A O 7
ATOM 10999 N N . GLU A 1 94 ? -6.693 11.935 -12.118 1.00 0.00 94 GLU A N 7
ATOM 11000 C CA . GLU A 1 94 ? -8.169 12.146 -12.078 1.00 0.00 94 GLU A CA 7
ATOM 11001 C C . GLU A 1 94 ? -8.711 11.622 -10.774 1.00 0.00 94 GLU A C 7
ATOM 11002 O O . GLU A 1 94 ? -8.280 10.597 -10.280 1.00 0.00 94 GLU A O 7
ATOM 11014 N N . LEU A 1 95 ? -9.669 12.288 -10.222 1.00 0.00 95 LEU A N 7
ATOM 11015 C CA . LEU A 1 95 ? -10.245 11.785 -8.965 1.00 0.00 95 LEU A CA 7
ATOM 11016 C C . LEU A 1 95 ? -11.506 12.583 -8.606 1.00 0.00 95 LEU A C 7
ATOM 11017 O O . LEU A 1 95 ? -11.503 13.374 -7.684 1.00 0.00 95 LEU A O 7
ATOM 11033 N N . PRO A 1 96 ? -12.550 12.337 -9.356 1.00 0.00 96 PRO A N 7
ATOM 11034 C CA . PRO A 1 96 ? -13.846 13.027 -9.121 1.00 0.00 96 PRO A CA 7
ATOM 11035 C C . PRO A 1 96 ? -14.442 12.607 -7.774 1.00 0.00 96 PRO A C 7
ATOM 11036 O O . PRO A 1 96 ? -13.799 11.839 -7.078 1.00 0.00 96 PRO A O 7
ATOM 11047 N N . MET A 1 1 ? -7.134 10.413 -0.009 1.00 0.00 1 MET A N 8
ATOM 11048 C CA . MET A 1 1 ? -7.062 8.946 -0.292 1.00 0.00 1 MET A CA 8
ATOM 11049 C C . MET A 1 1 ? -7.893 8.609 -1.526 1.00 0.00 1 MET A C 8
ATOM 11050 O O . MET A 1 1 ? -8.230 9.467 -2.316 1.00 0.00 1 MET A O 8
ATOM 11066 N N . LEU A 1 2 ? -8.243 7.363 -1.685 1.00 0.00 2 LEU A N 8
ATOM 11067 C CA . LEU A 1 2 ? -9.070 6.980 -2.855 1.00 0.00 2 LEU A CA 8
ATOM 11068 C C . LEU A 1 2 ? -10.417 6.447 -2.411 1.00 0.00 2 LEU A C 8
ATOM 11069 O O . LEU A 1 2 ? -10.555 5.771 -1.412 1.00 0.00 2 LEU A O 8
ATOM 11085 N N . THR A 1 3 ? -11.416 6.801 -3.155 1.00 0.00 3 THR A N 8
ATOM 11086 C CA . THR A 1 3 ? -12.798 6.393 -2.826 1.00 0.00 3 THR A CA 8
ATOM 11087 C C . THR A 1 3 ? -13.370 5.512 -3.947 1.00 0.00 3 THR A C 8
ATOM 11088 O O . THR A 1 3 ? -12.793 5.381 -5.006 1.00 0.00 3 THR A O 8
ATOM 11099 N N . GLY A 1 4 ? -14.488 4.894 -3.696 1.00 0.00 4 GLY A N 8
ATOM 11100 C CA . GLY A 1 4 ? -15.116 3.990 -4.711 1.00 0.00 4 GLY A CA 8
ATOM 11101 C C . GLY A 1 4 ? -15.067 4.602 -6.119 1.00 0.00 4 GLY A C 8
ATOM 11102 O O . GLY A 1 4 ? -14.500 4.031 -7.030 1.00 0.00 4 GLY A O 8
ATOM 11106 N N . LYS A 1 5 ? -15.673 5.740 -6.313 1.00 0.00 5 LYS A N 8
ATOM 11107 C CA . LYS A 1 5 ? -15.676 6.361 -7.673 1.00 0.00 5 LYS A CA 8
ATOM 11108 C C . LYS A 1 5 ? -14.253 6.628 -8.176 1.00 0.00 5 LYS A C 8
ATOM 11109 O O . LYS A 1 5 ? -13.979 6.516 -9.357 1.00 0.00 5 LYS A O 8
ATOM 11128 N N . GLN A 1 6 ? -13.344 6.982 -7.308 1.00 0.00 6 GLN A N 8
ATOM 11129 C CA . GLN A 1 6 ? -11.959 7.253 -7.770 1.00 0.00 6 GLN A CA 8
ATOM 11130 C C . GLN A 1 6 ? -11.332 5.957 -8.281 1.00 0.00 6 GLN A C 8
ATOM 11131 O O . GLN A 1 6 ? -10.676 5.922 -9.304 1.00 0.00 6 GLN A O 8
ATOM 11145 N N . LYS A 1 7 ? -11.545 4.889 -7.564 1.00 0.00 7 LYS A N 8
ATOM 11146 C CA . LYS A 1 7 ? -10.988 3.571 -7.971 1.00 0.00 7 LYS A CA 8
ATOM 11147 C C . LYS A 1 7 ? -11.499 3.193 -9.361 1.00 0.00 7 LYS A C 8
ATOM 11148 O O . LYS A 1 7 ? -10.756 2.743 -10.201 1.00 0.00 7 LYS A O 8
ATOM 11167 N N . ARG A 1 8 ? -12.769 3.345 -9.598 1.00 0.00 8 ARG A N 8
ATOM 11168 C CA . ARG A 1 8 ? -13.320 2.957 -10.923 1.00 0.00 8 ARG A CA 8
ATOM 11169 C C . ARG A 1 8 ? -12.526 3.609 -12.064 1.00 0.00 8 ARG A C 8
ATOM 11170 O O . ARG A 1 8 ? -12.026 2.938 -12.950 1.00 0.00 8 ARG A O 8
ATOM 11191 N N . TYR A 1 9 ? -12.404 4.908 -12.049 1.00 0.00 9 TYR A N 8
ATOM 11192 C CA . TYR A 1 9 ? -11.646 5.597 -13.140 1.00 0.00 9 TYR A CA 8
ATOM 11193 C C . TYR A 1 9 ? -10.197 5.155 -13.152 1.00 0.00 9 TYR A C 8
ATOM 11194 O O . TYR A 1 9 ? -9.660 4.736 -14.157 1.00 0.00 9 TYR A O 8
ATOM 11212 N N . LEU A 1 10 ? -9.550 5.291 -12.038 1.00 0.00 10 LEU A N 8
ATOM 11213 C CA . LEU A 1 10 ? -8.120 4.933 -11.962 1.00 0.00 10 LEU A CA 8
ATOM 11214 C C . LEU A 1 10 ? -7.903 3.438 -12.169 1.00 0.00 10 LEU A C 8
ATOM 11215 O O . LEU A 1 10 ? -6.895 3.022 -12.708 1.00 0.00 10 LEU A O 8
ATOM 11231 N N . ARG A 1 11 ? -8.825 2.624 -11.755 1.00 0.00 11 ARG A N 8
ATOM 11232 C CA . ARG A 1 11 ? -8.646 1.162 -11.943 1.00 0.00 11 ARG A CA 8
ATOM 11233 C C . ARG A 1 11 ? -8.426 0.865 -13.427 1.00 0.00 11 ARG A C 8
ATOM 11234 O O . ARG A 1 11 ? -7.639 0.014 -13.793 1.00 0.00 11 ARG A O 8
ATOM 11255 N N . SER A 1 12 ? -9.112 1.571 -14.284 1.00 0.00 12 SER A N 8
ATOM 11256 C CA . SER A 1 12 ? -8.938 1.339 -15.746 1.00 0.00 12 SER A CA 8
ATOM 11257 C C . SER A 1 12 ? -7.642 1.994 -16.238 1.00 0.00 12 SER A C 8
ATOM 11258 O O . SER A 1 12 ? -6.992 1.501 -17.139 1.00 0.00 12 SER A O 8
ATOM 11266 N N . LEU A 1 13 ? -7.264 3.107 -15.664 1.00 0.00 13 LEU A N 8
ATOM 11267 C CA . LEU A 1 13 ? -6.016 3.790 -16.114 1.00 0.00 13 LEU A CA 8
ATOM 11268 C C . LEU A 1 13 ? -4.815 2.869 -15.988 1.00 0.00 13 LEU A C 8
ATOM 11269 O O . LEU A 1 13 ? -4.068 2.718 -16.920 1.00 0.00 13 LEU A O 8
ATOM 11285 N N . ALA A 1 14 ? -4.633 2.265 -14.847 1.00 0.00 14 ALA A N 8
ATOM 11286 C CA . ALA A 1 14 ? -3.463 1.356 -14.635 1.00 0.00 14 ALA A CA 8
ATOM 11287 C C . ALA A 1 14 ? -3.573 0.091 -15.497 1.00 0.00 14 ALA A C 8
ATOM 11288 O O . ALA A 1 14 ? -2.626 -0.659 -15.629 1.00 0.00 14 ALA A O 8
ATOM 11295 N N . HIS A 1 15 ? -4.717 -0.168 -16.067 1.00 0.00 15 HIS A N 8
ATOM 11296 C CA . HIS A 1 15 ? -4.870 -1.403 -16.895 1.00 0.00 15 HIS A CA 8
ATOM 11297 C C . HIS A 1 15 ? -4.071 -1.298 -18.201 1.00 0.00 15 HIS A C 8
ATOM 11298 O O . HIS A 1 15 ? -3.390 -2.224 -18.594 1.00 0.00 15 HIS A O 8
ATOM 11312 N N . ASN A 1 16 ? -4.156 -0.188 -18.884 1.00 0.00 16 ASN A N 8
ATOM 11313 C CA . ASN A 1 16 ? -3.405 -0.048 -20.169 1.00 0.00 16 ASN A CA 8
ATOM 11314 C C . ASN A 1 16 ? -1.935 0.310 -19.916 1.00 0.00 16 ASN A C 8
ATOM 11315 O O . ASN A 1 16 ? -1.165 0.480 -20.841 1.00 0.00 16 ASN A O 8
ATOM 11326 N N . ILE A 1 17 ? -1.539 0.437 -18.680 1.00 0.00 17 ILE A N 8
ATOM 11327 C CA . ILE A 1 17 ? -0.129 0.794 -18.382 1.00 0.00 17 ILE A CA 8
ATOM 11328 C C . ILE A 1 17 ? 0.681 -0.472 -18.103 1.00 0.00 17 ILE A C 8
ATOM 11329 O O . ILE A 1 17 ? 0.141 -1.553 -17.983 1.00 0.00 17 ILE A O 8
ATOM 11345 N N . ASP A 1 18 ? 1.973 -0.348 -18.006 1.00 0.00 18 ASP A N 8
ATOM 11346 C CA . ASP A 1 18 ? 2.818 -1.548 -17.744 1.00 0.00 18 ASP A CA 8
ATOM 11347 C C . ASP A 1 18 ? 3.404 -1.529 -16.316 1.00 0.00 18 ASP A C 8
ATOM 11348 O O . ASP A 1 18 ? 3.803 -0.490 -15.829 1.00 0.00 18 ASP A O 8
ATOM 11357 N N . PRO A 1 19 ? 3.472 -2.696 -15.709 1.00 0.00 19 PRO A N 8
ATOM 11358 C CA . PRO A 1 19 ? 4.056 -2.824 -14.346 1.00 0.00 19 PRO A CA 8
ATOM 11359 C C . PRO A 1 19 ? 5.583 -2.698 -14.431 1.00 0.00 19 PRO A C 8
ATOM 11360 O O . PRO A 1 19 ? 6.212 -3.262 -15.304 1.00 0.00 19 PRO A O 8
ATOM 11371 N N . ILE A 1 20 ? 6.184 -1.971 -13.529 1.00 0.00 20 ILE A N 8
ATOM 11372 C CA . ILE A 1 20 ? 7.674 -1.828 -13.571 1.00 0.00 20 ILE A CA 8
ATOM 11373 C C . ILE A 1 20 ? 8.316 -2.504 -12.347 1.00 0.00 20 ILE A C 8
ATOM 11374 O O . ILE A 1 20 ? 9.511 -2.720 -12.306 1.00 0.00 20 ILE A O 8
ATOM 11390 N N . PHE A 1 21 ? 7.525 -2.897 -11.379 1.00 0.00 21 PHE A N 8
ATOM 11391 C CA . PHE A 1 21 ? 8.081 -3.626 -10.196 1.00 0.00 21 PHE A CA 8
ATOM 11392 C C . PHE A 1 21 ? 7.565 -5.067 -10.239 1.00 0.00 21 PHE A C 8
ATOM 11393 O O . PHE A 1 21 ? 6.408 -5.312 -10.536 1.00 0.00 21 PHE A O 8
ATOM 11410 N N . GLN A 1 22 ? 8.410 -6.024 -9.973 1.00 0.00 22 GLN A N 8
ATOM 11411 C CA . GLN A 1 22 ? 7.958 -7.443 -10.033 1.00 0.00 22 GLN A CA 8
ATOM 11412 C C . GLN A 1 22 ? 7.992 -8.105 -8.657 1.00 0.00 22 GLN A C 8
ATOM 11413 O O . GLN A 1 22 ? 8.973 -8.049 -7.942 1.00 0.00 22 GLN A O 8
ATOM 11427 N N . ILE A 1 23 ? 6.922 -8.756 -8.303 1.00 0.00 23 ILE A N 8
ATOM 11428 C CA . ILE A 1 23 ? 6.853 -9.465 -6.998 1.00 0.00 23 ILE A CA 8
ATOM 11429 C C . ILE A 1 23 ? 7.359 -10.896 -7.203 1.00 0.00 23 ILE A C 8
ATOM 11430 O O . ILE A 1 23 ? 7.068 -11.512 -8.208 1.00 0.00 23 ILE A O 8
ATOM 11446 N N . GLY A 1 24 ? 8.091 -11.430 -6.265 1.00 0.00 24 GLY A N 8
ATOM 11447 C CA . GLY A 1 24 ? 8.592 -12.824 -6.422 1.00 0.00 24 GLY A CA 8
ATOM 11448 C C . GLY A 1 24 ? 7.502 -13.805 -6.000 1.00 0.00 24 GLY A C 8
ATOM 11449 O O . GLY A 1 24 ? 6.644 -13.487 -5.200 1.00 0.00 24 GLY A O 8
ATOM 11453 N N . LYS A 1 25 ? 7.523 -14.996 -6.531 1.00 0.00 25 LYS A N 8
ATOM 11454 C CA . LYS A 1 25 ? 6.480 -15.985 -6.150 1.00 0.00 25 LYS A CA 8
ATOM 11455 C C . LYS A 1 25 ? 6.667 -16.404 -4.693 1.00 0.00 25 LYS A C 8
ATOM 11456 O O . LYS A 1 25 ? 7.765 -16.672 -4.248 1.00 0.00 25 LYS A O 8
ATOM 11475 N N . GLY A 1 26 ? 5.603 -16.446 -3.945 1.00 0.00 26 GLY A N 8
ATOM 11476 C CA . GLY A 1 26 ? 5.713 -16.830 -2.513 1.00 0.00 26 GLY A CA 8
ATOM 11477 C C . GLY A 1 26 ? 4.981 -15.792 -1.666 1.00 0.00 26 GLY A C 8
ATOM 11478 O O . GLY A 1 26 ? 4.154 -16.121 -0.840 1.00 0.00 26 GLY A O 8
ATOM 11482 N N . GLY A 1 27 ? 5.275 -14.534 -1.867 1.00 0.00 27 GLY A N 8
ATOM 11483 C CA . GLY A 1 27 ? 4.593 -13.476 -1.081 1.00 0.00 27 GLY A CA 8
ATOM 11484 C C . GLY A 1 27 ? 5.334 -12.166 -1.297 1.00 0.00 27 GLY A C 8
ATOM 11485 O O . GLY A 1 27 ? 6.486 -12.156 -1.684 1.00 0.00 27 GLY A O 8
ATOM 11489 N N . ILE A 1 28 ? 4.692 -11.059 -1.067 1.00 0.00 28 ILE A N 8
ATOM 11490 C CA . ILE A 1 28 ? 5.388 -9.766 -1.282 1.00 0.00 28 ILE A CA 8
ATOM 11491 C C . ILE A 1 28 ? 6.464 -9.565 -0.209 1.00 0.00 28 ILE A C 8
ATOM 11492 O O . ILE A 1 28 ? 6.173 -9.447 0.965 1.00 0.00 28 ILE A O 8
ATOM 11508 N N . ASN A 1 29 ? 7.701 -9.513 -0.611 1.00 0.00 29 ASN A N 8
ATOM 11509 C CA . ASN A 1 29 ? 8.804 -9.303 0.375 1.00 0.00 29 ASN A CA 8
ATOM 11510 C C . ASN A 1 29 ? 9.219 -7.826 0.379 1.00 0.00 29 ASN A C 8
ATOM 11511 O O . ASN A 1 29 ? 9.041 -7.126 -0.597 1.00 0.00 29 ASN A O 8
ATOM 11522 N N . GLU A 1 30 ? 9.774 -7.339 1.463 1.00 0.00 30 GLU A N 8
ATOM 11523 C CA . GLU A 1 30 ? 10.191 -5.903 1.491 1.00 0.00 30 GLU A CA 8
ATOM 11524 C C . GLU A 1 30 ? 11.107 -5.612 0.304 1.00 0.00 30 GLU A C 8
ATOM 11525 O O . GLU A 1 30 ? 11.017 -4.575 -0.309 1.00 0.00 30 GLU A O 8
ATOM 11537 N N . ASN A 1 31 ? 11.982 -6.522 -0.038 1.00 0.00 31 ASN A N 8
ATOM 11538 C CA . ASN A 1 31 ? 12.881 -6.277 -1.206 1.00 0.00 31 ASN A CA 8
ATOM 11539 C C . ASN A 1 31 ? 12.024 -5.884 -2.411 1.00 0.00 31 ASN A C 8
ATOM 11540 O O . ASN A 1 31 ? 12.360 -5.000 -3.178 1.00 0.00 31 ASN A O 8
ATOM 11551 N N . MET A 1 32 ? 10.899 -6.522 -2.554 1.00 0.00 32 MET A N 8
ATOM 11552 C CA . MET A 1 32 ? 9.987 -6.183 -3.672 1.00 0.00 32 MET A CA 8
ATOM 11553 C C . MET A 1 32 ? 9.374 -4.810 -3.406 1.00 0.00 32 MET A C 8
ATOM 11554 O O . MET A 1 32 ? 9.302 -3.970 -4.281 1.00 0.00 32 MET A O 8
ATOM 11568 N N . ILE A 1 33 ? 8.945 -4.568 -2.194 1.00 0.00 33 ILE A N 8
ATOM 11569 C CA . ILE A 1 33 ? 8.355 -3.241 -1.875 1.00 0.00 33 ILE A CA 8
ATOM 11570 C C . ILE A 1 33 ? 9.442 -2.172 -1.923 1.00 0.00 33 ILE A C 8
ATOM 11571 O O . ILE A 1 33 ? 9.179 -1.022 -2.190 1.00 0.00 33 ILE A O 8
ATOM 11587 N N . LYS A 1 34 ? 10.669 -2.541 -1.671 1.00 0.00 34 LYS A N 8
ATOM 11588 C CA . LYS A 1 34 ? 11.765 -1.538 -1.717 1.00 0.00 34 LYS A CA 8
ATOM 11589 C C . LYS A 1 34 ? 11.754 -0.880 -3.097 1.00 0.00 34 LYS A C 8
ATOM 11590 O O . LYS A 1 34 ? 11.753 0.330 -3.228 1.00 0.00 34 LYS A O 8
ATOM 11609 N N . GLN A 1 35 ? 11.709 -1.683 -4.127 1.00 0.00 35 GLN A N 8
ATOM 11610 C CA . GLN A 1 35 ? 11.659 -1.125 -5.507 1.00 0.00 35 GLN A CA 8
ATOM 11611 C C . GLN A 1 35 ? 10.283 -0.495 -5.740 1.00 0.00 35 GLN A C 8
ATOM 11612 O O . GLN A 1 35 ? 10.171 0.653 -6.119 1.00 0.00 35 GLN A O 8
ATOM 11626 N N . ILE A 1 36 ? 9.233 -1.238 -5.500 1.00 0.00 36 ILE A N 8
ATOM 11627 C CA . ILE A 1 36 ? 7.859 -0.683 -5.692 1.00 0.00 36 ILE A CA 8
ATOM 11628 C C . ILE A 1 36 ? 7.719 0.637 -4.921 1.00 0.00 36 ILE A C 8
ATOM 11629 O O . ILE A 1 36 ? 7.090 1.572 -5.370 1.00 0.00 36 ILE A O 8
ATOM 11645 N N . ASP A 1 37 ? 8.289 0.693 -3.746 1.00 0.00 37 ASP A N 8
ATOM 11646 C CA . ASP A 1 37 ? 8.188 1.918 -2.899 1.00 0.00 37 ASP A CA 8
ATOM 11647 C C . ASP A 1 37 ? 8.662 3.159 -3.666 1.00 0.00 37 ASP A C 8
ATOM 11648 O O . ASP A 1 37 ? 7.932 4.117 -3.827 1.00 0.00 37 ASP A O 8
ATOM 11657 N N . ASP A 1 38 ? 9.883 3.152 -4.132 1.00 0.00 38 ASP A N 8
ATOM 11658 C CA . ASP A 1 38 ? 10.404 4.336 -4.877 1.00 0.00 38 ASP A CA 8
ATOM 11659 C C . ASP A 1 38 ? 9.644 4.508 -6.193 1.00 0.00 38 ASP A C 8
ATOM 11660 O O . ASP A 1 38 ? 9.411 5.610 -6.653 1.00 0.00 38 ASP A O 8
ATOM 11669 N N . THR A 1 39 ? 9.254 3.423 -6.798 1.00 0.00 39 THR A N 8
ATOM 11670 C CA . THR A 1 39 ? 8.506 3.506 -8.084 1.00 0.00 39 THR A CA 8
ATOM 11671 C C . THR A 1 39 ? 7.166 4.216 -7.884 1.00 0.00 39 THR A C 8
ATOM 11672 O O . THR A 1 39 ? 6.843 5.163 -8.573 1.00 0.00 39 THR A O 8
ATOM 11683 N N . LEU A 1 40 ? 6.384 3.758 -6.946 1.00 0.00 40 LEU A N 8
ATOM 11684 C CA . LEU A 1 40 ? 5.060 4.397 -6.695 1.00 0.00 40 LEU A CA 8
ATOM 11685 C C . LEU A 1 40 ? 5.246 5.716 -5.943 1.00 0.00 40 LEU A C 8
ATOM 11686 O O . LEU A 1 40 ? 4.482 6.648 -6.099 1.00 0.00 40 LEU A O 8
ATOM 11702 N N . GLU A 1 41 ? 6.259 5.799 -5.126 1.00 0.00 41 GLU A N 8
ATOM 11703 C CA . GLU A 1 41 ? 6.503 7.055 -4.363 1.00 0.00 41 GLU A CA 8
ATOM 11704 C C . GLU A 1 41 ? 6.629 8.236 -5.334 1.00 0.00 41 GLU A C 8
ATOM 11705 O O . GLU A 1 41 ? 6.302 9.360 -5.007 1.00 0.00 41 GLU A O 8
ATOM 11717 N N . ASN A 1 42 ? 7.104 7.989 -6.525 1.00 0.00 42 ASN A N 8
ATOM 11718 C CA . ASN A 1 42 ? 7.252 9.094 -7.515 1.00 0.00 42 ASN A CA 8
ATOM 11719 C C . ASN A 1 42 ? 6.061 9.111 -8.480 1.00 0.00 42 ASN A C 8
ATOM 11720 O O . ASN A 1 42 ? 5.723 10.132 -9.045 1.00 0.00 42 ASN A O 8
ATOM 11731 N N . ARG A 1 43 ? 5.427 7.987 -8.675 1.00 0.00 43 ARG A N 8
ATOM 11732 C CA . ARG A 1 43 ? 4.262 7.938 -9.607 1.00 0.00 43 ARG A CA 8
ATOM 11733 C C . ARG A 1 43 ? 2.947 7.977 -8.822 1.00 0.00 43 ARG A C 8
ATOM 11734 O O . ARG A 1 43 ? 2.935 7.924 -7.608 1.00 0.00 43 ARG A O 8
ATOM 11755 N N . GLU A 1 44 ? 1.840 8.069 -9.508 1.00 0.00 44 GLU A N 8
ATOM 11756 C CA . GLU A 1 44 ? 0.524 8.111 -8.804 1.00 0.00 44 GLU A CA 8
ATOM 11757 C C . GLU A 1 44 ? -0.230 6.795 -9.016 1.00 0.00 44 GLU A C 8
ATOM 11758 O O . GLU A 1 44 ? -0.853 6.273 -8.113 1.00 0.00 44 GLU A O 8
ATOM 11770 N N . LEU A 1 45 ? -0.170 6.250 -10.199 1.00 0.00 45 LEU A N 8
ATOM 11771 C CA . LEU A 1 45 ? -0.871 4.962 -10.465 1.00 0.00 45 LEU A CA 8
ATOM 11772 C C . LEU A 1 45 ? 0.160 3.844 -10.601 1.00 0.00 45 LEU A C 8
ATOM 11773 O O . LEU A 1 45 ? 1.028 3.892 -11.450 1.00 0.00 45 LEU A O 8
ATOM 11789 N N . ILE A 1 46 ? 0.087 2.843 -9.768 1.00 0.00 46 ILE A N 8
ATOM 11790 C CA . ILE A 1 46 ? 1.088 1.740 -9.862 1.00 0.00 46 ILE A CA 8
ATOM 11791 C C . ILE A 1 46 ? 0.423 0.399 -10.170 1.00 0.00 46 ILE A C 8
ATOM 11792 O O . ILE A 1 46 ? -0.310 -0.155 -9.376 1.00 0.00 46 ILE A O 8
ATOM 11808 N N . LYS A 1 47 ? 0.736 -0.141 -11.312 1.00 0.00 47 LYS A N 8
ATOM 11809 C CA . LYS A 1 47 ? 0.200 -1.484 -11.704 1.00 0.00 47 LYS A CA 8
ATOM 11810 C C . LYS A 1 47 ? 1.317 -2.480 -11.415 1.00 0.00 47 LYS A C 8
ATOM 11811 O O . LYS A 1 47 ? 2.310 -2.493 -12.103 1.00 0.00 47 LYS A O 8
ATOM 11830 N N . VAL A 1 48 ? 1.227 -3.257 -10.374 1.00 0.00 48 VAL A N 8
ATOM 11831 C CA . VAL A 1 48 ? 2.355 -4.163 -10.048 1.00 0.00 48 VAL A CA 8
ATOM 11832 C C . VAL A 1 48 ? 2.063 -5.601 -10.480 1.00 0.00 48 VAL A C 8
ATOM 11833 O O . VAL A 1 48 ? 0.952 -6.058 -10.396 1.00 0.00 48 VAL A O 8
ATOM 11846 N N . HIS A 1 49 ? 3.059 -6.331 -10.905 1.00 0.00 49 HIS A N 8
ATOM 11847 C CA . HIS A 1 49 ? 2.815 -7.753 -11.302 1.00 0.00 49 HIS A CA 8
ATOM 11848 C C . HIS A 1 49 ? 3.131 -8.673 -10.117 1.00 0.00 49 HIS A C 8
ATOM 11849 O O . HIS A 1 49 ? 4.135 -8.515 -9.452 1.00 0.00 49 HIS A O 8
ATOM 11863 N N . VAL A 1 50 ? 2.275 -9.622 -9.833 1.00 0.00 50 VAL A N 8
ATOM 11864 C CA . VAL A 1 50 ? 2.526 -10.532 -8.674 1.00 0.00 50 VAL A CA 8
ATOM 11865 C C . VAL A 1 50 ? 2.797 -11.954 -9.136 1.00 0.00 50 VAL A C 8
ATOM 11866 O O . VAL A 1 50 ? 2.086 -12.515 -9.945 1.00 0.00 50 VAL A O 8
ATOM 11879 N N . LEU A 1 51 ? 3.845 -12.530 -8.622 1.00 0.00 51 LEU A N 8
ATOM 11880 C CA . LEU A 1 51 ? 4.211 -13.910 -9.010 1.00 0.00 51 LEU A CA 8
ATOM 11881 C C . LEU A 1 51 ? 3.421 -14.962 -8.212 1.00 0.00 51 LEU A C 8
ATOM 11882 O O . LEU A 1 51 ? 3.948 -15.999 -7.864 1.00 0.00 51 LEU A O 8
ATOM 11898 N N . GLN A 1 52 ? 2.173 -14.717 -7.917 1.00 0.00 52 GLN A N 8
ATOM 11899 C CA . GLN A 1 52 ? 1.385 -15.722 -7.145 1.00 0.00 52 GLN A CA 8
ATOM 11900 C C . GLN A 1 52 ? 0.537 -16.579 -8.091 1.00 0.00 52 GLN A C 8
ATOM 11901 O O . GLN A 1 52 ? 0.290 -17.741 -7.836 1.00 0.00 52 GLN A O 8
ATOM 11915 N N . ASN A 1 53 ? 0.088 -16.014 -9.179 1.00 0.00 53 ASN A N 8
ATOM 11916 C CA . ASN A 1 53 ? -0.745 -16.795 -10.141 1.00 0.00 53 ASN A CA 8
ATOM 11917 C C . ASN A 1 53 ? -1.955 -17.404 -9.424 1.00 0.00 53 ASN A C 8
ATOM 11918 O O . ASN A 1 53 ? -2.443 -18.455 -9.792 1.00 0.00 53 ASN A O 8
ATOM 11929 N N . ASN A 1 54 ? -2.445 -16.751 -8.405 1.00 0.00 54 ASN A N 8
ATOM 11930 C CA . ASN A 1 54 ? -3.625 -17.286 -7.667 1.00 0.00 54 ASN A CA 8
ATOM 11931 C C . ASN A 1 54 ? -4.741 -16.234 -7.636 1.00 0.00 54 ASN A C 8
ATOM 11932 O O . ASN A 1 54 ? -4.497 -15.058 -7.808 1.00 0.00 54 ASN A O 8
ATOM 11943 N N . PHE A 1 55 ? -5.964 -16.644 -7.433 1.00 0.00 55 PHE A N 8
ATOM 11944 C CA . PHE A 1 55 ? -7.083 -15.657 -7.416 1.00 0.00 55 PHE A CA 8
ATOM 11945 C C . PHE A 1 55 ? -7.243 -15.000 -6.039 1.00 0.00 55 PHE A C 8
ATOM 11946 O O . PHE A 1 55 ? -6.990 -13.822 -5.875 1.00 0.00 55 PHE A O 8
ATOM 11963 N N . ASP A 1 56 ? -7.679 -15.736 -5.050 1.00 0.00 56 ASP A N 8
ATOM 11964 C CA . ASP A 1 56 ? -7.873 -15.119 -3.702 1.00 0.00 56 ASP A CA 8
ATOM 11965 C C . ASP A 1 56 ? -6.542 -14.742 -3.054 1.00 0.00 56 ASP A C 8
ATOM 11966 O O . ASP A 1 56 ? -6.501 -14.085 -2.030 1.00 0.00 56 ASP A O 8
ATOM 11975 N N . ASP A 1 57 ? -5.461 -15.121 -3.648 1.00 0.00 57 ASP A N 8
ATOM 11976 C CA . ASP A 1 57 ? -4.133 -14.758 -3.078 1.00 0.00 57 ASP A CA 8
ATOM 11977 C C . ASP A 1 57 ? -3.670 -13.445 -3.704 1.00 0.00 57 ASP A C 8
ATOM 11978 O O . ASP A 1 57 ? -3.136 -12.579 -3.038 1.00 0.00 57 ASP A O 8
ATOM 11987 N N . LYS A 1 58 ? -3.895 -13.280 -4.981 1.00 0.00 58 LYS A N 8
ATOM 11988 C CA . LYS A 1 58 ? -3.496 -12.012 -5.646 1.00 0.00 58 LYS A CA 8
ATOM 11989 C C . LYS A 1 58 ? -4.170 -10.847 -4.929 1.00 0.00 58 LYS A C 8
ATOM 11990 O O . LYS A 1 58 ? -3.586 -9.801 -4.725 1.00 0.00 58 LYS A O 8
ATOM 12009 N N . LYS A 1 59 ? -5.395 -11.037 -4.528 1.00 0.00 59 LYS A N 8
ATOM 12010 C CA . LYS A 1 59 ? -6.118 -9.963 -3.801 1.00 0.00 59 LYS A CA 8
ATOM 12011 C C . LYS A 1 59 ? -5.489 -9.786 -2.419 1.00 0.00 59 LYS A C 8
ATOM 12012 O O . LYS A 1 59 ? -5.189 -8.687 -1.998 1.00 0.00 59 LYS A O 8
ATOM 12031 N N . GLU A 1 60 ? -5.270 -10.867 -1.719 1.00 0.00 60 GLU A N 8
ATOM 12032 C CA . GLU A 1 60 ? -4.636 -10.763 -0.374 1.00 0.00 60 GLU A CA 8
ATOM 12033 C C . GLU A 1 60 ? -3.238 -10.159 -0.521 1.00 0.00 60 GLU A C 8
ATOM 12034 O O . GLU A 1 60 ? -2.814 -9.342 0.274 1.00 0.00 60 GLU A O 8
ATOM 12046 N N . LEU A 1 61 ? -2.522 -10.549 -1.544 1.00 0.00 61 LEU A N 8
ATOM 12047 C CA . LEU A 1 61 ? -1.157 -9.988 -1.751 1.00 0.00 61 LEU A CA 8
ATOM 12048 C C . LEU A 1 61 ? -1.233 -8.461 -1.742 1.00 0.00 61 LEU A C 8
ATOM 12049 O O . LEU A 1 61 ? -0.431 -7.794 -1.120 1.00 0.00 61 LEU A O 8
ATOM 12065 N N . ALA A 1 62 ? -2.209 -7.901 -2.410 1.00 0.00 62 ALA A N 8
ATOM 12066 C CA . ALA A 1 62 ? -2.334 -6.421 -2.404 1.00 0.00 62 ALA A CA 8
ATOM 12067 C C . ALA A 1 62 ? -2.532 -5.953 -0.967 1.00 0.00 62 ALA A C 8
ATOM 12068 O O . ALA A 1 62 ? -2.097 -4.894 -0.584 1.00 0.00 62 ALA A O 8
ATOM 12075 N N . GLU A 1 63 ? -3.180 -6.747 -0.159 1.00 0.00 63 GLU A N 8
ATOM 12076 C CA . GLU A 1 63 ? -3.383 -6.345 1.261 1.00 0.00 63 GLU A CA 8
ATOM 12077 C C . GLU A 1 63 ? -2.033 -6.013 1.878 1.00 0.00 63 GLU A C 8
ATOM 12078 O O . GLU A 1 63 ? -1.887 -5.119 2.690 1.00 0.00 63 GLU A O 8
ATOM 12090 N N . THR A 1 64 ? -1.050 -6.725 1.454 1.00 0.00 64 THR A N 8
ATOM 12091 C CA . THR A 1 64 ? 0.335 -6.494 1.950 1.00 0.00 64 THR A CA 8
ATOM 12092 C C . THR A 1 64 ? 0.984 -5.359 1.154 1.00 0.00 64 THR A C 8
ATOM 12093 O O . THR A 1 64 ? 1.703 -4.542 1.695 1.00 0.00 64 THR A O 8
ATOM 12104 N N . LEU A 1 65 ? 0.730 -5.293 -0.128 1.00 0.00 65 LEU A N 8
ATOM 12105 C CA . LEU A 1 65 ? 1.332 -4.198 -0.943 1.00 0.00 65 LEU A CA 8
ATOM 12106 C C . LEU A 1 65 ? 0.608 -2.885 -0.653 1.00 0.00 65 LEU A C 8
ATOM 12107 O O . LEU A 1 65 ? 1.220 -1.893 -0.324 1.00 0.00 65 LEU A O 8
ATOM 12123 N N . SER A 1 66 ? -0.696 -2.872 -0.756 1.00 0.00 66 SER A N 8
ATOM 12124 C CA . SER A 1 66 ? -1.454 -1.619 -0.468 1.00 0.00 66 SER A CA 8
ATOM 12125 C C . SER A 1 66 ? -1.048 -1.058 0.896 1.00 0.00 66 SER A C 8
ATOM 12126 O O . SER A 1 66 ? -0.842 0.129 1.054 1.00 0.00 66 SER A O 8
ATOM 12134 N N . GLU A 1 67 ? -0.935 -1.902 1.886 1.00 0.00 67 GLU A N 8
ATOM 12135 C CA . GLU A 1 67 ? -0.547 -1.413 3.240 1.00 0.00 67 GLU A CA 8
ATOM 12136 C C . GLU A 1 67 ? 0.911 -0.935 3.247 1.00 0.00 67 GLU A C 8
ATOM 12137 O O . GLU A 1 67 ? 1.253 0.023 3.910 1.00 0.00 67 GLU A O 8
ATOM 12149 N N . ALA A 1 68 ? 1.772 -1.596 2.522 1.00 0.00 68 ALA A N 8
ATOM 12150 C CA . ALA A 1 68 ? 3.205 -1.175 2.500 1.00 0.00 68 ALA A CA 8
ATOM 12151 C C . ALA A 1 68 ? 3.448 -0.117 1.416 1.00 0.00 68 ALA A C 8
ATOM 12152 O O . ALA A 1 68 ? 4.478 0.527 1.391 1.00 0.00 68 ALA A O 8
ATOM 12159 N N . THR A 1 69 ? 2.514 0.068 0.522 1.00 0.00 69 THR A N 8
ATOM 12160 C CA . THR A 1 69 ? 2.702 1.082 -0.557 1.00 0.00 69 THR A CA 8
ATOM 12161 C C . THR A 1 69 ? 2.092 2.430 -0.151 1.00 0.00 69 THR A C 8
ATOM 12162 O O . THR A 1 69 ? 2.214 3.409 -0.858 1.00 0.00 69 THR A O 8
ATOM 12173 N N . ARG A 1 70 ? 1.431 2.492 0.975 1.00 0.00 70 ARG A N 8
ATOM 12174 C CA . ARG A 1 70 ? 0.815 3.783 1.403 1.00 0.00 70 ARG A CA 8
ATOM 12175 C C . ARG A 1 70 ? -0.070 4.335 0.282 1.00 0.00 70 ARG A C 8
ATOM 12176 O O . ARG A 1 70 ? -0.310 5.522 0.189 1.00 0.00 70 ARG A O 8
ATOM 12197 N N . SER A 1 71 ? -0.558 3.474 -0.566 1.00 0.00 71 SER A N 8
ATOM 12198 C CA . SER A 1 71 ? -1.434 3.929 -1.685 1.00 0.00 71 SER A CA 8
ATOM 12199 C C . SER A 1 71 ? -2.849 3.369 -1.502 1.00 0.00 71 SER A C 8
ATOM 12200 O O . SER A 1 71 ? -3.194 2.874 -0.448 1.00 0.00 71 SER A O 8
ATOM 12208 N N . GLU A 1 72 ? -3.672 3.441 -2.515 1.00 0.00 72 GLU A N 8
ATOM 12209 C CA . GLU A 1 72 ? -5.061 2.907 -2.382 1.00 0.00 72 GLU A CA 8
ATOM 12210 C C . GLU A 1 72 ? -5.377 1.950 -3.539 1.00 0.00 72 GLU A C 8
ATOM 12211 O O . GLU A 1 72 ? -5.412 2.342 -4.690 1.00 0.00 72 GLU A O 8
ATOM 12223 N N . LEU A 1 73 ? -5.588 0.691 -3.244 1.00 0.00 73 LEU A N 8
ATOM 12224 C CA . LEU A 1 73 ? -5.878 -0.299 -4.307 1.00 0.00 73 LEU A CA 8
ATOM 12225 C C . LEU A 1 73 ? -7.137 0.030 -5.094 1.00 0.00 73 LEU A C 8
ATOM 12226 O O . LEU A 1 73 ? -8.237 -0.166 -4.610 1.00 0.00 73 LEU A O 8
ATOM 12242 N N . VAL A 1 74 ? -7.005 0.435 -6.325 1.00 0.00 74 VAL A N 8
ATOM 12243 C CA . VAL A 1 74 ? -8.236 0.652 -7.120 1.00 0.00 74 VAL A CA 8
ATOM 12244 C C . VAL A 1 74 ? -8.700 -0.736 -7.562 1.00 0.00 74 VAL A C 8
ATOM 12245 O O . VAL A 1 74 ? -9.878 -1.005 -7.671 1.00 0.00 74 VAL A O 8
ATOM 12258 N N . GLN A 1 75 ? -7.768 -1.657 -7.754 1.00 0.00 75 GLN A N 8
ATOM 12259 C CA . GLN A 1 75 ? -8.165 -3.057 -8.117 1.00 0.00 75 GLN A CA 8
ATOM 12260 C C . GLN A 1 75 ? -6.996 -3.951 -8.447 1.00 0.00 75 GLN A C 8
ATOM 12261 O O . GLN A 1 75 ? -5.857 -3.580 -8.418 1.00 0.00 75 GLN A O 8
ATOM 12275 N N . VAL A 1 76 ? -7.319 -5.170 -8.700 1.00 0.00 76 VAL A N 8
ATOM 12276 C CA . VAL A 1 76 ? -6.303 -6.189 -9.009 1.00 0.00 76 VAL A CA 8
ATOM 12277 C C . VAL A 1 76 ? -6.663 -6.814 -10.365 1.00 0.00 76 VAL A C 8
ATOM 12278 O O . VAL A 1 76 ? -7.785 -7.232 -10.572 1.00 0.00 76 VAL A O 8
ATOM 12291 N N . ILE A 1 77 ? -5.747 -6.879 -11.289 1.00 0.00 77 ILE A N 8
ATOM 12292 C CA . ILE A 1 77 ? -6.105 -7.478 -12.614 1.00 0.00 77 ILE A CA 8
ATOM 12293 C C . ILE A 1 77 ? -5.190 -8.657 -12.956 1.00 0.00 77 ILE A C 8
ATOM 12294 O O . ILE A 1 77 ? -3.988 -8.519 -13.065 1.00 0.00 77 ILE A O 8
ATOM 12310 N N . GLY A 1 78 ? -5.763 -9.823 -13.124 1.00 0.00 78 GLY A N 8
ATOM 12311 C CA . GLY A 1 78 ? -4.950 -11.033 -13.462 1.00 0.00 78 GLY A CA 8
ATOM 12312 C C . GLY A 1 78 ? -3.732 -11.120 -12.541 1.00 0.00 78 GLY A C 8
ATOM 12313 O O . GLY A 1 78 ? -3.853 -11.191 -11.334 1.00 0.00 78 GLY A O 8
ATOM 12317 N N . SER A 1 79 ? -2.558 -11.106 -13.107 1.00 0.00 79 SER A N 8
ATOM 12318 C CA . SER A 1 79 ? -1.324 -11.177 -12.277 1.00 0.00 79 SER A CA 8
ATOM 12319 C C . SER A 1 79 ? -0.825 -9.764 -11.977 1.00 0.00 79 SER A C 8
ATOM 12320 O O . SER A 1 79 ? 0.335 -9.555 -11.681 1.00 0.00 79 SER A O 8
ATOM 12328 N N . MET A 1 80 ? -1.687 -8.787 -12.066 1.00 0.00 80 MET A N 8
ATOM 12329 C CA . MET A 1 80 ? -1.246 -7.392 -11.798 1.00 0.00 80 MET A CA 8
ATOM 12330 C C . MET A 1 80 ? -2.072 -6.745 -10.678 1.00 0.00 80 MET A C 8
ATOM 12331 O O . MET A 1 80 ? -3.249 -7.006 -10.528 1.00 0.00 80 MET A O 8
ATOM 12345 N N . ILE A 1 81 ? -1.461 -5.884 -9.908 1.00 0.00 81 ILE A N 8
ATOM 12346 C CA . ILE A 1 81 ? -2.193 -5.188 -8.815 1.00 0.00 81 ILE A CA 8
ATOM 12347 C C . ILE A 1 81 ? -2.377 -3.719 -9.212 1.00 0.00 81 ILE A C 8
ATOM 12348 O O . ILE A 1 81 ? -1.455 -3.074 -9.663 1.00 0.00 81 ILE A O 8
ATOM 12364 N N . VAL A 1 82 ? -3.558 -3.195 -9.070 1.00 0.00 82 VAL A N 8
ATOM 12365 C CA . VAL A 1 82 ? -3.809 -1.772 -9.467 1.00 0.00 82 VAL A CA 8
ATOM 12366 C C . VAL A 1 82 ? -3.989 -0.894 -8.226 1.00 0.00 82 VAL A C 8
ATOM 12367 O O . VAL A 1 82 ? -4.972 -0.991 -7.528 1.00 0.00 82 VAL A O 8
ATOM 12380 N N . ILE A 1 83 ? -3.045 -0.033 -7.944 1.00 0.00 83 ILE A N 8
ATOM 12381 C CA . ILE A 1 83 ? -3.168 0.832 -6.730 1.00 0.00 83 ILE A CA 8
ATOM 12382 C C . ILE A 1 83 ? -2.883 2.299 -7.062 1.00 0.00 83 ILE A C 8
ATOM 12383 O O . ILE A 1 83 ? -2.189 2.612 -8.009 1.00 0.00 83 ILE A O 8
ATOM 12399 N N . TYR A 1 84 ? -3.406 3.195 -6.270 1.00 0.00 84 TYR A N 8
ATOM 12400 C CA . TYR A 1 84 ? -3.164 4.644 -6.510 1.00 0.00 84 TYR A CA 8
ATOM 12401 C C . TYR A 1 84 ? -2.491 5.264 -5.281 1.00 0.00 84 TYR A C 8
ATOM 12402 O O . TYR A 1 84 ? -3.081 5.375 -4.224 1.00 0.00 84 TYR A O 8
ATOM 12420 N N . ARG A 1 85 ? -1.266 5.674 -5.418 1.00 0.00 85 ARG A N 8
ATOM 12421 C CA . ARG A 1 85 ? -0.553 6.297 -4.268 1.00 0.00 85 ARG A CA 8
ATOM 12422 C C . ARG A 1 85 ? -1.011 7.743 -4.083 1.00 0.00 85 ARG A C 8
ATOM 12423 O O . ARG A 1 85 ? -1.256 8.450 -5.040 1.00 0.00 85 ARG A O 8
ATOM 12444 N N . GLU A 1 86 ? -1.157 8.163 -2.848 1.00 0.00 86 GLU A N 8
ATOM 12445 C CA . GLU A 1 86 ? -1.621 9.556 -2.539 1.00 0.00 86 GLU A CA 8
ATOM 12446 C C . GLU A 1 86 ? -1.019 10.592 -3.503 1.00 0.00 86 GLU A C 8
ATOM 12447 O O . GLU A 1 86 ? -0.092 10.315 -4.238 1.00 0.00 86 GLU A O 8
ATOM 12459 N N . SER A 1 87 ? -1.532 11.789 -3.486 1.00 0.00 87 SER A N 8
ATOM 12460 C CA . SER A 1 87 ? -0.999 12.837 -4.389 1.00 0.00 87 SER A CA 8
ATOM 12461 C C . SER A 1 87 ? -0.067 13.767 -3.630 1.00 0.00 87 SER A C 8
ATOM 12462 O O . SER A 1 87 ? -0.272 14.063 -2.469 1.00 0.00 87 SER A O 8
ATOM 12470 N N . LYS A 1 88 ? 0.939 14.253 -4.286 1.00 0.00 88 LYS A N 8
ATOM 12471 C CA . LYS A 1 88 ? 1.869 15.186 -3.626 1.00 0.00 88 LYS A CA 8
ATOM 12472 C C . LYS A 1 88 ? 2.239 16.234 -4.661 1.00 0.00 88 LYS A C 8
ATOM 12473 O O . LYS A 1 88 ? 2.114 17.423 -4.444 1.00 0.00 88 LYS A O 8
ATOM 12492 N N . GLU A 1 89 ? 2.637 15.783 -5.818 1.00 0.00 89 GLU A N 8
ATOM 12493 C CA . GLU A 1 89 ? 2.947 16.730 -6.909 1.00 0.00 89 GLU A CA 8
ATOM 12494 C C . GLU A 1 89 ? 1.722 16.794 -7.820 1.00 0.00 89 GLU A C 8
ATOM 12495 O O . GLU A 1 89 ? 1.263 15.791 -8.325 1.00 0.00 89 GLU A O 8
ATOM 12507 N N . ASN A 1 90 ? 1.180 17.959 -7.995 1.00 0.00 90 ASN A N 8
ATOM 12508 C CA . ASN A 1 90 ? -0.044 18.125 -8.838 1.00 0.00 90 ASN A CA 8
ATOM 12509 C C . ASN A 1 90 ? 0.147 17.546 -10.238 1.00 0.00 90 ASN A C 8
ATOM 12510 O O . ASN A 1 90 ? 0.438 18.247 -11.187 1.00 0.00 90 ASN A O 8
ATOM 12521 N N . LYS A 1 91 ? -0.059 16.273 -10.366 1.00 0.00 91 LYS A N 8
ATOM 12522 C CA . LYS A 1 91 ? 0.053 15.611 -11.689 1.00 0.00 91 LYS A CA 8
ATOM 12523 C C . LYS A 1 91 ? -1.354 15.453 -12.248 1.00 0.00 91 LYS A C 8
ATOM 12524 O O . LYS A 1 91 ? -2.311 15.487 -11.503 1.00 0.00 91 LYS A O 8
ATOM 12543 N N . GLU A 1 92 ? -1.506 15.305 -13.534 1.00 0.00 92 GLU A N 8
ATOM 12544 C CA . GLU A 1 92 ? -2.880 15.164 -14.095 1.00 0.00 92 GLU A CA 8
ATOM 12545 C C . GLU A 1 92 ? -3.505 13.867 -13.571 1.00 0.00 92 GLU A C 8
ATOM 12546 O O . GLU A 1 92 ? -3.573 12.866 -14.256 1.00 0.00 92 GLU A O 8
ATOM 12558 N N . ILE A 1 93 ? -3.942 13.892 -12.339 1.00 0.00 93 ILE A N 8
ATOM 12559 C CA . ILE A 1 93 ? -4.546 12.688 -11.710 1.00 0.00 93 ILE A CA 8
ATOM 12560 C C . ILE A 1 93 ? -6.061 12.886 -11.550 1.00 0.00 93 ILE A C 8
ATOM 12561 O O . ILE A 1 93 ? -6.511 13.778 -10.859 1.00 0.00 93 ILE A O 8
ATOM 12577 N N . GLU A 1 94 ? -6.840 12.050 -12.172 1.00 0.00 94 GLU A N 8
ATOM 12578 C CA . GLU A 1 94 ? -8.318 12.175 -12.044 1.00 0.00 94 GLU A CA 8
ATOM 12579 C C . GLU A 1 94 ? -8.902 10.862 -11.583 1.00 0.00 94 GLU A C 8
ATOM 12580 O O . GLU A 1 94 ? -8.416 9.806 -11.944 1.00 0.00 94 GLU A O 8
ATOM 12592 N N . LEU A 1 95 ? -9.962 10.896 -10.833 1.00 0.00 95 LEU A N 8
ATOM 12593 C CA . LEU A 1 95 ? -10.560 9.611 -10.423 1.00 0.00 95 LEU A CA 8
ATOM 12594 C C . LEU A 1 95 ? -12.100 9.693 -10.350 1.00 0.00 95 LEU A C 8
ATOM 12595 O O . LEU A 1 95 ? -12.771 8.883 -10.952 1.00 0.00 95 LEU A O 8
ATOM 12611 N N . PRO A 1 96 ? -12.629 10.647 -9.618 1.00 0.00 96 PRO A N 8
ATOM 12612 C CA . PRO A 1 96 ? -14.090 10.778 -9.502 1.00 0.00 96 PRO A CA 8
ATOM 12613 C C . PRO A 1 96 ? -14.621 11.803 -10.507 1.00 0.00 96 PRO A C 8
ATOM 12614 O O . PRO A 1 96 ? -15.244 11.390 -11.472 1.00 0.00 96 PRO A O 8
ATOM 12625 N N . MET A 1 1 ? -8.440 9.061 0.588 1.00 0.00 1 MET A N 9
ATOM 12626 C CA . MET A 1 1 ? -8.289 9.701 -0.752 1.00 0.00 1 MET A CA 9
ATOM 12627 C C . MET A 1 1 ? -9.077 8.921 -1.805 1.00 0.00 1 MET A C 9
ATOM 12628 O O . MET A 1 1 ? -10.007 9.426 -2.402 1.00 0.00 1 MET A O 9
ATOM 12644 N N . LEU A 1 2 ? -8.708 7.692 -2.039 1.00 0.00 2 LEU A N 9
ATOM 12645 C CA . LEU A 1 2 ? -9.432 6.878 -3.054 1.00 0.00 2 LEU A CA 9
ATOM 12646 C C . LEU A 1 2 ? -10.690 6.282 -2.467 1.00 0.00 2 LEU A C 9
ATOM 12647 O O . LEU A 1 2 ? -10.708 5.706 -1.398 1.00 0.00 2 LEU A O 9
ATOM 12663 N N . THR A 1 3 ? -11.742 6.444 -3.184 1.00 0.00 3 THR A N 9
ATOM 12664 C CA . THR A 1 3 ? -13.056 5.936 -2.752 1.00 0.00 3 THR A CA 9
ATOM 12665 C C . THR A 1 3 ? -13.590 4.981 -3.831 1.00 0.00 3 THR A C 9
ATOM 12666 O O . THR A 1 3 ? -13.045 4.900 -4.914 1.00 0.00 3 THR A O 9
ATOM 12677 N N . GLY A 1 4 ? -14.630 4.252 -3.535 1.00 0.00 4 GLY A N 9
ATOM 12678 C CA . GLY A 1 4 ? -15.195 3.285 -4.532 1.00 0.00 4 GLY A CA 9
ATOM 12679 C C . GLY A 1 4 ? -15.269 3.926 -5.926 1.00 0.00 4 GLY A C 9
ATOM 12680 O O . GLY A 1 4 ? -15.024 3.283 -6.930 1.00 0.00 4 GLY A O 9
ATOM 12684 N N . LYS A 1 5 ? -15.599 5.186 -5.994 1.00 0.00 5 LYS A N 9
ATOM 12685 C CA . LYS A 1 5 ? -15.685 5.862 -7.320 1.00 0.00 5 LYS A CA 9
ATOM 12686 C C . LYS A 1 5 ? -14.287 6.115 -7.892 1.00 0.00 5 LYS A C 9
ATOM 12687 O O . LYS A 1 5 ? -14.054 5.921 -9.070 1.00 0.00 5 LYS A O 9
ATOM 12706 N N . GLN A 1 6 ? -13.343 6.533 -7.083 1.00 0.00 6 GLN A N 9
ATOM 12707 C CA . GLN A 1 6 ? -11.978 6.771 -7.620 1.00 0.00 6 GLN A CA 9
ATOM 12708 C C . GLN A 1 6 ? -11.460 5.471 -8.220 1.00 0.00 6 GLN A C 9
ATOM 12709 O O . GLN A 1 6 ? -10.856 5.444 -9.272 1.00 0.00 6 GLN A O 9
ATOM 12723 N N . LYS A 1 7 ? -11.728 4.386 -7.552 1.00 0.00 7 LYS A N 9
ATOM 12724 C CA . LYS A 1 7 ? -11.296 3.054 -8.052 1.00 0.00 7 LYS A CA 9
ATOM 12725 C C . LYS A 1 7 ? -11.756 2.872 -9.504 1.00 0.00 7 LYS A C 9
ATOM 12726 O O . LYS A 1 7 ? -10.987 2.519 -10.369 1.00 0.00 7 LYS A O 9
ATOM 12745 N N . ARG A 1 8 ? -13.013 3.089 -9.765 1.00 0.00 8 ARG A N 9
ATOM 12746 C CA . ARG A 1 8 ? -13.529 2.902 -11.149 1.00 0.00 8 ARG A CA 9
ATOM 12747 C C . ARG A 1 8 ? -12.700 3.701 -12.169 1.00 0.00 8 ARG A C 9
ATOM 12748 O O . ARG A 1 8 ? -12.172 3.154 -13.124 1.00 0.00 8 ARG A O 9
ATOM 12769 N N . TYR A 1 9 ? -12.580 4.985 -11.977 1.00 0.00 9 TYR A N 9
ATOM 12770 C CA . TYR A 1 9 ? -11.793 5.817 -12.939 1.00 0.00 9 TYR A CA 9
ATOM 12771 C C . TYR A 1 9 ? -10.336 5.391 -12.954 1.00 0.00 9 TYR A C 9
ATOM 12772 O O . TYR A 1 9 ? -9.756 5.124 -13.988 1.00 0.00 9 TYR A O 9
ATOM 12790 N N . LEU A 1 10 ? -9.736 5.373 -11.808 1.00 0.00 10 LEU A N 9
ATOM 12791 C CA . LEU A 1 10 ? -8.302 5.019 -11.722 1.00 0.00 10 LEU A CA 9
ATOM 12792 C C . LEU A 1 10 ? -8.044 3.568 -12.118 1.00 0.00 10 LEU A C 9
ATOM 12793 O O . LEU A 1 10 ? -7.041 3.261 -12.733 1.00 0.00 10 LEU A O 9
ATOM 12809 N N . ARG A 1 11 ? -8.923 2.669 -11.784 1.00 0.00 11 ARG A N 9
ATOM 12810 C CA . ARG A 1 11 ? -8.692 1.246 -12.165 1.00 0.00 11 ARG A CA 9
ATOM 12811 C C . ARG A 1 11 ? -8.420 1.162 -13.673 1.00 0.00 11 ARG A C 9
ATOM 12812 O O . ARG A 1 11 ? -7.563 0.427 -14.120 1.00 0.00 11 ARG A O 9
ATOM 12833 N N . SER A 1 12 ? -9.146 1.916 -14.458 1.00 0.00 12 SER A N 9
ATOM 12834 C CA . SER A 1 12 ? -8.923 1.879 -15.933 1.00 0.00 12 SER A CA 9
ATOM 12835 C C . SER A 1 12 ? -7.614 2.594 -16.299 1.00 0.00 12 SER A C 9
ATOM 12836 O O . SER A 1 12 ? -6.917 2.198 -17.210 1.00 0.00 12 SER A O 9
ATOM 12844 N N . LEU A 1 13 ? -7.279 3.650 -15.602 1.00 0.00 13 LEU A N 9
ATOM 12845 C CA . LEU A 1 13 ? -6.019 4.389 -15.921 1.00 0.00 13 LEU A CA 9
ATOM 12846 C C . LEU A 1 13 ? -4.816 3.466 -15.869 1.00 0.00 13 LEU A C 9
ATOM 12847 O O . LEU A 1 13 ? -4.015 3.461 -16.770 1.00 0.00 13 LEU A O 9
ATOM 12863 N N . ALA A 1 14 ? -4.680 2.700 -14.824 1.00 0.00 14 ALA A N 9
ATOM 12864 C CA . ALA A 1 14 ? -3.503 1.788 -14.701 1.00 0.00 14 ALA A CA 9
ATOM 12865 C C . ALA A 1 14 ? -3.595 0.603 -15.679 1.00 0.00 14 ALA A C 9
ATOM 12866 O O . ALA A 1 14 ? -2.719 -0.237 -15.722 1.00 0.00 14 ALA A O 9
ATOM 12873 N N . HIS A 1 15 ? -4.650 0.509 -16.444 1.00 0.00 15 HIS A N 9
ATOM 12874 C CA . HIS A 1 15 ? -4.787 -0.644 -17.388 1.00 0.00 15 HIS A CA 9
ATOM 12875 C C . HIS A 1 15 ? -3.794 -0.550 -18.556 1.00 0.00 15 HIS A C 9
ATOM 12876 O O . HIS A 1 15 ? -3.159 -1.522 -18.914 1.00 0.00 15 HIS A O 9
ATOM 12890 N N . ASN A 1 16 ? -3.665 0.596 -19.167 1.00 0.00 16 ASN A N 9
ATOM 12891 C CA . ASN A 1 16 ? -2.723 0.718 -20.324 1.00 0.00 16 ASN A CA 9
ATOM 12892 C C . ASN A 1 16 ? -1.324 1.139 -19.862 1.00 0.00 16 ASN A C 9
ATOM 12893 O O . ASN A 1 16 ? -0.445 1.378 -20.666 1.00 0.00 16 ASN A O 9
ATOM 12904 N N . ILE A 1 17 ? -1.109 1.246 -18.580 1.00 0.00 17 ILE A N 9
ATOM 12905 C CA . ILE A 1 17 ? 0.221 1.662 -18.075 1.00 0.00 17 ILE A CA 9
ATOM 12906 C C . ILE A 1 17 ? 1.069 0.421 -17.771 1.00 0.00 17 ILE A C 9
ATOM 12907 O O . ILE A 1 17 ? 0.615 -0.698 -17.903 1.00 0.00 17 ILE A O 9
ATOM 12923 N N . ASP A 1 18 ? 2.296 0.608 -17.372 1.00 0.00 18 ASP A N 9
ATOM 12924 C CA . ASP A 1 18 ? 3.170 -0.563 -17.069 1.00 0.00 18 ASP A CA 9
ATOM 12925 C C . ASP A 1 18 ? 3.275 -0.787 -15.553 1.00 0.00 18 ASP A C 9
ATOM 12926 O O . ASP A 1 18 ? 3.235 0.153 -14.786 1.00 0.00 18 ASP A O 9
ATOM 12935 N N . PRO A 1 19 ? 3.409 -2.039 -15.171 1.00 0.00 19 PRO A N 9
ATOM 12936 C CA . PRO A 1 19 ? 3.510 -2.404 -13.729 1.00 0.00 19 PRO A CA 9
ATOM 12937 C C . PRO A 1 19 ? 4.771 -1.811 -13.088 1.00 0.00 19 PRO A C 9
ATOM 12938 O O . PRO A 1 19 ? 5.879 -2.047 -13.528 1.00 0.00 19 PRO A O 9
ATOM 12949 N N . ILE A 1 20 ? 4.595 -1.045 -12.039 1.00 0.00 20 ILE A N 9
ATOM 12950 C CA . ILE A 1 20 ? 5.754 -0.426 -11.329 1.00 0.00 20 ILE A CA 9
ATOM 12951 C C . ILE A 1 20 ? 6.871 -1.471 -11.122 1.00 0.00 20 ILE A C 9
ATOM 12952 O O . ILE A 1 20 ? 8.020 -1.218 -11.424 1.00 0.00 20 ILE A O 9
ATOM 12968 N N . PHE A 1 21 ? 6.536 -2.646 -10.639 1.00 0.00 21 PHE A N 9
ATOM 12969 C CA . PHE A 1 21 ? 7.567 -3.713 -10.436 1.00 0.00 21 PHE A CA 9
ATOM 12970 C C . PHE A 1 21 ? 6.905 -5.095 -10.401 1.00 0.00 21 PHE A C 9
ATOM 12971 O O . PHE A 1 21 ? 5.710 -5.215 -10.223 1.00 0.00 21 PHE A O 9
ATOM 12988 N N . GLN A 1 22 ? 7.673 -6.139 -10.578 1.00 0.00 22 GLN A N 9
ATOM 12989 C CA . GLN A 1 22 ? 7.082 -7.509 -10.564 1.00 0.00 22 GLN A CA 9
ATOM 12990 C C . GLN A 1 22 ? 7.541 -8.298 -9.328 1.00 0.00 22 GLN A C 9
ATOM 12991 O O . GLN A 1 22 ? 8.714 -8.366 -9.019 1.00 0.00 22 GLN A O 9
ATOM 13005 N N . ILE A 1 23 ? 6.619 -8.916 -8.638 1.00 0.00 23 ILE A N 9
ATOM 13006 C CA . ILE A 1 23 ? 6.978 -9.731 -7.439 1.00 0.00 23 ILE A CA 9
ATOM 13007 C C . ILE A 1 23 ? 7.338 -11.147 -7.905 1.00 0.00 23 ILE A C 9
ATOM 13008 O O . ILE A 1 23 ? 6.801 -11.635 -8.875 1.00 0.00 23 ILE A O 9
ATOM 13024 N N . GLY A 1 24 ? 8.247 -11.800 -7.230 1.00 0.00 24 GLY A N 9
ATOM 13025 C CA . GLY A 1 24 ? 8.633 -13.180 -7.642 1.00 0.00 24 GLY A CA 9
ATOM 13026 C C . GLY A 1 24 ? 7.654 -14.180 -7.032 1.00 0.00 24 GLY A C 9
ATOM 13027 O O . GLY A 1 24 ? 7.004 -13.900 -6.045 1.00 0.00 24 GLY A O 9
ATOM 13031 N N . LYS A 1 25 ? 7.534 -15.341 -7.612 1.00 0.00 25 LYS A N 9
ATOM 13032 C CA . LYS A 1 25 ? 6.584 -16.342 -7.054 1.00 0.00 25 LYS A CA 9
ATOM 13033 C C . LYS A 1 25 ? 7.042 -16.794 -5.668 1.00 0.00 25 LYS A C 9
ATOM 13034 O O . LYS A 1 25 ? 8.147 -17.267 -5.489 1.00 0.00 25 LYS A O 9
ATOM 13053 N N . GLY A 1 26 ? 6.197 -16.646 -4.688 1.00 0.00 26 GLY A N 9
ATOM 13054 C CA . GLY A 1 26 ? 6.570 -17.058 -3.308 1.00 0.00 26 GLY A CA 9
ATOM 13055 C C . GLY A 1 26 ? 5.820 -16.184 -2.302 1.00 0.00 26 GLY A C 9
ATOM 13056 O O . GLY A 1 26 ? 5.318 -16.662 -1.303 1.00 0.00 26 GLY A O 9
ATOM 13060 N N . GLY A 1 27 ? 5.742 -14.904 -2.554 1.00 0.00 27 GLY A N 9
ATOM 13061 C CA . GLY A 1 27 ? 5.029 -14.003 -1.612 1.00 0.00 27 GLY A CA 9
ATOM 13062 C C . GLY A 1 27 ? 5.535 -12.584 -1.830 1.00 0.00 27 GLY A C 9
ATOM 13063 O O . GLY A 1 27 ? 6.523 -12.373 -2.506 1.00 0.00 27 GLY A O 9
ATOM 13067 N N . ILE A 1 28 ? 4.881 -11.608 -1.274 1.00 0.00 28 ILE A N 9
ATOM 13068 C CA . ILE A 1 28 ? 5.357 -10.215 -1.474 1.00 0.00 28 ILE A CA 9
ATOM 13069 C C . ILE A 1 28 ? 6.737 -10.057 -0.832 1.00 0.00 28 ILE A C 9
ATOM 13070 O O . ILE A 1 28 ? 6.895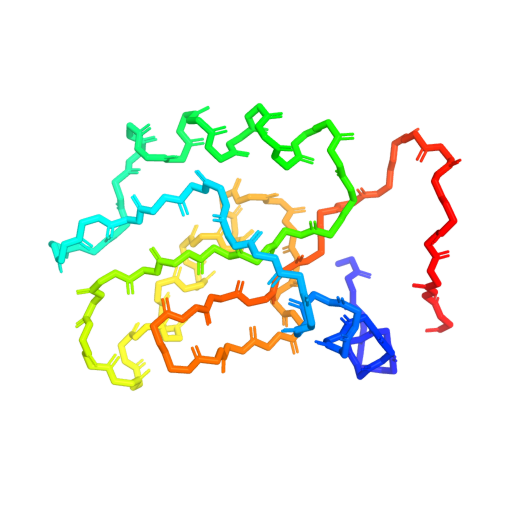 -10.185 0.365 1.00 0.00 28 ILE A O 9
ATOM 13086 N N . ASN A 1 29 ? 7.735 -9.786 -1.623 1.00 0.00 29 ASN A N 9
ATOM 13087 C CA . ASN A 1 29 ? 9.108 -9.626 -1.063 1.00 0.00 29 ASN A CA 9
ATOM 13088 C C . ASN A 1 29 ? 9.435 -8.145 -0.861 1.00 0.00 29 ASN A C 9
ATOM 13089 O O . ASN A 1 29 ? 9.229 -7.331 -1.740 1.00 0.00 29 ASN A O 9
ATOM 13100 N N . GLU A 1 30 ? 9.953 -7.784 0.286 1.00 0.00 30 GLU A N 9
ATOM 13101 C CA . GLU A 1 30 ? 10.296 -6.350 0.520 1.00 0.00 30 GLU A CA 9
ATOM 13102 C C . GLU A 1 30 ? 11.221 -5.855 -0.588 1.00 0.00 30 GLU A C 9
ATOM 13103 O O . GLU A 1 30 ? 11.149 -4.721 -1.000 1.00 0.00 30 GLU A O 9
ATOM 13115 N N . ASN A 1 31 ? 12.084 -6.702 -1.087 1.00 0.00 31 ASN A N 9
ATOM 13116 C CA . ASN A 1 31 ? 12.996 -6.264 -2.185 1.00 0.00 31 ASN A CA 9
ATOM 13117 C C . ASN A 1 31 ? 12.165 -5.630 -3.302 1.00 0.00 31 ASN A C 9
ATOM 13118 O O . ASN A 1 31 ? 12.486 -4.575 -3.818 1.00 0.00 31 ASN A O 9
ATOM 13129 N N . MET A 1 32 ? 11.079 -6.257 -3.659 1.00 0.00 32 MET A N 9
ATOM 13130 C CA . MET A 1 32 ? 10.210 -5.684 -4.717 1.00 0.00 32 MET A CA 9
ATOM 13131 C C . MET A 1 32 ? 9.526 -4.428 -4.179 1.00 0.00 32 MET A C 9
ATOM 13132 O O . MET A 1 32 ? 9.415 -3.432 -4.866 1.00 0.00 32 MET A O 9
ATOM 13146 N N . ILE A 1 33 ? 9.083 -4.452 -2.947 1.00 0.00 33 ILE A N 9
ATOM 13147 C CA . ILE A 1 33 ? 8.431 -3.236 -2.386 1.00 0.00 33 ILE A CA 9
ATOM 13148 C C . ILE A 1 33 ? 9.468 -2.133 -2.228 1.00 0.00 33 ILE A C 9
ATOM 13149 O O . ILE A 1 33 ? 9.163 -0.968 -2.325 1.00 0.00 33 ILE A O 9
ATOM 13165 N N . LYS A 1 34 ? 10.705 -2.486 -1.995 1.00 0.00 34 LYS A N 9
ATOM 13166 C CA . LYS A 1 34 ? 11.753 -1.438 -1.854 1.00 0.00 34 LYS A CA 9
ATOM 13167 C C . LYS A 1 34 ? 11.732 -0.579 -3.120 1.00 0.00 34 LYS A C 9
ATOM 13168 O O . LYS A 1 34 ? 11.761 0.637 -3.076 1.00 0.00 34 LYS A O 9
ATOM 13187 N N . GLN A 1 35 ? 11.643 -1.227 -4.250 1.00 0.00 35 GLN A N 9
ATOM 13188 C CA . GLN A 1 35 ? 11.580 -0.489 -5.540 1.00 0.00 35 GLN A CA 9
ATOM 13189 C C . GLN A 1 35 ? 10.185 0.137 -5.698 1.00 0.00 35 GLN A C 9
ATOM 13190 O O . GLN A 1 35 ? 10.054 1.314 -5.970 1.00 0.00 35 GLN A O 9
ATOM 13204 N N . ILE A 1 36 ? 9.143 -0.634 -5.505 1.00 0.00 36 ILE A N 9
ATOM 13205 C CA . ILE A 1 36 ? 7.763 -0.067 -5.619 1.00 0.00 36 ILE A CA 9
ATOM 13206 C C . ILE A 1 36 ? 7.622 1.110 -4.656 1.00 0.00 36 ILE A C 9
ATOM 13207 O O . ILE A 1 36 ? 6.970 2.095 -4.936 1.00 0.00 36 ILE A O 9
ATOM 13223 N N . ASP A 1 37 ? 8.227 0.985 -3.510 1.00 0.00 37 ASP A N 9
ATOM 13224 C CA . ASP A 1 37 ? 8.150 2.051 -2.480 1.00 0.00 37 ASP A CA 9
ATOM 13225 C C . ASP A 1 37 ? 8.574 3.391 -3.081 1.00 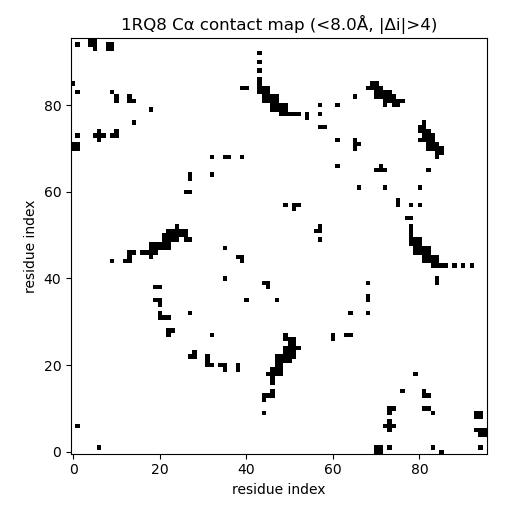0.00 37 ASP A C 9
ATOM 13226 O O . ASP A 1 37 ? 7.884 4.385 -2.969 1.00 0.00 37 ASP A O 9
ATOM 13235 N N . ASP A 1 38 ? 9.719 3.422 -3.707 1.00 0.00 38 ASP A N 9
ATOM 13236 C CA . ASP A 1 38 ? 10.213 4.694 -4.310 1.00 0.00 38 ASP A CA 9
ATOM 13237 C C . ASP A 1 38 ? 9.483 5.007 -5.623 1.00 0.00 38 ASP A C 9
ATOM 13238 O O . ASP A 1 38 ? 9.243 6.155 -5.946 1.00 0.00 38 ASP A O 9
ATOM 13247 N N . THR A 1 39 ? 9.135 4.007 -6.389 1.00 0.00 39 THR A N 9
ATOM 13248 C CA . THR A 1 39 ? 8.435 4.281 -7.682 1.00 0.00 39 THR A CA 9
ATOM 13249 C C . THR A 1 39 ? 6.949 4.563 -7.453 1.00 0.00 39 THR A C 9
ATOM 13250 O O . THR A 1 39 ? 6.316 5.244 -8.236 1.00 0.00 39 THR A O 9
ATOM 13261 N N . LEU A 1 40 ? 6.383 4.074 -6.382 1.00 0.00 40 LEU A N 9
ATOM 13262 C CA . LEU A 1 40 ? 4.943 4.357 -6.127 1.00 0.00 40 LEU A CA 9
ATOM 13263 C C . LEU A 1 40 ? 4.810 5.643 -5.302 1.00 0.00 40 LEU A C 9
ATOM 13264 O O . LEU A 1 40 ? 3.861 6.388 -5.439 1.00 0.00 40 LEU A O 9
ATOM 13280 N N . GLU A 1 41 ? 5.764 5.907 -4.451 1.00 0.00 41 GLU A N 9
ATOM 13281 C CA . GLU A 1 41 ? 5.701 7.143 -3.623 1.00 0.00 41 GLU A CA 9
ATOM 13282 C C . GLU A 1 41 ? 5.998 8.370 -4.488 1.00 0.00 41 GLU A C 9
ATOM 13283 O O . GLU A 1 41 ? 5.619 9.478 -4.162 1.00 0.00 41 GLU A O 9
ATOM 13295 N N . ASN A 1 42 ? 6.675 8.184 -5.591 1.00 0.00 42 ASN A N 9
ATOM 13296 C CA . ASN A 1 42 ? 6.994 9.342 -6.475 1.00 0.00 42 ASN A CA 9
ATOM 13297 C C . ASN A 1 42 ? 5.919 9.500 -7.557 1.00 0.00 42 ASN A C 9
ATOM 13298 O O . ASN A 1 42 ? 5.662 10.588 -8.032 1.00 0.00 42 ASN A O 9
ATOM 13309 N N . ARG A 1 43 ? 5.290 8.424 -7.951 1.00 0.00 43 ARG A N 9
ATOM 13310 C CA . ARG A 1 43 ? 4.236 8.525 -9.003 1.00 0.00 43 ARG A CA 9
ATOM 13311 C C . ARG A 1 43 ? 2.843 8.542 -8.364 1.00 0.00 43 ARG A C 9
ATOM 13312 O O . ARG A 1 43 ? 2.698 8.718 -7.170 1.00 0.00 43 ARG A O 9
ATOM 13333 N N . GLU A 1 44 ? 1.816 8.360 -9.153 1.00 0.00 44 GLU A N 9
ATOM 13334 C CA . GLU A 1 44 ? 0.433 8.367 -8.592 1.00 0.00 44 GLU A CA 9
ATOM 13335 C C . GLU A 1 44 ? -0.248 7.017 -8.839 1.00 0.00 44 GLU A C 9
ATOM 13336 O O . GLU A 1 44 ? -0.798 6.414 -7.939 1.00 0.00 44 GLU A O 9
ATOM 13348 N N . LEU A 1 45 ? -0.213 6.537 -10.053 1.00 0.00 45 LEU A N 9
ATOM 13349 C CA . LEU A 1 45 ? -0.854 5.225 -10.357 1.00 0.00 45 LEU A CA 9
ATOM 13350 C C . LEU A 1 45 ? 0.222 4.171 -10.588 1.00 0.00 45 LEU A C 9
ATOM 13351 O O . LEU A 1 45 ? 1.120 4.354 -11.386 1.00 0.00 45 LEU A O 9
ATOM 13367 N N . ILE A 1 46 ? 0.150 3.073 -9.894 1.00 0.00 46 ILE A N 9
ATOM 13368 C CA . ILE A 1 46 ? 1.186 2.021 -10.079 1.00 0.00 46 ILE A CA 9
ATOM 13369 C C . ILE A 1 46 ? 0.549 0.637 -10.207 1.00 0.00 46 ILE A C 9
ATOM 13370 O O . ILE A 1 46 ? -0.112 0.152 -9.311 1.00 0.00 46 ILE A O 9
ATOM 13386 N N . LYS A 1 47 ? 0.802 -0.018 -11.303 1.00 0.00 47 LYS A N 9
ATOM 13387 C CA . LYS A 1 47 ? 0.276 -1.408 -11.492 1.00 0.00 47 LYS A CA 9
ATOM 13388 C C . LYS A 1 47 ? 1.363 -2.343 -10.959 1.00 0.00 47 LYS A C 9
ATOM 13389 O O . LYS A 1 47 ? 2.528 -2.074 -11.149 1.00 0.00 47 LYS A O 9
ATOM 13408 N N . VAL A 1 48 ? 1.047 -3.395 -10.261 1.00 0.00 48 VAL A N 9
ATOM 13409 C CA . VAL A 1 48 ? 2.140 -4.245 -9.738 1.00 0.00 48 VAL A CA 9
ATOM 13410 C C . VAL A 1 48 ? 1.926 -5.719 -10.124 1.00 0.00 48 VAL A C 9
ATOM 13411 O O . VAL A 1 48 ? 0.915 -6.304 -9.829 1.00 0.00 48 VAL A O 9
ATOM 13424 N N . HIS A 1 49 ? 2.884 -6.325 -10.774 1.00 0.00 49 HIS A N 9
ATOM 13425 C CA . HIS A 1 49 ? 2.720 -7.757 -11.168 1.00 0.00 49 HIS A CA 9
ATOM 13426 C C . HIS A 1 49 ? 3.200 -8.685 -10.050 1.00 0.00 49 HIS A C 9
ATOM 13427 O O . HIS A 1 49 ? 4.319 -8.596 -9.590 1.00 0.00 49 HIS A O 9
ATOM 13441 N N . VAL A 1 50 ? 2.355 -9.581 -9.615 1.00 0.00 50 VAL A N 9
ATOM 13442 C CA . VAL A 1 50 ? 2.750 -10.527 -8.531 1.00 0.00 50 VAL A CA 9
ATOM 13443 C C . VAL A 1 50 ? 2.791 -11.947 -9.074 1.00 0.00 50 VAL A C 9
ATOM 13444 O O . VAL A 1 50 ? 1.915 -12.379 -9.797 1.00 0.00 50 VAL A O 9
ATOM 13457 N N . LEU A 1 51 ? 3.824 -12.665 -8.753 1.00 0.00 51 LEU A N 9
ATOM 13458 C CA . LEU A 1 51 ? 3.956 -14.042 -9.267 1.00 0.00 51 LEU A CA 9
ATOM 13459 C C . LEU A 1 51 ? 3.299 -15.062 -8.331 1.00 0.00 51 LEU A C 9
ATOM 13460 O O . LEU A 1 51 ? 3.780 -16.166 -8.169 1.00 0.00 51 LEU A O 9
ATOM 13476 N N . GLN A 1 52 ? 2.197 -14.713 -7.730 1.00 0.00 52 GLN A N 9
ATOM 13477 C CA . GLN A 1 52 ? 1.512 -15.678 -6.823 1.00 0.00 52 GLN A CA 9
ATOM 13478 C C . GLN A 1 52 ? 0.724 -16.697 -7.653 1.00 0.00 52 GLN A C 9
ATOM 13479 O O . GLN A 1 52 ? 0.426 -17.786 -7.200 1.00 0.00 52 GLN A O 9
ATOM 13493 N N . ASN A 1 53 ? 0.385 -16.349 -8.869 1.00 0.00 53 ASN A N 9
ATOM 13494 C CA . ASN A 1 53 ? -0.383 -17.287 -9.746 1.00 0.00 53 ASN A CA 9
ATOM 13495 C C . ASN A 1 53 ? -1.718 -17.671 -9.096 1.00 0.00 53 ASN A C 9
ATOM 13496 O O . ASN A 1 53 ? -2.358 -18.623 -9.495 1.00 0.00 53 ASN A O 9
ATOM 13507 N N . ASN A 1 54 ? -2.146 -16.940 -8.105 1.00 0.00 54 ASN A N 9
ATOM 13508 C CA . ASN A 1 54 ? -3.440 -17.266 -7.444 1.00 0.00 54 ASN A CA 9
ATOM 13509 C C . ASN A 1 54 ? -4.357 -16.039 -7.461 1.00 0.00 54 ASN A C 9
ATOM 13510 O O . ASN A 1 54 ? -3.900 -14.913 -7.495 1.00 0.00 54 ASN A O 9
ATOM 13521 N N . PHE A 1 55 ? -5.644 -16.243 -7.449 1.00 0.00 55 PHE A N 9
ATOM 13522 C CA . PHE A 1 55 ? -6.580 -15.082 -7.480 1.00 0.00 55 PHE A CA 9
ATOM 13523 C C . PHE A 1 55 ? -6.840 -14.544 -6.069 1.00 0.00 55 PHE A C 9
ATOM 13524 O O . PHE A 1 55 ? -6.604 -13.384 -5.789 1.00 0.00 55 PHE A O 9
ATOM 13541 N N . ASP A 1 56 ? -7.334 -15.363 -5.180 1.00 0.00 56 ASP A N 9
ATOM 13542 C CA . ASP A 1 56 ? -7.616 -14.870 -3.797 1.00 0.00 56 ASP A CA 9
ATOM 13543 C C . ASP A 1 56 ? -6.327 -14.565 -3.037 1.00 0.00 56 ASP A C 9
ATOM 13544 O O . ASP A 1 56 ? -6.342 -13.984 -1.968 1.00 0.00 56 ASP A O 9
ATOM 13553 N N . ASP A 1 57 ? -5.216 -14.931 -3.583 1.00 0.00 57 ASP A N 9
ATOM 13554 C CA . ASP A 1 57 ? -3.923 -14.649 -2.901 1.00 0.00 57 ASP A CA 9
ATOM 13555 C C . ASP A 1 57 ? -3.392 -13.295 -3.364 1.00 0.00 57 ASP A C 9
ATOM 13556 O O . ASP A 1 57 ? -3.010 -12.462 -2.567 1.00 0.00 57 ASP A O 9
ATOM 13565 N N . LYS A 1 58 ? -3.384 -13.059 -4.651 1.00 0.00 58 LYS A N 9
ATOM 13566 C CA . LYS A 1 58 ? -2.898 -11.745 -5.160 1.00 0.00 58 LYS A CA 9
ATOM 13567 C C . LYS A 1 58 ? -3.644 -10.622 -4.441 1.00 0.00 58 LYS A C 9
ATOM 13568 O O . LYS A 1 58 ? -3.080 -9.602 -4.098 1.00 0.00 58 LYS A O 9
ATOM 13587 N N . LYS A 1 59 ? -4.912 -10.817 -4.193 1.00 0.00 59 LYS A N 9
ATOM 13588 C CA . LYS A 1 59 ? -5.697 -9.778 -3.474 1.00 0.00 59 LYS A CA 9
ATOM 13589 C C . LYS A 1 59 ? -5.187 -9.670 -2.037 1.00 0.00 59 LYS A C 9
ATOM 13590 O O . LYS A 1 59 ? -4.856 -8.600 -1.565 1.00 0.00 59 LYS A O 9
ATOM 13609 N N . GLU A 1 60 ? -5.097 -10.775 -1.340 1.00 0.00 60 GLU A N 9
ATOM 13610 C CA . GLU A 1 60 ? -4.580 -10.723 0.057 1.00 0.00 60 GLU A CA 9
ATOM 13611 C C . GLU A 1 60 ? -3.184 -10.100 0.049 1.00 0.00 60 GLU A C 9
ATOM 13612 O O . GLU A 1 60 ? -2.831 -9.325 0.918 1.00 0.00 60 GLU A O 9
ATOM 13624 N N . LEU A 1 61 ? -2.389 -10.404 -0.945 1.00 0.00 61 LEU A N 9
ATOM 13625 C CA . LEU A 1 61 ? -1.035 -9.792 -1.006 1.00 0.00 61 LEU A CA 9
ATOM 13626 C C . LEU A 1 61 ? -1.198 -8.274 -1.011 1.00 0.00 61 LEU A C 9
ATOM 13627 O O . LEU A 1 61 ? -0.461 -7.558 -0.364 1.00 0.00 61 LEU A O 9
ATOM 13643 N N . ALA A 1 62 ? -2.192 -7.777 -1.701 1.00 0.00 62 ALA A N 9
ATOM 13644 C CA . ALA A 1 62 ? -2.415 -6.308 -1.695 1.00 0.00 62 ALA A CA 9
ATOM 13645 C C . ALA A 1 62 ? -2.680 -5.872 -0.261 1.00 0.00 62 ALA A C 9
ATOM 13646 O O . ALA A 1 62 ? -2.352 -4.779 0.136 1.00 0.00 62 ALA A O 9
ATOM 13653 N N . GLU A 1 63 ? -3.250 -6.734 0.538 1.00 0.00 63 GLU A N 9
ATOM 13654 C CA . GLU A 1 63 ? -3.489 -6.360 1.957 1.00 0.00 63 GLU A CA 9
ATOM 13655 C C . GLU A 1 63 ? -2.148 -6.029 2.594 1.00 0.00 63 GLU A C 9
ATOM 13656 O O . GLU A 1 63 ? -2.024 -5.170 3.445 1.00 0.00 63 GLU A O 9
ATOM 13668 N N . THR A 1 64 ? -1.144 -6.698 2.139 1.00 0.00 64 THR A N 9
ATOM 13669 C CA . THR A 1 64 ? 0.234 -6.455 2.647 1.00 0.00 64 THR A CA 9
ATOM 13670 C C . THR A 1 64 ? 0.874 -5.310 1.861 1.00 0.00 64 THR A C 9
ATOM 13671 O O . THR A 1 64 ? 1.525 -4.448 2.416 1.00 0.00 64 THR A O 9
ATOM 13682 N N . LEU A 1 65 ? 0.689 -5.294 0.566 1.00 0.00 65 LEU A N 9
ATOM 13683 C CA . LEU A 1 65 ? 1.286 -4.202 -0.254 1.00 0.00 65 LEU A CA 9
ATOM 13684 C C . LEU A 1 65 ? 0.525 -2.899 -0.018 1.00 0.00 65 LEU A C 9
ATOM 13685 O O . LEU A 1 65 ? 1.106 -1.886 0.300 1.00 0.00 65 LEU A O 9
ATOM 13701 N N . SER A 1 66 ? -0.773 -2.916 -0.153 1.00 0.00 66 SER A N 9
ATOM 13702 C CA . SER A 1 66 ? -1.557 -1.671 0.087 1.00 0.00 66 SER A CA 9
ATOM 13703 C C . SER A 1 66 ? -1.256 -1.126 1.487 1.00 0.00 66 SER A C 9
ATOM 13704 O O . SER A 1 66 ? -1.000 0.048 1.663 1.00 0.00 66 SER A O 9
ATOM 13712 N N . GLU A 1 67 ? -1.283 -1.970 2.486 1.00 0.00 67 GLU A N 9
ATOM 13713 C CA . GLU A 1 67 ? -0.993 -1.493 3.870 1.00 0.00 67 GLU A CA 9
ATOM 13714 C C . GLU A 1 67 ? 0.429 -0.926 3.946 1.00 0.00 67 GLU A C 9
ATOM 13715 O O . GLU A 1 67 ? 0.697 0.009 4.676 1.00 0.00 67 GLU A O 9
ATOM 13727 N N . ALA A 1 68 ? 1.341 -1.483 3.197 1.00 0.00 68 ALA A N 9
ATOM 13728 C CA . ALA A 1 68 ? 2.744 -0.974 3.222 1.00 0.00 68 ALA A CA 9
ATOM 13729 C C . ALA A 1 68 ? 2.883 0.222 2.276 1.00 0.00 68 ALA A C 9
ATOM 13730 O O . ALA A 1 68 ? 3.379 1.269 2.646 1.00 0.00 68 ALA A O 9
ATOM 13737 N N . THR A 1 69 ? 2.440 0.073 1.059 1.00 0.00 69 THR A N 9
ATOM 13738 C CA . THR A 1 69 ? 2.529 1.192 0.077 1.00 0.00 69 THR A CA 9
ATOM 13739 C C . THR A 1 69 ? 1.704 2.389 0.557 1.00 0.00 69 THR A C 9
ATOM 13740 O O . THR A 1 69 ? 1.833 3.483 0.046 1.00 0.00 69 THR A O 9
ATOM 13751 N N . ARG A 1 70 ? 0.849 2.195 1.527 1.00 0.00 70 ARG A N 9
ATOM 13752 C CA . ARG A 1 70 ? 0.016 3.327 2.025 1.00 0.00 70 ARG A CA 9
ATOM 13753 C C . ARG A 1 70 ? -0.739 3.964 0.858 1.00 0.00 70 ARG A C 9
ATOM 13754 O O . ARG A 1 70 ? -0.846 5.170 0.754 1.00 0.00 70 ARG A O 9
ATOM 13775 N N . SER A 1 71 ? -1.258 3.154 -0.021 1.00 0.00 71 SER A N 9
ATOM 13776 C CA . SER A 1 71 ? -2.008 3.691 -1.192 1.00 0.00 71 SER A CA 9
ATOM 13777 C C . SER A 1 71 ? -3.415 3.089 -1.226 1.00 0.00 71 SER A C 9
ATOM 13778 O O . SER A 1 71 ? -3.887 2.552 -0.245 1.00 0.00 71 SER A O 9
ATOM 13786 N N . GLU A 1 72 ? -4.095 3.170 -2.341 1.00 0.00 72 GLU A N 9
ATOM 13787 C CA . GLU A 1 72 ? -5.470 2.595 -2.398 1.00 0.00 72 GLU A CA 9
ATOM 13788 C C . GLU A 1 72 ? -5.652 1.690 -3.621 1.00 0.00 72 GLU A C 9
ATOM 13789 O O . GLU A 1 72 ? -5.645 2.142 -4.748 1.00 0.00 72 GLU A O 9
ATOM 13801 N N . LEU A 1 73 ? -5.818 0.408 -3.404 1.00 0.00 73 LEU A N 9
ATOM 13802 C CA . LEU A 1 73 ? -6.000 -0.531 -4.538 1.00 0.00 73 LEU A CA 9
ATOM 13803 C C . LEU A 1 73 ? -7.241 -0.197 -5.356 1.00 0.00 73 LEU A C 9
ATOM 13804 O O . LEU A 1 73 ? -8.343 -0.523 -4.956 1.00 0.00 73 LEU A O 9
ATOM 13820 N N . VAL A 1 74 ? -7.094 0.369 -6.522 1.00 0.00 74 VAL A N 9
ATOM 13821 C CA . VAL A 1 74 ? -8.312 0.594 -7.329 1.00 0.00 74 VAL A CA 9
ATOM 13822 C C . VAL A 1 74 ? -8.743 -0.790 -7.819 1.00 0.00 74 VAL A C 9
ATOM 13823 O O . VAL A 1 74 ? -9.911 -1.086 -7.941 1.00 0.00 74 VAL A O 9
ATOM 13836 N N . GLN A 1 75 ? -7.796 -1.682 -8.034 1.00 0.00 75 GLN A N 9
ATOM 13837 C CA . GLN A 1 75 ? -8.173 -3.074 -8.442 1.00 0.00 75 GLN A CA 9
ATOM 13838 C C . GLN A 1 75 ? -6.989 -3.950 -8.748 1.00 0.00 75 GLN A C 9
ATOM 13839 O O . GLN A 1 75 ? -5.858 -3.584 -8.603 1.00 0.00 75 GLN A O 9
ATOM 13853 N N . VAL A 1 76 ? -7.283 -5.154 -9.104 1.00 0.00 76 VAL A N 9
ATOM 13854 C CA . VAL A 1 76 ? -6.227 -6.144 -9.385 1.00 0.00 76 VAL A CA 9
ATOM 13855 C C . VAL A 1 76 ? -6.424 -6.704 -10.807 1.00 0.00 76 VAL A C 9
ATOM 13856 O O . VAL A 1 76 ? -7.409 -7.355 -11.094 1.00 0.00 76 VAL A O 9
ATOM 13869 N N . ILE A 1 77 ? -5.503 -6.450 -11.693 1.00 0.00 77 ILE A N 9
ATOM 13870 C CA . ILE A 1 77 ? -5.641 -6.956 -13.080 1.00 0.00 77 ILE A CA 9
ATOM 13871 C C . ILE A 1 77 ? -4.950 -8.323 -13.220 1.00 0.00 77 ILE A C 9
ATOM 13872 O O . ILE A 1 77 ? -3.751 -8.408 -13.387 1.00 0.00 77 ILE A O 9
ATOM 13888 N N . GLY A 1 78 ? -5.705 -9.392 -13.164 1.00 0.00 78 GLY A N 9
ATOM 13889 C CA . GLY A 1 78 ? -5.101 -10.754 -13.305 1.00 0.00 78 GLY A CA 9
ATOM 13890 C C . GLY A 1 78 ? -3.868 -10.888 -12.405 1.00 0.00 78 GLY A C 9
ATOM 13891 O O . GLY A 1 78 ? -3.961 -10.844 -11.195 1.00 0.00 78 GLY A O 9
ATOM 13895 N N . SER A 1 79 ? -2.712 -11.049 -12.993 1.00 0.00 79 SER A N 9
ATOM 13896 C CA . SER A 1 79 ? -1.466 -11.184 -12.179 1.00 0.00 79 SER A CA 9
ATOM 13897 C C . SER A 1 79 ? -0.903 -9.806 -11.818 1.00 0.00 79 SER A C 9
ATOM 13898 O O . SER A 1 79 ? 0.211 -9.689 -11.348 1.00 0.00 79 SER A O 9
ATOM 13906 N N . MET A 1 80 ? -1.656 -8.764 -12.033 1.00 0.00 80 MET A N 9
ATOM 13907 C CA . MET A 1 80 ? -1.153 -7.406 -11.699 1.00 0.00 80 MET A CA 9
ATOM 13908 C C . MET A 1 80 ? -2.071 -6.733 -10.679 1.00 0.00 80 MET A C 9
ATOM 13909 O O . MET A 1 80 ? -3.269 -6.909 -10.694 1.00 0.00 80 MET A O 9
ATOM 13923 N N . ILE A 1 81 ? -1.513 -5.955 -9.798 1.00 0.00 81 ILE A N 9
ATOM 13924 C CA . ILE A 1 81 ? -2.335 -5.250 -8.783 1.00 0.00 81 ILE A CA 9
ATOM 13925 C C . ILE A 1 81 ? -2.389 -3.767 -9.144 1.00 0.00 81 ILE A C 9
ATOM 13926 O O . ILE A 1 81 ? -1.401 -3.173 -9.528 1.00 0.00 81 ILE A O 9
ATOM 13942 N N . VAL A 1 82 ? -3.539 -3.181 -9.065 1.00 0.00 82 VAL A N 9
ATOM 13943 C CA . VAL A 1 82 ? -3.685 -1.747 -9.444 1.00 0.00 82 VAL A CA 9
ATOM 13944 C C . VAL A 1 82 ? -3.858 -0.875 -8.196 1.00 0.00 82 VAL A C 9
ATOM 13945 O O . VAL A 1 82 ? -4.887 -0.890 -7.559 1.00 0.00 82 VAL A O 9
ATOM 13958 N N . ILE A 1 83 ? -2.860 -0.104 -7.847 1.00 0.00 83 ILE A N 9
ATOM 13959 C CA . ILE A 1 83 ? -2.981 0.757 -6.631 1.00 0.00 83 ILE A CA 9
ATOM 13960 C C . ILE A 1 83 ? -2.638 2.214 -6.941 1.00 0.00 83 ILE A C 9
ATOM 13961 O O . ILE A 1 83 ? -1.860 2.508 -7.827 1.00 0.00 83 ILE A O 9
ATOM 13977 N N . TYR A 1 84 ? -3.196 3.125 -6.192 1.00 0.00 84 TYR A N 9
ATOM 13978 C CA . TYR A 1 84 ? -2.893 4.568 -6.406 1.00 0.00 84 TYR A CA 9
ATOM 13979 C C . TYR A 1 84 ? -2.392 5.169 -5.088 1.00 0.00 84 TYR A C 9
ATOM 13980 O O . TYR A 1 84 ? -3.140 5.309 -4.139 1.00 0.00 84 TYR A O 9
ATOM 13998 N N . ARG A 1 85 ? -1.137 5.519 -5.011 1.00 0.00 85 ARG A N 9
ATOM 13999 C CA . ARG A 1 85 ? -0.610 6.101 -3.739 1.00 0.00 85 ARG A CA 9
ATOM 14000 C C . ARG A 1 85 ? -0.818 7.620 -3.724 1.00 0.00 85 ARG A C 9
ATOM 14001 O O . ARG A 1 85 ? -0.206 8.330 -4.491 1.00 0.00 85 ARG A O 9
ATOM 14022 N N . GLU A 1 86 ? -1.658 8.088 -2.816 1.00 0.00 86 GLU A N 9
ATOM 14023 C CA . GLU A 1 86 ? -1.973 9.559 -2.640 1.00 0.00 86 GLU A CA 9
ATOM 14024 C C . GLU A 1 86 ? -1.520 10.445 -3.820 1.00 0.00 86 GLU A C 9
ATOM 14025 O O . GLU A 1 86 ? -1.602 10.065 -4.971 1.00 0.00 86 GLU A O 9
ATOM 14037 N N . SER A 1 87 ? -1.059 11.637 -3.539 1.00 0.00 87 SER A N 9
ATOM 14038 C CA . SER A 1 87 ? -0.597 12.538 -4.631 1.00 0.00 87 SER A CA 9
ATOM 14039 C C . SER A 1 87 ? 0.781 13.103 -4.288 1.00 0.00 87 SER A C 9
ATOM 14040 O O . SER A 1 87 ? 1.079 13.391 -3.145 1.00 0.00 87 SER A O 9
ATOM 14048 N N . LYS A 1 88 ? 1.614 13.282 -5.267 1.00 0.00 88 LYS A N 9
ATOM 14049 C CA . LYS A 1 88 ? 2.962 13.848 -5.014 1.00 0.00 88 LYS A CA 9
ATOM 14050 C C . LYS A 1 88 ? 3.441 14.471 -6.312 1.00 0.00 88 LYS A C 9
ATOM 14051 O O . LYS A 1 88 ? 3.506 15.677 -6.453 1.00 0.00 88 LYS A O 9
ATOM 14070 N N . GLU A 1 89 ? 3.714 13.657 -7.289 1.00 0.00 89 GLU A N 9
ATOM 14071 C CA . GLU A 1 89 ? 4.116 14.203 -8.602 1.00 0.00 89 GLU A CA 9
ATOM 14072 C C . GLU A 1 89 ? 2.838 14.402 -9.413 1.00 0.00 89 GLU A C 9
ATOM 14073 O O . GLU A 1 89 ? 2.061 13.486 -9.578 1.00 0.00 89 GLU A O 9
ATOM 14085 N N . ASN A 1 90 ? 2.598 15.591 -9.881 1.00 0.00 90 ASN A N 9
ATOM 14086 C CA . ASN A 1 90 ? 1.347 15.863 -10.654 1.00 0.00 90 ASN A CA 9
ATOM 14087 C C . ASN A 1 90 ? 1.251 14.971 -11.893 1.00 0.00 90 ASN A C 9
ATOM 14088 O O . ASN A 1 90 ? 1.479 15.403 -13.006 1.00 0.00 90 ASN A O 9
ATOM 14099 N N . LYS A 1 91 ? 0.872 13.740 -11.707 1.00 0.00 91 LYS A N 9
ATOM 14100 C CA . LYS A 1 91 ? 0.709 12.820 -12.860 1.00 0.00 91 LYS A CA 9
ATOM 14101 C C . LYS A 1 91 ? -0.640 13.124 -13.492 1.00 0.00 91 LYS A C 9
ATOM 14102 O O . LYS A 1 91 ? -1.486 13.706 -12.848 1.00 0.00 91 LYS A O 9
ATOM 14121 N N . GLU A 1 92 ? -0.854 12.780 -14.733 1.00 0.00 92 GLU A N 9
ATOM 14122 C CA . GLU A 1 92 ? -2.173 13.097 -15.349 1.00 0.00 92 GLU A CA 9
ATOM 14123 C C . GLU A 1 92 ? -3.269 12.292 -14.643 1.00 0.00 92 GLU A C 9
ATOM 14124 O O . GLU A 1 92 ? -3.831 11.361 -15.183 1.00 0.00 92 GLU A O 9
ATOM 14136 N N . ILE A 1 93 ? -3.563 12.662 -13.426 1.00 0.00 93 ILE A N 9
ATOM 14137 C CA . ILE A 1 93 ? -4.608 11.965 -12.635 1.00 0.00 93 ILE A CA 9
ATOM 14138 C C . ILE A 1 93 ? -5.810 12.888 -12.448 1.00 0.00 93 ILE A C 9
ATOM 14139 O O . ILE A 1 93 ? -5.725 13.885 -11.757 1.00 0.00 93 ILE A O 9
ATOM 14155 N N . GLU A 1 94 ? -6.929 12.560 -13.017 1.00 0.00 94 GLU A N 9
ATOM 14156 C CA . GLU A 1 94 ? -8.117 13.429 -12.809 1.00 0.00 94 GLU A CA 9
ATOM 14157 C C . GLU A 1 94 ? -9.253 12.624 -12.241 1.00 0.00 94 GLU A C 9
ATOM 14158 O O . GLU A 1 94 ? -9.838 11.800 -12.918 1.00 0.00 94 GLU A O 9
ATOM 14170 N N . LEU A 1 95 ? -9.623 12.876 -11.029 1.00 0.00 95 LEU A N 9
ATOM 14171 C CA . LEU A 1 95 ? -10.773 12.137 -10.496 1.00 0.00 95 LEU A CA 9
ATOM 14172 C C . LEU A 1 95 ? -11.195 12.694 -9.117 1.00 0.00 95 LEU A C 9
ATOM 14173 O O . LEU A 1 95 ? -12.284 13.219 -8.991 1.00 0.00 95 LEU A O 9
ATOM 14189 N N . PRO A 1 96 ? -10.349 12.555 -8.113 1.00 0.00 96 PRO A N 9
ATOM 14190 C CA . PRO A 1 96 ? -10.671 13.024 -6.761 1.00 0.00 96 PRO A CA 9
ATOM 14191 C C . PRO A 1 96 ? -9.898 14.305 -6.428 1.00 0.00 96 PRO A C 9
ATOM 14192 O O . PRO A 1 96 ? -10.463 15.373 -6.589 1.00 0.00 96 PRO A O 9
ATOM 14203 N N . MET A 1 1 ? -7.944 7.081 1.419 1.00 0.00 1 MET A N 10
ATOM 14204 C CA . MET A 1 1 ? -7.444 7.933 0.302 1.00 0.00 1 MET A CA 10
ATOM 14205 C C . MET A 1 1 ? -8.321 7.753 -0.934 1.00 0.00 1 MET A C 10
ATOM 14206 O O . MET A 1 1 ? -9.147 8.585 -1.252 1.00 0.00 1 MET A O 10
ATOM 14222 N N . LEU A 1 2 ? -8.140 6.672 -1.641 1.00 0.00 2 LEU A N 10
ATOM 14223 C CA . LEU A 1 2 ? -8.957 6.444 -2.862 1.00 0.00 2 LEU A CA 10
ATOM 14224 C C . LEU A 1 2 ? -10.278 5.779 -2.526 1.00 0.00 2 LEU A C 10
ATOM 14225 O O . LEU A 1 2 ? -10.365 4.859 -1.737 1.00 0.00 2 LEU A O 10
ATOM 14241 N N . THR A 1 3 ? -11.311 6.292 -3.114 1.00 0.00 3 THR A N 10
ATOM 14242 C CA . THR A 1 3 ? -12.678 5.789 -2.862 1.00 0.00 3 THR A CA 10
ATOM 14243 C C . THR A 1 3 ? -13.271 5.188 -4.147 1.00 0.00 3 THR A C 10
ATOM 14244 O O . THR A 1 3 ? -12.730 5.342 -5.223 1.00 0.00 3 THR A O 10
ATOM 14255 N N . GLY A 1 4 ? -14.376 4.503 -4.026 1.00 0.00 4 GLY A N 10
ATOM 14256 C CA . GLY A 1 4 ? -15.029 3.866 -5.218 1.00 0.00 4 GLY A CA 10
ATOM 14257 C C . GLY A 1 4 ? -15.011 4.812 -6.427 1.00 0.00 4 GLY A C 10
ATOM 14258 O O . GLY A 1 4 ? -14.585 4.445 -7.505 1.00 0.00 4 GLY A O 10
ATOM 14262 N N . LYS A 1 5 ? -15.466 6.021 -6.260 1.00 0.00 5 LYS A N 10
ATOM 14263 C CA . LYS A 1 5 ? -15.472 6.982 -7.403 1.00 0.00 5 LYS A CA 10
ATOM 14264 C C . LYS A 1 5 ? -14.048 7.192 -7.930 1.00 0.00 5 LYS A C 10
ATOM 14265 O O . LYS A 1 5 ? -13.780 7.074 -9.119 1.00 0.00 5 LYS A O 10
ATOM 14284 N N . GLN A 1 6 ? -13.127 7.489 -7.055 1.00 0.00 6 GLN A N 10
ATOM 14285 C CA . GLN A 1 6 ? -11.729 7.696 -7.494 1.00 0.00 6 GLN A CA 10
ATOM 14286 C C . GLN A 1 6 ? -11.243 6.426 -8.203 1.00 0.00 6 GLN A C 10
ATOM 14287 O O . GLN A 1 6 ? -10.609 6.477 -9.239 1.00 0.00 6 GLN A O 10
ATOM 14301 N N . LYS A 1 7 ? -11.566 5.285 -7.651 1.00 0.00 7 LYS A N 10
ATOM 14302 C CA . LYS A 1 7 ? -11.166 3.988 -8.275 1.00 0.00 7 LYS A CA 10
ATOM 14303 C C . LYS A 1 7 ? -11.763 3.882 -9.678 1.00 0.00 7 LYS A C 10
ATOM 14304 O O . LYS A 1 7 ? -11.138 3.396 -10.584 1.00 0.00 7 LYS A O 10
ATOM 14323 N N . ARG A 1 8 ? -12.975 4.322 -9.867 1.00 0.00 8 ARG A N 10
ATOM 14324 C CA . ARG A 1 8 ? -13.595 4.215 -11.222 1.00 0.00 8 ARG A CA 10
ATOM 14325 C C . ARG A 1 8 ? -12.655 4.778 -12.294 1.00 0.00 8 ARG A C 10
ATOM 14326 O O . ARG A 1 8 ? -12.320 4.109 -13.257 1.00 0.00 8 ARG A O 10
ATOM 14347 N N . TYR A 1 9 ? -12.227 5.998 -12.138 1.00 0.00 9 TYR A N 10
ATOM 14348 C CA . TYR A 1 9 ? -11.315 6.594 -13.164 1.00 0.00 9 TYR A CA 10
ATOM 14349 C C . TYR A 1 9 ? -9.980 5.863 -13.219 1.00 0.00 9 TYR A C 10
ATOM 14350 O O . TYR A 1 9 ? -9.522 5.452 -14.267 1.00 0.00 9 TYR A O 10
ATOM 14368 N N . LEU A 1 10 ? -9.328 5.749 -12.103 1.00 0.00 10 LEU A N 10
ATOM 14369 C CA . LEU A 1 10 ? -7.991 5.105 -12.089 1.00 0.00 10 LEU A CA 10
ATOM 14370 C C . LEU A 1 10 ? -8.065 3.595 -12.314 1.00 0.00 10 LEU A C 10
ATOM 14371 O O . LEU A 1 10 ? -7.248 3.035 -13.019 1.00 0.00 10 LEU A O 10
ATOM 14387 N N . ARG A 1 11 ? -9.020 2.919 -11.740 1.00 0.00 11 ARG A N 10
ATOM 14388 C CA . ARG A 1 11 ? -9.102 1.444 -11.958 1.00 0.00 11 ARG A CA 10
ATOM 14389 C C . ARG A 1 11 ? -9.092 1.152 -13.462 1.00 0.00 11 ARG A C 10
ATOM 14390 O O . ARG A 1 11 ? -8.544 0.164 -13.910 1.00 0.00 11 ARG A O 10
ATOM 14411 N N . SER A 1 12 ? -9.691 2.013 -14.244 1.00 0.00 12 SER A N 10
ATOM 14412 C CA . SER A 1 12 ? -9.708 1.789 -15.719 1.00 0.00 12 SER A CA 10
ATOM 14413 C C . SER A 1 12 ? -8.364 2.199 -16.338 1.00 0.00 12 SER A C 10
ATOM 14414 O O . SER A 1 12 ? -7.960 1.681 -17.359 1.00 0.00 12 SER A O 10
ATOM 14422 N N . LEU A 1 13 ? -7.672 3.130 -15.734 1.00 0.00 13 LEU A N 10
ATOM 14423 C CA . LEU A 1 13 ? -6.360 3.573 -16.297 1.00 0.00 13 LEU A CA 10
ATOM 14424 C C . LEU A 1 13 ? -5.370 2.408 -16.348 1.00 0.00 13 LEU A C 10
ATOM 14425 O O . LEU A 1 13 ? -4.717 2.182 -17.346 1.00 0.00 13 LEU A O 10
ATOM 14441 N N . ALA A 1 14 ? -5.253 1.679 -15.270 1.00 0.00 14 ALA A N 10
ATOM 14442 C CA . ALA A 1 14 ? -4.298 0.525 -15.213 1.00 0.00 14 ALA A CA 10
ATOM 14443 C C . ALA A 1 14 ? -4.326 -0.303 -16.508 1.00 0.00 14 ALA A C 10
ATOM 14444 O O . ALA A 1 14 ? -3.322 -0.841 -16.932 1.00 0.00 14 ALA A O 10
ATOM 14451 N N . HIS A 1 15 ? -5.474 -0.433 -17.116 1.00 0.00 15 HIS A N 10
ATOM 14452 C CA . HIS A 1 15 ? -5.578 -1.253 -18.361 1.00 0.00 15 HIS A CA 10
ATOM 14453 C C . HIS A 1 15 ? -4.556 -0.800 -19.407 1.00 0.00 15 HIS A C 10
ATOM 14454 O O . HIS A 1 15 ? -3.932 -1.608 -20.064 1.00 0.00 15 HIS A O 10
ATOM 14468 N N . ASN A 1 16 ? -4.385 0.480 -19.576 1.00 0.00 16 ASN A N 10
ATOM 14469 C CA . ASN A 1 16 ? -3.407 0.965 -20.591 1.00 0.00 16 ASN A CA 10
ATOM 14470 C C . ASN A 1 16 ? -1.991 1.006 -20.005 1.00 0.00 16 ASN A C 10
ATOM 14471 O O . ASN A 1 16 ? -1.023 1.165 -20.722 1.00 0.00 16 ASN A O 10
ATOM 14482 N N . ILE A 1 17 ? -1.859 0.887 -18.711 1.00 0.00 17 ILE A N 10
ATOM 14483 C CA . ILE A 1 17 ? -0.513 0.943 -18.091 1.00 0.00 17 ILE A CA 10
ATOM 14484 C C . ILE A 1 17 ? 0.136 -0.441 -18.068 1.00 0.00 17 ILE A C 10
ATOM 14485 O O . ILE A 1 17 ? -0.494 -1.454 -18.298 1.00 0.00 17 ILE A O 10
ATOM 14501 N N . ASP A 1 18 ? 1.401 -0.463 -17.789 1.00 0.00 18 ASP A N 10
ATOM 14502 C CA . ASP A 1 18 ? 2.164 -1.741 -17.732 1.00 0.00 18 ASP A CA 10
ATOM 14503 C C . ASP A 1 18 ? 2.552 -2.075 -16.284 1.00 0.00 18 ASP A C 10
ATOM 14504 O O . ASP A 1 18 ? 2.731 -1.184 -15.477 1.00 0.00 18 ASP A O 10
ATOM 14513 N N . PRO A 1 19 ? 2.685 -3.349 -15.997 1.00 0.00 19 PRO A N 10
ATOM 14514 C CA . PRO A 1 19 ? 3.071 -3.783 -14.626 1.00 0.00 19 PRO A CA 10
ATOM 14515 C C . PRO A 1 19 ? 4.437 -3.180 -14.274 1.00 0.00 19 PRO A C 10
ATOM 14516 O O . PRO A 1 19 ? 5.476 -3.721 -14.594 1.00 0.00 19 PRO A O 10
ATOM 14527 N N . ILE A 1 20 ? 4.424 -2.037 -13.640 1.00 0.00 20 ILE A N 10
ATOM 14528 C CA . ILE A 1 20 ? 5.703 -1.338 -13.278 1.00 0.00 20 ILE A CA 10
ATOM 14529 C C . ILE A 1 20 ? 6.634 -2.260 -12.464 1.00 0.00 20 ILE A C 10
ATOM 14530 O O . ILE A 1 20 ? 7.668 -2.671 -12.954 1.00 0.00 20 ILE A O 10
ATOM 14546 N N . PHE A 1 21 ? 6.294 -2.612 -11.250 1.00 0.00 21 PHE A N 10
ATOM 14547 C CA . PHE A 1 21 ? 7.188 -3.521 -10.471 1.00 0.00 21 PHE A CA 10
ATOM 14548 C C . PHE A 1 21 ? 6.503 -4.878 -10.259 1.00 0.00 21 PHE A C 10
ATOM 14549 O O . PHE A 1 21 ? 5.302 -5.012 -10.407 1.00 0.00 21 PHE A O 10
ATOM 14566 N N . GLN A 1 22 ? 7.264 -5.894 -9.939 1.00 0.00 22 GLN A N 10
ATOM 14567 C CA . GLN A 1 22 ? 6.661 -7.248 -9.748 1.00 0.00 22 GLN A CA 10
ATOM 14568 C C . GLN A 1 22 ? 6.988 -7.818 -8.362 1.00 0.00 22 GLN A C 10
ATOM 14569 O O . GLN A 1 22 ? 8.035 -7.565 -7.799 1.00 0.00 22 GLN A O 10
ATOM 14583 N N . ILE A 1 23 ? 6.090 -8.599 -7.824 1.00 0.00 23 ILE A N 10
ATOM 14584 C CA . ILE A 1 23 ? 6.309 -9.217 -6.482 1.00 0.00 23 ILE A CA 10
ATOM 14585 C C . ILE A 1 23 ? 6.922 -10.616 -6.659 1.00 0.00 23 ILE A C 10
ATOM 14586 O O . ILE A 1 23 ? 6.620 -11.307 -7.605 1.00 0.00 23 ILE A O 10
ATOM 14602 N N . GLY A 1 24 ? 7.765 -11.039 -5.753 1.00 0.00 24 GLY A N 10
ATOM 14603 C CA . GLY A 1 24 ? 8.362 -12.403 -5.877 1.00 0.00 24 GLY A CA 10
ATOM 14604 C C . GLY A 1 24 ? 7.250 -13.447 -5.714 1.00 0.00 24 GLY A C 10
ATOM 14605 O O . GLY A 1 24 ? 6.096 -13.106 -5.560 1.00 0.00 24 GLY A O 10
ATOM 14609 N N . LYS A 1 25 ? 7.575 -14.712 -5.749 1.00 0.00 25 LYS A N 10
ATOM 14610 C CA . LYS A 1 25 ? 6.508 -15.747 -5.602 1.00 0.00 25 LYS A CA 10
ATOM 14611 C C . LYS A 1 25 ? 6.388 -16.208 -4.147 1.00 0.00 25 LYS A C 10
ATOM 14612 O O . LYS A 1 25 ? 5.319 -16.558 -3.689 1.00 0.00 25 LYS A O 10
ATOM 14631 N N . GLY A 1 26 ? 7.467 -16.209 -3.412 1.00 0.00 26 GLY A N 10
ATOM 14632 C CA . GLY A 1 26 ? 7.388 -16.646 -1.988 1.00 0.00 26 GLY A CA 10
ATOM 14633 C C . GLY A 1 26 ? 6.312 -15.827 -1.270 1.00 0.00 26 GLY A C 10
ATOM 14634 O O . GLY A 1 26 ? 5.698 -16.278 -0.323 1.00 0.00 26 GLY A O 10
ATOM 14638 N N . GLY A 1 27 ? 6.085 -14.623 -1.718 1.00 0.00 27 GLY A N 10
ATOM 14639 C CA . GLY A 1 27 ? 5.058 -13.758 -1.079 1.00 0.00 27 GLY A CA 10
ATOM 14640 C C . GLY A 1 27 ? 5.484 -12.308 -1.267 1.00 0.00 27 GLY A C 10
ATOM 14641 O O . GLY A 1 27 ? 6.266 -12.002 -2.146 1.00 0.00 27 GLY A O 10
ATOM 14645 N N . ILE A 1 28 ? 5.003 -11.409 -0.453 1.00 0.00 28 ILE A N 10
ATOM 14646 C CA . ILE A 1 28 ? 5.430 -9.995 -0.620 1.00 0.00 28 ILE A CA 10
ATOM 14647 C C . ILE A 1 28 ? 6.739 -9.776 0.146 1.00 0.00 28 ILE A C 10
ATOM 14648 O O . ILE A 1 28 ? 6.786 -9.887 1.354 1.00 0.00 28 ILE A O 10
ATOM 14664 N N . ASN A 1 29 ? 7.800 -9.470 -0.545 1.00 0.00 29 ASN A N 10
ATOM 14665 C CA . ASN A 1 29 ? 9.104 -9.248 0.150 1.00 0.00 29 ASN A CA 10
ATOM 14666 C C . ASN A 1 29 ? 9.467 -7.761 0.142 1.00 0.00 29 ASN A C 10
ATOM 14667 O O . ASN A 1 29 ? 9.269 -7.072 -0.839 1.00 0.00 29 ASN A O 10
ATOM 14678 N N . GLU A 1 30 ? 10.007 -7.257 1.223 1.00 0.00 30 GLU A N 10
ATOM 14679 C CA . GLU A 1 30 ? 10.387 -5.813 1.249 1.00 0.00 30 GLU A CA 10
ATOM 14680 C C . GLU A 1 30 ? 11.325 -5.517 0.083 1.00 0.00 30 GLU A C 10
ATOM 14681 O O . GLU A 1 30 ? 11.346 -4.423 -0.441 1.00 0.00 30 GLU A O 10
ATOM 14693 N N . ASN A 1 31 ? 12.092 -6.493 -0.344 1.00 0.00 31 ASN A N 10
ATOM 14694 C CA . ASN A 1 31 ? 13.013 -6.265 -1.499 1.00 0.00 31 ASN A CA 10
ATOM 14695 C C . ASN A 1 31 ? 12.216 -5.636 -2.639 1.00 0.00 31 ASN A C 10
ATOM 14696 O O . ASN A 1 31 ? 12.681 -4.759 -3.341 1.00 0.00 31 ASN A O 10
ATOM 14707 N N . MET A 1 32 ? 10.992 -6.060 -2.790 1.00 0.00 32 MET A N 10
ATOM 14708 C CA . MET A 1 32 ? 10.130 -5.473 -3.842 1.00 0.00 32 MET A CA 10
ATOM 14709 C C . MET A 1 32 ? 9.602 -4.134 -3.345 1.00 0.00 32 MET A C 10
ATOM 14710 O O . MET A 1 32 ? 9.701 -3.136 -4.022 1.00 0.00 32 MET A O 10
ATOM 14724 N N . ILE A 1 33 ? 9.057 -4.091 -2.151 1.00 0.00 33 ILE A N 10
ATOM 14725 C CA . ILE A 1 33 ? 8.553 -2.787 -1.641 1.00 0.00 33 ILE A CA 10
ATOM 14726 C C . ILE A 1 33 ? 9.675 -1.760 -1.694 1.00 0.00 33 ILE A C 10
ATOM 14727 O O . ILE A 1 33 ? 9.445 -0.598 -1.913 1.00 0.00 33 ILE A O 10
ATOM 14743 N N . LYS A 1 34 ? 10.898 -2.183 -1.522 1.00 0.00 34 LYS A N 10
ATOM 14744 C CA . LYS A 1 34 ? 12.022 -1.212 -1.602 1.00 0.00 34 LYS A CA 10
ATOM 14745 C C . LYS A 1 34 ? 11.990 -0.566 -2.991 1.00 0.00 34 LYS A C 10
ATOM 14746 O O . LYS A 1 34 ? 11.885 0.640 -3.136 1.00 0.00 34 LYS A O 10
ATOM 14765 N N . GLN A 1 35 ? 12.034 -1.377 -4.016 1.00 0.00 35 GLN A N 10
ATOM 14766 C CA . GLN A 1 35 ? 11.962 -0.832 -5.398 1.00 0.00 35 GLN A CA 10
ATOM 14767 C C . GLN A 1 35 ? 10.563 -0.257 -5.631 1.00 0.00 35 GLN A C 10
ATOM 14768 O O . GLN A 1 35 ? 10.405 0.874 -6.047 1.00 0.00 35 GLN A O 10
ATOM 14782 N N . ILE A 1 36 ? 9.543 -1.026 -5.344 1.00 0.00 36 ILE A N 10
ATOM 14783 C CA . ILE A 1 36 ? 8.150 -0.522 -5.525 1.00 0.00 36 ILE A CA 10
ATOM 14784 C C . ILE A 1 36 ? 7.962 0.796 -4.765 1.00 0.00 36 ILE A C 10
ATOM 14785 O O . ILE A 1 36 ? 7.194 1.640 -5.161 1.00 0.00 36 ILE A O 10
ATOM 14801 N N . ASP A 1 37 ? 8.644 0.962 -3.660 1.00 0.00 37 ASP A N 10
ATOM 14802 C CA . ASP A 1 37 ? 8.482 2.208 -2.852 1.00 0.00 37 ASP A CA 10
ATOM 14803 C C . ASP A 1 37 ? 8.850 3.440 -3.687 1.00 0.00 37 ASP A C 10
ATOM 14804 O O . ASP A 1 37 ? 8.051 4.334 -3.881 1.00 0.00 37 ASP A O 10
ATOM 14813 N N . ASP A 1 38 ? 10.059 3.492 -4.185 1.00 0.00 38 ASP A N 10
ATOM 14814 C CA . ASP A 1 38 ? 10.474 4.669 -5.008 1.00 0.00 38 ASP A CA 10
ATOM 14815 C C . ASP A 1 38 ? 9.662 4.708 -6.303 1.00 0.00 38 ASP A C 10
ATOM 14816 O O . ASP A 1 38 ? 9.185 5.745 -6.727 1.00 0.00 38 ASP A O 10
ATOM 14825 N N . THR A 1 39 ? 9.491 3.577 -6.920 1.00 0.00 39 THR A N 10
ATOM 14826 C CA . THR A 1 39 ? 8.700 3.512 -8.181 1.00 0.00 39 THR A CA 10
ATOM 14827 C C . THR A 1 39 ? 7.242 3.904 -7.911 1.00 0.00 39 THR A C 10
ATOM 14828 O O . THR A 1 39 ? 6.632 4.625 -8.678 1.00 0.00 39 THR A O 10
ATOM 14839 N N . LEU A 1 40 ? 6.687 3.458 -6.816 1.00 0.00 40 LEU A N 10
ATOM 14840 C CA . LEU A 1 40 ? 5.277 3.831 -6.490 1.00 0.00 40 LEU A CA 10
ATOM 14841 C C . LEU A 1 40 ? 5.236 5.220 -5.841 1.00 0.00 40 LEU A C 10
ATOM 14842 O O . LEU A 1 40 ? 4.179 5.744 -5.557 1.00 0.00 40 LEU A O 10
ATOM 14858 N N . GLU A 1 41 ? 6.368 5.817 -5.589 1.00 0.00 41 GLU A N 10
ATOM 14859 C CA . GLU A 1 41 ? 6.369 7.161 -4.951 1.00 0.00 41 GLU A CA 10
ATOM 14860 C C . GLU A 1 41 ? 6.737 8.243 -5.977 1.00 0.00 41 GLU A C 10
ATOM 14861 O O . GLU A 1 41 ? 6.747 9.418 -5.671 1.00 0.00 41 GLU A O 10
ATOM 14873 N N . ASN A 1 42 ? 7.039 7.859 -7.193 1.00 0.00 42 ASN A N 10
ATOM 14874 C CA . ASN A 1 42 ? 7.402 8.875 -8.225 1.00 0.00 42 ASN A CA 10
ATOM 14875 C C . ASN A 1 42 ? 6.310 8.976 -9.299 1.00 0.00 42 ASN A C 10
ATOM 14876 O O . ASN A 1 42 ? 5.974 10.053 -9.752 1.00 0.00 42 ASN A O 10
ATOM 14887 N N . ARG A 1 43 ? 5.759 7.868 -9.718 1.00 0.00 43 ARG A N 10
ATOM 14888 C CA . ARG A 1 43 ? 4.699 7.910 -10.773 1.00 0.00 43 ARG A CA 10
ATOM 14889 C C . ARG A 1 43 ? 3.314 8.183 -10.153 1.00 0.00 43 ARG A C 10
ATOM 14890 O O . ARG A 1 43 ? 3.175 8.997 -9.262 1.00 0.00 43 ARG A O 10
ATOM 14911 N N . GLU A 1 44 ? 2.287 7.512 -10.623 1.00 0.00 44 GLU A N 10
ATOM 14912 C CA . GLU A 1 44 ? 0.911 7.731 -10.065 1.00 0.00 44 GLU A CA 10
ATOM 14913 C C . GLU A 1 44 ? 0.149 6.401 -10.032 1.00 0.00 44 GLU A C 10
ATOM 14914 O O . GLU A 1 44 ? -0.242 5.918 -8.983 1.00 0.00 44 GLU A O 10
ATOM 14926 N N . LEU A 1 45 ? -0.041 5.795 -11.172 1.00 0.00 45 LEU A N 10
ATOM 14927 C CA . LEU A 1 45 ? -0.745 4.483 -11.219 1.00 0.00 45 LEU A CA 10
ATOM 14928 C C . LEU A 1 45 ? 0.285 3.405 -11.528 1.00 0.00 45 LEU A C 10
ATOM 14929 O O . LEU A 1 45 ? 1.015 3.496 -12.496 1.00 0.00 45 LEU A O 10
ATOM 14945 N N . ILE A 1 46 ? 0.371 2.395 -10.714 1.00 0.00 46 ILE A N 10
ATOM 14946 C CA . ILE A 1 46 ? 1.382 1.336 -10.977 1.00 0.00 46 ILE A CA 10
ATOM 14947 C C . ILE A 1 46 ? 0.746 -0.051 -10.952 1.00 0.00 46 ILE A C 10
ATOM 14948 O O . ILE A 1 46 ? 0.185 -0.478 -9.964 1.00 0.00 46 ILE A O 10
ATOM 14964 N N . LYS A 1 47 ? 0.868 -0.771 -12.033 1.00 0.00 47 LYS A N 10
ATOM 14965 C CA . LYS A 1 47 ? 0.314 -2.149 -12.083 1.00 0.00 47 LYS A CA 10
ATOM 14966 C C . LYS A 1 47 ? 1.401 -3.100 -11.587 1.00 0.00 47 LYS A C 10
ATOM 14967 O O . LYS A 1 47 ? 2.556 -2.936 -11.921 1.00 0.00 47 LYS A O 10
ATOM 14986 N N . VAL A 1 48 ? 1.085 -4.059 -10.765 1.00 0.00 48 VAL A N 10
ATOM 14987 C CA . VAL A 1 48 ? 2.152 -4.941 -10.261 1.00 0.00 48 VAL A CA 10
ATOM 14988 C C . VAL A 1 48 ? 1.845 -6.408 -10.547 1.00 0.00 48 VAL A C 10
ATOM 14989 O O . VAL A 1 48 ? 0.790 -6.898 -10.213 1.00 0.00 48 VAL A O 10
ATOM 15002 N N . HIS A 1 49 ? 2.771 -7.121 -11.125 1.00 0.00 49 HIS A N 10
ATOM 15003 C CA . HIS A 1 49 ? 2.526 -8.567 -11.395 1.00 0.00 49 HIS A CA 10
ATOM 15004 C C . HIS A 1 49 ? 2.967 -9.399 -10.187 1.00 0.00 49 HIS A C 10
ATOM 15005 O O . HIS A 1 49 ? 4.142 -9.604 -9.957 1.00 0.00 49 HIS A O 10
ATOM 15019 N N . VAL A 1 50 ? 2.030 -9.876 -9.412 1.00 0.00 50 VAL A N 10
ATOM 15020 C CA . VAL A 1 50 ? 2.393 -10.692 -8.214 1.00 0.00 50 VAL A CA 10
ATOM 15021 C C . VAL A 1 50 ? 2.667 -12.129 -8.620 1.00 0.00 50 VAL A C 10
ATOM 15022 O O . VAL A 1 50 ? 1.971 -12.713 -9.426 1.00 0.00 50 VAL A O 10
ATOM 15035 N N . LEU A 1 51 ? 3.701 -12.691 -8.073 1.00 0.00 51 LEU A N 10
ATOM 15036 C CA . LEU A 1 51 ? 4.061 -14.074 -8.421 1.00 0.00 51 LEU A CA 10
ATOM 15037 C C . LEU A 1 51 ? 3.418 -15.075 -7.460 1.00 0.00 51 LEU A C 10
ATOM 15038 O O . LEU A 1 51 ? 3.917 -16.165 -7.256 1.00 0.00 51 LEU A O 10
ATOM 15054 N N . GLN A 1 52 ? 2.312 -14.721 -6.874 1.00 0.00 52 GLN A N 10
ATOM 15055 C CA . GLN A 1 52 ? 1.637 -15.660 -5.934 1.00 0.00 52 GLN A CA 10
ATOM 15056 C C . GLN A 1 52 ? 0.942 -16.791 -6.708 1.00 0.00 52 GLN A C 10
ATOM 15057 O O . GLN A 1 52 ? 0.428 -17.723 -6.125 1.00 0.00 52 GLN A O 10
ATOM 15071 N N . ASN A 1 53 ? 0.928 -16.717 -8.019 1.00 0.00 53 ASN A N 10
ATOM 15072 C CA . ASN A 1 53 ? 0.272 -17.784 -8.842 1.00 0.00 53 ASN A CA 10
ATOM 15073 C C . ASN A 1 53 ? -1.241 -17.817 -8.593 1.00 0.00 53 ASN A C 10
ATOM 15074 O O . ASN A 1 53 ? -2.025 -17.478 -9.458 1.00 0.00 53 ASN A O 10
ATOM 15085 N N . ASN A 1 54 ? -1.661 -18.223 -7.427 1.00 0.00 54 ASN A N 10
ATOM 15086 C CA . ASN A 1 54 ? -3.125 -18.277 -7.143 1.00 0.00 54 ASN A CA 10
ATOM 15087 C C . ASN A 1 54 ? -3.750 -16.889 -7.302 1.00 0.00 54 ASN A C 10
ATOM 15088 O O . ASN A 1 54 ? -3.159 -15.886 -6.955 1.00 0.00 54 ASN A O 10
ATOM 15099 N N . PHE A 1 55 ? -4.943 -16.827 -7.831 1.00 0.00 55 PHE A N 10
ATOM 15100 C CA . PHE A 1 55 ? -5.609 -15.506 -8.023 1.00 0.00 55 PHE A CA 10
ATOM 15101 C C . PHE A 1 55 ? -6.069 -14.929 -6.680 1.00 0.00 55 PHE A C 10
ATOM 15102 O O . PHE A 1 55 ? -5.675 -13.847 -6.298 1.00 0.00 55 PHE A O 10
ATOM 15119 N N . ASP A 1 56 ? -6.901 -15.633 -5.962 1.00 0.00 56 ASP A N 10
ATOM 15120 C CA . ASP A 1 56 ? -7.375 -15.093 -4.653 1.00 0.00 56 ASP A CA 10
ATOM 15121 C C . ASP A 1 56 ? -6.195 -14.816 -3.729 1.00 0.00 56 ASP A C 10
ATOM 15122 O O . ASP A 1 56 ? -6.281 -14.039 -2.797 1.00 0.00 56 ASP A O 10
ATOM 15131 N N . ASP A 1 57 ? -5.092 -15.428 -3.999 1.00 0.00 57 ASP A N 10
ATOM 15132 C CA . ASP A 1 57 ? -3.883 -15.199 -3.159 1.00 0.00 57 ASP A CA 10
ATOM 15133 C C . ASP A 1 57 ? -3.219 -13.891 -3.587 1.00 0.00 57 ASP A C 10
ATOM 15134 O O . ASP A 1 57 ? -2.609 -13.2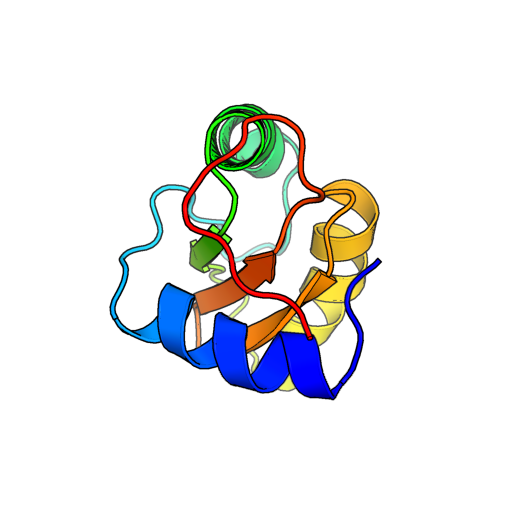00 -2.794 1.00 0.00 57 ASP A O 10
ATOM 15143 N N . LYS A 1 58 ? -3.351 -13.539 -4.838 1.00 0.00 58 LYS A N 10
ATOM 15144 C CA . LYS A 1 58 ? -2.749 -12.265 -5.321 1.00 0.00 58 LYS A CA 10
ATOM 15145 C C . LYS A 1 58 ? -3.426 -11.098 -4.606 1.00 0.00 58 LYS A C 10
ATOM 15146 O O . LYS A 1 58 ? -2.782 -10.188 -4.124 1.00 0.00 58 LYS A O 10
ATOM 15165 N N . LYS A 1 59 ? -4.728 -11.134 -4.526 1.00 0.00 59 LYS A N 10
ATOM 15166 C CA . LYS A 1 59 ? -5.464 -10.042 -3.834 1.00 0.00 59 LYS A CA 10
ATOM 15167 C C . LYS A 1 59 ? -4.980 -9.936 -2.387 1.00 0.00 59 LYS A C 10
ATOM 15168 O O . LYS A 1 59 ? -4.713 -8.862 -1.888 1.00 0.00 59 LYS A O 10
ATOM 15187 N N . GLU A 1 60 ? -4.855 -11.049 -1.711 1.00 0.00 60 GLU A N 10
ATOM 15188 C CA . GLU A 1 60 ? -4.376 -11.008 -0.299 1.00 0.00 60 GLU A CA 10
ATOM 15189 C C . GLU A 1 60 ? -3.053 -10.239 -0.224 1.00 0.00 60 GLU A C 10
ATOM 15190 O O . GLU A 1 60 ? -2.857 -9.400 0.636 1.00 0.00 60 GLU A O 10
ATOM 15202 N N . LEU A 1 61 ? -2.145 -10.508 -1.126 1.00 0.00 61 LEU A N 10
ATOM 15203 C CA . LEU A 1 61 ? -0.846 -9.782 -1.110 1.00 0.00 61 LEU A CA 10
ATOM 15204 C C . LEU A 1 61 ? -1.107 -8.274 -1.118 1.00 0.00 61 LEU A C 10
ATOM 15205 O O . LEU A 1 61 ? -0.569 -7.537 -0.317 1.00 0.00 61 LEU A O 10
ATOM 15221 N N . ALA A 1 62 ? -1.951 -7.807 -2.002 1.00 0.00 62 ALA A N 10
ATOM 15222 C CA . ALA A 1 62 ? -2.251 -6.348 -2.029 1.00 0.00 62 ALA A CA 10
ATOM 15223 C C . ALA A 1 62 ? -2.715 -5.900 -0.645 1.00 0.00 62 ALA A C 10
ATOM 15224 O O . ALA A 1 62 ? -2.565 -4.760 -0.269 1.00 0.00 62 ALA A O 10
ATOM 15231 N N . GLU A 1 63 ? -3.261 -6.796 0.130 1.00 0.00 63 GLU A N 10
ATOM 15232 C CA . GLU A 1 63 ? -3.701 -6.406 1.495 1.00 0.00 63 GLU A CA 10
ATOM 15233 C C . GLU A 1 63 ? -2.482 -5.948 2.273 1.00 0.00 63 GLU A C 10
ATOM 15234 O O . GLU A 1 63 ? -2.488 -4.955 2.977 1.00 0.00 63 GLU A O 10
ATOM 15246 N N . THR A 1 64 ? -1.434 -6.671 2.103 1.00 0.00 64 THR A N 10
ATOM 15247 C CA . THR A 1 64 ? -0.149 -6.336 2.776 1.00 0.00 64 THR A CA 10
ATOM 15248 C C . THR A 1 64 ? 0.597 -5.281 1.960 1.00 0.00 64 THR A C 10
ATOM 15249 O O . THR A 1 64 ? 1.239 -4.401 2.498 1.00 0.00 64 THR A O 10
ATOM 15260 N N . LEU A 1 65 ? 0.517 -5.366 0.660 1.00 0.00 65 LEU A N 10
ATOM 15261 C CA . LEU A 1 65 ? 1.223 -4.373 -0.193 1.00 0.00 65 LEU A CA 10
ATOM 15262 C C . LEU A 1 65 ? 0.487 -3.033 -0.160 1.00 0.00 65 LEU A C 10
ATOM 15263 O O . LEU A 1 65 ? 1.069 -2.008 0.128 1.00 0.00 65 LEU A O 10
ATOM 15279 N N . SER A 1 66 ? -0.790 -3.033 -0.436 1.00 0.00 66 SER A N 10
ATOM 15280 C CA . SER A 1 66 ? -1.557 -1.754 -0.408 1.00 0.00 66 SER A CA 10
ATOM 15281 C C . SER A 1 66 ? -1.368 -1.049 0.940 1.00 0.00 66 SER A C 10
ATOM 15282 O O . SER A 1 66 ? -1.100 0.135 0.999 1.00 0.00 66 SER A O 10
ATOM 15290 N N . GLU A 1 67 ? -1.513 -1.762 2.026 1.00 0.00 67 GLU A N 10
ATOM 15291 C CA . GLU A 1 67 ? -1.348 -1.121 3.363 1.00 0.00 67 GLU A CA 10
ATOM 15292 C C . GLU A 1 67 ? 0.101 -0.672 3.574 1.00 0.00 67 GLU A C 10
ATOM 15293 O O . GLU A 1 67 ? 0.361 0.344 4.188 1.00 0.00 67 GLU A O 10
ATOM 15305 N N . ALA A 1 68 ? 1.047 -1.420 3.077 1.00 0.00 68 ALA A N 10
ATOM 15306 C CA . ALA A 1 68 ? 2.474 -1.027 3.260 1.00 0.00 68 ALA A CA 10
ATOM 15307 C C . ALA A 1 68 ? 2.930 -0.085 2.139 1.00 0.00 68 ALA A C 10
ATOM 15308 O O . ALA A 1 68 ? 4.006 0.475 2.192 1.00 0.00 68 ALA A O 10
ATOM 15315 N N . THR A 1 69 ? 2.128 0.097 1.123 1.00 0.00 69 THR A N 10
ATOM 15316 C CA . THR A 1 69 ? 2.534 1.005 0.011 1.00 0.00 69 THR A CA 10
ATOM 15317 C C . THR A 1 69 ? 1.952 2.409 0.213 1.00 0.00 69 THR A C 10
ATOM 15318 O O . THR A 1 69 ? 2.182 3.299 -0.582 1.00 0.00 69 THR A O 10
ATOM 15329 N N . ARG A 1 70 ? 1.195 2.623 1.259 1.00 0.00 70 ARG A N 10
ATOM 15330 C CA . ARG A 1 70 ? 0.603 3.978 1.485 1.00 0.00 70 ARG A CA 10
ATOM 15331 C C . ARG A 1 70 ? -0.251 4.377 0.280 1.00 0.00 70 ARG A C 10
ATOM 15332 O O . ARG A 1 70 ? -0.435 5.543 -0.010 1.00 0.00 70 ARG A O 10
ATOM 15353 N N . SER A 1 71 ? -0.776 3.410 -0.421 1.00 0.00 71 SER A N 10
ATOM 15354 C CA . SER A 1 71 ? -1.624 3.711 -1.610 1.00 0.00 71 SER A CA 10
ATOM 15355 C C . SER A 1 71 ? -2.958 2.968 -1.494 1.00 0.00 71 SER A C 10
ATOM 15356 O O . SER A 1 71 ? -3.219 2.303 -0.511 1.00 0.00 71 SER A O 10
ATOM 15364 N N . GLU A 1 72 ? -3.805 3.067 -2.484 1.00 0.00 72 GLU A N 10
ATOM 15365 C CA . GLU A 1 72 ? -5.112 2.351 -2.402 1.00 0.00 72 GLU A CA 10
ATOM 15366 C C . GLU A 1 72 ? -5.383 1.543 -3.677 1.00 0.00 72 GLU A C 10
ATOM 15367 O O . GLU A 1 72 ? -5.430 2.078 -4.767 1.00 0.00 72 GLU A O 10
ATOM 15379 N N . LEU A 1 73 ? -5.553 0.252 -3.543 1.00 0.00 73 LEU A N 10
ATOM 15380 C CA . LEU A 1 73 ? -5.812 -0.608 -4.726 1.00 0.00 73 LEU A CA 10
ATOM 15381 C C . LEU A 1 73 ? -7.100 -0.222 -5.445 1.00 0.00 73 LEU A C 10
ATOM 15382 O O . LEU A 1 73 ? -8.177 -0.582 -5.005 1.00 0.00 73 LEU A O 10
ATOM 15398 N N . VAL A 1 74 ? -7.022 0.426 -6.576 1.00 0.00 74 VAL A N 10
ATOM 15399 C CA . VAL A 1 74 ? -8.287 0.700 -7.296 1.00 0.00 74 VAL A CA 10
ATOM 15400 C C . VAL A 1 74 ? -8.765 -0.654 -7.833 1.00 0.00 74 VAL A C 10
ATOM 15401 O O . VAL A 1 74 ? -9.946 -0.910 -7.953 1.00 0.00 74 VAL A O 10
ATOM 15414 N N . GLN A 1 75 ? -7.828 -1.558 -8.108 1.00 0.00 75 GLN A N 10
ATOM 15415 C CA . GLN A 1 75 ? -8.211 -2.928 -8.580 1.00 0.00 75 GLN A CA 10
ATOM 15416 C C . GLN A 1 75 ? -7.028 -3.770 -8.999 1.00 0.00 75 GLN A C 10
ATOM 15417 O O . GLN A 1 75 ? -5.897 -3.415 -8.837 1.00 0.00 75 GLN A O 10
ATOM 15431 N N . VAL A 1 76 ? -7.327 -4.938 -9.468 1.00 0.00 76 VAL A N 10
ATOM 15432 C CA . VAL A 1 76 ? -6.278 -5.902 -9.872 1.00 0.00 76 VAL A CA 10
ATOM 15433 C C . VAL A 1 76 ? -6.519 -6.310 -11.340 1.00 0.00 76 VAL A C 10
ATOM 15434 O O . VAL A 1 76 ? -7.645 -6.524 -11.746 1.00 0.00 76 VAL A O 10
ATOM 15447 N N . ILE A 1 77 ? -5.493 -6.396 -12.146 1.00 0.00 77 ILE A N 10
ATOM 15448 C CA . ILE A 1 77 ? -5.711 -6.760 -13.571 1.00 0.00 77 ILE A CA 10
ATOM 15449 C C . ILE A 1 77 ? -5.046 -8.105 -13.922 1.00 0.00 77 ILE A C 10
ATOM 15450 O O . ILE A 1 77 ? -3.871 -8.161 -14.217 1.00 0.00 77 ILE A O 10
ATOM 15466 N N . GLY A 1 78 ? -5.813 -9.173 -13.933 1.00 0.00 78 GLY A N 10
ATOM 15467 C CA . GLY A 1 78 ? -5.276 -10.531 -14.300 1.00 0.00 78 GLY A CA 10
ATOM 15468 C C . GLY A 1 78 ? -3.832 -10.722 -13.818 1.00 0.00 78 GLY A C 10
ATOM 15469 O O . GLY A 1 78 ? -2.889 -10.429 -14.526 1.00 0.00 78 GLY A O 10
ATOM 15473 N N . SER A 1 79 ? -3.649 -11.214 -12.619 1.00 0.00 79 SER A N 10
ATOM 15474 C CA . SER A 1 79 ? -2.263 -11.430 -12.081 1.00 0.00 79 SER A CA 10
ATOM 15475 C C . SER A 1 79 ? -1.535 -10.096 -11.863 1.00 0.00 79 SER A C 10
ATOM 15476 O O . SER A 1 79 ? -0.378 -10.071 -11.493 1.00 0.00 79 SER A O 10
ATOM 15484 N N . MET A 1 80 ? -2.197 -8.988 -12.067 1.00 0.00 80 MET A N 10
ATOM 15485 C CA . MET A 1 80 ? -1.531 -7.674 -11.846 1.00 0.00 80 MET A CA 10
ATOM 15486 C C . MET A 1 80 ? -2.332 -6.873 -10.816 1.00 0.00 80 MET A C 10
ATOM 15487 O O . MET A 1 80 ? -3.529 -7.043 -10.694 1.00 0.00 80 MET A O 10
ATOM 15501 N N . ILE A 1 81 ? -1.700 -6.005 -10.072 1.00 0.00 81 ILE A N 10
ATOM 15502 C CA . ILE A 1 81 ? -2.464 -5.219 -9.064 1.00 0.00 81 ILE A CA 10
ATOM 15503 C C . ILE A 1 81 ? -2.435 -3.727 -9.415 1.00 0.00 81 ILE A C 10
ATOM 15504 O O . ILE A 1 81 ? -1.403 -3.167 -9.718 1.00 0.00 81 ILE A O 10
ATOM 15520 N N . VAL A 1 82 ? -3.573 -3.095 -9.383 1.00 0.00 82 VAL A N 10
ATOM 15521 C CA . VAL A 1 82 ? -3.655 -1.643 -9.722 1.00 0.00 82 VAL A CA 10
ATOM 15522 C C . VAL A 1 82 ? -3.752 -0.787 -8.462 1.00 0.00 82 VAL A C 10
ATOM 15523 O O . VAL A 1 82 ? -4.754 -0.792 -7.780 1.00 0.00 82 VAL A O 10
ATOM 15536 N N . ILE A 1 83 ? -2.735 -0.034 -8.153 1.00 0.00 83 ILE A N 10
ATOM 15537 C CA . ILE A 1 83 ? -2.804 0.812 -6.930 1.00 0.00 83 ILE A CA 10
ATOM 15538 C C . ILE A 1 83 ? -2.514 2.278 -7.245 1.00 0.00 83 ILE A C 10
ATOM 15539 O O . ILE A 1 83 ? -1.713 2.601 -8.100 1.00 0.00 83 ILE A O 10
ATOM 15555 N N . TYR A 1 84 ? -3.153 3.163 -6.536 1.00 0.00 84 TYR A N 10
ATOM 15556 C CA . TYR A 1 84 ? -2.917 4.613 -6.752 1.00 0.00 84 TYR A CA 10
ATOM 15557 C C . TYR A 1 84 ? -2.263 5.194 -5.494 1.00 0.00 84 TYR A C 10
ATOM 15558 O O . TYR A 1 84 ? -2.869 5.258 -4.444 1.00 0.00 84 TYR A O 10
ATOM 15576 N N . ARG A 1 85 ? -1.034 5.609 -5.587 1.00 0.00 85 ARG A N 10
ATOM 15577 C CA . ARG A 1 85 ? -0.356 6.172 -4.381 1.00 0.00 85 ARG A CA 10
ATOM 15578 C C . ARG A 1 85 ? -0.845 7.606 -4.116 1.00 0.00 85 ARG A C 10
ATOM 15579 O O . ARG A 1 85 ? -1.088 8.366 -5.031 1.00 0.00 85 ARG A O 10
ATOM 15600 N N . GLU A 1 86 ? -1.019 7.947 -2.861 1.00 0.00 86 GLU A N 10
ATOM 15601 C CA . GLU A 1 86 ? -1.519 9.307 -2.476 1.00 0.00 86 GLU A CA 10
ATOM 15602 C C . GLU A 1 86 ? -0.906 10.421 -3.341 1.00 0.00 86 GLU A C 10
ATOM 15603 O O . GLU A 1 86 ? 0.011 10.208 -4.109 1.00 0.00 86 GLU A O 10
ATOM 15615 N N . SER A 1 87 ? -1.407 11.615 -3.201 1.00 0.00 87 SER A N 10
ATOM 15616 C CA . SER A 1 87 ? -0.872 12.746 -3.996 1.00 0.00 87 SER A CA 10
ATOM 15617 C C . SER A 1 87 ? 0.072 13.590 -3.153 1.00 0.00 87 SER A C 10
ATOM 15618 O O . SER A 1 87 ? -0.124 13.771 -1.968 1.00 0.00 87 SER A O 10
ATOM 15626 N N . LYS A 1 88 ? 1.080 14.129 -3.763 1.00 0.00 88 LYS A N 10
ATOM 15627 C CA . LYS A 1 88 ? 2.023 14.988 -3.019 1.00 0.00 88 LYS A CA 10
ATOM 15628 C C . LYS A 1 88 ? 2.398 16.136 -3.942 1.00 0.00 88 LYS A C 10
ATOM 15629 O O . LYS A 1 88 ? 2.311 17.296 -3.593 1.00 0.00 88 LYS A O 10
ATOM 15648 N N . GLU A 1 89 ? 2.758 15.805 -5.151 1.00 0.00 89 GLU A N 10
ATOM 15649 C CA . GLU A 1 89 ? 3.076 16.852 -6.144 1.00 0.00 89 GLU A CA 10
ATOM 15650 C C . GLU A 1 89 ? 1.912 16.918 -7.133 1.00 0.00 89 GLU A C 10
ATOM 15651 O O . GLU A 1 89 ? 1.546 15.932 -7.736 1.00 0.00 89 GLU A O 10
ATOM 15663 N N . ASN A 1 90 ? 1.315 18.065 -7.265 1.00 0.00 90 ASN A N 10
ATOM 15664 C CA . ASN A 1 90 ? 0.144 18.228 -8.180 1.00 0.00 90 ASN A CA 10
ATOM 15665 C C . ASN A 1 90 ? 0.443 17.705 -9.584 1.00 0.00 90 ASN A C 10
ATOM 15666 O O . ASN A 1 90 ? 0.802 18.441 -10.483 1.00 0.00 90 ASN A O 10
ATOM 15677 N N . LYS A 1 91 ? 0.251 16.438 -9.773 1.00 0.00 91 LYS A N 10
ATOM 15678 C CA . LYS A 1 91 ? 0.461 15.815 -11.104 1.00 0.00 91 LYS A CA 10
ATOM 15679 C C . LYS A 1 91 ? -0.909 15.657 -11.752 1.00 0.00 91 LYS A C 10
ATOM 15680 O O . LYS A 1 91 ? -1.909 15.670 -11.066 1.00 0.00 91 LYS A O 10
ATOM 15699 N N . GLU A 1 92 ? -0.984 15.539 -13.050 1.00 0.00 92 GLU A N 10
ATOM 15700 C CA . GLU A 1 92 ? -2.326 15.404 -13.691 1.00 0.00 92 GLU A CA 10
ATOM 15701 C C . GLU A 1 92 ? -2.970 14.089 -13.239 1.00 0.00 92 GLU A C 10
ATOM 15702 O O . GLU A 1 92 ? -3.010 13.113 -13.960 1.00 0.00 92 GLU A O 10
ATOM 15714 N N . ILE A 1 93 ? -3.458 14.075 -12.027 1.00 0.00 93 ILE A N 10
ATOM 15715 C CA . ILE A 1 93 ? -4.092 12.854 -11.465 1.00 0.00 93 ILE A CA 10
ATOM 15716 C C . ILE A 1 93 ? -5.608 13.057 -11.339 1.00 0.00 93 ILE A C 10
ATOM 15717 O O . ILE A 1 93 ? -6.075 13.850 -10.546 1.00 0.00 93 ILE A O 10
ATOM 15733 N N . GLU A 1 94 ? -6.373 12.322 -12.091 1.00 0.00 94 GLU A N 10
ATOM 15734 C CA . GLU A 1 94 ? -7.854 12.441 -11.993 1.00 0.00 94 GLU A CA 10
ATOM 15735 C C . GLU A 1 94 ? -8.396 11.192 -11.348 1.00 0.00 94 GLU A C 10
ATOM 15736 O O . GLU A 1 94 ? -7.807 10.133 -11.459 1.00 0.00 94 GLU A O 10
ATOM 15748 N N . LEU A 1 95 ? -9.518 11.275 -10.702 1.00 0.00 95 LEU A N 10
ATOM 15749 C CA . LEU A 1 95 ? -10.063 10.047 -10.101 1.00 0.00 95 LEU A CA 10
ATOM 15750 C C . LEU A 1 95 ? -11.598 10.134 -9.945 1.00 0.00 95 LEU A C 10
ATOM 15751 O O . LEU A 1 95 ? -12.314 9.447 -10.641 1.00 0.00 95 LEU A O 10
ATOM 15767 N N . PRO A 1 96 ? -12.078 10.961 -9.046 1.00 0.00 96 PRO A N 10
ATOM 15768 C CA . PRO A 1 96 ? -13.544 11.073 -8.865 1.00 0.00 96 PRO A CA 10
ATOM 15769 C C . PRO A 1 96 ? -14.157 11.943 -9.965 1.00 0.00 96 PRO A C 10
ATOM 15770 O O . PRO A 1 96 ? -14.378 13.116 -9.712 1.00 0.00 96 PRO A O 10
#

InterPro domains:
  IPR001890 RNA-binding, CRM domain [PF01985] (2-85)
  IPR001890 RNA-binding, CRM domain [PS51295] (1-96)
  IPR001890 RNA-binding, CRM domain [SM01103] (2-85)
  IPR017924 RNA-binding protein YhbY [TIGR00253] (2-96)
  IPR035920 YhbY-like superfamily [G3DSA:3.30.110.60] (1-96)
  IPR035920 YhbY-like superfamily [SSF75471] (1-94)
  IPR051925 RNA-binding domain-containing protein [PTHR40065] (1-96)

Solvent-accessible surface area: 6007 Å² total; per-residue (Å²): 159,22,62,57,123,23,51,164,121,0,76,53,69,2,88,145,77,109,33,96,5,99,0,31,145,82,13,38,87,116,114,68,16,115,125,0,53,96,33,8,90,94,143,4,13,0,9,0,36,0,41,24,94,92,143,118,49,3,131,113,19,5,115,74,0,13,134,53,3,173,10,64,37,3,69,32,45,27,38,67,0,2,0,3,7,36,73,136,112,164,124,165,49,54,60,74

CATH classification: 3.30.110.60